Protein AF-0000000072582764 (afdb_homodimer)

Secondary structure (DSSP, 8-state):
--PPP--SSS-HHHHHHHHHHH-SSEEEEEHHHHHHHHHHHHT---SS-EEEEEEGGG---HHHHHHHHHTT-EEEESSHHHHHHHHHTT--GGGEEE--SSPPTTHHHHHHHTPEEEE-SHHHHHHHHHHSTT-EEEEEEE-S----SSGGG--SSTT--SSEEGGGHHHHHHHHHHTT-EEEEEEE----BT-HHHHHHHHHHHHHHHTT-TT--EEE----B----STTSPPP-HHHHHHHHHHHHHHHHHHHS--PEEEE--SHHHHGGGEEEEEEEEEEEE--TTS-EEEEES--TTT--HHHHH-----EEEE-SSS-----EEEEEEE-SSS-TT-BSSB-TTSSB--EEEE---TT-EEEE-S-SSSSGGGS-TTGGGPPPPEEEEE-TTS-EEEEEPPPPGGGGGTTB-----/--PPP--SSS-HHHHHHHHHHH-SSEEEEEHHHHHHHHHHHHT---SS-EEEEEEGGG---HHHHHHHHHTT-EEEESSHHHHHHHHHTT--GGGEEE--SSPPTTHHHHHHHTPEEEE-SHHHHHHHHHHSTT-EEEEEEE-S----SSGGG--SSTT--SSEEGGGHHHHHHHHHHTT-EEEEEEE----BT-HHHHHHHHHHHHHHHTT-TT--EEE----B----STTSPPP-HHHHHHHHHHHHHHHHHHHS--PEEEE--SHHHHGGGEEEEEEEEEEEE--TTS-EEEEES--TTT--HHHHH-----EEEE-SSS-----EEEEEEE-SSS-TT-BSSB-TTSSB--EEEEPP-TT-EEEE-S-SSSSGGGS-TTGGGPPPPEEEEE-TTS-EEEEEPPPPGGGGGTTB-----

Solvent-accessible surface area (backbone atoms only — not comparable to full-atom values): 41509 Å² total; per-residue (Å²): 127,83,77,64,56,68,76,84,77,63,52,70,67,52,50,55,50,47,39,70,73,71,42,64,39,26,36,39,33,33,49,56,53,31,52,51,33,48,52,55,58,72,60,42,51,58,76,56,45,77,47,51,21,34,28,36,58,23,43,69,48,65,63,57,49,46,54,37,47,78,72,67,38,32,37,34,19,38,26,64,47,32,45,52,49,45,42,73,70,65,47,54,40,68,45,30,32,39,52,31,73,46,80,48,89,58,44,69,63,43,44,74,64,38,29,38,53,33,28,32,36,68,66,47,41,48,51,47,31,72,76,42,57,56,37,75,38,29,40,27,35,13,80,59,53,54,48,32,92,41,62,34,51,21,39,12,16,49,82,22,80,48,27,29,35,51,88,46,50,65,57,52,51,49,48,28,58,74,26,46,40,36,48,34,27,37,30,36,44,36,26,48,42,59,45,40,69,51,40,38,50,52,47,49,57,50,48,58,57,39,69,75,35,91,58,40,42,32,42,29,54,30,36,39,45,32,60,40,53,40,90,89,45,67,53,43,47,50,83,63,38,18,52,58,41,25,52,52,49,51,50,45,19,70,74,71,72,47,74,47,24,39,30,39,25,44,26,48,57,42,23,18,74,30,14,27,34,40,28,33,29,66,40,73,49,56,34,59,89,94,38,44,38,35,39,29,27,55,42,22,33,44,48,47,22,44,18,44,50,66,33,40,75,55,34,54,27,55,40,53,67,86,71,65,78,87,82,47,67,45,66,28,27,40,29,25,25,47,84,47,57,44,26,25,55,29,30,34,80,80,40,34,74,34,73,46,56,28,49,64,79,49,75,61,15,30,37,37,31,36,41,36,31,27,48,14,81,31,43,8,19,43,38,35,48,44,41,54,46,69,24,31,32,32,35,40,83,88,66,48,79,38,73,40,22,52,57,46,56,67,68,67,77,57,64,47,51,39,90,69,93,129,126,83,77,64,55,69,76,84,76,62,52,70,67,52,51,55,51,48,38,71,73,73,40,65,40,26,38,38,33,33,49,56,53,31,52,50,34,48,53,55,59,72,59,44,51,58,74,57,46,77,45,50,22,34,30,36,57,23,44,69,48,66,63,57,48,46,53,37,48,76,71,69,38,30,38,35,21,40,26,64,47,32,44,52,49,44,43,73,70,64,48,54,39,68,45,30,32,40,52,29,70,46,81,50,89,57,43,68,64,44,44,72,66,37,29,39,53,34,27,31,36,70,66,46,40,48,52,47,31,74,76,42,58,57,37,74,38,29,39,26,36,14,79,56,56,49,51,34,94,40,65,35,52,20,39,11,15,49,82,23,81,48,26,29,35,53,89,46,49,64,58,51,51,50,48,28,59,74,27,46,40,36,48,35,27,36,31,36,41,34,27,47,42,59,45,38,70,49,40,37,51,53,47,49,57,52,48,60,56,38,71,73,35,90,60,40,43,32,41,28,56,30,36,40,47,32,60,41,54,41,90,90,45,67,53,42,48,52,83,65,36,18,52,59,42,26,53,52,49,51,50,45,19,70,73,71,73,47,72,46,24,39,30,39,25,45,26,49,58,43,22,19,75,31,14,24,35,41,28,31,29,67,42,74,48,56,36,58,89,95,39,42,40,32,40,28,26,57,41,22,33,43,47,46,21,44,18,44,50,67,32,39,75,54,35,52,29,56,40,52,67,85,72,66,78,86,83,47,67,43,67,29,27,41,30,25,26,47,84,44,56,44,28,26,55,29,31,34,78,79,40,36,73,34,73,44,57,27,49,63,78,48,76,60,14,31,37,38,33,35,44,36,30,27,48,14,82,30,43,8,19,44,39,33,47,44,40,54,46,66,22,31,32,33,35,41,82,88,66,49,78,40,73,39,24,50,56,46,57,66,66,67,75,56,65,48,50,39,90,67,94,125

pLDDT: mean 95.26, std 7.66, range [41.12, 98.94]

Foldseek 3Di:
DPDADDDDADDLVRLLVCCVPANDFAKEFALVQLLVLLVQQLVQDAAQAEAEAAACLFPVFLVSLVSCVVSVHAHEYAAVVSLVSSVVSPDQQLSYEHQYPDQHPCVLVSVVSNHAYEAFELVNLLVCLVNDFQEEHEFEEQLQDFQDPDPVGTCHHPSHSTGYYLVCLVSSVVSCVVRVYAHQEYEYERQQEADLVSLLVLLLSSLVSQLVGLNHAAYEHEENFDDDQDPPDDGHRSVRNRVSSNVSQVVSCVVRVHRHYYYYHYHLSSFQQRMKTKWFFADWDWPDPPTFIEGETAAWLQQFVCCLVPVDAWNKAWRASVRDFPPDKDWYWYAYDAPDQSRTNAADVVGDHDTDIYGDHDGGIMIMTGSCGTCGLSPGPHCRVLAWRHWYWYQYPVRDIDTSGHTDDSCVSCVVPDDDDD/DPDADDDDADDLVRLLVCCVPANPFAKEFALVQLLVLLVQQLVQDAAQAEAEAAACLFPVFLVSLVSCVVSVHAHEYAAVVSLVSSVVSPDQLLSYEHQYPDQHPCVLVSVVSNHAYEAFELVNLLVCLVNDFQEEHEFEEQLQDAQDPDLVPTCHHPSHSTGYYLVCLVSSVVSCVVRVYAHQEYEYERQQEADLVSLLVLLLSQLVSQLVGLNHAAYEHEENFDDDQDPPDDGHRSVRNRVSSNVSQVVSCVVRVHRHYYYYHYHLSSFQQRMKTKWFFADWDWPDPPTFIEGETAAWLQQFVCCLVPVDAWNKAWRASVRDFPPDKDWHWYAYDAPDQSRTNAADVVGDHDTDIYGDHDGGIMIMTGSCGTCGLSPGPHCRVLAWRHWYWYQYPVRDIDTSGHTGDSCVSCVVPDDDDD

Organism: Leptospira interrogans serogroup Icterohaemorrhagiae serovar Lai (strain 56601) (NCBI:txid189518)

InterPro domains:
  IPR000183 Ornithine/DAP/Arg decarboxylase [PR01179] (54-72)
  IPR000183 Ornithine/DAP/Arg decarboxylase [PR01179] (74-86)
  IPR000183 Ornithine/DAP/Arg decarboxylase [PR01179] (180-193)
  IPR000183 Ornithine/DAP/Arg decarboxylase [PR01179] (262-281)
  IPR000183 Ornithine/DAP/Arg decarboxylase [PR01179] (373-386)
  IPR002986 Diaminopimelate decarboxylase, LysA [PR01181] (72-89)
  IPR002986 Diaminopimelate decarboxylase, LysA [PR01181] (155-164)
  IPR002986 Diaminopimelate decarboxylase, LysA [PR01181] (292-310)
  IPR002986 Diaminopimelate decarboxylase, LysA [PR01181] (384-406)
  IPR002986 Diaminopimelate decarboxylase, LysA [cd06828] (22-395)
  IPR009006 Alanine racemase/group IV decarboxylase, C-terminal [G3DSA:2.40.37.10] (20-414)
  IPR009006 Alanine racemase/group IV decarboxylase, C-terminal [SSF50621] (248-418)
  IPR022644 Orn/DAP/Arg decarboxylase 2, N-terminal [PF02784] (45-270)
  IPR022653 Orn/DAP/Arg decarboxylase 2, pyridoxal-phosphate binding site [PS00878] (54-72)
  IPR029066 PLP-binding barrel [G3DSA:3.20.20.10] (31-276)
  IPR029066 PLP-binding barrel [SSF51419] (23-271)

Nearest PDB structures (foldseek):
  7jpj-assembly1_A  TM=9.564E-01  e=2.578E-58  Phaeodactylum tricornutum CCAP 1055/1
  1knw-assembly1_A  TM=9.383E-01  e=1.086E-42  Escherichia coli
  4xg1-assembly2_C  TM=8.645E-01  e=1.261E-33  Psychromonas ingrahamii 37
  4xg1-assembly1_B  TM=8.702E-01  e=2.618E-32  Psychromonas ingrahamii 37
  7s3g-assembly1_B  TM=8.212E-01  e=1.971E-24  Homo sapiens

Sequence (844 aa):
MQSIEKLKFLTESQVRSIAGQFGTPVFVYSRERIEKSCEVALAFPNAYGLTVRYAMKANPNRTVLEIMKRKGIQIDASSEYEVLRAIHYGFKPEQIMLTSQELAKGLKELVEKGVVFNACSLRQLETFGNLFPGKEVSVRFNPGLGSGQTKKTDVGGKTSSFGIWYEDINQVKEIASKFDLKIFKVHTHIGSGSDPEVWKVVAQVSLDIAAQFSECKILNLGGGFKVGRMEDEKTTDFQKIGPPVVELFQEFAKKHGTELRLEIEPGSFLMVNNGSILTTVDDVVSTGPGGYTFVKLDAGMDVNTRPSLYAAKHPLVVVSKEGVHSGKTADYVYVGHCCESGDLFTQAEGGGPITRITGEAKLGDYVVMEGAGAYCSSMSTKNYNSFPETAEVLVDSDGSFQLIRRRQNWEQIFQNEVTVSLMQSIEKLKFLTESQVRSIAGQFGTPVFVYSRERIEKSCEVALAFPNAYGLTVRYAMKANPNRTVLEIMKRKGIQIDASSEYEVLRAIHYGFKPEQIMLTSQELAKGLKELVEKGVVFNACSLRQLETFGNLFPGKEVSVRFNPGLGSGQTKKTDVGGKTSSFGIWYEDINQVKEIASKFDLKIFKVHTHIGSGSDPEVWKVVAQVSLDIAAQFSECKILNLGGGFKVGRMEDEKTTDFQKIGPPVVELFQEFAKKHGTELRLEIEPGSFLMVNNGSILTTVDDVVSTGPGGYTFVKLDAGMDVNTRPSLYAAKHPLVVVSKEGVHSGKTADYVYVGHCCESGDLFTQAEGGGPITRITGEAKLGDYVVMEGAGAYCSSMSTKNYNSFPETAEVLVDSDGSFQLIRRRQNWEQIFQNEVTVSL

Radius of gyration: 27.4 Å; Cα contacts (8 Å, |Δi|>4): 2180; chains: 2; bounding box: 68×86×58 Å

Structure (mmCIF, N/CA/C/O backbone):
data_AF-0000000072582764-model_v1
#
loop_
_entity.id
_entity.type
_entity.pdbx_description
1 polymer 'Diaminopimelate decarboxylase'
#
loop_
_atom_site.group_PDB
_atom_site.id
_atom_site.type_symbol
_atom_site.label_atom_id
_atom_site.label_alt_id
_atom_site.label_comp_id
_atom_site.label_asym_id
_atom_site.label_entity_id
_atom_site.label_seq_id
_atom_site.pdbx_PDB_ins_code
_atom_site.Cartn_x
_atom_site.Cartn_y
_atom_site.Cartn_z
_atom_site.occupancy
_atom_site.B_iso_or_equiv
_atom_site.auth_seq_id
_atom_site.auth_comp_id
_atom_site.auth_asym_id
_atom_site.auth_atom_id
_atom_site.pdbx_PDB_model_num
ATOM 1 N N . MET A 1 1 ? 26.922 -7.23 17.781 1 41.12 1 MET A N 1
ATOM 2 C CA . MET A 1 1 ? 26.953 -5.965 17.062 1 41.12 1 MET A CA 1
ATOM 3 C C . MET A 1 1 ? 26.391 -6.129 15.656 1 41.12 1 MET A C 1
ATOM 5 O O . MET A 1 1 ? 26.734 -7.07 14.945 1 41.12 1 MET A O 1
ATOM 9 N N . GLN A 1 2 ? 25.172 -5.562 15.375 1 59.12 2 GLN A N 1
ATOM 10 C CA . GLN A 1 2 ? 24.609 -5.75 14.047 1 59.12 2 GLN A CA 1
ATOM 11 C C . GLN A 1 2 ? 25.594 -5.355 12.961 1 59.12 2 GLN A C 1
ATOM 13 O O . GLN A 1 2 ? 26.219 -4.297 13.039 1 59.12 2 GLN A O 1
ATOM 18 N N . SER A 1 3 ? 26.031 -6.281 12.18 1 73.88 3 SER A N 1
ATOM 19 C CA . SER A 1 3 ? 26.969 -6.023 11.086 1 73.88 3 SER A CA 1
ATOM 20 C C . SER A 1 3 ? 26.453 -4.906 10.18 1 73.88 3 SER A C 1
ATOM 22 O O . SER A 1 3 ? 25.25 -4.781 9.953 1 73.88 3 SER A O 1
ATOM 24 N N . ILE A 1 4 ? 27.344 -3.998 9.906 1 85.75 4 ILE A N 1
ATOM 25 C CA . ILE A 1 4 ? 27.047 -2.881 9.016 1 85.75 4 ILE A CA 1
ATOM 26 C C . ILE A 1 4 ? 26.953 -3.377 7.574 1 85.75 4 ILE A C 1
ATOM 28 O O . ILE A 1 4 ? 27.875 -4.027 7.074 1 85.75 4 ILE A O 1
ATOM 32 N N . GLU A 1 5 ? 25.844 -3.145 7 1 92.69 5 GLU A N 1
ATOM 33 C CA . GLU A 1 5 ? 25.625 -3.562 5.617 1 92.69 5 GLU A CA 1
ATOM 34 C C . GLU A 1 5 ? 26.531 -2.789 4.66 1 92.69 5 GLU A C 1
ATOM 36 O O . GLU A 1 5 ? 26.812 -1.611 4.883 1 92.69 5 GLU A O 1
ATOM 41 N N . LYS A 1 6 ? 27.047 -3.533 3.666 1 93.38 6 LYS A N 1
ATOM 42 C CA . LYS A 1 6 ? 27.797 -2.926 2.574 1 93.38 6 LYS A CA 1
ATOM 43 C C . LYS A 1 6 ? 27.078 -3.1 1.241 1 93.38 6 LYS A C 1
ATOM 45 O O . LYS A 1 6 ? 26.172 -3.932 1.123 1 93.38 6 LYS A O 1
ATOM 50 N N . LEU A 1 7 ? 27.422 -2.271 0.331 1 95.75 7 LEU A N 1
ATOM 51 C CA . LEU A 1 7 ? 26.812 -2.4 -0.988 1 95.75 7 LEU A CA 1
ATOM 52 C C . LEU A 1 7 ? 27.109 -3.771 -1.59 1 95.75 7 LEU A C 1
ATOM 54 O O . LEU A 1 7 ? 28.25 -4.223 -1.586 1 95.75 7 LEU A O 1
ATOM 58 N N . LYS A 1 8 ? 26.125 -4.355 -2.092 1 92.88 8 LYS A N 1
ATOM 59 C CA . LYS A 1 8 ? 26.266 -5.676 -2.697 1 92.88 8 LYS A CA 1
ATOM 60 C C . LYS A 1 8 ? 25.875 -5.648 -4.172 1 92.88 8 LYS A C 1
ATOM 62 O O . LYS A 1 8 ? 26.281 -6.523 -4.941 1 92.88 8 LYS A O 1
ATOM 67 N N . PHE A 1 9 ? 25.109 -4.637 -4.586 1 92.56 9 PHE A N 1
ATOM 68 C CA . PHE A 1 9 ? 24.5 -4.574 -5.902 1 92.56 9 PHE A CA 1
ATOM 69 C C . PHE A 1 9 ? 25.109 -3.455 -6.738 1 92.56 9 PHE A C 1
ATOM 71 O O . PHE A 1 9 ? 25.688 -3.707 -7.797 1 92.56 9 PHE A O 1
ATOM 78 N N . LEU A 1 10 ? 25.109 -2.25 -6.25 1 95.94 10 LEU A N 1
ATOM 79 C CA . LEU A 1 10 ? 25.656 -1.087 -6.941 1 95.94 10 LEU A CA 1
ATOM 80 C C . LEU A 1 10 ? 27 -0.688 -6.355 1 95.94 10 LEU A C 1
ATOM 82 O O . LEU A 1 10 ? 27.297 -0.977 -5.191 1 95.94 10 LEU A O 1
ATOM 86 N N . THR A 1 11 ? 27.875 -0.068 -7.211 1 96.44 11 THR A N 1
ATOM 87 C CA . THR A 1 11 ? 29.062 0.607 -6.688 1 96.44 11 THR A CA 1
ATOM 88 C C . THR A 1 11 ? 28.719 2.029 -6.254 1 96.44 11 THR A C 1
ATOM 90 O O . THR A 1 11 ? 27.703 2.586 -6.668 1 96.44 11 THR A O 1
ATOM 93 N N . GLU A 1 12 ? 29.578 2.588 -5.414 1 97.31 12 GLU A N 1
ATOM 94 C CA . GLU A 1 12 ? 29.359 3.963 -4.973 1 97.31 12 GLU A CA 1
ATOM 95 C C . GLU A 1 12 ? 29.312 4.922 -6.164 1 97.31 12 GLU A C 1
ATOM 97 O O . GLU A 1 12 ? 28.516 5.863 -6.18 1 97.31 12 GLU A O 1
ATOM 102 N N . SER A 1 13 ? 30.203 4.637 -7.117 1 96.5 13 SER A N 1
ATOM 103 C CA . SER A 1 13 ? 30.25 5.477 -8.305 1 96.5 13 SER A CA 1
ATOM 104 C C . SER A 1 13 ? 28.953 5.398 -9.094 1 96.5 13 SER A C 1
ATOM 106 O O . SER A 1 13 ? 28.453 6.41 -9.594 1 96.5 13 SER A O 1
ATOM 108 N N . GLN A 1 14 ? 28.406 4.219 -9.242 1 97.88 14 GLN A N 1
ATOM 109 C CA . GLN A 1 14 ? 27.125 4.043 -9.922 1 97.88 14 GLN A CA 1
ATOM 110 C C . GLN A 1 14 ? 26 4.766 -9.18 1 97.88 14 GLN A C 1
ATOM 112 O O . GLN A 1 14 ? 25.125 5.375 -9.805 1 97.88 14 GLN A O 1
ATOM 117 N N . VAL A 1 15 ? 26.047 4.672 -7.832 1 98.44 15 VAL A N 1
ATOM 118 C CA . VAL A 1 15 ? 25.047 5.34 -7.008 1 98.44 15 VAL A CA 1
ATOM 119 C C . VAL A 1 15 ? 25.031 6.832 -7.324 1 98.44 15 VAL A C 1
ATOM 121 O O . VAL A 1 15 ? 23.969 7.398 -7.625 1 98.44 15 VAL A O 1
ATOM 124 N N . ARG A 1 16 ? 26.172 7.484 -7.281 1 98.19 16 ARG A N 1
ATOM 125 C CA . ARG A 1 16 ? 26.281 8.922 -7.531 1 98.19 16 ARG A CA 1
ATOM 126 C C . ARG A 1 16 ? 25.875 9.258 -8.961 1 98.19 16 ARG A C 1
ATOM 128 O O . ARG A 1 16 ? 25.172 10.242 -9.195 1 98.19 16 ARG A O 1
ATOM 135 N N . SER A 1 17 ? 26.281 8.414 -9.906 1 98.06 17 SER A N 1
ATOM 136 C CA . SER A 1 17 ? 25.969 8.664 -11.312 1 98.06 17 SER A CA 1
ATOM 137 C C . SER A 1 17 ? 24.484 8.547 -11.586 1 98.06 17 SER A C 1
ATOM 139 O O . SER A 1 17 ? 23.891 9.406 -12.258 1 98.06 17 SER A O 1
ATOM 141 N N . ILE A 1 18 ? 23.812 7.52 -11.086 1 98.69 18 ILE A N 1
ATOM 142 C CA . ILE A 1 18 ? 22.391 7.285 -11.305 1 98.69 18 ILE A CA 1
ATOM 143 C C . ILE A 1 18 ? 21.578 8.375 -10.617 1 98.69 18 ILE A C 1
ATOM 145 O O . ILE A 1 18 ? 20.656 8.938 -11.211 1 98.69 18 ILE A O 1
ATOM 149 N N . ALA A 1 19 ? 21.922 8.664 -9.367 1 98.31 19 ALA A N 1
ATOM 150 C CA . ALA A 1 19 ? 21.219 9.727 -8.641 1 98.31 19 ALA A CA 1
ATOM 151 C C . ALA A 1 19 ? 21.328 11.055 -9.375 1 98.31 19 ALA A C 1
ATOM 153 O O . ALA A 1 19 ? 20.359 11.82 -9.438 1 98.31 19 ALA A O 1
ATOM 154 N N . GLY A 1 20 ? 22.516 11.383 -9.891 1 97.69 20 GLY A N 1
ATOM 155 C CA . GLY A 1 20 ? 22.734 12.617 -10.617 1 97.69 20 GLY A CA 1
ATOM 156 C C . GLY A 1 20 ? 21.953 12.695 -11.914 1 97.69 20 GLY A C 1
ATOM 157 O O . GLY A 1 20 ? 21.438 13.758 -12.273 1 97.69 20 GLY A O 1
ATOM 158 N N . GLN A 1 21 ? 21.859 11.57 -12.617 1 98.06 21 GLN A N 1
ATOM 159 C CA . GLN A 1 21 ? 21.266 11.531 -13.953 1 98.06 21 GLN A CA 1
ATOM 160 C C . GLN A 1 21 ? 19.734 11.438 -13.875 1 98.06 21 GLN A C 1
ATOM 162 O O . GLN A 1 21 ? 19.031 12.047 -14.688 1 98.06 21 GLN A O 1
ATOM 167 N N . PHE A 1 22 ? 19.156 10.695 -12.922 1 98.38 22 PHE A N 1
ATOM 168 C CA . PHE A 1 22 ? 17.734 10.367 -12.945 1 98.38 22 PHE A CA 1
ATOM 169 C C . PHE A 1 22 ? 17.031 10.93 -11.719 1 98.38 22 PHE A C 1
ATOM 171 O O . PHE A 1 22 ? 15.797 10.922 -11.648 1 98.38 22 PHE A O 1
ATOM 178 N N . GLY A 1 23 ? 17.828 11.5 -10.742 1 98 23 GLY A N 1
ATOM 179 C CA . GLY A 1 23 ? 17.234 11.961 -9.492 1 98 23 GLY A CA 1
ATOM 180 C C . GLY A 1 23 ? 16.875 10.828 -8.555 1 98 23 GLY A C 1
ATOM 181 O O . GLY A 1 23 ? 17.047 9.656 -8.891 1 98 23 GLY A O 1
ATOM 182 N N . THR A 1 24 ? 16.5 11.094 -7.34 1 98.56 24 THR A N 1
ATOM 183 C CA . THR A 1 24 ? 16 10.172 -6.332 1 98.56 24 THR A CA 1
ATOM 184 C C . THR A 1 24 ? 14.609 10.594 -5.852 1 98.56 24 THR A C 1
ATOM 186 O O . THR A 1 24 ? 14.234 11.758 -5.988 1 98.56 24 THR A O 1
ATOM 189 N N . PRO A 1 25 ? 13.875 9.68 -5.355 1 98.75 25 PRO A N 1
ATOM 190 C CA . PRO A 1 25 ? 14.141 8.242 -5.309 1 98.75 25 PRO A CA 1
ATOM 191 C C . PRO A 1 25 ? 14.031 7.574 -6.68 1 98.75 25 PRO A C 1
ATOM 193 O O . PRO A 1 25 ? 13.344 8.086 -7.566 1 98.75 25 PRO A O 1
ATOM 196 N N . VAL A 1 26 ? 14.695 6.508 -6.844 1 98.94 26 VAL A N 1
ATOM 197 C CA . VAL A 1 26 ? 14.641 5.773 -8.102 1 98.94 26 VAL A CA 1
ATOM 198 C C . VAL A 1 26 ? 14.922 4.293 -7.852 1 98.94 26 VAL A C 1
ATOM 200 O O . VAL A 1 26 ? 15.766 3.945 -7.02 1 98.94 26 VAL A O 1
ATOM 203 N N . PHE A 1 27 ? 14.172 3.41 -8.484 1 98.94 27 PHE A N 1
ATOM 204 C CA . PHE A 1 27 ? 14.492 1.989 -8.508 1 98.94 27 PHE A CA 1
ATOM 205 C C . PHE A 1 27 ? 15.602 1.702 -9.516 1 98.94 27 PHE A C 1
ATOM 207 O O . PHE A 1 27 ? 15.625 2.279 -10.602 1 98.94 27 PHE A O 1
ATOM 214 N N . VAL A 1 28 ? 16.453 0.849 -9.148 1 98.94 28 VAL A N 1
ATOM 215 C CA . VAL A 1 28 ? 17.516 0.43 -10.055 1 98.94 28 VAL A CA 1
ATOM 216 C C . VAL A 1 28 ? 17.547 -1.094 -10.148 1 98.94 28 VAL A C 1
ATOM 218 O O . VAL A 1 28 ? 17.516 -1.787 -9.133 1 98.94 28 VAL A O 1
ATOM 221 N N . TYR A 1 29 ? 17.562 -1.6 -11.359 1 98.81 29 TYR A N 1
ATOM 222 C CA . TYR A 1 29 ? 17.688 -3.029 -11.633 1 98.81 29 TYR A CA 1
ATOM 223 C C . TYR A 1 29 ? 18.922 -3.318 -12.484 1 98.81 29 TYR A C 1
ATOM 225 O O . TYR A 1 29 ? 19.484 -2.41 -13.094 1 98.81 29 TYR A O 1
ATOM 233 N N . SER A 1 30 ? 19.359 -4.547 -12.508 1 98.38 30 SER A N 1
ATOM 234 C CA . SER A 1 30 ? 20.5 -4.953 -13.305 1 98.38 30 SER A CA 1
ATOM 235 C C . SER A 1 30 ? 20.141 -6.055 -14.289 1 98.38 30 SER A C 1
ATOM 237 O O . SER A 1 30 ? 19.75 -7.152 -13.883 1 98.38 30 SER A O 1
ATOM 239 N N . ARG A 1 31 ? 20.328 -5.75 -15.586 1 98.19 31 ARG A N 1
ATOM 240 C CA . ARG A 1 31 ? 20.031 -6.746 -16.609 1 98.19 31 ARG A CA 1
ATOM 241 C C . ARG A 1 31 ? 20.875 -8 -16.422 1 98.19 31 ARG A C 1
ATOM 243 O O . ARG A 1 31 ? 20.344 -9.117 -16.391 1 98.19 31 ARG A O 1
ATOM 250 N N . GLU A 1 32 ? 22.156 -7.805 -16.203 1 97.88 32 GLU A N 1
ATOM 251 C CA . GLU A 1 32 ? 23.078 -8.922 -16.062 1 97.88 32 GLU A CA 1
ATOM 252 C C . GLU A 1 32 ? 22.703 -9.82 -14.891 1 97.88 32 GLU A C 1
ATOM 254 O O . GLU A 1 32 ? 22.703 -11.047 -15.008 1 97.88 32 GLU A O 1
ATOM 259 N N . ARG A 1 33 ? 22.375 -9.219 -13.805 1 98.06 33 ARG A N 1
ATOM 260 C CA . ARG A 1 33 ? 22.062 -9.984 -12.602 1 98.06 33 ARG A CA 1
ATOM 261 C C . ARG A 1 33 ? 20.734 -10.727 -12.75 1 98.06 33 ARG A C 1
ATOM 263 O O . ARG A 1 33 ? 20.594 -11.859 -12.281 1 98.06 33 ARG A O 1
ATOM 270 N N . ILE A 1 34 ? 19.734 -10.094 -13.359 1 98.69 34 ILE A N 1
ATOM 271 C CA . ILE A 1 34 ? 18.469 -10.766 -13.617 1 98.69 34 ILE A CA 1
ATOM 272 C C . ILE A 1 34 ? 18.688 -11.969 -14.523 1 98.69 34 ILE A C 1
ATOM 274 O O . ILE A 1 34 ? 18.203 -13.062 -14.242 1 98.69 34 ILE A O 1
ATOM 278 N N . GLU A 1 35 ? 19.484 -11.773 -15.602 1 98.69 35 GLU A N 1
ATOM 279 C CA . GLU A 1 35 ? 19.766 -12.867 -16.531 1 98.69 35 GLU A CA 1
ATOM 280 C C . GLU A 1 35 ? 20.484 -14.016 -15.828 1 98.69 35 GLU A C 1
ATOM 282 O O . GLU A 1 35 ? 20.188 -15.18 -16.078 1 98.69 35 GLU A O 1
ATOM 287 N N . LYS A 1 36 ? 21.422 -13.672 -14.977 1 98.31 36 LYS A N 1
ATOM 288 C CA . LYS A 1 36 ? 22.125 -14.703 -14.227 1 98.31 36 LYS A CA 1
ATOM 289 C C . LYS A 1 36 ? 21.172 -15.492 -13.336 1 98.31 36 LYS A C 1
ATOM 291 O O . LYS A 1 36 ? 21.281 -16.719 -13.242 1 98.31 36 LYS A O 1
ATOM 296 N N . SER A 1 37 ? 20.281 -14.789 -12.648 1 98.38 37 SER A N 1
ATOM 297 C CA . SER A 1 37 ? 19.281 -15.461 -11.828 1 98.38 37 SER A CA 1
ATOM 298 C C . SER A 1 37 ? 18.406 -16.391 -12.672 1 98.38 37 SER A C 1
ATOM 300 O O . SER A 1 37 ? 18.031 -17.469 -12.219 1 98.38 37 SER A O 1
ATOM 302 N N . CYS A 1 38 ? 18.062 -15.938 -13.875 1 98.75 38 CYS A N 1
ATOM 303 C CA . CYS A 1 38 ? 17.297 -16.766 -14.797 1 98.75 38 CYS A CA 1
ATOM 304 C C . CYS A 1 38 ? 18.047 -18.047 -15.125 1 98.75 38 CYS A C 1
ATOM 306 O O . CYS A 1 38 ? 17.469 -19.141 -15.117 1 98.75 38 CYS A O 1
ATOM 308 N N . GLU A 1 39 ? 19.328 -17.906 -15.391 1 98.62 39 GLU A N 1
ATOM 309 C CA . GLU A 1 39 ? 20.141 -19.062 -15.727 1 98.62 39 GLU A CA 1
ATOM 310 C C . GLU A 1 39 ? 20.188 -20.062 -14.57 1 98.62 39 GLU A C 1
ATOM 312 O O . GLU A 1 39 ? 20.094 -21.281 -14.781 1 98.62 39 GLU A O 1
ATOM 317 N N . VAL A 1 40 ? 20.328 -19.5 -13.375 1 98.38 40 VAL A N 1
ATOM 318 C CA . VAL A 1 40 ? 20.344 -20.359 -12.195 1 98.38 40 VAL A CA 1
ATOM 319 C C . VAL A 1 40 ? 19.016 -21.094 -12.055 1 98.38 40 VAL A C 1
ATOM 321 O O . VAL A 1 40 ? 19 -22.297 -11.773 1 98.38 40 VAL A O 1
ATOM 324 N N . ALA A 1 41 ? 17.922 -20.422 -12.242 1 98.25 41 ALA A N 1
ATOM 325 C CA . ALA A 1 41 ? 16.594 -21.031 -12.125 1 98.25 41 ALA A CA 1
ATOM 326 C C . ALA A 1 41 ? 16.391 -22.094 -13.195 1 98.25 41 ALA A C 1
ATOM 328 O O . ALA A 1 41 ? 15.844 -23.156 -12.922 1 98.25 41 ALA A O 1
ATOM 329 N N . LEU A 1 42 ? 16.875 -21.812 -14.406 1 98.56 42 LEU A N 1
ATOM 330 C CA . LEU A 1 42 ? 16.703 -22.719 -15.531 1 98.56 42 LEU A CA 1
ATOM 331 C C . LEU A 1 42 ? 17.562 -23.969 -15.344 1 98.56 42 LEU A C 1
ATOM 333 O O . LEU A 1 42 ? 17.344 -24.984 -16.016 1 98.56 42 LEU A O 1
ATOM 337 N N . ALA A 1 43 ? 18.516 -23.875 -14.438 1 98.25 43 ALA A N 1
ATOM 338 C CA . ALA A 1 43 ? 19.391 -25.016 -14.172 1 98.25 43 ALA A CA 1
ATOM 339 C C . ALA A 1 43 ? 18.891 -25.828 -12.977 1 98.25 43 ALA A C 1
ATOM 341 O O . ALA A 1 43 ? 19.578 -26.719 -12.492 1 98.25 43 ALA A O 1
ATOM 342 N N . PHE A 1 44 ? 17.75 -25.469 -12.484 1 97.81 44 PHE A N 1
ATOM 343 C CA . PHE A 1 44 ? 17.172 -26.234 -11.383 1 97.81 44 PHE A CA 1
ATOM 344 C C . PHE A 1 44 ? 17.172 -27.734 -11.703 1 97.81 44 PHE A C 1
ATOM 346 O O . PHE A 1 44 ? 16.672 -28.141 -12.758 1 97.81 44 PHE A O 1
ATOM 353 N N . PRO A 1 45 ? 17.703 -28.547 -10.812 1 98 45 PRO A N 1
ATOM 354 C CA . PRO A 1 45 ? 17.75 -29.984 -11.094 1 98 45 PRO A CA 1
ATOM 355 C C . PRO A 1 45 ? 16.359 -30.578 -11.336 1 98 45 PRO A C 1
ATOM 357 O O . PRO A 1 45 ? 15.414 -30.266 -10.609 1 98 45 PRO A O 1
ATOM 360 N N . ASN A 1 46 ? 16.203 -31.375 -12.367 1 97.94 46 ASN A N 1
ATOM 361 C CA . ASN A 1 46 ? 14.938 -32 -12.734 1 97.94 46 ASN A CA 1
ATOM 362 C C . ASN A 1 46 ? 15.148 -33.312 -13.445 1 97.94 46 ASN A C 1
ATOM 364 O O . ASN A 1 46 ? 16.188 -33.531 -14.062 1 97.94 46 ASN A O 1
ATOM 368 N N . ALA A 1 47 ? 14.227 -34.219 -13.383 1 98.19 47 ALA A N 1
ATOM 369 C CA . ALA A 1 47 ? 14.375 -35.562 -13.906 1 98.19 47 ALA A CA 1
ATOM 370 C C . ALA A 1 47 ? 13.875 -35.656 -15.344 1 98.19 47 ALA A C 1
ATOM 372 O O . ALA A 1 47 ? 14.5 -36.281 -16.188 1 98.19 47 ALA A O 1
ATOM 373 N N . TYR A 1 48 ? 12.75 -35.062 -15.609 1 98.5 48 TYR A N 1
ATOM 374 C CA . TYR A 1 48 ? 12.062 -35.312 -16.875 1 98.5 48 TYR A CA 1
ATOM 375 C C . TYR A 1 48 ? 11.664 -34.031 -17.562 1 98.5 48 TYR A C 1
ATOM 377 O O . TYR A 1 48 ? 10.648 -33.969 -18.25 1 98.5 48 TYR A O 1
ATOM 385 N N . GLY A 1 49 ? 12.398 -32.906 -17.266 1 98.31 49 GLY A N 1
ATOM 386 C CA . GLY A 1 49 ? 12.133 -31.625 -17.875 1 98.31 49 GLY A CA 1
ATOM 387 C C . GLY A 1 49 ? 11.719 -30.562 -16.875 1 98.31 49 GLY A C 1
ATOM 388 O O . GLY A 1 49 ? 11.242 -30.891 -15.789 1 98.31 49 GLY A O 1
ATOM 389 N N . LEU A 1 50 ? 11.891 -29.328 -17.281 1 98.5 50 LEU A N 1
ATOM 390 C CA . LEU A 1 50 ? 11.648 -28.203 -16.391 1 98.5 50 LEU A CA 1
ATOM 391 C C . LEU A 1 50 ? 11.008 -27.031 -17.125 1 98.5 50 LEU A C 1
ATOM 393 O O . LEU A 1 50 ? 11.422 -26.703 -18.25 1 98.5 50 LEU A O 1
ATOM 397 N N . THR A 1 51 ? 9.961 -26.547 -16.594 1 98.75 51 THR A N 1
ATOM 398 C CA . THR A 1 51 ? 9.453 -25.234 -16.969 1 98.75 51 THR A CA 1
ATOM 399 C C . THR A 1 51 ? 9.594 -24.25 -15.805 1 98.75 51 THR A C 1
ATOM 401 O O . THR A 1 51 ? 9.211 -24.547 -14.672 1 98.75 51 THR A O 1
ATOM 404 N N . VAL A 1 52 ? 10.234 -23.141 -16.031 1 98.81 52 VAL A N 1
ATOM 405 C CA . VAL A 1 52 ? 10.312 -22.062 -15.062 1 98.81 52 VAL A CA 1
ATOM 406 C C . VAL A 1 52 ? 9.336 -20.953 -15.438 1 98.81 52 VAL A C 1
ATOM 408 O O . VAL A 1 52 ? 9.359 -20.453 -16.562 1 98.81 52 VAL A O 1
ATOM 411 N N . ARG A 1 53 ? 8.453 -20.641 -14.578 1 98.81 53 ARG A N 1
ATOM 412 C CA . ARG A 1 53 ? 7.539 -19.516 -14.734 1 98.81 53 ARG A CA 1
ATOM 413 C C . ARG A 1 53 ? 7.875 -18.391 -13.75 1 98.81 53 ARG A C 1
ATOM 415 O O . ARG A 1 53 ? 8.102 -18.656 -12.562 1 98.81 53 ARG A O 1
ATOM 422 N N . TYR A 1 54 ? 7.902 -17.219 -14.258 1 98.88 54 TYR A N 1
ATOM 423 C CA . TYR A 1 54 ? 8.094 -16.031 -13.422 1 98.88 54 TYR A CA 1
ATOM 424 C C . TYR A 1 54 ? 6.785 -15.586 -12.789 1 98.88 54 TYR A C 1
ATOM 426 O O . TYR A 1 54 ? 5.84 -15.227 -13.5 1 98.88 54 TYR A O 1
ATOM 434 N N . ALA A 1 55 ? 6.688 -15.727 -11.398 1 98.38 55 ALA A N 1
ATOM 435 C CA . ALA A 1 55 ? 5.574 -15.039 -10.742 1 98.38 55 ALA A CA 1
ATOM 436 C C . ALA A 1 55 ? 5.668 -13.531 -10.945 1 98.38 55 ALA A C 1
ATOM 438 O O . ALA A 1 55 ? 6.312 -12.836 -10.156 1 98.38 55 ALA A O 1
ATOM 439 N N . MET A 1 56 ? 4.961 -12.977 -11.875 1 98.56 56 MET A N 1
ATOM 440 C CA . MET A 1 56 ? 5.273 -11.641 -12.367 1 98.56 56 MET A CA 1
ATOM 441 C C . MET A 1 56 ? 4.809 -10.578 -11.375 1 98.56 56 MET A C 1
ATOM 443 O O . MET A 1 56 ? 5.184 -9.406 -11.492 1 98.56 56 MET A O 1
ATOM 447 N N . LYS A 1 57 ? 3.965 -11.023 -10.352 1 98.5 57 LYS A N 1
ATOM 448 C CA . LYS A 1 57 ? 3.557 -10.062 -9.336 1 98.5 57 LYS A CA 1
ATOM 449 C C . LYS A 1 57 ? 4.766 -9.492 -8.594 1 98.5 57 LYS A C 1
ATOM 451 O O . LYS A 1 57 ? 4.672 -8.453 -7.945 1 98.5 57 LYS A O 1
ATOM 456 N N . ALA A 1 58 ? 5.926 -10.188 -8.672 1 98.38 58 ALA A N 1
ATOM 457 C CA . ALA A 1 58 ? 7.152 -9.727 -8.031 1 98.38 58 ALA A CA 1
ATOM 458 C C . ALA A 1 58 ? 7.605 -8.391 -8.617 1 98.38 58 ALA A C 1
ATOM 460 O O . ALA A 1 58 ? 8.047 -7.504 -7.883 1 98.38 58 ALA A O 1
ATOM 461 N N . ASN A 1 59 ? 7.57 -8.234 -9.836 1 98.81 59 ASN A N 1
ATOM 462 C CA . ASN A 1 59 ? 7.914 -7.039 -10.602 1 98.81 59 ASN A CA 1
ATOM 463 C C . ASN A 1 59 ? 7.414 -7.137 -12.039 1 98.81 59 ASN A C 1
ATOM 465 O O . ASN A 1 59 ? 8.078 -7.727 -12.898 1 98.81 59 ASN A O 1
ATOM 469 N N . PRO A 1 60 ? 6.301 -6.531 -12.352 1 98.69 60 PRO A N 1
ATOM 470 C CA . PRO A 1 60 ? 5.664 -6.727 -13.656 1 98.69 60 PRO A CA 1
ATOM 471 C C . PRO A 1 60 ? 6.129 -5.715 -14.703 1 98.69 60 PRO A C 1
ATOM 473 O O . PRO A 1 60 ? 5.504 -5.574 -15.75 1 98.69 60 PRO A O 1
ATOM 476 N N . ASN A 1 61 ? 7.227 -4.969 -14.438 1 98.62 61 ASN A N 1
ATOM 477 C CA . ASN A 1 61 ? 7.719 -3.984 -15.398 1 98.62 61 ASN A CA 1
ATOM 478 C C . ASN A 1 61 ? 8 -4.613 -16.75 1 98.62 61 ASN A C 1
ATOM 480 O O . ASN A 1 61 ? 8.555 -5.715 -16.828 1 98.62 61 ASN A O 1
ATOM 484 N N . ARG A 1 62 ? 7.699 -3.902 -17.797 1 97.81 62 ARG A N 1
ATOM 485 C CA . ARG A 1 62 ? 7.793 -4.41 -19.156 1 97.81 62 ARG A CA 1
ATOM 486 C C . ARG A 1 62 ? 9.203 -4.887 -19.469 1 97.81 62 ARG A C 1
ATOM 488 O O . ARG A 1 62 ? 9.391 -5.918 -20.125 1 97.81 62 ARG A O 1
ATOM 495 N N . THR A 1 63 ? 10.219 -4.137 -19.047 1 98.5 63 THR A N 1
ATOM 496 C CA . THR A 1 63 ? 11.609 -4.48 -19.344 1 98.5 63 THR A CA 1
ATOM 497 C C . THR A 1 63 ? 12.008 -5.762 -18.609 1 98.5 63 THR A C 1
ATOM 499 O O . THR A 1 63 ? 12.688 -6.617 -19.188 1 98.5 63 THR A O 1
ATOM 502 N N . VAL A 1 64 ? 11.617 -5.906 -17.375 1 98.75 64 VAL A N 1
ATOM 503 C CA . VAL A 1 64 ? 11.852 -7.129 -16.609 1 98.75 64 VAL A CA 1
ATOM 504 C C . VAL A 1 64 ? 11.203 -8.312 -17.328 1 98.75 64 VAL A C 1
ATOM 506 O O . VAL A 1 64 ? 11.844 -9.352 -17.516 1 98.75 64 VAL A O 1
ATOM 509 N N . LEU A 1 65 ? 9.961 -8.141 -17.781 1 98.75 65 LEU A N 1
ATOM 510 C CA . LEU A 1 65 ? 9.25 -9.195 -18.484 1 98.75 65 LEU A CA 1
ATOM 511 C C . LEU A 1 65 ? 9.953 -9.555 -19.797 1 98.75 65 LEU A C 1
ATOM 513 O O . LEU A 1 65 ? 10.031 -10.727 -20.156 1 98.75 65 LEU A O 1
ATOM 517 N N . GLU A 1 66 ? 10.445 -8.547 -20.453 1 98.44 66 GLU A N 1
ATOM 518 C CA . GLU A 1 66 ? 11.164 -8.805 -21.703 1 98.44 66 GLU A CA 1
ATOM 519 C C . GLU A 1 66 ? 12.414 -9.641 -21.453 1 98.44 66 GLU A C 1
ATOM 521 O O . GLU A 1 66 ? 12.727 -10.547 -22.219 1 98.44 66 GLU A O 1
ATOM 526 N N . ILE A 1 67 ? 13.125 -9.297 -20.391 1 98.62 67 ILE A N 1
ATOM 527 C CA . ILE A 1 67 ? 14.312 -10.07 -20.031 1 98.62 67 ILE A CA 1
ATOM 528 C C . ILE A 1 67 ? 13.93 -11.523 -19.766 1 98.62 67 ILE A C 1
ATOM 530 O O . ILE A 1 67 ? 14.57 -12.445 -20.25 1 98.62 67 ILE A O 1
ATOM 534 N N . MET A 1 68 ? 12.852 -11.742 -19 1 98.75 68 MET A N 1
ATOM 535 C CA . MET A 1 68 ? 12.344 -13.086 -18.734 1 98.75 68 MET A CA 1
ATOM 536 C C . MET A 1 68 ? 12.031 -13.82 -20.031 1 98.75 68 MET A C 1
ATOM 538 O O . MET A 1 68 ? 12.445 -14.961 -20.219 1 98.75 68 MET A O 1
ATOM 542 N N . LYS A 1 69 ? 11.344 -13.125 -20.891 1 98.44 69 LYS A N 1
ATOM 543 C CA . LYS A 1 69 ? 10.922 -13.703 -22.156 1 98.44 69 LYS A CA 1
ATOM 544 C C . LYS A 1 69 ? 12.125 -14.148 -23 1 98.44 69 LYS A C 1
ATOM 546 O O . LYS A 1 69 ? 12.141 -15.25 -23.531 1 98.44 69 LYS A O 1
ATOM 551 N N . ARG A 1 70 ? 13.109 -13.328 -23.094 1 98.06 70 ARG A N 1
ATOM 552 C CA . ARG A 1 70 ? 14.312 -13.609 -23.891 1 98.06 70 ARG A CA 1
ATOM 553 C C . ARG A 1 70 ? 15.07 -14.805 -23.312 1 98.06 70 ARG A C 1
ATOM 555 O O . ARG A 1 70 ? 15.734 -15.531 -24.062 1 98.06 70 ARG A O 1
ATOM 562 N N . LYS A 1 71 ? 14.961 -15.031 -22.016 1 98.5 71 LYS A N 1
ATOM 563 C CA . LYS A 1 71 ? 15.648 -16.141 -21.359 1 98.5 71 LYS A CA 1
ATOM 564 C C . LYS A 1 71 ? 14.82 -17.422 -21.422 1 98.5 71 LYS A C 1
ATOM 566 O O . LYS A 1 71 ? 15.25 -18.469 -20.953 1 98.5 71 LYS A O 1
ATOM 571 N N . GLY A 1 72 ? 13.617 -17.328 -21.969 1 98.25 72 GLY A N 1
ATOM 572 C CA . GLY A 1 72 ? 12.773 -18.5 -22.125 1 98.25 72 GLY A CA 1
ATOM 573 C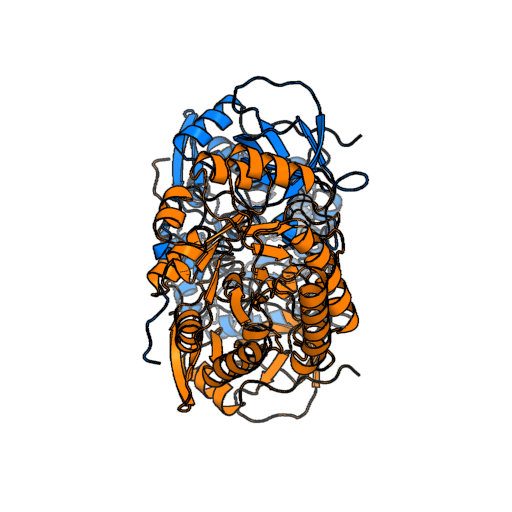 C . GLY A 1 72 ? 11.953 -18.812 -20.891 1 98.25 72 GLY A C 1
ATOM 574 O O . GLY A 1 72 ? 11.43 -19.922 -20.75 1 98.25 72 GLY A O 1
ATOM 575 N N . ILE A 1 73 ? 11.891 -17.891 -19.969 1 98.81 73 ILE A N 1
ATOM 576 C CA . ILE A 1 73 ? 11.094 -18.047 -18.766 1 98.81 73 ILE A CA 1
ATOM 577 C C . ILE A 1 73 ? 9.633 -17.703 -19.078 1 98.81 73 ILE A C 1
ATOM 579 O O . ILE A 1 73 ? 9.344 -16.703 -19.734 1 98.81 73 ILE A O 1
ATOM 583 N N . GLN A 1 74 ? 8.68 -18.531 -18.672 1 98.88 74 GLN A N 1
ATOM 584 C CA . GLN A 1 74 ? 7.25 -18.312 -18.875 1 98.88 74 GLN A CA 1
ATOM 585 C C . GLN A 1 74 ? 6.641 -17.531 -17.719 1 98.88 74 GLN A C 1
ATOM 587 O O . GLN A 1 74 ? 7.359 -17.031 -16.844 1 98.88 74 GLN A O 1
ATOM 592 N N . ILE A 1 75 ? 5.277 -17.266 -17.766 1 98.94 75 ILE A N 1
ATOM 593 C CA . ILE A 1 75 ? 4.672 -16.328 -16.828 1 98.94 75 ILE A CA 1
ATOM 594 C C . ILE A 1 75 ? 3.65 -17.078 -15.961 1 98.94 75 ILE A C 1
ATOM 596 O O . ILE A 1 75 ? 2.857 -17.875 -16.469 1 98.94 75 ILE A O 1
ATOM 600 N N . ASP A 1 76 ? 3.73 -16.953 -14.688 1 98.88 76 ASP A N 1
ATOM 601 C CA . ASP A 1 76 ? 2.615 -17.188 -13.773 1 98.88 76 ASP A CA 1
ATOM 602 C C . ASP A 1 76 ? 1.91 -15.867 -13.43 1 98.88 76 ASP A C 1
ATOM 604 O O . ASP A 1 76 ? 2.496 -14.992 -12.789 1 98.88 76 ASP A O 1
ATOM 608 N N . ALA A 1 77 ? 0.674 -15.711 -13.859 1 98.88 77 ALA A N 1
ATOM 609 C CA . ALA A 1 77 ? -0.106 -14.484 -13.672 1 98.88 77 ALA A CA 1
ATOM 610 C C . ALA A 1 77 ? -1.131 -14.648 -12.555 1 98.88 77 ALA A C 1
ATOM 612 O O . ALA A 1 77 ? -1.852 -15.648 -12.508 1 98.88 77 ALA A O 1
ATOM 613 N N . SER A 1 78 ? -1.275 -13.641 -11.703 1 98.62 78 SER A N 1
ATOM 614 C CA . SER A 1 78 ? -2.127 -13.711 -10.523 1 98.62 78 SER A CA 1
ATOM 615 C C . SER A 1 78 ? -3.482 -13.062 -10.773 1 98.62 78 SER A C 1
ATOM 617 O O . SER A 1 78 ? -4.328 -13.008 -9.883 1 98.62 78 SER A O 1
ATOM 619 N N . SER A 1 79 ? -3.719 -12.531 -11.898 1 98.62 79 SER A N 1
ATOM 620 C CA . SER A 1 79 ? -4.992 -11.922 -12.281 1 98.62 79 SER A CA 1
ATOM 621 C C . SER A 1 79 ? -5.156 -11.883 -13.797 1 98.62 79 SER A C 1
ATOM 623 O O . SER A 1 79 ? -4.188 -12.062 -14.531 1 98.62 79 SER A O 1
ATOM 625 N N . GLU A 1 80 ? -6.371 -11.703 -14.25 1 98.38 80 GLU A N 1
ATOM 626 C CA . GLU A 1 80 ? -6.605 -11.555 -15.68 1 98.38 80 GLU A CA 1
ATOM 627 C C . GLU A 1 80 ? -5.883 -10.328 -16.234 1 98.38 80 GLU A C 1
ATOM 629 O O . GLU A 1 80 ? -5.477 -10.312 -17.406 1 98.38 80 GLU A O 1
ATOM 634 N N . TYR A 1 81 ? -5.617 -9.336 -15.383 1 98.56 81 TYR A N 1
ATOM 635 C CA . TYR A 1 81 ? -4.949 -8.117 -15.844 1 98.56 81 TYR A CA 1
ATOM 636 C C . TYR A 1 81 ? -3.459 -8.359 -16.047 1 98.56 81 TYR A C 1
ATOM 638 O O . TYR A 1 81 ? -2.84 -7.766 -16.922 1 98.56 81 TYR A O 1
ATOM 646 N N . GLU A 1 82 ? -2.865 -9.195 -15.211 1 98.75 82 GLU A N 1
ATOM 647 C CA . GLU A 1 82 ? -1.485 -9.602 -15.469 1 98.75 82 GLU A CA 1
ATOM 648 C C . GLU A 1 82 ? -1.371 -10.383 -16.766 1 98.75 82 GLU A C 1
ATOM 650 O O . GLU A 1 82 ? -0.391 -10.242 -17.5 1 98.75 82 GLU A O 1
ATOM 655 N N . VAL A 1 83 ? -2.391 -11.25 -17.016 1 98.81 83 VAL A N 1
ATOM 656 C CA . VAL A 1 83 ? -2.4 -11.984 -18.281 1 98.81 83 VAL A CA 1
ATOM 657 C C . VAL A 1 83 ? -2.406 -11 -19.438 1 98.81 83 VAL A C 1
ATOM 659 O O . VAL A 1 83 ? -1.587 -11.109 -20.359 1 98.81 83 VAL A O 1
ATOM 662 N N . LEU A 1 84 ? -3.301 -10.031 -19.375 1 98.31 84 LEU A N 1
ATOM 663 C CA . LEU A 1 84 ? -3.414 -9.039 -20.438 1 98.31 84 LEU A CA 1
ATOM 664 C C . LEU A 1 84 ? -2.105 -8.273 -20.609 1 98.31 84 LEU A C 1
ATOM 666 O O . LEU A 1 84 ? -1.665 -8.039 -21.734 1 98.31 84 LEU A O 1
ATOM 670 N N . ARG A 1 85 ? -1.497 -7.957 -19.484 1 97.88 85 ARG A N 1
ATOM 671 C CA . ARG A 1 85 ? -0.225 -7.242 -19.516 1 97.88 85 ARG A CA 1
ATOM 672 C C . ARG A 1 85 ? 0.866 -8.086 -20.172 1 97.88 85 ARG A C 1
ATOM 674 O O . ARG A 1 85 ? 1.631 -7.582 -21 1 97.88 85 ARG A O 1
ATOM 681 N N . ALA A 1 86 ? 0.977 -9.352 -19.766 1 98.56 86 ALA A N 1
ATOM 682 C CA . ALA A 1 86 ? 1.98 -10.25 -20.328 1 98.56 86 ALA A CA 1
ATOM 683 C C . ALA A 1 86 ? 1.776 -10.422 -21.828 1 98.56 86 ALA A C 1
ATOM 685 O O . ALA A 1 86 ? 2.736 -10.375 -22.609 1 98.56 86 ALA A O 1
ATOM 686 N N . ILE A 1 87 ? 0.527 -10.609 -22.266 1 98.44 87 ILE A N 1
ATOM 687 C CA . ILE A 1 87 ? 0.225 -10.719 -23.688 1 98.44 87 ILE A CA 1
ATOM 688 C C . ILE A 1 87 ? 0.625 -9.43 -24.406 1 98.44 87 ILE A C 1
ATOM 690 O O . ILE A 1 87 ? 1.263 -9.469 -25.453 1 98.44 87 ILE A O 1
ATOM 694 N N . HIS A 1 88 ? 0.248 -8.312 -23.797 1 97.44 88 HIS A N 1
ATOM 695 C CA . HIS A 1 88 ? 0.567 -7.008 -24.375 1 97.44 88 HIS A CA 1
ATOM 696 C C . HIS A 1 88 ? 2.066 -6.863 -24.609 1 97.44 88 HIS A C 1
ATOM 698 O O . HIS A 1 88 ? 2.488 -6.246 -25.594 1 97.44 88 HIS A O 1
ATOM 704 N N . TYR A 1 89 ? 2.877 -7.453 -23.766 1 96.62 89 TYR A N 1
ATOM 705 C CA . TYR A 1 89 ? 4.324 -7.297 -23.844 1 96.62 89 TYR A CA 1
ATOM 706 C C . TYR A 1 89 ? 4.949 -8.438 -24.641 1 96.62 89 TYR A C 1
ATOM 708 O O . TYR A 1 89 ? 6.172 -8.609 -24.641 1 96.62 89 TYR A O 1
ATOM 716 N N . GLY A 1 90 ? 4.141 -9.305 -25.25 1 97.19 90 GLY A N 1
ATOM 717 C CA . GLY A 1 90 ? 4.652 -10.156 -26.312 1 97.19 90 GLY A CA 1
ATOM 718 C C . GLY A 1 90 ? 4.734 -11.617 -25.906 1 97.19 90 GLY A C 1
ATOM 719 O O . GLY A 1 90 ? 5.18 -12.461 -26.688 1 97.19 90 GLY A O 1
ATOM 720 N N . PHE A 1 91 ? 4.34 -11.984 -24.75 1 98.75 91 PHE A N 1
ATOM 721 C CA . PHE A 1 91 ? 4.266 -13.398 -24.438 1 98.75 91 PHE A CA 1
ATOM 722 C C . PHE A 1 91 ? 3.143 -14.078 -25.203 1 98.75 91 PHE A C 1
ATOM 724 O O . PHE A 1 91 ? 2.062 -13.5 -25.375 1 98.75 91 PHE A O 1
ATOM 731 N N . LYS A 1 92 ? 3.424 -15.266 -25.656 1 98.75 92 LYS A N 1
ATOM 732 C CA . LYS A 1 92 ? 2.342 -16.062 -26.219 1 98.75 92 LYS A CA 1
ATOM 733 C C . LYS A 1 92 ? 1.391 -16.547 -25.141 1 98.75 92 LYS A C 1
ATOM 735 O O . LYS A 1 92 ? 1.823 -16.906 -24.031 1 98.75 92 LYS A O 1
ATOM 740 N N . PRO A 1 93 ? 0.089 -16.531 -25.438 1 98.69 93 PRO A N 1
ATOM 741 C CA . PRO A 1 93 ? -0.883 -16.938 -24.422 1 98.69 93 PRO A CA 1
ATOM 742 C C . PRO A 1 93 ? -0.536 -18.281 -23.797 1 98.69 93 PRO A C 1
ATOM 744 O O . PRO A 1 93 ? -0.679 -18.453 -22.578 1 98.69 93 PRO A O 1
ATOM 747 N N . GLU A 1 94 ? 0.004 -19.219 -24.531 1 98.56 94 GLU A N 1
ATOM 748 C CA . GLU A 1 94 ? 0.3 -20.547 -24.016 1 98.56 94 GLU A CA 1
ATOM 749 C C . GLU A 1 94 ? 1.472 -20.516 -23.047 1 98.56 94 GLU A C 1
ATOM 751 O O . GLU A 1 94 ? 1.718 -21.5 -22.328 1 98.56 94 GLU A O 1
ATOM 756 N N . GLN A 1 95 ? 2.244 -19.391 -23.062 1 98.81 95 GLN A N 1
ATOM 757 C CA . GLN A 1 95 ? 3.367 -19.234 -22.156 1 98.81 95 GLN A CA 1
ATOM 758 C C . GLN A 1 95 ? 2.906 -18.641 -20.812 1 98.81 95 GLN A C 1
ATOM 760 O O . GLN A 1 95 ? 3.711 -18.469 -19.906 1 98.81 95 GLN A O 1
ATOM 765 N N . ILE A 1 96 ? 1.628 -18.344 -20.703 1 98.94 96 ILE A N 1
ATOM 766 C CA . ILE A 1 96 ? 1.079 -17.672 -19.531 1 98.94 96 ILE A CA 1
ATOM 767 C C . ILE A 1 96 ? 0.123 -18.625 -18.797 1 98.94 96 ILE A C 1
ATOM 769 O O . ILE A 1 96 ? -0.778 -19.203 -19.406 1 98.94 96 ILE A O 1
ATOM 773 N N . MET A 1 97 ? 0.345 -18.828 -17.547 1 98.94 97 MET A N 1
ATOM 774 C CA . MET A 1 97 ? -0.593 -19.547 -16.688 1 98.94 97 MET A CA 1
ATOM 775 C C . MET A 1 97 ? -1.312 -18.578 -15.758 1 98.94 97 MET A C 1
ATOM 777 O O . MET A 1 97 ? -0.674 -17.766 -15.078 1 98.94 97 MET A O 1
ATOM 781 N N . LEU A 1 98 ? -2.619 -18.594 -15.781 1 98.88 98 LEU A N 1
ATOM 782 C CA . LEU A 1 98 ? -3.439 -17.797 -14.883 1 98.88 98 LEU A CA 1
ATOM 783 C C . LEU A 1 98 ? -3.711 -18.547 -13.586 1 98.88 98 LEU A C 1
ATOM 785 O O . LEU A 1 98 ? -4.414 -19.547 -13.586 1 98.88 98 LEU A O 1
ATOM 789 N N . THR A 1 99 ? -3.061 -18.156 -12.523 1 98.56 99 THR A N 1
ATOM 790 C CA . THR A 1 99 ? -3.275 -18.641 -11.164 1 98.56 99 THR A CA 1
ATOM 791 C C . THR A 1 99 ? -3.85 -17.531 -10.289 1 98.56 99 THR A C 1
ATOM 793 O O . THR A 1 99 ? -3.104 -16.781 -9.648 1 98.56 99 THR A O 1
ATOM 796 N N . SER A 1 100 ? -5.156 -17.359 -10.297 1 98.12 100 SER A N 1
ATOM 797 C CA . SER A 1 100 ? -5.785 -16.188 -9.688 1 98.12 100 SER A CA 1
ATOM 798 C C . SER A 1 100 ? -6.691 -16.594 -8.531 1 98.12 100 SER A C 1
ATOM 800 O O . SER A 1 100 ? -7.332 -17.641 -8.57 1 98.12 100 SER A O 1
ATOM 802 N N . GLN A 1 101 ? -6.723 -15.773 -7.508 1 97.19 101 GLN A N 1
ATOM 803 C CA . GLN A 1 101 ? -7.629 -15.992 -6.387 1 97.19 101 GLN A CA 1
ATOM 804 C C . GLN A 1 101 ? -9.062 -15.633 -6.758 1 97.19 101 GLN A C 1
ATOM 806 O O . GLN A 1 101 ? -10.016 -16.188 -6.207 1 97.19 101 GLN A O 1
ATOM 811 N N . GLU A 1 102 ? -9.188 -14.695 -7.609 1 98.19 102 GLU A N 1
ATOM 812 C CA . GLU A 1 102 ? -10.492 -14.266 -8.117 1 98.19 102 GLU A CA 1
ATOM 813 C C . GLU A 1 102 ? -10.797 -14.898 -9.469 1 98.19 102 GLU A C 1
ATOM 815 O O . GLU A 1 102 ? -9.922 -14.977 -10.336 1 98.19 102 GLU A O 1
ATOM 820 N N . LEU A 1 103 ? -12.031 -15.391 -9.617 1 98.44 103 LEU A N 1
ATOM 821 C CA . LEU A 1 103 ? -12.43 -15.891 -10.93 1 98.44 103 LEU A CA 1
ATOM 822 C C . LEU A 1 103 ? -12.344 -14.789 -11.977 1 98.44 103 LEU A C 1
ATOM 824 O O . LEU A 1 103 ? -12.938 -13.719 -11.812 1 98.44 103 LEU A O 1
ATOM 828 N N . ALA A 1 104 ? -11.625 -15.062 -12.992 1 98 104 ALA A N 1
ATOM 829 C CA . ALA A 1 104 ? -11.453 -14.07 -14.062 1 98 104 ALA A CA 1
ATOM 830 C C . ALA A 1 104 ? -12.766 -13.82 -14.789 1 98 104 ALA A C 1
ATOM 832 O O . ALA A 1 104 ? -13.445 -14.766 -15.203 1 98 104 ALA A O 1
ATOM 833 N N . LYS A 1 105 ? -13.086 -12.594 -14.953 1 96.12 105 LYS A N 1
ATOM 834 C CA . LYS A 1 105 ? -14.281 -12.242 -15.711 1 96.12 105 LYS A CA 1
ATOM 835 C C . LYS A 1 105 ? -14.141 -12.648 -17.172 1 96.12 105 LYS A C 1
ATOM 837 O O . LYS A 1 105 ? -15.117 -13.055 -17.812 1 96.12 105 LYS A O 1
ATOM 842 N N . GLY A 1 106 ? -12.93 -12.547 -17.703 1 97.31 106 GLY A N 1
ATOM 843 C CA . GLY A 1 106 ? -12.664 -12.898 -19.078 1 97.31 106 GLY A CA 1
ATOM 844 C C 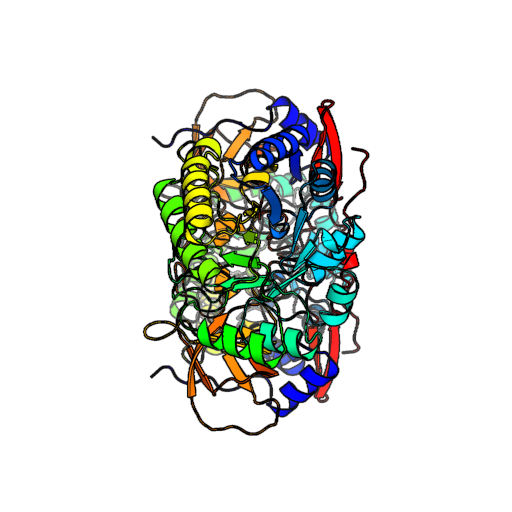. GLY A 1 106 ? -12.086 -14.289 -19.25 1 97.31 106 GLY A C 1
ATOM 845 O O . GLY A 1 106 ? -11.328 -14.547 -20.188 1 97.31 106 GLY A O 1
ATOM 846 N N . LEU A 1 107 ? -12.438 -15.18 -18.344 1 98.44 107 LEU A N 1
ATOM 847 C CA . LEU A 1 107 ? -11.828 -16.5 -18.344 1 98.44 107 LEU A CA 1
ATOM 848 C C . LEU A 1 107 ? -11.984 -17.188 -19.703 1 98.44 107 LEU A C 1
ATOM 850 O O . LEU A 1 107 ? -11.016 -17.703 -20.25 1 98.44 107 LEU A O 1
ATOM 854 N N . LYS A 1 108 ? -13.188 -17.172 -20.266 1 98.56 108 LYS A N 1
ATOM 855 C CA . LYS A 1 108 ? -13.469 -17.844 -21.531 1 98.56 108 LYS A CA 1
ATOM 856 C C . LYS A 1 108 ? -12.555 -17.328 -22.641 1 98.56 108 LYS A C 1
ATOM 858 O O . LYS A 1 108 ? -11.898 -18.125 -23.328 1 98.56 108 LYS A O 1
ATOM 863 N N . GLU A 1 109 ? -12.477 -16.031 -22.781 1 98.44 109 GLU A N 1
ATOM 864 C CA . GLU A 1 109 ? -11.672 -15.422 -23.844 1 98.44 109 GLU A CA 1
ATOM 865 C C . GLU A 1 109 ? -10.188 -15.727 -23.656 1 98.44 109 GLU A C 1
ATOM 867 O O . GLU A 1 109 ? -9.477 -16 -24.625 1 98.44 109 GLU A O 1
ATOM 872 N N . LEU A 1 110 ? -9.703 -15.711 -22.422 1 98.62 110 LEU A N 1
ATOM 873 C CA . LEU A 1 110 ? -8.289 -15.938 -22.141 1 98.62 110 LEU A CA 1
ATOM 874 C C . LEU A 1 110 ? -7.895 -17.375 -22.453 1 98.62 110 LEU A C 1
ATOM 876 O O . LEU A 1 110 ? -6.863 -17.609 -23.094 1 98.62 110 LEU A O 1
ATOM 880 N N . VAL A 1 111 ? -8.75 -18.297 -22.047 1 98.69 111 VAL A N 1
ATOM 881 C CA . VAL A 1 111 ? -8.469 -19.703 -22.281 1 98.69 111 VAL A CA 1
ATOM 882 C C . VAL A 1 111 ? -8.547 -20 -23.781 1 98.69 111 VAL A C 1
ATOM 884 O O . VAL A 1 111 ? -7.73 -20.75 -24.312 1 98.69 111 VAL A O 1
ATOM 887 N N . GLU A 1 112 ? -9.516 -19.391 -24.453 1 98.56 112 GLU A N 1
ATOM 888 C CA . GLU A 1 112 ? -9.656 -19.594 -25.906 1 98.56 112 GLU A CA 1
ATOM 889 C C . GLU A 1 112 ? -8.43 -19.062 -26.641 1 98.56 112 GLU A C 1
ATOM 891 O O . GLU A 1 112 ? -8.062 -19.594 -27.703 1 98.56 112 GLU A O 1
ATOM 896 N N . LYS A 1 113 ? -7.758 -18.078 -26.109 1 98.31 113 LYS A N 1
ATOM 897 C CA . LYS A 1 113 ? -6.539 -17.531 -26.703 1 98.31 113 LYS A CA 1
ATOM 898 C C . LYS A 1 113 ? -5.352 -18.469 -26.469 1 98.31 113 LYS A C 1
ATOM 900 O O . LYS A 1 113 ? -4.324 -18.344 -27.141 1 98.31 113 LYS A O 1
ATOM 905 N N . GLY A 1 114 ? -5.465 -19.312 -25.5 1 98.62 114 GLY A N 1
ATOM 906 C CA . GLY A 1 114 ? -4.406 -20.281 -25.266 1 98.62 114 GLY A CA 1
ATOM 907 C C . GLY A 1 114 ? -3.82 -20.203 -23.859 1 98.62 114 GLY A C 1
ATOM 908 O O . GLY A 1 114 ? -2.947 -21 -23.516 1 98.62 114 GLY A O 1
ATOM 909 N N . VAL A 1 115 ? -4.309 -19.281 -23.031 1 98.88 115 VAL A N 1
ATOM 910 C CA . VAL A 1 115 ? -3.807 -19.125 -21.672 1 98.88 115 VAL A CA 1
ATOM 911 C C . VAL A 1 115 ? -4.086 -20.406 -20.875 1 98.88 115 VAL A C 1
ATOM 913 O O . VAL A 1 115 ? -5.176 -20.969 -20.953 1 98.88 115 VAL A O 1
ATOM 916 N N . VAL A 1 116 ? -3.082 -20.875 -20.172 1 98.81 116 VAL A N 1
ATOM 917 C CA . VAL A 1 116 ? -3.242 -22.031 -19.297 1 98.81 116 VAL A CA 1
ATOM 918 C C . VAL A 1 116 ? -3.969 -21.609 -18.016 1 98.81 116 VAL A C 1
ATOM 920 O O . VAL A 1 116 ? -3.598 -20.625 -17.375 1 98.81 116 VAL A O 1
ATOM 923 N N . PHE A 1 117 ? -5.031 -22.297 -17.719 1 98.81 117 PHE A N 1
ATOM 924 C CA . PHE A 1 117 ? -5.809 -21.953 -16.531 1 98.81 117 PHE A CA 1
ATOM 925 C C . PHE A 1 117 ? -5.492 -22.906 -15.391 1 98.81 117 PHE A C 1
ATOM 927 O O . PHE A 1 117 ? -5.496 -24.125 -15.57 1 98.81 117 PHE A O 1
ATOM 934 N N . ASN A 1 118 ? -5.137 -22.391 -14.242 1 98.88 118 ASN A N 1
ATOM 935 C CA . ASN A 1 118 ? -4.926 -23.125 -12.992 1 98.88 118 ASN A CA 1
ATOM 936 C C . ASN A 1 118 ? -6.059 -22.859 -12 1 98.88 118 ASN A C 1
ATOM 938 O O . ASN A 1 118 ? -6.105 -21.812 -11.359 1 98.88 118 ASN A O 1
ATOM 942 N N . ALA A 1 119 ? -6.973 -23.812 -11.859 1 98.81 119 ALA A N 1
ATOM 943 C CA . ALA A 1 119 ? -8.117 -23.641 -10.969 1 98.81 119 ALA A CA 1
ATOM 944 C C . ALA A 1 119 ? -7.688 -23.672 -9.508 1 98.81 119 ALA A C 1
ATOM 946 O O . ALA A 1 119 ? -7.113 -24.656 -9.039 1 98.81 119 ALA A O 1
ATOM 947 N N . CYS A 1 120 ? -8.039 -22.625 -8.789 1 98.25 120 CYS A N 1
ATOM 948 C CA . CYS A 1 120 ? -7.566 -22.484 -7.418 1 98.25 120 CYS A CA 1
ATOM 949 C C . CYS A 1 120 ? -8.688 -22.75 -6.422 1 98.25 120 CYS A C 1
ATOM 951 O O . CYS A 1 120 ? -8.5 -22.578 -5.215 1 98.25 120 CYS A O 1
ATOM 953 N N . SER A 1 121 ? -9.875 -23.047 -6.848 1 98.56 121 SER A N 1
ATOM 954 C CA . SER A 1 121 ? -11.008 -23.391 -5.996 1 98.56 121 SER A CA 1
ATOM 955 C C . SER A 1 121 ? -11.984 -24.312 -6.719 1 98.56 121 SER A C 1
ATOM 957 O O . SER A 1 121 ? -11.914 -24.469 -7.938 1 98.56 121 SER A O 1
ATOM 959 N N . LEU A 1 122 ? -12.859 -24.938 -5.949 1 98.75 122 LEU A N 1
ATOM 960 C CA . LEU A 1 122 ? -13.883 -25.797 -6.539 1 98.75 122 LEU A CA 1
ATOM 961 C C . LEU A 1 122 ? -14.789 -25 -7.465 1 98.75 122 LEU A C 1
ATOM 963 O O . LEU A 1 122 ? -15.156 -25.484 -8.539 1 98.75 122 LEU A O 1
ATOM 967 N N . ARG A 1 123 ? -15.086 -23.766 -7.102 1 98.69 123 ARG A N 1
ATOM 968 C CA . ARG A 1 123 ? -15.914 -22.906 -7.945 1 98.69 123 ARG A CA 1
ATOM 969 C C . ARG A 1 123 ? -15.234 -22.656 -9.289 1 98.69 123 ARG A C 1
ATOM 971 O O . ARG A 1 123 ? -15.883 -22.703 -10.336 1 98.69 123 ARG A O 1
ATOM 978 N N . GLN A 1 124 ? -14.008 -22.328 -9.219 1 98.81 124 GLN A N 1
ATOM 979 C CA . GLN A 1 124 ? -13.266 -22.047 -10.445 1 98.81 124 GLN A CA 1
ATOM 980 C C . GLN A 1 124 ? -13.211 -23.281 -11.344 1 98.81 124 GLN A C 1
ATOM 982 O O . GLN A 1 124 ? -13.383 -23.188 -12.555 1 98.81 124 GLN A O 1
ATOM 987 N N . LEU A 1 125 ? -12.984 -24.422 -10.703 1 98.88 125 LEU A N 1
ATOM 988 C CA . LEU A 1 125 ? -12.93 -25.656 -11.477 1 98.88 125 LEU A CA 1
ATOM 989 C C . LEU A 1 125 ? -14.273 -25.953 -12.125 1 98.88 125 LEU A C 1
ATOM 991 O O . LEU A 1 125 ? -14.336 -26.312 -13.305 1 98.88 125 LEU A O 1
ATOM 995 N N . GLU A 1 126 ? -15.305 -25.797 -11.344 1 98.81 126 GLU A N 1
ATOM 996 C CA . GLU A 1 126 ? -16.641 -26.031 -11.867 1 98.81 126 GLU A CA 1
ATOM 997 C C . GLU A 1 126 ? -16.969 -25.062 -13 1 98.81 126 GLU A C 1
ATOM 999 O O . GLU A 1 126 ? -17.547 -25.469 -14.016 1 98.81 126 GLU A O 1
ATOM 1004 N N . THR A 1 127 ? -16.609 -23.828 -12.82 1 98.75 127 THR A N 1
ATOM 1005 C CA . THR A 1 127 ? -16.844 -22.828 -13.859 1 98.75 127 THR A CA 1
ATOM 1006 C C . THR A 1 127 ? -16.094 -23.188 -15.133 1 98.75 127 THR A C 1
ATOM 1008 O O . THR A 1 127 ? -16.641 -23.094 -16.234 1 98.75 127 THR A O 1
ATOM 1011 N N . PHE A 1 128 ? -14.883 -23.562 -14.984 1 98.81 128 PHE A N 1
ATOM 1012 C CA . PHE A 1 128 ? -14.094 -23.984 -16.141 1 98.81 128 PHE A CA 1
ATOM 1013 C C . PHE A 1 128 ? -14.75 -25.172 -16.828 1 98.81 128 PHE A C 1
ATOM 1015 O O . PHE A 1 128 ? -14.844 -25.203 -18.062 1 98.81 128 PHE A O 1
ATOM 1022 N N . GLY A 1 129 ? -15.172 -26.188 -16.047 1 98.81 129 GLY A N 1
ATOM 1023 C CA . GLY A 1 129 ? -15.836 -27.359 -16.609 1 98.81 129 GLY A CA 1
ATOM 1024 C C . GLY A 1 129 ? -17.078 -27 -17.406 1 98.81 129 GLY A C 1
ATOM 1025 O O . GLY A 1 129 ? -17.312 -27.578 -18.469 1 98.81 129 GLY A O 1
ATOM 1026 N N . ASN A 1 130 ? -17.828 -26.047 -16.844 1 98.62 130 ASN A N 1
ATOM 1027 C CA . ASN A 1 130 ? -19.031 -25.578 -17.562 1 98.62 130 ASN A CA 1
ATOM 1028 C C . ASN A 1 130 ? -18.672 -24.922 -18.891 1 98.62 130 ASN A C 1
ATOM 1030 O O . ASN A 1 130 ? -19.391 -25.094 -19.875 1 98.62 130 ASN A O 1
ATOM 1034 N N . LEU A 1 131 ? -17.609 -24.234 -18.984 1 98.62 131 LEU A N 1
ATOM 1035 C CA . LEU A 1 131 ? -17.234 -23.469 -20.172 1 98.62 131 LEU A CA 1
ATOM 1036 C C . LEU A 1 131 ? -16.516 -24.359 -21.172 1 98.62 131 LEU A C 1
ATOM 1038 O O . LEU A 1 131 ? -16.609 -24.141 -22.391 1 98.62 131 LEU A O 1
ATOM 1042 N N . PHE A 1 132 ? -15.773 -25.344 -20.672 1 98.62 132 PHE A N 1
ATOM 1043 C CA . PHE A 1 132 ? -14.883 -26.109 -21.531 1 98.62 132 PHE A CA 1
ATOM 1044 C C . PHE A 1 132 ? -14.953 -27.594 -21.203 1 98.62 132 PHE A C 1
ATOM 1046 O O . PHE A 1 132 ? -13.945 -28.219 -20.875 1 98.62 132 PHE A O 1
ATOM 1053 N N . PRO A 1 133 ? -16.078 -28.234 -21.359 1 98.44 133 PRO A N 1
ATOM 1054 C CA . PRO A 1 133 ? -16.156 -29.672 -21.109 1 98.44 133 PRO A CA 1
ATOM 1055 C C . PRO A 1 133 ? -15.172 -30.469 -21.969 1 98.44 133 PRO A C 1
ATOM 1057 O O . PRO A 1 133 ? -14.969 -30.156 -23.141 1 98.44 133 PRO A O 1
ATOM 1060 N N . GLY A 1 134 ? -14.5 -31.391 -21.344 1 98.44 134 GLY A N 1
ATOM 1061 C CA . GLY A 1 134 ? -13.617 -32.281 -22.047 1 98.44 134 GLY A CA 1
ATOM 1062 C C . GLY A 1 134 ? -12.195 -31.766 -22.172 1 98.44 134 GLY A C 1
ATOM 1063 O O . GLY A 1 134 ? -11.312 -32.469 -22.672 1 98.44 134 GLY A O 1
ATOM 1064 N N . LYS A 1 135 ? -11.945 -30.578 -21.672 1 98.38 135 LYS A N 1
ATOM 1065 C CA . LYS A 1 135 ? -10.633 -29.953 -21.859 1 98.38 135 LYS A CA 1
ATOM 1066 C C . LYS A 1 135 ? -9.688 -30.297 -20.719 1 98.38 135 LYS A C 1
ATOM 1068 O O . LYS A 1 135 ? -10.117 -30.844 -19.688 1 98.38 135 LYS A O 1
ATOM 1073 N N . GLU A 1 136 ? -8.375 -30.016 -20.984 1 98.38 136 GLU A N 1
ATOM 1074 C CA . GLU A 1 136 ? -7.348 -30.156 -19.953 1 98.38 136 GLU A CA 1
ATOM 1075 C C . GLU A 1 136 ? -7.344 -28.938 -19.016 1 98.38 136 GLU A C 1
ATOM 1077 O O . GLU A 1 136 ? -7.539 -27.812 -19.453 1 98.38 136 GLU A O 1
ATOM 1082 N N . VAL A 1 137 ? -7.109 -29.188 -17.75 1 98.69 137 VAL A N 1
ATOM 1083 C CA . VAL A 1 137 ? -7.074 -28.094 -16.797 1 98.69 137 VAL A CA 1
ATOM 1084 C C . VAL A 1 137 ? -6.051 -28.391 -15.703 1 98.69 137 VAL A C 1
ATOM 1086 O O . VAL A 1 137 ? -5.812 -29.547 -15.367 1 98.69 137 VAL A O 1
ATOM 1089 N N . SER A 1 138 ? -5.316 -27.375 -15.312 1 98.88 138 SER A N 1
ATOM 1090 C CA . SER A 1 138 ? -4.445 -27.422 -14.141 1 98.88 138 SER A CA 1
ATOM 1091 C C . SER A 1 138 ? -5.215 -27.094 -12.867 1 98.88 138 SER A C 1
ATOM 1093 O O . SER A 1 138 ? -6.117 -26.266 -12.883 1 98.88 138 SER A O 1
ATOM 1095 N N . VAL A 1 139 ? -4.844 -27.75 -11.711 1 98.88 139 VAL A N 1
ATOM 1096 C CA . VAL A 1 139 ? -5.535 -27.516 -10.453 1 98.88 139 VAL A CA 1
ATOM 1097 C C . VAL A 1 139 ? -4.516 -27.25 -9.344 1 98.88 139 VAL A C 1
ATOM 1099 O O . VAL A 1 139 ? -3.535 -27.984 -9.203 1 98.88 139 VAL A O 1
ATOM 1102 N N . ARG A 1 140 ? -4.746 -26.203 -8.617 1 98.38 140 ARG A N 1
ATOM 1103 C CA . ARG A 1 140 ? -3.922 -25.906 -7.453 1 98.38 140 ARG A CA 1
ATOM 1104 C C . ARG A 1 140 ? -4.539 -26.484 -6.184 1 98.38 140 ARG A C 1
ATOM 1106 O O . ARG A 1 140 ? -5.715 -26.25 -5.891 1 98.38 140 ARG A O 1
ATOM 1113 N N . PHE A 1 141 ? -3.723 -27.203 -5.441 1 97.44 141 PHE A N 1
ATOM 1114 C CA . PHE A 1 141 ? -4.156 -27.75 -4.164 1 97.44 141 PHE A CA 1
ATOM 1115 C C . PHE A 1 141 ? -3.449 -27.047 -3.006 1 97.44 141 PHE A C 1
ATOM 1117 O O . PHE A 1 141 ? -2.281 -26.672 -3.123 1 97.44 141 PHE A O 1
ATOM 1124 N N . ASN A 1 142 ? -4.156 -26.766 -1.935 1 95.56 142 ASN A N 1
ATOM 1125 C CA . ASN A 1 142 ? -3.574 -26.547 -0.614 1 95.56 142 ASN A CA 1
ATOM 1126 C C . ASN A 1 142 ? -3.248 -27.859 0.078 1 95.56 142 ASN A C 1
ATOM 1128 O O . ASN A 1 142 ? -4.145 -28.562 0.546 1 95.56 142 ASN A O 1
ATOM 1132 N N . PRO A 1 143 ? -2.041 -28.219 0.177 1 92.06 143 PRO A N 1
ATOM 1133 C CA . PRO A 1 143 ? -1.684 -29.562 0.625 1 92.06 143 PRO A CA 1
ATOM 1134 C C . PRO A 1 143 ? -1.765 -29.734 2.141 1 92.06 143 PRO A C 1
ATOM 1136 O O . PRO A 1 143 ? -1.513 -30.812 2.666 1 92.06 143 PRO A O 1
ATOM 1139 N N . GLY A 1 144 ? -2.166 -28.703 2.846 1 86.12 144 GLY A N 1
ATOM 1140 C CA . GLY A 1 144 ? -2.34 -28.797 4.285 1 86.12 144 GLY A CA 1
ATOM 1141 C C . GLY A 1 144 ? -1.059 -28.547 5.062 1 86.12 144 GLY A C 1
ATOM 1142 O O . GLY A 1 144 ? -1.073 -28.484 6.293 1 86.12 144 GLY A O 1
ATOM 1143 N N . LEU A 1 145 ? 0.037 -28.453 4.492 1 75.5 145 LEU A N 1
ATOM 1144 C CA . LEU A 1 145 ? 1.307 -28.141 5.133 1 75.5 145 LEU A CA 1
ATOM 1145 C C . LEU A 1 145 ? 1.625 -26.656 5 1 75.5 145 LEU A C 1
ATOM 1147 O O . LEU A 1 145 ? 1.311 -26.031 3.98 1 75.5 145 LEU A O 1
ATOM 1151 N N . GLY A 1 146 ? 1.597 -25.875 6.129 1 60.59 146 GLY A N 1
ATOM 1152 C CA . GLY A 1 146 ? 1.946 -24.469 6.027 1 60.59 146 GLY A CA 1
ATOM 1153 C C . GLY A 1 146 ? 3.408 -24.188 6.32 1 60.59 146 GLY A C 1
ATOM 1154 O O . GLY A 1 146 ? 4.008 -24.844 7.18 1 60.59 146 GLY A O 1
ATOM 1155 N N . SER A 1 147 ? 4.328 -23.766 5.418 1 54.41 147 SER A N 1
ATOM 1156 C CA . SER A 1 147 ? 5.73 -23.5 5.727 1 54.41 147 SER A CA 1
ATOM 1157 C C . SER A 1 147 ? 6.02 -22 5.746 1 54.41 147 SER A C 1
ATOM 1159 O O . SER A 1 147 ? 7.176 -21.594 5.848 1 54.41 147 SER A O 1
ATOM 1161 N N . GLY A 1 148 ? 5.133 -21.047 5.77 1 55.09 148 GLY A N 1
ATOM 1162 C CA . GLY A 1 148 ? 5.527 -19.656 5.559 1 55.09 148 GLY A CA 1
ATOM 1163 C C . GLY A 1 148 ? 6.328 -19.094 6.711 1 55.09 148 GLY A C 1
ATOM 1164 O O . GLY A 1 148 ? 6.312 -19.625 7.816 1 55.09 148 GLY A O 1
ATOM 1165 N N . GLN A 1 149 ? 7.312 -18.156 6.438 1 50.38 149 GLN A N 1
ATOM 1166 C CA . GLN A 1 149 ? 8.242 -17.531 7.379 1 50.38 149 GLN A CA 1
ATOM 1167 C C . GLN A 1 149 ? 7.5 -16.797 8.484 1 50.38 149 GLN A C 1
ATOM 1169 O O . GLN A 1 149 ? 7.973 -16.719 9.617 1 50.38 149 GLN A O 1
ATOM 1174 N N . THR A 1 150 ? 6.535 -16.094 8.039 1 52.91 150 THR A N 1
ATOM 1175 C CA . THR A 1 150 ? 5.707 -15.359 8.984 1 52.91 150 THR A CA 1
ATOM 1176 C C . THR A 1 150 ? 4.238 -15.758 8.844 1 52.91 150 THR A C 1
ATOM 1178 O O . THR A 1 150 ? 3.84 -16.297 7.812 1 52.91 150 THR A O 1
ATOM 1181 N N . LYS A 1 151 ? 3.508 -15.516 9.883 1 63.22 151 LYS A N 1
ATOM 1182 C CA . LYS A 1 151 ? 2.068 -15.758 9.844 1 63.22 151 LYS A CA 1
ATOM 1183 C C . LYS A 1 151 ? 1.408 -15 8.695 1 63.22 151 LYS A C 1
ATOM 1185 O O . LYS A 1 151 ? 0.486 -15.516 8.062 1 63.22 151 LYS A O 1
ATOM 1190 N N . LYS A 1 152 ? 2.098 -13.859 8.289 1 69.44 152 LYS A N 1
ATOM 1191 C CA . LYS A 1 152 ? 1.528 -13 7.254 1 69.44 152 LYS A CA 1
ATOM 1192 C C . LYS A 1 152 ? 1.893 -13.508 5.859 1 69.44 152 LYS A C 1
ATOM 1194 O O . LYS A 1 152 ? 1.289 -13.094 4.867 1 69.44 152 LYS A O 1
ATOM 1199 N N . THR A 1 153 ? 2.738 -14.477 5.766 1 65.38 153 THR A N 1
ATOM 1200 C CA . THR A 1 153 ? 3.168 -14.898 4.438 1 65.38 153 THR A CA 1
ATOM 1201 C C . THR A 1 153 ? 2.949 -16.391 4.246 1 65.38 153 THR A C 1
ATOM 1203 O O . THR A 1 153 ? 3.502 -17 3.326 1 65.38 153 THR A O 1
ATOM 1206 N N . ASP A 1 154 ? 2.154 -16.953 5.043 1 68.06 154 ASP A N 1
ATOM 1207 C CA . ASP A 1 154 ? 1.852 -18.375 4.922 1 68.06 154 ASP A CA 1
ATOM 1208 C C . ASP A 1 154 ? 0.91 -18.641 3.748 1 68.06 154 ASP A C 1
ATOM 1210 O O . ASP A 1 154 ? -0.207 -18.125 3.713 1 68.06 154 ASP A O 1
ATOM 1214 N N . VAL A 1 155 ? 1.329 -19.391 2.764 1 71.5 155 VAL A N 1
ATOM 1215 C CA . VAL A 1 155 ? 0.555 -19.594 1.546 1 71.5 155 VAL A CA 1
ATOM 1216 C C . VAL A 1 155 ? -0.016 -21.016 1.536 1 71.5 155 VAL A C 1
ATOM 1218 O O . VAL A 1 155 ? -0.569 -21.453 0.528 1 71.5 155 VAL A O 1
ATOM 1221 N N . GLY A 1 156 ? -0.013 -21.641 2.619 1 77.06 156 GLY A N 1
ATOM 1222 C CA . GLY A 1 156 ? -0.593 -22.969 2.766 1 77.06 156 GLY A CA 1
ATOM 1223 C C . GLY A 1 156 ? -1.111 -23.25 4.164 1 77.06 156 GLY A C 1
ATOM 1224 O O . GLY A 1 156 ? -1.184 -22.328 4.996 1 77.06 156 GLY A O 1
ATOM 1225 N N . GLY A 1 157 ? -1.629 -24.5 4.238 1 87.62 157 GLY A N 1
ATOM 1226 C CA . GLY A 1 157 ? -2.123 -24.891 5.551 1 87.62 157 GLY A CA 1
ATOM 1227 C C . GLY A 1 157 ? -3.518 -24.359 5.84 1 87.62 157 GLY A C 1
ATOM 1228 O O . GLY A 1 157 ? -4.172 -23.797 4.957 1 87.62 157 GLY A O 1
ATOM 1229 N N . LYS A 1 158 ? -3.947 -24.547 6.977 1 91.12 158 LYS A N 1
ATOM 1230 C CA . LYS A 1 158 ? -5.324 -24.25 7.363 1 91.12 158 LYS A CA 1
ATOM 1231 C C . LYS A 1 158 ? -5.582 -22.75 7.363 1 91.12 158 LYS A C 1
ATOM 1233 O O . LYS A 1 158 ? -6.723 -22.297 7.211 1 91.12 158 LYS A O 1
ATOM 1238 N N . THR A 1 159 ? -4.516 -21.922 7.492 1 92.25 159 THR A N 1
ATOM 1239 C CA . THR A 1 159 ? -4.68 -20.484 7.602 1 92.25 159 THR A CA 1
ATOM 1240 C C . THR A 1 159 ? -4.66 -19.828 6.219 1 92.25 159 THR A C 1
ATOM 1242 O O . THR A 1 159 ? -4.715 -18.594 6.105 1 92.25 159 THR A O 1
ATOM 1245 N N . SER A 1 160 ? -4.594 -20.641 5.199 1 92.81 160 SER A N 1
ATOM 1246 C CA . SER A 1 160 ? -4.484 -20.125 3.84 1 92.81 160 SER A CA 1
ATOM 1247 C C . SER A 1 160 ? -5.668 -20.562 2.986 1 92.81 160 SER A C 1
ATOM 1249 O O . SER A 1 160 ? -6.043 -21.734 2.988 1 92.81 160 SER A O 1
ATOM 1251 N N . SER A 1 161 ? -6.176 -19.594 2.27 1 93.31 161 SER A N 1
ATOM 1252 C CA . SER A 1 161 ? -7.301 -19.906 1.39 1 93.31 161 SER A CA 1
ATOM 1253 C C . SER A 1 161 ? -6.828 -20.25 -0.018 1 93.31 161 SER A C 1
ATOM 1255 O O . SER A 1 161 ? -7.641 -20.391 -0.932 1 93.31 161 SER A O 1
ATOM 1257 N N . PHE A 1 162 ? -5.504 -20.359 -0.252 1 95.38 162 PHE A N 1
ATOM 1258 C CA . PHE A 1 162 ? -4.945 -20.562 -1.584 1 95.38 162 PHE A CA 1
ATOM 1259 C C . PHE A 1 162 ? -5.027 -22.031 -1.983 1 95.38 162 PHE A C 1
ATOM 1261 O O . PHE A 1 162 ? -4.449 -22.891 -1.317 1 95.38 162 PHE A O 1
ATOM 1268 N N . GLY A 1 163 ? -5.719 -22.25 -3.109 1 96.88 163 GLY A N 1
ATOM 1269 C CA . GLY A 1 163 ? -5.828 -23.609 -3.619 1 96.88 163 GLY A CA 1
ATOM 1270 C C . GLY A 1 163 ? -6.965 -24.391 -2.986 1 96.88 163 GLY A C 1
ATOM 1271 O O . GLY A 1 163 ? -7.527 -23.969 -1.972 1 96.88 163 GLY A O 1
ATOM 1272 N N . ILE A 1 164 ? -7.32 -25.516 -3.6 1 98 164 ILE A N 1
ATOM 1273 C CA . ILE A 1 164 ? -8.367 -26.406 -3.102 1 98 164 ILE A CA 1
ATOM 1274 C C . ILE A 1 164 ? -7.82 -27.25 -1.946 1 98 164 ILE A C 1
ATOM 1276 O O . ILE A 1 164 ? -6.766 -27.875 -2.07 1 98 164 ILE A O 1
ATOM 1280 N N . TRP A 1 165 ? -8.5 -27.156 -0.812 1 96.81 165 TRP A N 1
ATOM 1281 C CA . TRP A 1 165 ? -8.102 -27.938 0.354 1 96.81 165 TRP A CA 1
ATOM 1282 C C . TRP A 1 165 ? -7.918 -29.406 -0.015 1 96.81 165 TRP A C 1
ATOM 1284 O O . TRP A 1 165 ? -8.773 -30 -0.682 1 96.81 165 TRP A O 1
ATOM 1294 N N . TYR A 1 166 ? -6.824 -30.016 0.39 1 95.31 166 TYR A N 1
ATOM 1295 C CA . TYR A 1 166 ? -6.422 -31.328 -0.112 1 95.31 166 TYR A CA 1
ATOM 1296 C C . TYR A 1 166 ? -7.457 -32.375 0.247 1 95.31 166 TYR A C 1
ATOM 1298 O O . TYR A 1 166 ? -7.617 -33.375 -0.475 1 95.31 166 TYR A O 1
ATOM 1306 N N . GLU A 1 167 ? -8.211 -32.219 1.3 1 95.81 167 GLU A N 1
ATOM 1307 C CA . GLU A 1 167 ? -9.219 -33.219 1.689 1 95.81 167 GLU A CA 1
ATOM 1308 C C . GLU A 1 167 ? -10.438 -33.156 0.763 1 95.81 167 GLU A C 1
ATOM 1310 O O . GLU A 1 167 ? -11.273 -34.031 0.777 1 95.81 167 GLU A O 1
ATOM 1315 N N . ASP A 1 168 ? -10.484 -32.156 -0.061 1 97.44 168 ASP A N 1
ATOM 1316 C CA . ASP A 1 168 ? -11.586 -32 -1.005 1 97.44 168 ASP A CA 1
ATOM 1317 C C . ASP A 1 168 ? -11.234 -32.625 -2.359 1 97.44 168 ASP A C 1
ATOM 1319 O O . ASP A 1 168 ? -11.898 -32.344 -3.361 1 97.44 168 ASP A O 1
ATOM 1323 N N . ILE A 1 169 ? -10.211 -33.406 -2.402 1 97.81 169 ILE A N 1
ATOM 1324 C CA . ILE A 1 169 ? -9.695 -33.969 -3.645 1 97.81 169 ILE A CA 1
ATOM 1325 C C . ILE A 1 169 ? -10.781 -34.812 -4.324 1 97.81 169 ILE A C 1
ATOM 1327 O O . ILE A 1 169 ? -10.859 -34.844 -5.555 1 97.81 169 ILE A O 1
ATOM 1331 N N . ASN A 1 170 ? -11.672 -35.5 -3.51 1 98.25 170 ASN A N 1
ATOM 1332 C CA . ASN A 1 170 ? -12.758 -36.281 -4.102 1 98.25 170 ASN A CA 1
ATOM 1333 C C . ASN A 1 170 ? -13.766 -35.375 -4.82 1 98.25 170 ASN A C 1
ATOM 1335 O O . ASN A 1 170 ? -14.344 -35.781 -5.832 1 98.25 170 ASN A O 1
ATOM 1339 N N . GLN A 1 171 ? -13.977 -34.188 -4.281 1 98.62 171 GLN A N 1
ATOM 1340 C CA . GLN A 1 171 ? -14.844 -33.219 -4.969 1 98.62 171 GLN A CA 1
ATOM 1341 C C . GLN A 1 171 ? -14.219 -32.781 -6.281 1 98.62 171 GLN A C 1
ATOM 1343 O O . GLN A 1 171 ? -14.922 -32.562 -7.266 1 98.62 171 GLN A O 1
ATOM 1348 N N . VAL A 1 172 ? -12.953 -32.594 -6.305 1 98.81 172 VAL A N 1
ATOM 1349 C CA . VAL A 1 172 ? -12.242 -32.25 -7.531 1 98.81 172 VAL A CA 1
ATOM 1350 C C . VAL A 1 172 ? -12.453 -33.344 -8.57 1 98.81 172 VAL A C 1
ATOM 1352 O O . VAL A 1 172 ? -12.773 -33.062 -9.727 1 98.81 172 VAL A O 1
ATOM 1355 N N . LYS A 1 173 ? -12.305 -34.656 -8.156 1 98.75 173 LYS A N 1
ATOM 1356 C CA . LYS A 1 173 ? -12.5 -35.781 -9.055 1 98.75 173 LYS A CA 1
ATOM 1357 C C . LYS A 1 173 ? -13.922 -35.812 -9.586 1 98.75 173 LYS A C 1
ATOM 1359 O O . LYS A 1 173 ? -14.141 -36.125 -10.766 1 98.75 173 LYS A O 1
ATOM 1364 N N . GLU A 1 174 ? -14.852 -35.5 -8.672 1 98.75 174 GLU A N 1
ATOM 1365 C CA . GLU A 1 174 ? -16.266 -35.5 -9.062 1 98.75 174 GLU A CA 1
ATOM 1366 C C . GLU A 1 174 ? -16.531 -34.438 -10.133 1 98.75 174 GLU A C 1
ATOM 1368 O O . GLU A 1 174 ? -17.203 -34.719 -11.133 1 98.75 174 GLU A O 1
ATOM 1373 N N . ILE A 1 175 ? -16.016 -33.25 -9.945 1 98.81 175 ILE A N 1
ATOM 1374 C CA . ILE A 1 175 ? -16.203 -32.188 -10.906 1 98.81 175 ILE A CA 1
ATOM 1375 C C . ILE A 1 175 ? -15.516 -32.531 -12.227 1 98.81 175 ILE A C 1
ATOM 1377 O O . ILE A 1 175 ? -16.094 -32.344 -13.305 1 98.81 175 ILE A O 1
ATOM 1381 N N . ALA A 1 176 ? -14.273 -33.062 -12.156 1 98.69 176 ALA A N 1
ATOM 1382 C CA . ALA A 1 176 ? -13.547 -33.469 -13.359 1 98.69 176 ALA A CA 1
ATOM 1383 C C . ALA A 1 176 ? -14.336 -34.5 -14.156 1 98.69 176 ALA A C 1
ATOM 1385 O O . ALA A 1 176 ? -14.422 -34.406 -15.383 1 98.69 176 ALA A O 1
ATOM 1386 N N . SER A 1 177 ? -14.898 -35.469 -13.422 1 98.56 177 SER A N 1
ATOM 1387 C CA . SER A 1 177 ? -15.688 -36.5 -14.062 1 98.56 177 SER A CA 1
ATOM 1388 C C . SER A 1 177 ? -16.953 -35.938 -14.688 1 98.56 177 SER A C 1
ATOM 1390 O O . SER A 1 177 ? -17.312 -36.281 -15.82 1 98.56 177 SER A O 1
ATOM 1392 N N . LYS A 1 178 ? -17.609 -35.094 -13.922 1 98.69 178 LYS A N 1
ATOM 1393 C CA . LYS A 1 178 ? -18.859 -34.469 -14.367 1 98.69 178 LYS A CA 1
ATOM 1394 C C . LYS A 1 178 ? -18.688 -33.781 -15.711 1 98.69 178 LYS A C 1
ATOM 1396 O O . LYS A 1 178 ? -19.562 -33.875 -16.578 1 98.69 178 LYS A O 1
ATOM 1401 N N . PHE A 1 179 ? -17.594 -33.156 -15.93 1 98.75 179 PHE A N 1
ATOM 1402 C CA . PHE A 1 179 ? -17.406 -32.344 -17.125 1 98.75 179 PHE A CA 1
ATOM 1403 C C . PHE A 1 179 ? -16.391 -32.969 -18.062 1 98.75 179 PHE A C 1
ATOM 1405 O O . PHE A 1 179 ? -15.953 -32.344 -19.031 1 98.75 179 PHE A O 1
ATOM 1412 N N . ASP A 1 180 ? -15.914 -34.188 -17.75 1 98.62 180 ASP A N 1
ATOM 1413 C CA . ASP A 1 180 ? -14.93 -34.938 -18.531 1 98.62 180 ASP A CA 1
ATOM 1414 C C . ASP A 1 180 ? -13.633 -34.125 -18.672 1 98.62 180 ASP A C 1
ATOM 1416 O O . ASP A 1 180 ? -13.102 -34 -19.781 1 98.62 180 ASP A O 1
ATOM 1420 N N . LEU A 1 181 ? -13.242 -33.5 -17.609 1 98.75 181 LEU A N 1
ATOM 1421 C CA . LEU A 1 181 ? -12.008 -32.719 -17.594 1 98.75 181 LEU A CA 1
ATOM 1422 C C . LEU A 1 181 ? -10.797 -33.625 -17.406 1 98.75 181 LEU A C 1
ATOM 1424 O O . LEU A 1 181 ? -10.883 -34.656 -16.703 1 98.75 181 LEU A O 1
ATOM 1428 N N . LYS A 1 182 ? -9.688 -33.312 -17.984 1 98.38 182 LYS A N 1
ATOM 1429 C CA . LYS A 1 182 ? -8.406 -33.969 -17.75 1 98.38 182 LYS A CA 1
ATOM 1430 C C . LYS A 1 182 ? -7.492 -33.094 -16.891 1 98.38 182 LYS A C 1
ATOM 1432 O O . LYS A 1 182 ? -7.016 -32.031 -17.359 1 98.38 182 LYS A O 1
ATOM 1437 N N . ILE A 1 183 ? -7.246 -33.5 -15.719 1 98.69 183 ILE A N 1
ATOM 1438 C CA . ILE A 1 183 ? -6.32 -32.781 -14.867 1 98.69 183 ILE A CA 1
ATOM 1439 C C . ILE A 1 183 ? -4.883 -33.094 -15.258 1 98.69 183 ILE A C 1
ATOM 1441 O O . ILE A 1 183 ? -4.324 -34.094 -14.805 1 98.69 183 ILE A O 1
ATOM 1445 N N . PHE A 1 184 ? -4.305 -32.312 -16.078 1 98.69 184 PHE A N 1
ATOM 1446 C CA . PHE A 1 184 ? -3.018 -32.625 -16.688 1 98.69 184 PHE A CA 1
ATOM 1447 C C . PHE A 1 184 ? -1.87 -32.094 -15.82 1 98.69 184 PHE A C 1
ATOM 1449 O O . PHE A 1 184 ? -0.715 -32.469 -16.016 1 98.69 184 PHE A O 1
ATOM 1456 N N . LYS A 1 185 ? -2.18 -31.234 -14.883 1 98.81 185 LYS A N 1
ATOM 1457 C CA . LYS A 1 185 ? -1.18 -30.578 -14.039 1 98.81 185 LYS A CA 1
ATOM 1458 C C . LYS A 1 185 ? -1.695 -30.375 -12.617 1 98.81 185 LYS A C 1
ATOM 1460 O O . LYS A 1 185 ? -2.834 -29.953 -12.422 1 98.81 185 LYS A O 1
ATOM 1465 N N . VAL A 1 186 ? -0.873 -30.781 -11.617 1 98.62 186 VAL A N 1
ATOM 1466 C CA . VAL A 1 186 ? -1.104 -30.484 -10.203 1 98.62 186 VAL A CA 1
ATOM 1467 C C . VAL A 1 186 ? -0.164 -29.375 -9.742 1 98.62 186 VAL A C 1
ATOM 1469 O O . VAL A 1 186 ? 1.037 -29.422 -10.016 1 98.62 186 VAL A O 1
ATOM 1472 N N . HIS A 1 187 ? -0.762 -28.391 -9.164 1 98.31 187 HIS A N 1
ATOM 1473 C CA . HIS A 1 187 ? -0.043 -27.219 -8.672 1 98.31 187 HIS A CA 1
ATOM 1474 C C . HIS A 1 187 ? -0.14 -27.109 -7.152 1 98.31 187 HIS A C 1
ATOM 1476 O O . HIS A 1 187 ? -1.228 -27.234 -6.586 1 98.31 187 HIS A O 1
ATOM 1482 N N . THR A 1 188 ? 1.008 -26.969 -6.469 1 95.19 188 THR A N 1
ATOM 1483 C CA . THR A 1 188 ? 1.061 -26.594 -5.059 1 95.19 188 THR A CA 1
ATOM 1484 C C . THR A 1 188 ? 2.025 -25.438 -4.836 1 95.19 188 THR A C 1
ATOM 1486 O O . THR A 1 188 ? 2.924 -25.203 -5.645 1 95.19 188 THR A O 1
ATOM 1489 N N . HIS A 1 189 ? 1.725 -24.625 -3.838 1 90 189 HIS A N 1
ATOM 1490 C CA . HIS A 1 189 ? 2.615 -23.562 -3.4 1 90 189 HIS A CA 1
ATOM 1491 C C . HIS A 1 189 ? 2.719 -23.516 -1.881 1 90 189 HIS A C 1
ATOM 1493 O O . HIS A 1 189 ? 1.812 -23.031 -1.206 1 90 189 HIS A O 1
ATOM 1499 N N . ILE A 1 190 ? 3.727 -24.016 -1.234 1 73.81 190 ILE A N 1
ATOM 1500 C CA . ILE A 1 190 ? 3.838 -24.062 0.219 1 73.81 190 ILE A CA 1
ATOM 1501 C C . ILE A 1 190 ? 4.922 -23.094 0.688 1 73.81 190 ILE A C 1
ATOM 1503 O O . ILE A 1 190 ? 4.941 -22.688 1.852 1 73.81 190 ILE A O 1
ATOM 1507 N N . GLY A 1 191 ? 5.664 -22.359 -0.154 1 70.31 191 GLY A N 1
ATOM 1508 C CA . GLY A 1 191 ? 6.758 -21.516 0.311 1 70.31 191 GLY A CA 1
ATOM 1509 C C . GLY A 1 191 ? 7.719 -22.25 1.23 1 70.31 191 GLY A C 1
ATOM 1510 O O . GLY A 1 191 ? 7.574 -22.203 2.453 1 70.31 191 GLY A O 1
ATOM 1511 N N . SER A 1 192 ? 8.648 -22.938 0.862 1 69 192 SER A N 1
ATOM 1512 C CA . SER A 1 192 ? 9.43 -23.891 1.645 1 69 192 SER A CA 1
ATOM 1513 C C . SER A 1 192 ? 10.773 -23.297 2.047 1 69 192 SER A C 1
ATOM 1515 O O . SER A 1 192 ? 11.562 -23.953 2.729 1 69 192 SER A O 1
ATOM 1517 N N . GLY A 1 193 ? 10.883 -22.078 1.775 1 78.94 193 GLY A N 1
ATOM 1518 C CA . GLY A 1 193 ? 12.109 -21.406 2.195 1 78.94 193 GLY A CA 1
ATOM 1519 C C . GLY A 1 193 ? 13.359 -22.016 1.579 1 78.94 193 GLY A C 1
ATOM 1520 O O . GLY A 1 193 ? 13.391 -22.297 0.381 1 78.94 193 GLY A O 1
ATOM 1521 N N . SER A 1 194 ? 14.484 -22.203 2.408 1 81.94 194 SER A N 1
ATOM 1522 C CA . SER A 1 194 ? 15.773 -22.609 1.859 1 81.94 194 SER A CA 1
ATOM 1523 C C . SER A 1 194 ? 16.156 -24 2.32 1 81.94 194 SER A C 1
ATOM 1525 O O . SER A 1 194 ? 17.234 -24.5 1.988 1 81.94 194 SER A O 1
ATOM 1527 N N . ASP A 1 195 ? 15.305 -24.703 2.994 1 84.25 195 ASP A N 1
ATOM 1528 C CA . ASP A 1 195 ? 15.641 -25.984 3.594 1 84.25 195 ASP A CA 1
ATOM 1529 C C . ASP A 1 195 ? 15.305 -27.141 2.645 1 84.25 195 ASP A C 1
ATOM 1531 O O . ASP A 1 195 ? 14.133 -27.375 2.35 1 84.25 195 ASP A O 1
ATOM 1535 N N . PRO A 1 196 ? 16.297 -27.938 2.309 1 87.56 196 PRO A N 1
ATOM 1536 C CA . PRO A 1 196 ? 16.078 -29.047 1.379 1 87.56 196 PRO A CA 1
ATOM 1537 C C . PRO A 1 196 ? 15.102 -30.078 1.926 1 87.56 196 PRO A C 1
ATOM 1539 O O . PRO A 1 196 ? 14.32 -30.672 1.166 1 87.56 196 PRO A O 1
ATOM 1542 N N . GLU A 1 197 ? 15.18 -30.297 3.213 1 88.12 197 GLU A N 1
ATOM 1543 C CA . GLU A 1 197 ? 14.312 -31.297 3.809 1 88.12 197 GLU A CA 1
ATOM 1544 C C . GLU A 1 197 ? 12.852 -30.891 3.732 1 88.12 197 GLU A C 1
ATOM 1546 O O . GLU A 1 197 ? 11.969 -31.719 3.539 1 88.12 197 GLU A O 1
ATOM 1551 N N . VAL A 1 198 ? 12.664 -29.641 3.848 1 86.56 198 VAL A N 1
ATOM 1552 C CA . VAL A 1 198 ? 11.297 -29.125 3.746 1 86.56 198 VAL A CA 1
ATOM 1553 C C . VAL A 1 198 ? 10.797 -29.266 2.311 1 86.56 198 VAL A C 1
ATOM 1555 O O . VAL A 1 198 ? 9.648 -29.641 2.078 1 86.56 198 VAL A O 1
ATOM 1558 N N . TRP A 1 199 ? 11.664 -29.031 1.389 1 88.31 199 TRP A N 1
ATOM 1559 C CA . TRP A 1 199 ? 11.289 -29.156 -0.016 1 88.31 199 TRP A CA 1
ATOM 1560 C C . TRP A 1 199 ? 10.992 -30.609 -0.38 1 88.31 199 TRP A C 1
ATOM 1562 O O . TRP A 1 199 ? 10.102 -30.891 -1.183 1 88.31 199 TRP A O 1
ATOM 1572 N N . LYS A 1 200 ? 11.75 -31.5 0.147 1 89.94 200 LYS A N 1
ATOM 1573 C CA . LYS A 1 200 ? 11.5 -32.938 -0.071 1 89.94 200 LYS A CA 1
ATOM 1574 C C . LYS A 1 200 ? 10.102 -33.312 0.389 1 89.94 200 LYS A C 1
ATOM 1576 O O . LYS A 1 200 ? 9.383 -34.031 -0.316 1 89.94 200 LYS A O 1
ATOM 1581 N N . VAL A 1 201 ? 9.742 -32.844 1.54 1 88.62 201 VAL A N 1
ATOM 1582 C CA . VAL A 1 201 ? 8.43 -33.125 2.105 1 88.62 201 VAL A CA 1
ATOM 1583 C C . VAL A 1 201 ? 7.336 -32.531 1.228 1 88.62 201 VAL A C 1
ATOM 1585 O O . VAL A 1 201 ? 6.34 -33.188 0.92 1 88.62 201 VAL A O 1
ATOM 1588 N N . VAL A 1 202 ? 7.555 -31.297 0.862 1 87.56 202 VAL A N 1
ATOM 1589 C CA . VAL A 1 202 ? 6.605 -30.594 0.011 1 87.56 202 VAL A CA 1
ATOM 1590 C C . VAL A 1 202 ? 6.426 -31.344 -1.303 1 87.56 202 VAL A C 1
ATOM 1592 O O . VAL A 1 202 ? 5.297 -31.547 -1.765 1 87.56 202 VAL A O 1
ATOM 1595 N N . ALA A 1 203 ? 7.531 -31.766 -1.874 1 92.94 203 ALA A N 1
ATOM 1596 C CA . ALA A 1 203 ? 7.477 -32.5 -3.135 1 92.94 203 ALA A CA 1
ATOM 1597 C C . ALA A 1 203 ? 6.727 -33.812 -2.969 1 92.94 203 ALA A C 1
ATOM 1599 O O . ALA A 1 203 ? 5.898 -34.188 -3.811 1 92.94 203 ALA A O 1
ATOM 1600 N N . GLN A 1 204 ? 7.008 -34.469 -1.89 1 94 204 GLN A N 1
ATOM 1601 C CA . GLN A 1 204 ? 6.367 -35.781 -1.662 1 94 204 GLN A CA 1
ATOM 1602 C C . GLN A 1 204 ? 4.855 -35.625 -1.536 1 94 204 GLN A C 1
ATOM 1604 O O . GLN A 1 204 ? 4.098 -36.375 -2.152 1 94 204 GLN A O 1
ATOM 1609 N N . VAL A 1 205 ? 4.473 -34.656 -0.759 1 92.94 205 VAL A N 1
ATOM 1610 C CA . VAL A 1 205 ? 3.047 -34.438 -0.553 1 92.94 205 VAL A CA 1
ATOM 1611 C C . VAL A 1 205 ? 2.383 -34.062 -1.878 1 92.94 205 VAL A C 1
ATOM 1613 O O . VAL A 1 205 ? 1.273 -34.531 -2.172 1 92.94 205 VAL A O 1
ATOM 1616 N N . SER A 1 206 ? 3.027 -33.281 -2.662 1 95.62 206 SER A N 1
ATOM 1617 C CA . SER A 1 206 ? 2.504 -32.875 -3.961 1 95.62 206 SER A CA 1
ATOM 1618 C C . SER A 1 206 ? 2.428 -34.062 -4.926 1 95.62 206 SER A C 1
ATOM 1620 O O . SER A 1 206 ? 1.473 -34.156 -5.695 1 95.62 206 SER A O 1
ATOM 1622 N N . LEU A 1 207 ? 3.438 -34.938 -4.879 1 97.38 207 LEU A N 1
ATOM 1623 C CA . LEU A 1 207 ? 3.455 -36.125 -5.719 1 97.38 207 LEU A CA 1
ATOM 1624 C C . LEU A 1 207 ? 2.33 -37.094 -5.336 1 97.38 207 LEU A C 1
ATOM 1626 O O . LEU A 1 207 ? 1.723 -37.719 -6.203 1 97.38 207 LEU A O 1
ATOM 1630 N N . ASP A 1 208 ? 2.076 -37.125 -4.027 1 96.88 208 ASP A N 1
ATOM 1631 C CA . ASP A 1 208 ? 0.973 -37.969 -3.566 1 96.88 208 ASP A CA 1
ATOM 1632 C C . ASP A 1 208 ? -0.358 -37.5 -4.137 1 96.88 208 ASP A C 1
ATOM 1634 O O . ASP A 1 208 ? -1.223 -38.312 -4.48 1 96.88 208 ASP A O 1
ATOM 1638 N N . ILE A 1 209 ? -0.533 -36.188 -4.25 1 97.31 209 ILE A N 1
ATOM 1639 C CA . ILE A 1 209 ? -1.74 -35.625 -4.84 1 97.31 209 ILE A CA 1
ATOM 1640 C C . ILE A 1 209 ? -1.765 -35.906 -6.34 1 97.31 209 ILE A C 1
ATOM 1642 O O . ILE A 1 209 ? -2.789 -36.344 -6.883 1 97.31 209 ILE A O 1
ATOM 1646 N N . ALA A 1 210 ? -0.647 -35.719 -7.004 1 98.25 210 ALA A N 1
ATOM 1647 C CA . ALA A 1 210 ? -0.55 -35.969 -8.445 1 98.25 210 ALA A CA 1
ATOM 1648 C C . ALA A 1 210 ? -0.898 -37.406 -8.797 1 98.25 210 ALA A C 1
ATOM 1650 O O . ALA A 1 210 ? -1.527 -37.656 -9.828 1 98.25 210 ALA A O 1
ATOM 1651 N N . ALA A 1 211 ? -0.513 -38.344 -7.926 1 98.12 211 ALA A N 1
ATOM 1652 C CA . ALA A 1 211 ? -0.721 -39.75 -8.156 1 98.12 211 ALA A CA 1
ATOM 1653 C C . ALA A 1 211 ? -2.207 -40.094 -8.242 1 98.12 211 ALA A C 1
ATOM 1655 O O . ALA A 1 211 ? -2.586 -41.156 -8.766 1 98.12 211 ALA A O 1
ATOM 1656 N N . GLN A 1 212 ? -3.027 -39.188 -7.754 1 97.56 212 GLN A N 1
ATOM 1657 C CA . GLN A 1 212 ? -4.465 -39.438 -7.73 1 97.56 212 GLN A CA 1
ATOM 1658 C C . GLN A 1 212 ? -5.105 -39.094 -9.078 1 97.56 212 GLN A C 1
ATOM 1660 O O . GLN A 1 212 ? -6.289 -39.375 -9.289 1 97.56 212 GLN A O 1
ATOM 1665 N N . PHE A 1 213 ? -4.379 -38.562 -9.992 1 98.19 213 PHE A N 1
ATOM 1666 C CA . PHE A 1 213 ? -4.887 -38.125 -11.297 1 98.19 213 PHE A CA 1
ATOM 1667 C C . PHE A 1 213 ? -4.082 -38.781 -12.422 1 98.19 213 PHE A C 1
ATOM 1669 O O . PHE A 1 213 ? -2.977 -38.344 -12.734 1 98.19 213 PHE A O 1
ATOM 1676 N N . SER A 1 214 ? -4.617 -39.75 -13.141 1 96.12 214 SER A N 1
ATOM 1677 C CA . SER A 1 214 ? -3.918 -40.594 -14.109 1 96.12 214 SER A CA 1
ATOM 1678 C C . SER A 1 214 ? -3.445 -39.781 -15.305 1 96.12 214 SER A C 1
ATOM 1680 O O . SER A 1 214 ? -2.477 -40.125 -15.969 1 96.12 214 SER A O 1
ATOM 1682 N N . GLU A 1 215 ? -4.121 -38.625 -15.516 1 96.5 215 GLU A N 1
ATOM 1683 C CA . GLU A 1 215 ? -3.775 -37.812 -16.688 1 96.5 215 GLU A CA 1
ATOM 1684 C C . GLU A 1 215 ? -2.73 -36.75 -16.344 1 96.5 215 GLU A C 1
ATOM 1686 O O . GLU A 1 215 ? -2.281 -36.031 -17.203 1 96.5 215 GLU A O 1
ATOM 1691 N N . CYS A 1 216 ? -2.361 -36.688 -15.102 1 98.5 216 CYS A N 1
ATOM 1692 C CA . CYS A 1 216 ? -1.396 -35.688 -14.68 1 98.5 216 CYS A CA 1
ATOM 1693 C C . CYS A 1 216 ? -0.028 -35.938 -15.297 1 98.5 216 CYS A C 1
ATOM 1695 O O . CYS A 1 216 ? 0.492 -37.062 -15.219 1 98.5 216 CYS A O 1
ATOM 1697 N N . LYS A 1 217 ? 0.578 -34.906 -15.961 1 98.56 217 LYS A N 1
ATOM 1698 C CA . LYS A 1 217 ? 1.879 -35.031 -16.609 1 98.56 217 LYS A CA 1
ATOM 1699 C C . LYS A 1 217 ? 2.863 -34 -16.078 1 98.56 217 LYS A C 1
ATOM 1701 O O . LYS A 1 217 ? 4.066 -34.094 -16.328 1 98.56 217 LYS A O 1
ATOM 1706 N N . ILE A 1 218 ? 2.395 -33.062 -15.328 1 98.81 218 ILE A N 1
ATOM 1707 C CA . ILE A 1 218 ? 3.217 -31.969 -14.836 1 98.81 218 ILE A CA 1
ATOM 1708 C C . ILE A 1 218 ? 2.951 -31.75 -13.352 1 98.81 218 ILE A C 1
ATOM 1710 O O . ILE A 1 218 ? 1.799 -31.766 -12.914 1 98.81 218 ILE A O 1
ATOM 1714 N N . LEU A 1 219 ? 3.959 -31.609 -12.562 1 98.5 219 LEU A N 1
ATOM 1715 C CA . LEU A 1 219 ? 3.863 -31.141 -11.188 1 98.5 219 LEU A CA 1
ATOM 1716 C C . LEU A 1 219 ? 4.496 -29.766 -11.031 1 98.5 219 LEU A C 1
ATOM 1718 O O . LEU A 1 219 ? 5.688 -29.594 -11.297 1 98.5 219 LEU A O 1
ATOM 1722 N N . ASN A 1 220 ? 3.705 -28.812 -10.719 1 98.5 220 ASN A N 1
ATOM 1723 C CA . ASN A 1 220 ? 4.164 -27.453 -10.414 1 98.5 220 ASN A CA 1
ATOM 1724 C C . ASN A 1 220 ? 4.332 -27.25 -8.914 1 98.5 220 ASN A C 1
ATOM 1726 O O . ASN A 1 220 ? 3.354 -27.266 -8.164 1 98.5 220 ASN A O 1
ATOM 1730 N N . LEU A 1 221 ? 5.516 -27 -8.492 1 95.81 221 LEU A N 1
ATOM 1731 C CA . LEU A 1 221 ? 5.789 -26.875 -7.066 1 95.81 221 LEU A CA 1
ATOM 1732 C C . LEU A 1 221 ? 5.691 -25.422 -6.625 1 95.81 221 LEU A C 1
ATOM 1734 O O . LEU A 1 221 ? 5.957 -25.094 -5.461 1 95.81 221 LEU A O 1
ATOM 1738 N N . GLY A 1 222 ? 5.332 -24.578 -7.535 1 95.25 222 GLY A N 1
ATOM 1739 C CA . GLY A 1 222 ? 5.102 -23.188 -7.199 1 95.25 222 GLY A CA 1
ATOM 1740 C C . GLY A 1 222 ? 6.379 -22.422 -6.895 1 95.25 222 GLY A C 1
ATOM 1741 O O . GLY A 1 222 ? 7.387 -22.594 -7.582 1 95.25 222 GLY A O 1
ATOM 1742 N N . GLY A 1 223 ? 6.184 -21.406 -6.039 1 93.44 223 GLY A N 1
ATOM 1743 C CA . GLY A 1 223 ? 7.293 -20.547 -5.633 1 93.44 223 GLY A CA 1
ATOM 1744 C C . GLY A 1 223 ? 7.656 -20.703 -4.168 1 93.44 223 GLY A C 1
ATOM 1745 O O . GLY A 1 223 ? 7.578 -21.797 -3.617 1 93.44 223 GLY A O 1
ATOM 1746 N N . GLY A 1 224 ? 8.266 -19.656 -3.646 1 90 224 GLY A N 1
ATOM 1747 C CA . GLY A 1 224 ? 8.594 -19.641 -2.229 1 90 224 GLY A CA 1
ATOM 1748 C C . GLY A 1 224 ? 10.055 -19.953 -1.951 1 90 224 GLY A C 1
ATOM 1749 O O . GLY A 1 224 ? 10.398 -20.406 -0.861 1 90 224 GLY A O 1
ATOM 1750 N N . PHE A 1 225 ? 10.875 -19.703 -2.932 1 93.44 225 PHE A N 1
ATOM 1751 C CA . PHE A 1 225 ? 12.312 -19.844 -2.758 1 93.44 225 PHE A CA 1
ATOM 1752 C C . PHE A 1 225 ? 12.891 -18.656 -2.016 1 93.44 225 PHE A C 1
ATOM 1754 O O . PHE A 1 225 ? 12.992 -17.562 -2.576 1 93.44 225 PHE A O 1
ATOM 1761 N N . LYS A 1 226 ? 13.312 -18.875 -0.84 1 91.81 226 LYS A N 1
ATOM 1762 C CA . LYS A 1 226 ? 13.766 -17.781 0.02 1 91.81 226 LYS A CA 1
ATOM 1763 C C . LYS A 1 226 ? 15.023 -17.125 -0.533 1 91.81 226 LYS A C 1
ATOM 1765 O O . LYS A 1 226 ? 15.922 -17.812 -1.031 1 91.81 226 LYS A O 1
ATOM 1770 N N . VAL A 1 227 ? 15.047 -15.883 -0.476 1 94.12 227 VAL A N 1
ATOM 1771 C CA . VAL A 1 227 ? 16.234 -15.109 -0.839 1 94.12 227 VAL A CA 1
ATOM 1772 C C . VAL A 1 227 ? 16.656 -14.242 0.342 1 94.12 227 VAL A C 1
ATOM 1774 O O . VAL A 1 227 ? 15.844 -13.508 0.912 1 94.12 227 VAL A O 1
ATOM 1777 N N . GLY A 1 228 ? 17.891 -14.43 0.734 1 94.31 228 GLY A N 1
ATOM 1778 C CA . GLY A 1 228 ? 18.422 -13.562 1.773 1 94.31 228 GLY A CA 1
ATOM 1779 C C . GLY A 1 228 ? 18.641 -12.133 1.305 1 94.31 228 GLY A C 1
ATOM 1780 O O . GLY A 1 228 ? 19.375 -11.898 0.351 1 94.31 228 GLY A O 1
ATOM 1781 N N . ARG A 1 229 ? 17.938 -11.195 1.968 1 94.06 229 ARG A N 1
ATOM 1782 C CA . ARG A 1 229 ? 18.188 -9.781 1.726 1 94.06 229 ARG A CA 1
ATOM 1783 C C . ARG A 1 229 ? 19.344 -9.273 2.584 1 94.06 229 ARG A C 1
ATOM 1785 O O . ARG A 1 229 ? 20.266 -8.617 2.08 1 94.06 229 ARG A O 1
ATOM 1792 N N . MET A 1 230 ? 19.219 -9.586 3.818 1 94.31 230 MET A N 1
ATOM 1793 C CA . MET A 1 230 ? 20.219 -9.164 4.789 1 94.31 230 MET A CA 1
ATOM 1794 C C . MET A 1 230 ? 21.422 -10.094 4.766 1 94.31 230 MET A C 1
ATOM 1796 O O . MET A 1 230 ? 21.312 -11.25 4.355 1 94.31 230 MET A O 1
ATOM 1800 N N . GLU A 1 231 ? 22.484 -9.664 5.281 1 90.69 231 GLU A N 1
ATOM 1801 C CA . GLU A 1 231 ? 23.75 -10.398 5.25 1 90.69 231 GLU A CA 1
ATOM 1802 C C . GLU A 1 231 ? 23.641 -11.719 6.012 1 90.69 231 GLU A C 1
ATOM 1804 O O . GLU A 1 231 ? 24.266 -12.711 5.633 1 90.69 231 GLU A O 1
ATOM 1809 N N . ASP A 1 232 ? 22.812 -11.734 6.977 1 90.81 232 ASP A N 1
ATOM 1810 C CA . ASP A 1 232 ? 22.734 -12.898 7.848 1 90.81 232 ASP A CA 1
ATOM 1811 C C . ASP A 1 232 ? 21.625 -13.859 7.387 1 90.81 232 ASP A C 1
ATOM 1813 O O . ASP A 1 232 ? 21.406 -14.891 8.016 1 90.81 232 ASP A O 1
ATOM 1817 N N . GLU A 1 233 ? 20.984 -13.516 6.387 1 91.25 233 GLU A N 1
ATOM 1818 C CA . GLU A 1 233 ? 19.906 -14.367 5.875 1 91.25 233 GLU A CA 1
ATOM 1819 C C . GLU A 1 233 ? 20.438 -15.336 4.82 1 91.25 233 GLU A C 1
ATOM 1821 O O . GLU A 1 233 ? 21.375 -15.023 4.094 1 91.25 233 GLU A O 1
ATOM 1826 N N . LYS A 1 234 ? 19.766 -16.516 4.742 1 89.81 234 LYS A N 1
ATOM 1827 C CA . LYS A 1 234 ? 20.172 -17.531 3.789 1 89.81 234 LYS A CA 1
ATOM 1828 C C . LYS A 1 234 ? 19.328 -17.469 2.518 1 89.81 234 LYS A C 1
ATOM 1830 O O . LYS A 1 234 ? 18.125 -17.203 2.576 1 89.81 234 LYS A O 1
ATOM 1835 N N . THR A 1 235 ? 20.016 -17.672 1.458 1 93 235 THR A N 1
ATOM 1836 C CA . THR A 1 235 ? 19.344 -17.781 0.162 1 93 235 THR A CA 1
ATOM 1837 C C . THR A 1 235 ? 19.25 -19.25 -0.268 1 93 235 THR A C 1
ATOM 1839 O O . THR A 1 235 ? 20.188 -20.031 -0.056 1 93 235 THR A O 1
ATOM 1842 N N . THR A 1 236 ? 18.156 -19.594 -0.842 1 94.31 236 THR A N 1
ATOM 1843 C CA . THR A 1 236 ? 17.938 -20.938 -1.358 1 94.31 236 THR A CA 1
ATOM 1844 C C . THR A 1 236 ? 18.984 -21.297 -2.412 1 94.31 236 THR A C 1
ATOM 1846 O O . THR A 1 236 ? 19.297 -20.484 -3.281 1 94.31 236 THR A O 1
ATOM 1849 N N . ASP A 1 237 ? 19.562 -22.422 -2.262 1 95.56 237 ASP A N 1
ATOM 1850 C CA . ASP A 1 237 ? 20.438 -23 -3.271 1 95.56 237 ASP A CA 1
ATOM 1851 C C . ASP A 1 237 ? 19.719 -24.094 -4.062 1 95.56 237 ASP A C 1
ATOM 1853 O O . ASP A 1 237 ? 19.531 -25.203 -3.566 1 95.56 237 ASP A O 1
ATOM 1857 N N . PHE A 1 238 ? 19.422 -23.766 -5.289 1 95.88 238 PHE A N 1
ATOM 1858 C CA . PHE A 1 238 ? 18.641 -24.672 -6.133 1 95.88 238 PHE A CA 1
ATOM 1859 C C . PHE A 1 238 ? 19.359 -26 -6.32 1 95.88 238 PHE A C 1
ATOM 1861 O O . PHE A 1 238 ? 18.734 -27.047 -6.414 1 95.88 238 PHE A O 1
ATOM 1868 N N . GLN A 1 239 ? 20.703 -25.953 -6.348 1 96.5 239 GLN A N 1
ATOM 1869 C CA . GLN A 1 239 ? 21.484 -27.172 -6.551 1 96.5 239 GLN A CA 1
ATOM 1870 C C . GLN A 1 239 ? 21.484 -28.047 -5.297 1 96.5 239 GLN A C 1
ATOM 1872 O O . GLN A 1 239 ? 21.828 -29.219 -5.355 1 96.5 239 GLN A O 1
ATOM 1877 N N . LYS A 1 240 ? 21.047 -27.453 -4.191 1 94.88 240 LYS A N 1
ATOM 1878 C CA . LYS A 1 240 ? 20.953 -28.219 -2.955 1 94.88 240 LYS A CA 1
ATOM 1879 C C . LYS A 1 240 ? 19.531 -28.75 -2.756 1 94.88 240 LYS A C 1
ATOM 1881 O O . LYS A 1 240 ? 19.344 -29.891 -2.318 1 94.88 240 LYS A O 1
ATOM 1886 N N . ILE A 1 241 ? 18.578 -27.938 -3.08 1 93.56 241 ILE A N 1
ATOM 1887 C CA . ILE A 1 241 ? 17.203 -28.344 -2.773 1 93.56 241 ILE A CA 1
ATOM 1888 C C . ILE A 1 241 ? 16.656 -29.188 -3.92 1 93.56 241 ILE A C 1
ATOM 1890 O O . ILE A 1 241 ? 15.695 -29.938 -3.734 1 93.56 241 ILE A O 1
ATOM 1894 N N . GLY A 1 242 ? 17.25 -29.125 -5.113 1 94.12 242 GLY A N 1
ATOM 1895 C CA . GLY A 1 242 ? 16.734 -29.75 -6.324 1 94.12 242 GLY A CA 1
ATOM 1896 C C . GLY A 1 242 ? 16.953 -31.25 -6.355 1 94.12 242 GLY A C 1
ATOM 1897 O O . GLY A 1 242 ? 16.031 -32 -6.645 1 94.12 242 GLY A O 1
ATOM 1898 N N . PRO A 1 243 ? 18.109 -31.719 -5.996 1 95.31 243 PRO A N 1
ATOM 1899 C CA . PRO A 1 243 ? 18.438 -33.156 -6.164 1 95.31 243 PRO A CA 1
ATOM 1900 C C . PRO A 1 243 ? 17.484 -34.062 -5.395 1 95.31 243 PRO A C 1
ATOM 1902 O O . PRO A 1 243 ? 17 -35.031 -5.941 1 95.31 243 PRO A O 1
ATOM 1905 N N . PRO A 1 244 ? 17.188 -33.688 -4.148 1 94.12 244 PRO A N 1
ATOM 1906 C CA . PRO A 1 244 ? 16.203 -34.531 -3.48 1 94.12 244 PRO A CA 1
ATOM 1907 C C . PRO A 1 244 ? 14.883 -34.594 -4.227 1 94.12 244 PRO A C 1
ATOM 1909 O O . PRO A 1 244 ? 14.195 -35.625 -4.191 1 94.12 244 PRO A O 1
ATOM 1912 N N . VAL A 1 245 ? 14.477 -33.594 -4.867 1 94.69 245 VAL A N 1
ATOM 1913 C CA . VAL A 1 245 ? 13.242 -33.531 -5.645 1 94.69 245 VAL A CA 1
ATOM 1914 C C . VAL A 1 245 ? 13.359 -34.469 -6.859 1 94.69 245 VAL A C 1
ATOM 1916 O O . VAL A 1 245 ? 12.414 -35.188 -7.199 1 94.69 245 VAL A O 1
ATOM 1919 N N . VAL A 1 246 ? 14.508 -34.469 -7.523 1 97.44 246 VAL A N 1
ATOM 1920 C CA . VAL A 1 246 ? 14.773 -35.344 -8.672 1 97.44 246 VAL A CA 1
ATOM 1921 C C . VAL A 1 246 ? 14.547 -36.812 -8.289 1 97.44 246 VAL A C 1
ATOM 1923 O O . VAL A 1 246 ? 13.875 -37.531 -9.008 1 97.44 246 VAL A O 1
ATOM 1926 N N . GLU A 1 247 ? 15.062 -37.156 -7.172 1 97.81 247 GLU A N 1
ATOM 1927 C CA . GLU A 1 247 ? 14.93 -38.531 -6.695 1 97.81 247 GLU A CA 1
ATOM 1928 C C . GLU A 1 247 ? 13.461 -38.906 -6.492 1 97.81 247 GLU A C 1
ATOM 1930 O O . GLU A 1 247 ? 13.047 -40 -6.863 1 97.81 247 GLU A O 1
ATOM 1935 N N . LEU A 1 248 ? 12.75 -38.031 -5.914 1 97.75 248 LEU A N 1
ATOM 1936 C CA . LEU A 1 248 ? 11.336 -38.281 -5.66 1 97.75 248 LEU A CA 1
ATOM 1937 C C . LEU A 1 248 ? 10.57 -38.406 -6.969 1 97.75 248 LEU A C 1
ATOM 1939 O O . LEU A 1 248 ? 9.672 -39.25 -7.07 1 97.75 248 LEU A O 1
ATOM 1943 N N . PHE A 1 249 ? 10.898 -37.625 -7.988 1 98.38 249 PHE A N 1
ATOM 1944 C CA . PHE A 1 249 ? 10.258 -37.719 -9.297 1 98.38 249 PHE A CA 1
ATOM 1945 C C . PHE A 1 249 ? 10.57 -39.062 -9.961 1 98.38 249 PHE A C 1
ATOM 1947 O O . PHE A 1 249 ? 9.695 -39.656 -10.578 1 98.38 249 PHE A O 1
ATOM 1954 N N . GLN A 1 250 ? 11.805 -39.531 -9.852 1 98.56 250 GLN A N 1
ATOM 1955 C CA . GLN A 1 250 ? 12.211 -40.812 -10.414 1 98.56 250 GLN A CA 1
ATOM 1956 C C . GLN A 1 250 ? 11.492 -41.969 -9.719 1 98.56 250 GLN A C 1
ATOM 1958 O O . GLN A 1 250 ? 11.039 -42.906 -10.383 1 98.56 250 GLN A O 1
ATOM 1963 N N . GLU A 1 251 ? 11.406 -41.844 -8.414 1 98.25 251 GLU A N 1
ATOM 1964 C CA . GLU A 1 251 ? 10.664 -42.844 -7.672 1 98.25 251 GLU A CA 1
ATOM 1965 C C . GLU A 1 251 ? 9.195 -42.875 -8.094 1 98.25 251 GLU A C 1
ATOM 1967 O O . GLU A 1 251 ? 8.609 -43.938 -8.227 1 98.25 251 GLU A O 1
ATOM 1972 N N . PHE A 1 252 ? 8.609 -41.75 -8.219 1 98.25 252 PHE A N 1
ATOM 1973 C CA . PHE A 1 252 ? 7.234 -41.625 -8.688 1 98.25 252 PHE A CA 1
ATOM 1974 C C . PHE A 1 252 ? 7.059 -42.312 -10.039 1 98.25 252 PHE A C 1
ATOM 1976 O O . PHE A 1 252 ? 6.105 -43.062 -10.242 1 98.25 252 PHE A O 1
ATOM 1983 N N . ALA A 1 253 ? 7.988 -42.031 -10.969 1 98.38 253 ALA A N 1
ATOM 1984 C CA . ALA A 1 253 ? 7.93 -42.594 -12.312 1 98.38 253 ALA A CA 1
ATOM 1985 C C . ALA A 1 253 ? 8.008 -44.125 -12.25 1 98.38 253 ALA A C 1
ATOM 1987 O O . ALA A 1 253 ? 7.301 -44.812 -12.977 1 98.38 253 ALA A O 1
ATOM 1988 N N . LYS A 1 254 ? 8.852 -44.625 -11.422 1 98.25 254 LYS A N 1
ATOM 1989 C CA . LYS A 1 254 ? 8.992 -46.062 -11.258 1 98.25 254 LYS A CA 1
ATOM 1990 C C . LYS A 1 254 ? 7.715 -46.688 -10.695 1 98.25 254 LYS A C 1
ATOM 1992 O O . LYS A 1 254 ? 7.281 -47.719 -11.156 1 98.25 254 LYS A O 1
ATOM 1997 N N . LYS A 1 255 ? 7.191 -46 -9.781 1 97.94 255 LYS A N 1
ATOM 1998 C CA . LYS A 1 255 ? 6.039 -46.531 -9.055 1 97.94 255 LYS A CA 1
ATOM 1999 C C . LYS A 1 255 ? 4.77 -46.438 -9.891 1 97.94 255 LYS A C 1
ATOM 2001 O O . LYS A 1 255 ? 3.93 -47.312 -9.867 1 97.94 255 LYS A O 1
ATOM 2006 N N . HIS A 1 256 ? 4.578 -45.312 -10.609 1 97.25 256 HIS A N 1
ATOM 2007 C CA . HIS A 1 256 ? 3.293 -45.031 -11.242 1 97.25 256 HIS A CA 1
ATOM 2008 C C . HIS A 1 256 ? 3.395 -45.125 -12.766 1 97.25 256 HIS A C 1
ATOM 2010 O O . HIS A 1 256 ? 2.379 -45.062 -13.461 1 97.25 256 HIS A O 1
ATOM 2016 N N . GLY A 1 257 ? 4.609 -45.219 -13.32 1 97.25 257 GLY A N 1
ATOM 2017 C CA . GLY A 1 257 ? 4.82 -45.344 -14.75 1 97.25 257 GLY A CA 1
ATOM 2018 C C . GLY A 1 257 ? 4.656 -44.062 -15.5 1 97.25 257 GLY A C 1
ATOM 2019 O O . GLY A 1 257 ? 4.398 -44.031 -16.703 1 97.25 257 GLY A O 1
ATOM 2020 N N . THR A 1 258 ? 4.648 -42.969 -14.789 1 97.75 258 THR A N 1
ATOM 2021 C CA . THR A 1 258 ? 4.48 -41.656 -15.391 1 97.75 258 THR A CA 1
ATOM 2022 C C . THR A 1 258 ? 5.66 -40.75 -15.055 1 97.75 258 THR A C 1
ATOM 2024 O O . THR A 1 258 ? 5.996 -40.562 -13.883 1 97.75 258 THR A O 1
ATOM 2027 N N . GLU A 1 259 ? 6.344 -40.25 -16.078 1 98.38 259 GLU A N 1
ATOM 2028 C CA . GLU A 1 259 ? 7.395 -39.25 -15.922 1 98.38 259 GLU A CA 1
ATOM 2029 C C . GLU A 1 259 ? 6.809 -37.844 -15.844 1 98.38 259 GLU A C 1
ATOM 2031 O O . GLU A 1 259 ? 6.383 -37.281 -16.859 1 98.38 259 GLU A O 1
ATOM 2036 N N . LEU A 1 260 ? 6.77 -37.281 -14.656 1 98.62 260 LEU A N 1
ATOM 2037 C CA . LEU A 1 260 ? 6.215 -35.938 -14.453 1 98.62 260 LEU A CA 1
ATOM 2038 C C . LEU A 1 260 ? 7.246 -34.875 -14.781 1 98.62 260 LEU A C 1
ATOM 2040 O O . LEU A 1 260 ? 8.391 -34.938 -14.328 1 98.62 260 LEU A O 1
ATOM 2044 N N . ARG A 1 261 ? 6.867 -33.969 -15.602 1 98.69 261 ARG A N 1
ATOM 2045 C CA . ARG A 1 261 ? 7.676 -32.781 -15.781 1 98.69 261 ARG A CA 1
ATOM 2046 C C . ARG A 1 261 ? 7.551 -31.844 -14.578 1 98.69 261 ARG A C 1
ATOM 2048 O O . ARG A 1 261 ? 6.48 -31.75 -13.969 1 98.69 261 ARG A O 1
ATOM 2055 N N . LEU A 1 262 ? 8.633 -31.141 -14.234 1 98.44 262 LEU A N 1
ATOM 2056 C CA . LEU A 1 262 ? 8.664 -30.234 -13.102 1 98.44 262 LEU A CA 1
ATOM 2057 C C . LEU A 1 262 ? 8.414 -28.797 -13.555 1 98.44 262 LEU A C 1
ATOM 2059 O O . LEU A 1 262 ? 8.961 -28.359 -14.57 1 98.44 262 LEU A O 1
ATOM 2063 N N . GLU A 1 263 ? 7.605 -28.062 -12.859 1 98.44 263 GLU A N 1
ATOM 2064 C CA . GLU A 1 263 ? 7.453 -26.625 -13.031 1 98.44 263 GLU A CA 1
ATOM 2065 C C . GLU A 1 263 ? 7.684 -25.891 -11.711 1 98.44 263 GLU A C 1
ATOM 2067 O O . GLU A 1 263 ? 7.289 -26.375 -10.648 1 98.44 263 GLU A O 1
ATOM 2072 N N . ILE A 1 264 ? 8.383 -24.766 -11.734 1 97.56 264 ILE A N 1
ATOM 2073 C CA . ILE A 1 264 ? 8.594 -23.906 -10.57 1 97.56 264 ILE A CA 1
ATOM 2074 C C . ILE A 1 264 ? 8.258 -22.469 -10.922 1 97.56 264 ILE A C 1
ATOM 2076 O O . ILE A 1 264 ? 8.266 -22.078 -12.102 1 97.56 264 ILE A O 1
ATOM 2080 N N . GLU A 1 265 ? 7.914 -21.688 -9.945 1 97.88 265 GLU A N 1
ATOM 2081 C CA . GLU A 1 265 ? 7.441 -20.312 -10.172 1 97.88 265 GLU A CA 1
ATOM 2082 C C . GLU A 1 265 ? 8.188 -19.328 -9.289 1 97.88 265 GLU A C 1
ATOM 2084 O O . GLU A 1 265 ? 7.574 -18.625 -8.477 1 97.88 265 GLU A O 1
ATOM 2089 N N . PRO A 1 266 ? 9.469 -19.156 -9.477 1 97.5 266 PRO A N 1
ATOM 2090 C CA . PRO A 1 266 ? 10.211 -18.188 -8.656 1 97.5 266 PRO A CA 1
ATOM 2091 C C . PRO A 1 266 ? 9.852 -16.734 -8.984 1 97.5 266 PRO A C 1
ATOM 2093 O O . PRO A 1 266 ? 9.742 -16.375 -10.156 1 97.5 266 PRO A O 1
ATOM 2096 N N . GLY A 1 267 ? 9.555 -15.914 -8.008 1 97 267 GLY A N 1
ATOM 2097 C CA . GLY A 1 267 ? 9.469 -14.469 -8.078 1 97 267 GLY A CA 1
ATOM 2098 C C . GLY A 1 267 ? 10.609 -13.766 -7.375 1 97 267 GLY A C 1
ATOM 2099 O O . GLY A 1 267 ? 11.531 -13.266 -8.023 1 97 267 GLY A O 1
ATOM 2100 N N . SER A 1 268 ? 10.648 -14.008 -6.027 1 96.44 268 SER A N 1
ATOM 2101 C CA . SER A 1 268 ? 11.688 -13.414 -5.191 1 96.44 268 SER A CA 1
ATOM 2102 C C . SER A 1 268 ? 13.078 -13.82 -5.668 1 96.44 268 SER A C 1
ATOM 2104 O O . SER A 1 268 ? 13.969 -12.977 -5.789 1 96.44 268 SER A O 1
ATOM 2106 N N . PHE A 1 269 ? 13.242 -15.094 -5.969 1 96.88 269 PHE A N 1
ATOM 2107 C CA . PHE A 1 269 ? 14.562 -15.617 -6.316 1 96.88 269 PHE A CA 1
ATOM 2108 C C . PHE A 1 269 ? 15.117 -14.906 -7.547 1 96.88 269 PHE A C 1
ATOM 2110 O O . PHE A 1 269 ? 16.328 -14.672 -7.641 1 96.88 269 PHE A O 1
ATOM 2117 N N . LEU A 1 270 ? 14.227 -14.531 -8.43 1 98.31 270 LEU A N 1
ATOM 2118 C CA . LEU A 1 270 ? 14.672 -13.969 -9.703 1 98.31 270 LEU A CA 1
ATOM 2119 C C . LEU A 1 270 ? 14.938 -12.469 -9.578 1 98.31 270 LEU A C 1
ATOM 2121 O O . LEU A 1 270 ? 15.648 -11.891 -10.398 1 98.31 270 LEU A O 1
ATOM 2125 N N . MET A 1 271 ? 14.383 -11.836 -8.539 1 98.56 271 MET A N 1
ATOM 2126 C CA . MET A 1 271 ? 14.344 -10.383 -8.664 1 98.56 271 MET A CA 1
ATOM 2127 C C . MET A 1 271 ? 14.875 -9.711 -7.406 1 98.56 271 MET A C 1
ATOM 2129 O O . MET A 1 271 ? 15.43 -8.617 -7.469 1 98.56 271 MET A O 1
ATOM 2133 N N . VAL A 1 272 ? 14.797 -10.289 -6.195 1 98.06 272 VAL A N 1
ATOM 2134 C CA . VAL A 1 272 ? 14.945 -9.594 -4.918 1 98.06 272 VAL A CA 1
ATOM 2135 C C . VAL A 1 272 ? 16.281 -8.852 -4.891 1 98.06 272 VAL A C 1
ATOM 2137 O O . VAL A 1 272 ? 16.312 -7.629 -4.73 1 98.06 272 VAL A O 1
ATOM 2140 N N . ASN A 1 273 ? 17.375 -9.57 -5.105 1 97.88 273 ASN A N 1
ATOM 2141 C CA . ASN A 1 273 ? 18.703 -8.984 -4.938 1 97.88 273 ASN A CA 1
ATOM 2142 C C . ASN A 1 273 ? 19.219 -8.383 -6.246 1 97.88 273 ASN A C 1
ATOM 2144 O O . ASN A 1 273 ? 20.391 -8.047 -6.355 1 97.88 273 ASN A O 1
ATOM 2148 N N . ASN A 1 274 ? 18.297 -8.258 -7.238 1 98.5 274 ASN A N 1
ATOM 2149 C CA . ASN A 1 274 ? 18.656 -7.68 -8.531 1 98.5 274 ASN A CA 1
ATOM 2150 C C . ASN A 1 274 ? 18.094 -6.27 -8.688 1 98.5 274 ASN A C 1
ATOM 2152 O O . ASN A 1 274 ? 17.953 -5.777 -9.812 1 98.5 274 ASN A O 1
ATOM 2156 N N . GLY A 1 275 ? 17.75 -5.676 -7.578 1 98.5 275 GLY A N 1
ATOM 2157 C CA . GLY A 1 275 ? 17.25 -4.309 -7.59 1 98.5 275 GLY A CA 1
ATOM 2158 C C . GLY A 1 275 ? 17.484 -3.58 -6.277 1 98.5 275 GLY A C 1
ATOM 2159 O O . GLY A 1 275 ? 17.641 -4.211 -5.234 1 98.5 275 GLY A O 1
ATOM 2160 N N . SER A 1 276 ? 17.531 -2.318 -6.32 1 98.75 276 SER A N 1
ATOM 2161 C CA . SER A 1 276 ? 17.672 -1.436 -5.168 1 98.75 276 SER A CA 1
ATOM 2162 C C . SER A 1 276 ? 16.859 -0.16 -5.348 1 98.75 276 SER A C 1
ATOM 2164 O O . SER A 1 276 ? 16.328 0.099 -6.43 1 98.75 276 SER A O 1
ATOM 2166 N N . ILE A 1 277 ? 16.672 0.531 -4.289 1 98.94 277 ILE A N 1
ATOM 2167 C CA . ILE A 1 277 ? 16.109 1.877 -4.293 1 98.94 277 ILE A CA 1
ATOM 2168 C C . ILE A 1 277 ? 17.172 2.885 -3.875 1 98.94 277 ILE A C 1
ATOM 2170 O O . ILE A 1 277 ? 17.828 2.723 -2.836 1 98.94 277 ILE A O 1
ATOM 2174 N N . LEU A 1 278 ? 17.406 3.824 -4.715 1 98.88 278 LEU A N 1
ATOM 2175 C CA . LEU A 1 278 ? 18.281 4.934 -4.371 1 98.88 278 LEU A CA 1
ATOM 2176 C C . LEU A 1 278 ? 17.484 6.105 -3.805 1 98.88 278 LEU A C 1
ATOM 2178 O O . LEU A 1 278 ? 16.516 6.547 -4.414 1 98.88 278 LEU A O 1
ATOM 2182 N N . THR A 1 279 ? 17.859 6.52 -2.639 1 98.88 279 THR A N 1
ATOM 2183 C CA . THR A 1 279 ? 17.203 7.645 -1.986 1 98.88 279 THR A CA 1
ATOM 2184 C C . THR A 1 279 ? 18.234 8.688 -1.552 1 98.88 279 THR A C 1
ATOM 2186 O O . THR A 1 279 ? 19.438 8.461 -1.641 1 98.88 279 THR A O 1
ATOM 2189 N N . THR A 1 280 ? 17.75 9.828 -1.142 1 98.81 280 THR A N 1
ATOM 2190 C CA . THR A 1 280 ? 18.578 10.906 -0.609 1 98.81 280 THR A CA 1
ATOM 2191 C C . THR A 1 280 ? 18.156 11.266 0.811 1 98.81 280 THR A C 1
ATOM 2193 O O . THR A 1 280 ? 16.953 11.297 1.114 1 98.81 280 THR A O 1
ATOM 2196 N N . VAL A 1 281 ? 19.156 11.477 1.635 1 98.75 281 VAL A N 1
ATOM 2197 C CA . VAL A 1 281 ? 18.875 11.977 2.979 1 98.75 281 VAL A CA 1
ATOM 2198 C C . VAL A 1 281 ? 18.359 13.406 2.902 1 98.75 281 VAL A C 1
ATOM 2200 O O . VAL A 1 281 ? 19.062 14.32 2.486 1 98.75 281 VAL A O 1
ATOM 2203 N N . ASP A 1 282 ? 17.094 13.539 3.256 1 98.69 282 ASP A N 1
ATOM 2204 C CA . ASP A 1 282 ? 16.438 14.844 3.225 1 98.69 282 ASP A CA 1
ATOM 2205 C C . ASP A 1 282 ? 16.719 15.633 4.504 1 98.69 282 ASP A C 1
ATOM 2207 O O . ASP A 1 282 ? 16.812 16.859 4.48 1 98.69 282 ASP A O 1
ATOM 2211 N N . ASP A 1 283 ? 16.75 14.953 5.641 1 98.69 283 ASP A N 1
ATOM 2212 C CA . ASP A 1 283 ? 16.922 15.57 6.953 1 98.69 283 ASP A CA 1
ATOM 2213 C C . ASP A 1 283 ? 17.438 14.562 7.973 1 98.69 283 ASP A C 1
ATOM 2215 O O . ASP A 1 283 ? 17.375 13.359 7.746 1 98.69 283 ASP A O 1
ATOM 2219 N N . VAL A 1 284 ? 18.094 14.992 8.961 1 98.56 284 VAL A N 1
ATOM 2220 C CA . VAL A 1 284 ? 18.453 14.227 10.148 1 98.56 284 VAL A CA 1
ATOM 2221 C C . VAL A 1 284 ? 17.969 14.961 11.406 1 98.56 284 VAL A C 1
ATOM 2223 O O . VAL A 1 284 ? 18.375 16.094 11.656 1 98.56 284 VAL A O 1
ATOM 2226 N N . VAL A 1 285 ? 17.062 14.32 12.156 1 98.19 285 VAL A N 1
ATOM 2227 C CA . VAL A 1 285 ? 16.469 14.984 13.32 1 98.19 285 VAL A CA 1
ATOM 2228 C C . VAL A 1 285 ? 16.578 14.078 14.539 1 98.19 285 VAL A C 1
ATOM 2230 O O . VAL A 1 285 ? 16.781 12.867 14.406 1 98.19 285 VAL A O 1
ATOM 2233 N N . SER A 1 286 ? 16.469 14.641 15.711 1 97 286 SER A N 1
ATOM 2234 C CA . SER A 1 286 ? 16.578 13.891 16.953 1 97 286 SER A CA 1
ATOM 2235 C C . SER A 1 286 ? 15.438 14.242 17.906 1 97 286 SER A C 1
ATOM 2237 O O . SER A 1 286 ? 14.867 15.336 17.844 1 97 286 SER A O 1
ATOM 2239 N N . THR A 1 287 ? 15.102 13.312 18.734 1 96.69 287 THR A N 1
ATOM 2240 C CA . THR A 1 287 ? 14.102 13.555 19.766 1 96.69 287 THR A CA 1
ATOM 2241 C C . THR A 1 287 ? 14.75 13.57 21.156 1 96.69 287 THR A C 1
ATOM 2243 O O . THR A 1 287 ? 14.172 13.07 22.125 1 96.69 287 THR A O 1
ATOM 2246 N N . GLY A 1 288 ? 15.953 13.992 21.219 1 94.75 288 GLY A N 1
ATOM 2247 C CA . GLY A 1 288 ? 16.656 14.289 22.453 1 94.75 288 GLY A CA 1
ATOM 2248 C C . GLY A 1 288 ? 17.156 13.039 23.156 1 94.75 288 GLY A C 1
ATOM 2249 O O . GLY A 1 288 ? 17.172 11.953 22.578 1 94.75 288 GLY A O 1
ATOM 2250 N N . PRO A 1 289 ? 17.688 13.25 24.438 1 93 289 PRO A N 1
ATOM 2251 C CA . PRO A 1 289 ? 18.203 12.117 25.203 1 93 289 PRO A CA 1
ATOM 2252 C C . PRO A 1 289 ? 17.156 11.039 25.453 1 93 289 PRO A C 1
ATOM 2254 O O . PRO A 1 289 ? 16.031 11.352 25.828 1 93 289 PRO A O 1
ATOM 2257 N N . GLY A 1 290 ? 17.578 9.891 25.266 1 92.44 290 GLY A N 1
ATOM 2258 C CA . GLY A 1 290 ? 16.656 8.789 25.453 1 92.44 290 GLY A CA 1
ATOM 2259 C C . GLY A 1 290 ? 15.703 8.594 24.281 1 92.44 290 GLY A C 1
ATOM 2260 O O . GLY A 1 290 ? 14.883 7.676 24.281 1 92.44 290 GLY A O 1
ATOM 2261 N N . GLY A 1 291 ? 15.805 9.445 23.25 1 95.62 291 GLY A N 1
ATOM 2262 C CA . GLY A 1 291 ? 15.023 9.32 22.031 1 95.62 291 GLY A CA 1
ATOM 2263 C C . GLY A 1 291 ? 15.781 8.648 20.906 1 95.62 291 GLY A C 1
ATOM 2264 O O . GLY A 1 291 ? 16.5 7.676 21.125 1 95.62 291 GLY A O 1
ATOM 2265 N N . TYR A 1 292 ? 15.516 9.039 19.719 1 97.31 292 TYR A N 1
ATOM 2266 C CA . TYR A 1 292 ? 16.125 8.469 18.531 1 97.31 292 TYR A CA 1
ATOM 2267 C C . TYR A 1 292 ? 16.703 9.562 17.641 1 97.31 292 TYR A C 1
ATOM 2269 O O . TYR A 1 292 ? 16.344 10.734 17.766 1 97.31 292 TYR A O 1
ATOM 2277 N N . THR A 1 293 ? 17.688 9.227 16.875 1 98.25 293 THR A N 1
ATOM 2278 C CA . THR A 1 293 ? 18.094 10.023 15.719 1 98.25 293 THR A CA 1
ATOM 2279 C C . THR A 1 293 ? 17.469 9.477 14.438 1 98.25 293 THR A C 1
ATOM 2281 O O . THR A 1 293 ? 17.719 8.336 14.055 1 98.25 293 THR A O 1
ATOM 2284 N N . PHE A 1 294 ? 16.656 10.281 13.82 1 98.56 294 PHE A N 1
ATOM 2285 C CA . PHE A 1 294 ? 15.922 9.875 12.633 1 98.56 294 PHE A CA 1
ATOM 2286 C C . PHE A 1 294 ? 16.609 10.391 11.375 1 98.56 294 PHE A C 1
ATOM 2288 O O . PHE A 1 294 ? 16.953 11.57 11.273 1 98.56 294 PHE A O 1
ATOM 2295 N N . VAL A 1 295 ? 16.875 9.508 10.445 1 98.81 295 VAL A N 1
ATOM 2296 C CA . VAL A 1 295 ? 17.266 9.883 9.086 1 98.81 295 VAL A CA 1
ATOM 2297 C C . VAL A 1 295 ? 16.031 9.875 8.18 1 98.81 295 VAL A C 1
ATOM 2299 O O . VAL A 1 295 ? 15.43 8.82 7.945 1 98.81 295 VAL A O 1
ATOM 2302 N N . LYS A 1 296 ? 15.648 11.039 7.715 1 98.75 296 LYS A N 1
ATOM 2303 C CA . LYS A 1 296 ? 14.484 11.195 6.844 1 98.75 296 LYS A CA 1
ATOM 2304 C C . LYS A 1 296 ? 14.883 11.094 5.375 1 98.75 296 LYS A C 1
ATOM 2306 O O . LYS A 1 296 ? 15.727 11.852 4.902 1 98.75 296 LYS A O 1
ATOM 2311 N N . LEU A 1 297 ? 14.273 10.219 4.688 1 98.88 297 LEU A N 1
ATOM 2312 C CA . LEU A 1 297 ? 14.602 9.977 3.287 1 98.88 297 LEU A CA 1
ATOM 2313 C C . LEU A 1 297 ? 13.562 10.602 2.365 1 98.88 297 LEU A C 1
ATOM 2315 O O . LEU A 1 297 ? 12.43 10.836 2.777 1 98.88 297 LEU A O 1
ATOM 2319 N N . ASP A 1 298 ? 13.93 10.875 1.097 1 98.75 298 ASP A N 1
ATOM 2320 C CA . ASP A 1 298 ? 13 11.406 0.101 1 98.75 298 ASP A CA 1
ATOM 2321 C C . ASP A 1 298 ? 12.188 10.281 -0.544 1 98.75 298 ASP A C 1
ATOM 2323 O O . ASP A 1 298 ? 11.961 10.289 -1.755 1 98.75 298 ASP A O 1
ATOM 2327 N N . ALA A 1 299 ? 11.891 9.266 0.146 1 98.69 299 ALA A N 1
ATOM 2328 C CA . ALA A 1 299 ? 11.039 8.117 -0.164 1 98.69 299 ALA A CA 1
ATOM 2329 C C . ALA A 1 299 ? 10.258 7.664 1.07 1 98.69 299 ALA A C 1
ATOM 2331 O O . ALA A 1 299 ? 10.656 7.957 2.201 1 98.69 299 ALA A O 1
ATOM 2332 N N . GLY A 1 300 ? 9.203 7.047 0.902 1 98.56 300 GLY A N 1
ATOM 2333 C CA . GLY A 1 300 ? 8.414 6.496 1.994 1 98.56 300 GLY A CA 1
ATOM 2334 C C . GLY A 1 300 ? 7.703 5.207 1.627 1 98.56 300 GLY A C 1
ATOM 2335 O O . GLY A 1 300 ? 8.164 4.465 0.757 1 98.56 300 GLY A O 1
ATOM 2336 N N . MET A 1 301 ? 6.648 4.922 2.322 1 98.12 301 MET A N 1
ATOM 2337 C CA . MET A 1 301 ? 5.863 3.719 2.049 1 98.12 301 MET A CA 1
ATOM 2338 C C . MET A 1 301 ? 5.242 3.779 0.659 1 98.12 301 MET A C 1
ATOM 2340 O O . MET A 1 301 ? 4.832 2.752 0.113 1 98.12 301 MET A O 1
ATOM 2344 N N . ASP A 1 302 ? 5.191 4.973 0.034 1 98.44 302 ASP A N 1
ATOM 2345 C CA . ASP A 1 302 ? 4.715 5.121 -1.337 1 98.44 302 ASP A CA 1
ATOM 2346 C C . ASP A 1 302 ? 5.715 4.543 -2.334 1 98.44 302 ASP A C 1
ATOM 2348 O O . ASP A 1 302 ? 5.387 4.336 -3.504 1 98.44 302 ASP A O 1
ATOM 2352 N N . VAL A 1 303 ? 6.945 4.281 -1.892 1 98.69 303 VAL A N 1
ATOM 2353 C CA . VAL A 1 303 ? 7.992 3.689 -2.717 1 98.69 303 VAL A CA 1
ATOM 2354 C C . VAL A 1 303 ? 8.242 2.246 -2.283 1 98.69 303 VAL A C 1
ATOM 2356 O O . VAL A 1 303 ? 8.164 1.324 -3.1 1 98.69 303 VAL A O 1
ATOM 2359 N N . ASN A 1 304 ? 8.469 2.039 -1.041 1 98.69 304 ASN A N 1
ATOM 2360 C CA . ASN A 1 304 ? 8.633 0.703 -0.479 1 98.69 304 ASN A CA 1
ATOM 2361 C C . ASN A 1 304 ? 7.758 0.498 0.752 1 98.69 304 ASN A C 1
ATOM 2363 O O . ASN A 1 304 ? 8.125 0.909 1.855 1 98.69 304 ASN A O 1
ATOM 2367 N N . THR A 1 305 ? 6.699 -0.227 0.596 1 98.06 305 THR A N 1
ATOM 2368 C CA . THR A 1 305 ? 5.691 -0.434 1.631 1 98.06 305 THR A CA 1
ATOM 2369 C C . THR A 1 305 ? 6.066 -1.616 2.521 1 98.06 305 THR A C 1
ATOM 2371 O O . THR A 1 305 ? 5.512 -1.779 3.609 1 98.06 305 THR A O 1
ATOM 2374 N N . ARG A 1 306 ? 7.004 -2.449 2.189 1 97.25 306 ARG A N 1
ATOM 2375 C CA . ARG A 1 306 ? 7.285 -3.738 2.812 1 97.25 306 ARG A CA 1
ATOM 2376 C C . ARG A 1 306 ? 7.656 -3.566 4.281 1 97.25 306 ARG A C 1
ATOM 2378 O O . ARG A 1 306 ? 7.168 -4.301 5.141 1 97.25 306 ARG A O 1
ATOM 2385 N N . PRO A 1 307 ? 8.539 -2.574 4.586 1 97.12 307 PRO A N 1
ATOM 2386 C CA . PRO A 1 307 ? 8.859 -2.42 6.008 1 97.12 307 PRO A CA 1
ATOM 2387 C C . PRO A 1 307 ? 7.637 -2.086 6.855 1 97.12 307 PRO A C 1
ATOM 2389 O O . PRO A 1 307 ? 7.465 -2.637 7.945 1 97.12 307 PRO A O 1
ATOM 2392 N N . SER A 1 308 ? 6.777 -1.219 6.324 1 94.94 308 SER A N 1
ATOM 2393 C CA . SER A 1 308 ? 5.574 -0.839 7.051 1 94.94 308 SER A CA 1
ATOM 2394 C C . SER A 1 308 ? 4.582 -1.996 7.117 1 94.94 308 SER A C 1
ATOM 2396 O O . SER A 1 308 ? 3.895 -2.174 8.125 1 94.94 308 SER A O 1
ATOM 2398 N N . LEU A 1 309 ? 4.496 -2.746 6.059 1 94.06 309 LEU A N 1
ATOM 2399 C CA . LEU A 1 309 ? 3.5 -3.801 5.902 1 94.06 309 LEU A CA 1
ATOM 2400 C C . LEU A 1 309 ? 3.895 -5.043 6.691 1 94.06 309 LEU A C 1
ATOM 2402 O O . LEU A 1 309 ? 3.047 -5.68 7.324 1 94.06 309 LEU A O 1
ATOM 2406 N N . TYR A 1 310 ? 5.246 -5.406 6.668 1 92.94 310 TYR A N 1
ATOM 2407 C CA . TYR A 1 310 ? 5.676 -6.707 7.164 1 92.94 310 TYR A CA 1
ATOM 2408 C C . TYR A 1 310 ? 6.789 -6.559 8.195 1 92.94 310 TYR A C 1
ATOM 2410 O O . TYR A 1 310 ? 7.32 -7.551 8.695 1 92.94 310 TYR A O 1
ATOM 2418 N N . ALA A 1 311 ? 7.188 -5.348 8.508 1 94.31 311 ALA A N 1
ATOM 2419 C CA . ALA A 1 311 ? 8.43 -5.113 9.242 1 94.31 311 ALA A CA 1
ATOM 2420 C C . ALA A 1 311 ? 9.625 -5.723 8.516 1 94.31 311 ALA A C 1
ATOM 2422 O O . ALA A 1 311 ? 10.555 -6.227 9.141 1 94.31 311 ALA A O 1
ATOM 2423 N N . ALA A 1 312 ? 9.516 -5.738 7.215 1 95.44 312 ALA A N 1
ATOM 2424 C CA . ALA A 1 312 ? 10.562 -6.34 6.395 1 95.44 312 ALA A CA 1
ATOM 2425 C C . ALA A 1 312 ? 11.875 -5.566 6.523 1 95.44 312 ALA A C 1
ATOM 2427 O O . ALA A 1 312 ? 11.875 -4.332 6.559 1 95.44 312 ALA A O 1
ATOM 2428 N N . LYS A 1 313 ? 12.93 -6.289 6.566 1 95.81 313 LYS A N 1
ATOM 2429 C CA . LYS A 1 313 ? 14.25 -5.668 6.664 1 95.81 313 LYS A CA 1
ATOM 2430 C C . LYS A 1 313 ? 14.93 -5.609 5.297 1 95.81 313 LYS A C 1
ATOM 2432 O O . LYS A 1 313 ? 14.875 -6.574 4.531 1 95.81 313 LYS A O 1
ATOM 2437 N N . HIS A 1 314 ? 15.43 -4.504 4.953 1 97.81 314 HIS A N 1
ATOM 2438 C CA . HIS A 1 314 ? 16.281 -4.266 3.791 1 97.81 314 HIS A CA 1
ATOM 2439 C C . HIS A 1 314 ? 17.625 -3.697 4.207 1 97.81 314 HIS A C 1
ATOM 2441 O O . HIS A 1 314 ? 17.703 -2.891 5.137 1 97.81 314 HIS A O 1
ATOM 2447 N N . PRO A 1 315 ? 18.703 -4.109 3.537 1 97.75 315 PRO A N 1
ATOM 2448 C CA . PRO A 1 315 ? 19.953 -3.398 3.787 1 97.75 315 PRO A CA 1
ATOM 2449 C C . PRO A 1 315 ? 19.859 -1.906 3.479 1 97.75 315 PRO A C 1
ATOM 2451 O O . PRO A 1 315 ? 19.25 -1.517 2.477 1 97.75 315 PRO A O 1
ATOM 2454 N N . LEU A 1 316 ? 20.344 -1.102 4.344 1 98.25 316 LEU A N 1
ATOM 2455 C CA . LEU A 1 316 ? 20.484 0.339 4.164 1 98.25 316 LEU A CA 1
ATOM 2456 C C . LEU A 1 316 ? 21.953 0.753 4.215 1 98.25 316 LEU A C 1
ATOM 2458 O O . LEU A 1 316 ? 22.625 0.542 5.227 1 98.25 316 LEU A O 1
ATOM 2462 N N . VAL A 1 317 ? 22.438 1.303 3.166 1 97.94 317 VAL A N 1
ATOM 2463 C CA . VAL A 1 317 ? 23.859 1.665 3.078 1 97.94 317 VAL A CA 1
ATOM 2464 C C . VAL A 1 317 ? 23.984 3.148 2.744 1 97.94 317 VAL A C 1
ATOM 2466 O O . VAL A 1 317 ? 23.484 3.607 1.715 1 97.94 317 VAL A O 1
ATOM 2469 N N . VAL A 1 318 ? 24.656 3.887 3.559 1 98.12 318 VAL A N 1
ATOM 2470 C CA . VAL A 1 318 ? 24.906 5.309 3.324 1 98.12 318 VAL A CA 1
ATOM 2471 C C . VAL A 1 318 ? 26.062 5.48 2.346 1 98.12 318 VAL A C 1
ATOM 2473 O O . VAL A 1 318 ? 27.109 4.855 2.5 1 98.12 318 VAL A O 1
ATOM 2476 N N . VAL A 1 319 ? 25.844 6.176 1.327 1 97.81 319 VAL A N 1
ATOM 2477 C CA . VAL A 1 319 ? 26.875 6.559 0.361 1 97.81 319 VAL A CA 1
ATOM 2478 C C . VAL A 1 319 ? 27.047 8.078 0.361 1 97.81 319 VAL A C 1
ATOM 2480 O O . VAL A 1 319 ? 26.094 8.812 0.074 1 97.81 319 VAL A O 1
ATOM 2483 N N . SER A 1 320 ? 28.203 8.508 0.674 1 96.44 320 SER A N 1
ATOM 2484 C CA . SER A 1 320 ? 28.484 9.938 0.753 1 96.44 320 SER A CA 1
ATOM 2485 C C . SER A 1 320 ? 28.297 10.609 -0.601 1 96.44 320 SER A C 1
ATOM 2487 O O . SER A 1 320 ? 28.781 10.117 -1.621 1 96.44 320 SER A O 1
ATOM 2489 N N . LYS A 1 321 ? 27.641 11.703 -0.562 1 94.12 321 LYS A N 1
ATOM 2490 C CA . LYS A 1 321 ? 27.438 12.477 -1.786 1 94.12 321 LYS A CA 1
ATOM 2491 C C . LYS A 1 321 ? 28.766 12.961 -2.348 1 94.12 321 LYS A C 1
ATOM 2493 O O . LYS A 1 321 ? 28.984 12.93 -3.561 1 94.12 321 LYS A O 1
ATOM 2498 N N . GLU A 1 322 ? 29.688 13.352 -1.478 1 91.31 322 GLU A N 1
ATOM 2499 C CA . GLU A 1 322 ? 30.969 13.953 -1.861 1 91.31 322 GLU A CA 1
ATOM 2500 C C . GLU A 1 322 ? 32.031 12.891 -2.078 1 91.31 322 GLU A C 1
ATOM 2502 O O . GLU A 1 322 ? 33.125 13.195 -2.578 1 91.31 322 GLU A O 1
ATOM 2507 N N . GLY A 1 323 ? 31.781 11.672 -1.771 1 86.5 323 GLY A N 1
ATOM 2508 C CA . GLY A 1 323 ? 32.719 10.586 -1.992 1 86.5 323 GLY A CA 1
ATOM 2509 C C . GLY A 1 323 ? 33.656 10.367 -0.824 1 86.5 323 GLY A C 1
ATOM 2510 O O . GLY A 1 323 ? 34.531 9.492 -0.872 1 86.5 323 GLY A O 1
ATOM 2511 N N . VAL A 1 324 ? 33.5 11.133 0.271 1 83 324 VAL A N 1
ATOM 2512 C CA . VAL A 1 324 ? 34.406 11.016 1.428 1 83 324 VAL A CA 1
ATOM 2513 C C . VAL A 1 324 ? 33.625 10.375 2.59 1 83 324 VAL A C 1
ATOM 2515 O O . VAL A 1 324 ? 32.562 10.836 2.973 1 83 324 VAL A O 1
ATOM 2518 N N . HIS A 1 325 ? 34.219 9.281 3.045 1 83.19 325 HIS A N 1
ATOM 2519 C CA . HIS A 1 325 ? 33.625 8.602 4.188 1 83.19 325 HIS A CA 1
ATOM 2520 C C . HIS A 1 325 ? 34.312 8.977 5.484 1 83.19 325 HIS A C 1
ATOM 2522 O O . HIS A 1 325 ? 35.562 9.047 5.535 1 83.19 325 HIS A O 1
ATOM 2528 N N . SER A 1 326 ? 33.562 9.305 6.438 1 80.94 326 SER A N 1
ATOM 2529 C CA . SER A 1 326 ? 34.156 9.617 7.738 1 80.94 326 SER A CA 1
ATOM 2530 C C . SER A 1 326 ? 34.625 8.352 8.453 1 80.94 326 SER A C 1
ATOM 2532 O O . SER A 1 326 ? 35.438 8.414 9.375 1 80.94 326 SER A O 1
ATOM 2534 N N . GLY A 1 327 ? 34.094 7.219 8.016 1 85.81 327 GLY A N 1
ATOM 2535 C CA . GLY A 1 327 ? 34.344 5.965 8.703 1 85.81 327 GLY A CA 1
ATOM 2536 C C . GLY A 1 327 ? 33.531 5.805 9.977 1 85.81 327 GLY A C 1
ATOM 2537 O O . GLY A 1 327 ? 33.531 4.727 10.578 1 85.81 327 GLY A O 1
ATOM 2538 N N . LYS A 1 328 ? 32.875 6.809 10.383 1 93 328 LYS A N 1
ATOM 2539 C CA . LYS A 1 328 ? 32.062 6.766 11.594 1 93 328 LYS A CA 1
ATOM 2540 C C . LYS A 1 328 ? 30.719 6.07 11.344 1 93 328 LYS A C 1
ATOM 2542 O O . LYS A 1 328 ? 30.25 6.02 10.203 1 93 328 LYS A O 1
ATOM 2547 N N . THR A 1 329 ? 30.234 5.438 12.445 1 95.5 329 THR A N 1
ATOM 2548 C CA . THR A 1 329 ? 28.922 4.801 12.398 1 95.5 329 THR A CA 1
ATOM 2549 C C . THR A 1 329 ? 28 5.387 13.469 1 95.5 329 THR A C 1
ATOM 2551 O O . THR A 1 329 ? 28.453 6.043 14.406 1 95.5 329 THR A O 1
ATOM 2554 N N . ALA A 1 330 ? 26.781 5.273 13.297 1 95.94 330 ALA A N 1
ATOM 2555 C CA . ALA A 1 330 ? 25.797 5.703 14.289 1 95.94 330 ALA A CA 1
ATOM 2556 C C . ALA A 1 330 ? 24.516 4.867 14.18 1 95.94 330 ALA A C 1
ATOM 2558 O O . ALA A 1 330 ? 24.297 4.191 13.172 1 95.94 330 ALA A O 1
ATOM 2559 N N . ASP A 1 331 ? 23.734 4.863 15.258 1 96.75 331 ASP A N 1
ATOM 2560 C CA . ASP A 1 331 ? 22.422 4.227 15.312 1 96.75 331 ASP A CA 1
ATOM 2561 C C . ASP A 1 331 ? 21.328 5.184 14.828 1 96.75 331 ASP A C 1
ATOM 2563 O O . ASP A 1 331 ? 21.125 6.25 15.414 1 96.75 331 ASP A O 1
ATOM 2567 N N . TYR A 1 332 ? 20.656 4.805 13.82 1 98.19 332 TYR A N 1
ATOM 2568 C CA . TYR A 1 332 ? 19.625 5.66 13.242 1 98.19 332 TYR A CA 1
ATOM 2569 C C . TYR A 1 332 ? 18.297 4.93 13.148 1 98.19 332 TYR A C 1
ATOM 2571 O O . TYR A 1 332 ? 18.25 3.697 13.133 1 98.19 332 TYR A O 1
ATOM 2579 N N . VAL A 1 333 ? 17.219 5.617 13.203 1 98.25 333 VAL A N 1
ATOM 2580 C CA . VAL A 1 333 ? 15.93 5.191 12.68 1 98.25 333 VAL A CA 1
ATOM 2581 C C . VAL A 1 333 ? 15.688 5.82 11.312 1 98.25 333 VAL A C 1
ATOM 2583 O O . VAL A 1 333 ? 15.75 7.047 11.164 1 98.25 333 VAL A O 1
ATOM 2586 N N . TYR A 1 334 ? 15.508 5.008 10.336 1 98.69 334 TYR A N 1
ATOM 2587 C CA . TYR A 1 334 ? 15.219 5.523 9.008 1 98.69 334 TYR A CA 1
ATOM 2588 C C . TYR A 1 334 ? 13.711 5.652 8.789 1 98.69 334 TYR A C 1
ATOM 2590 O O . TYR A 1 334 ? 12.961 4.715 9.047 1 98.69 334 TYR A O 1
ATOM 2598 N N . VAL A 1 335 ? 13.266 6.844 8.344 1 98.31 335 VAL A N 1
ATOM 2599 C CA . VAL A 1 335 ? 11.852 7.121 8.148 1 98.31 335 VAL A CA 1
ATOM 2600 C C . VAL A 1 335 ? 11.617 7.695 6.754 1 98.31 335 VAL A C 1
ATOM 2602 O O . VAL A 1 335 ? 12.547 8.219 6.133 1 98.31 335 VAL A O 1
ATOM 2605 N N . GLY A 1 336 ? 10.391 7.508 6.281 1 98.38 336 GLY A N 1
ATOM 2606 C CA . GLY A 1 336 ? 10.047 8 4.957 1 98.38 336 GLY A CA 1
ATOM 2607 C C . GLY A 1 336 ? 9.469 9.398 4.973 1 98.38 336 GLY A C 1
ATOM 2608 O O . GLY A 1 336 ? 9.414 10.047 6.023 1 98.38 336 GLY A O 1
ATOM 2609 N N . HIS A 1 337 ? 9.102 9.898 3.793 1 98.56 337 HIS A N 1
ATOM 2610 C CA . HIS A 1 337 ? 8.664 11.281 3.629 1 98.56 337 HIS A CA 1
ATOM 2611 C C . HIS A 1 337 ? 7.145 11.391 3.68 1 98.56 337 HIS A C 1
ATOM 2613 O O . HIS A 1 337 ? 6.594 12.484 3.564 1 98.56 337 HIS A O 1
ATOM 2619 N N . CYS A 1 338 ? 6.398 10.25 3.811 1 98 338 CYS A N 1
ATOM 2620 C CA . CYS A 1 338 ? 4.949 10.328 3.955 1 98 338 CYS A CA 1
ATOM 2621 C C . CYS A 1 338 ? 4.566 10.805 5.352 1 98 338 CYS A C 1
ATOM 2623 O O . CYS A 1 338 ? 5.219 10.453 6.336 1 98 338 CYS A O 1
ATOM 2625 N N . CYS A 1 339 ? 3.537 11.625 5.453 1 95.94 339 CYS A N 1
ATOM 2626 C CA . CYS A 1 339 ? 3.037 12.102 6.742 1 95.94 339 CYS A CA 1
ATOM 2627 C C . CYS A 1 339 ? 2.189 11.031 7.422 1 95.94 339 CYS A C 1
ATOM 2629 O O . CYS A 1 339 ? 0.989 11.219 7.625 1 95.94 339 CYS A O 1
ATOM 2631 N N . GLU A 1 340 ? 2.83 9.945 7.75 1 94.12 340 GLU A N 1
ATOM 2632 C CA . GLU A 1 340 ? 2.26 8.758 8.375 1 94.12 340 GLU A CA 1
ATOM 2633 C C . GLU A 1 340 ? 3.221 8.164 9.406 1 94.12 340 GLU A C 1
ATOM 2635 O O . GLU A 1 340 ? 4.375 7.879 9.086 1 94.12 340 GLU A O 1
ATOM 2640 N N . SER A 1 341 ? 2.756 7.984 10.594 1 90.69 341 SER A N 1
ATOM 2641 C CA . SER A 1 341 ? 3.617 7.496 11.672 1 90.69 341 SER A CA 1
ATOM 2642 C C . SER A 1 341 ? 4.195 6.125 11.336 1 90.69 341 SER A C 1
ATOM 2644 O O . SER A 1 341 ? 5.297 5.789 11.773 1 90.69 341 SER A O 1
ATOM 2646 N N . GLY A 1 342 ? 3.465 5.328 10.562 1 92.69 342 GLY A N 1
ATOM 2647 C CA . GLY A 1 342 ? 3.916 3.996 10.195 1 92.69 342 GLY A CA 1
ATOM 2648 C C . GLY A 1 342 ? 4.902 3.99 9.047 1 92.69 342 GLY A C 1
ATOM 2649 O O . GLY A 1 342 ? 5.406 2.936 8.656 1 92.69 342 GLY A O 1
ATOM 2650 N N . ASP A 1 343 ? 5.215 5.176 8.539 1 96.44 343 ASP A N 1
ATOM 2651 C CA . ASP A 1 343 ? 6.18 5.258 7.445 1 96.44 343 ASP A CA 1
ATOM 2652 C C . ASP A 1 343 ? 7.613 5.141 7.969 1 96.44 343 ASP A C 1
ATOM 2654 O O . ASP A 1 343 ? 8.391 6.09 7.879 1 96.44 343 ASP A O 1
ATOM 2658 N N . LEU A 1 344 ? 7.949 3.922 8.445 1 97.12 344 LEU A N 1
ATOM 2659 C CA . LEU A 1 344 ? 9.25 3.547 9 1 97.12 344 LEU A CA 1
ATOM 2660 C C . LEU A 1 344 ? 9.922 2.49 8.133 1 97.12 344 LEU A C 1
ATOM 2662 O O . LEU A 1 344 ? 9.32 1.461 7.812 1 97.12 344 LEU A O 1
ATOM 2666 N N . PHE A 1 345 ? 11.156 2.76 7.762 1 98.25 345 PHE A N 1
ATOM 2667 C CA . PHE A 1 345 ? 11.914 1.729 7.07 1 98.25 345 PHE A CA 1
ATOM 2668 C C . PHE A 1 345 ? 12.586 0.789 8.062 1 98.25 345 PHE A C 1
ATOM 2670 O O . PHE A 1 345 ? 12.859 -0.37 7.746 1 98.25 345 PHE A O 1
ATOM 2677 N N . THR A 1 346 ? 12.914 1.296 9.234 1 97.75 346 THR A N 1
ATOM 2678 C CA . THR A 1 346 ? 13.383 0.475 10.344 1 97.75 346 THR A CA 1
ATOM 2679 C C . THR A 1 346 ? 12.305 0.341 11.414 1 97.75 346 THR A C 1
ATOM 2681 O O . THR A 1 346 ? 12.211 1.173 12.32 1 97.75 346 THR A O 1
ATOM 2684 N N . GLN A 1 347 ? 11.562 -0.688 11.258 1 94.5 347 GLN A N 1
ATOM 2685 C CA . GLN A 1 347 ? 10.375 -0.888 12.078 1 94.5 347 GLN A CA 1
ATOM 2686 C C . GLN A 1 347 ? 10.398 -2.25 12.758 1 94.5 347 GLN A C 1
ATOM 2688 O O . GLN A 1 347 ? 10.805 -3.246 12.156 1 94.5 347 GLN A O 1
ATOM 2693 N N . ALA A 1 348 ? 9.93 -2.236 13.961 1 91.19 348 ALA A N 1
ATOM 2694 C CA . ALA A 1 348 ? 9.75 -3.488 14.695 1 91.19 348 ALA A CA 1
ATOM 2695 C C . ALA A 1 348 ? 8.484 -4.211 14.25 1 91.19 348 ALA A C 1
ATOM 2697 O O . ALA A 1 348 ? 7.566 -3.586 13.703 1 91.19 348 ALA A O 1
ATOM 2698 N N . GLU A 1 349 ? 8.547 -5.547 14.461 1 85.75 349 GLU A N 1
ATOM 2699 C CA . GLU A 1 349 ? 7.289 -6.273 14.305 1 85.75 349 GLU A CA 1
ATOM 2700 C C . GLU A 1 349 ? 6.223 -5.75 15.258 1 85.75 349 GLU A C 1
ATOM 2702 O O . GLU A 1 349 ? 6.48 -5.57 16.453 1 85.75 349 GLU A O 1
ATOM 2707 N N . GLY A 1 350 ? 5.082 -5.414 14.789 1 78.88 350 GLY A N 1
ATOM 2708 C CA . GLY A 1 350 ? 4.035 -4.832 15.609 1 78.88 350 GLY A CA 1
ATOM 2709 C C . GLY A 1 350 ? 4.02 -3.316 15.578 1 78.88 350 GLY A C 1
ATOM 2710 O O . GLY A 1 350 ? 3.102 -2.688 16.109 1 78.88 350 GLY A O 1
ATOM 2711 N N . GLY A 1 351 ? 5.121 -2.764 15.094 1 85.69 351 GLY A N 1
ATOM 2712 C CA . GLY A 1 351 ? 5.152 -1.324 14.891 1 85.69 351 GLY A CA 1
ATOM 2713 C C . GLY A 1 351 ? 6.164 -0.618 15.773 1 85.69 351 GLY A C 1
ATOM 2714 O O . GLY A 1 351 ? 6.648 -1.193 16.75 1 85.69 351 GLY A O 1
ATOM 2715 N N . GLY A 1 352 ? 6.473 0.558 15.453 1 91.19 352 GLY A N 1
ATOM 2716 C CA . GLY A 1 352 ? 7.406 1.4 16.188 1 91.19 352 GLY A CA 1
ATOM 2717 C C . GLY A 1 352 ? 8.812 1.359 15.609 1 91.19 352 GLY A C 1
ATOM 2718 O O . GLY A 1 352 ? 9.156 0.443 14.859 1 91.19 352 GLY A O 1
ATOM 2719 N N . PRO A 1 353 ? 9.562 2.291 15.984 1 95.69 353 PRO A N 1
ATOM 2720 C CA . PRO A 1 353 ? 10.898 2.404 15.398 1 95.69 353 PRO A CA 1
ATOM 2721 C C . PRO A 1 353 ? 11.906 1.46 16.047 1 95.69 353 PRO A C 1
ATOM 2723 O O . PRO A 1 353 ? 11.828 1.19 17.25 1 95.69 353 PRO A O 1
ATOM 2726 N N . ILE A 1 354 ? 12.82 0.956 15.273 1 96.19 354 ILE A N 1
ATOM 2727 C CA . ILE A 1 354 ? 14.016 0.277 15.758 1 96.19 354 ILE A CA 1
ATOM 2728 C C . ILE A 1 354 ? 15.258 0.895 15.117 1 96.19 354 ILE A C 1
ATOM 2730 O O . ILE A 1 354 ? 15.195 1.395 13.992 1 96.19 354 ILE A O 1
ATOM 2734 N N . THR A 1 355 ? 16.344 0.853 15.805 1 96.62 355 THR A N 1
ATOM 2735 C CA . THR A 1 355 ? 17.562 1.461 15.281 1 96.62 355 THR A CA 1
ATOM 2736 C C . THR A 1 355 ? 18.312 0.495 14.359 1 96.62 355 THR A C 1
ATOM 2738 O O . THR A 1 355 ? 18.141 -0.723 14.477 1 96.62 355 THR A O 1
ATOM 2741 N N . ARG A 1 356 ? 18.969 1.028 13.469 1 96.5 356 ARG A N 1
ATOM 2742 C CA . ARG A 1 356 ? 19.906 0.368 12.57 1 96.5 356 ARG A CA 1
ATOM 2743 C C . ARG A 1 356 ? 21.25 1.08 12.57 1 96.5 356 ARG A C 1
ATOM 2745 O O . ARG A 1 356 ? 21.312 2.309 12.492 1 96.5 356 ARG A O 1
ATOM 2752 N N . ILE A 1 357 ? 22.328 0.328 12.703 1 96.62 357 ILE A N 1
ATOM 2753 C CA . ILE A 1 357 ? 23.656 0.92 12.633 1 96.62 357 ILE A CA 1
ATOM 2754 C C . ILE A 1 357 ? 24.078 1.062 11.172 1 96.62 357 ILE A C 1
ATOM 2756 O O . ILE A 1 357 ? 24.047 0.093 10.414 1 96.62 357 ILE A O 1
ATOM 2760 N N . THR A 1 358 ? 24.438 2.178 10.703 1 96.81 358 THR A N 1
ATOM 2761 C CA . THR A 1 358 ? 25 2.457 9.383 1 96.81 358 THR A CA 1
ATOM 2762 C C . THR A 1 358 ? 26.141 3.465 9.492 1 96.81 358 THR A C 1
ATOM 2764 O O . THR A 1 358 ? 26.469 3.932 10.586 1 96.81 358 THR A O 1
ATOM 2767 N N . GLY A 1 359 ? 26.781 3.738 8.266 1 95.81 359 GLY A N 1
ATOM 2768 C CA . GLY A 1 359 ? 27.641 4.906 8.242 1 95.81 359 GLY A CA 1
ATOM 2769 C C . GLY A 1 359 ? 26.922 6.191 8.594 1 95.81 359 GLY A C 1
ATOM 2770 O O . GLY A 1 359 ? 25.688 6.25 8.555 1 95.81 359 GLY A O 1
ATOM 2771 N N . GLU A 1 360 ? 27.719 7.117 8.961 1 96.5 360 GLU A N 1
ATOM 2772 C CA . GLU A 1 360 ? 27.125 8.406 9.297 1 96.5 360 GLU A CA 1
ATOM 2773 C C . GLU A 1 360 ? 26.375 8.992 8.102 1 96.5 360 GLU A C 1
ATOM 2775 O O . GLU A 1 360 ? 26.906 9.016 6.984 1 96.5 360 GLU A O 1
ATOM 2780 N N . ALA A 1 361 ? 25.203 9.414 8.375 1 97.06 361 ALA A N 1
ATOM 2781 C CA . ALA A 1 361 ? 24.375 10 7.332 1 97.06 361 ALA A CA 1
ATOM 2782 C C . ALA A 1 361 ? 24.312 11.523 7.469 1 97.06 361 ALA A C 1
ATOM 2784 O O . ALA A 1 361 ? 24.094 12.047 8.562 1 97.06 361 ALA A O 1
ATOM 2785 N N . LYS A 1 362 ? 24.562 12.172 6.414 1 96.75 362 LYS A N 1
ATOM 2786 C CA . LYS A 1 362 ? 24.469 13.625 6.359 1 96.75 362 LYS A CA 1
ATOM 2787 C C . LYS A 1 362 ? 23.484 14.078 5.293 1 96.75 362 LYS A C 1
ATOM 2789 O O . LYS A 1 362 ? 23.125 13.305 4.398 1 96.75 362 LYS A O 1
ATOM 2794 N N . LEU A 1 363 ? 23.078 15.289 5.418 1 97.5 363 LEU A N 1
ATOM 2795 C CA . LEU A 1 363 ? 22.172 15.875 4.434 1 97.5 363 LEU A CA 1
ATOM 2796 C C . LEU A 1 363 ? 22.734 15.727 3.023 1 97.5 363 LEU A C 1
ATOM 2798 O O . LEU A 1 363 ? 23.906 16.016 2.787 1 97.5 363 LEU A O 1
ATOM 2802 N N . GLY A 1 364 ? 21.891 15.203 2.156 1 97.5 364 GLY A N 1
ATOM 2803 C CA . GLY A 1 364 ? 22.297 15.117 0.761 1 97.5 364 GLY A CA 1
ATOM 2804 C C . GLY A 1 364 ? 22.984 13.805 0.417 1 97.5 364 GLY A C 1
ATOM 2805 O O . GLY A 1 364 ? 23.109 13.453 -0.758 1 97.5 364 GLY A O 1
ATOM 2806 N N . ASP A 1 365 ? 23.469 13.039 1.448 1 98.31 365 ASP A N 1
ATOM 2807 C CA . ASP A 1 365 ? 24.016 11.711 1.183 1 98.31 365 ASP A CA 1
ATOM 2808 C C . ASP A 1 365 ? 22.953 10.797 0.581 1 98.31 365 ASP A C 1
ATOM 2810 O O . ASP A 1 365 ? 21.75 11.117 0.61 1 98.31 365 ASP A O 1
ATOM 2814 N N . TYR A 1 366 ? 23.438 9.781 -0.043 1 98.69 366 TYR A N 1
ATOM 2815 C CA . TYR A 1 366 ? 22.531 8.773 -0.571 1 98.69 366 TYR A CA 1
ATOM 2816 C C . TYR A 1 366 ? 22.375 7.613 0.408 1 98.69 366 TYR A C 1
ATOM 2818 O O . TYR A 1 366 ? 23.297 7.316 1.178 1 98.69 366 TYR A O 1
ATOM 2826 N N . VAL A 1 367 ? 21.234 7.059 0.503 1 98.75 367 VAL A N 1
ATOM 2827 C CA . VAL A 1 367 ? 21 5.785 1.174 1 98.75 367 VAL A CA 1
ATOM 2828 C C . VAL A 1 367 ? 20.438 4.773 0.173 1 98.75 367 VAL A C 1
ATOM 2830 O O . VAL A 1 367 ? 19.406 5.004 -0.447 1 98.75 367 VAL A O 1
AT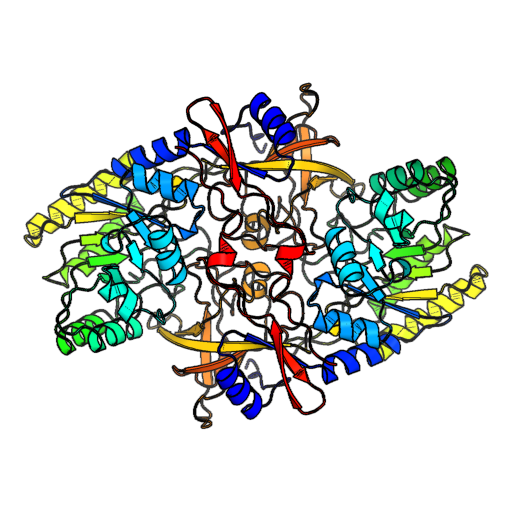OM 2833 N N . VAL A 1 368 ? 21.172 3.719 -0 1 98.81 368 VAL A N 1
ATOM 2834 C CA . VAL A 1 368 ? 20.781 2.646 -0.909 1 98.81 368 VAL A CA 1
ATOM 2835 C C . VAL A 1 368 ? 20.047 1.552 -0.133 1 98.81 368 VAL A C 1
ATOM 2837 O O . VAL A 1 368 ? 20.594 0.979 0.811 1 98.81 368 VAL A O 1
ATOM 2840 N N . MET A 1 369 ? 18.828 1.356 -0.456 1 98.62 369 MET A N 1
ATOM 2841 C CA . MET A 1 369 ? 18.078 0.221 0.063 1 98.62 369 MET A CA 1
ATOM 2842 C C . MET A 1 369 ? 18.172 -0.977 -0.875 1 98.62 369 MET A C 1
ATOM 2844 O O . MET A 1 369 ? 17.562 -0.986 -1.945 1 98.62 369 MET A O 1
ATOM 2848 N N . GLU A 1 370 ? 18.828 -2 -0.46 1 98 370 GLU A N 1
ATOM 2849 C CA . GLU A 1 370 ? 19.047 -3.158 -1.321 1 98 370 GLU A CA 1
ATOM 2850 C C . GLU A 1 370 ? 17.969 -4.223 -1.096 1 98 370 GLU A C 1
ATOM 2852 O O . GLU A 1 370 ? 17.078 -4.031 -0.28 1 98 370 GLU A O 1
ATOM 2857 N N . GLY A 1 371 ? 18 -5.273 -1.928 1 97.75 371 GLY A N 1
ATOM 2858 C CA . GLY A 1 371 ? 16.984 -6.309 -1.842 1 97.75 371 GLY A CA 1
ATOM 2859 C C . GLY A 1 371 ? 15.602 -5.812 -2.223 1 97.75 371 GLY A C 1
ATOM 2860 O O . GLY A 1 371 ? 14.609 -6.215 -1.62 1 97.75 371 GLY A O 1
ATOM 2861 N N . ALA A 1 372 ? 15.539 -4.848 -3.125 1 98.38 372 ALA A N 1
ATOM 2862 C CA . ALA A 1 372 ? 14.281 -4.176 -3.43 1 98.38 372 ALA A CA 1
ATOM 2863 C C . ALA A 1 372 ? 13.82 -4.492 -4.852 1 98.38 372 ALA A C 1
ATOM 2865 O O . ALA A 1 372 ? 13.039 -3.742 -5.438 1 98.38 372 ALA A O 1
ATOM 2866 N N . GLY A 1 373 ? 14.297 -5.598 -5.41 1 98.62 373 GLY A N 1
ATOM 2867 C CA . GLY A 1 373 ? 13.945 -5.938 -6.781 1 98.62 373 GLY A CA 1
ATOM 2868 C C . GLY A 1 373 ? 12.555 -6.527 -6.918 1 98.62 373 GLY A C 1
ATOM 2869 O O . GLY A 1 373 ? 11.961 -6.492 -7.996 1 98.62 373 GLY A O 1
ATOM 2870 N N . ALA A 1 374 ? 12.094 -7.098 -5.863 1 98.38 374 ALA A N 1
ATOM 2871 C CA . ALA A 1 374 ? 10.797 -7.766 -5.891 1 98.38 374 ALA A CA 1
ATOM 2872 C C . ALA A 1 374 ? 9.875 -7.207 -4.809 1 98.38 374 ALA A C 1
ATOM 2874 O O . ALA A 1 374 ? 10.312 -6.934 -3.689 1 98.38 374 ALA A O 1
ATOM 2875 N N . TYR A 1 375 ? 8.57 -7.008 -5.203 1 97.75 375 TYR A N 1
ATOM 2876 C CA . TYR A 1 375 ? 7.48 -6.691 -4.285 1 97.75 375 TYR A CA 1
ATOM 2877 C C . TYR A 1 375 ? 7.699 -5.332 -3.631 1 97.75 375 TYR A C 1
ATOM 2879 O O . TYR A 1 375 ? 7.328 -5.125 -2.473 1 97.75 375 TYR A O 1
ATOM 2887 N N . CYS A 1 376 ? 8.43 -4.449 -4.285 1 98.5 376 CYS A N 1
ATOM 2888 C CA . CYS A 1 376 ? 8.578 -3.066 -3.85 1 98.5 376 CYS A CA 1
ATOM 2889 C C . CYS A 1 376 ? 7.844 -2.115 -4.785 1 98.5 376 CYS A C 1
ATOM 2891 O O . CYS A 1 376 ? 6.715 -1.706 -4.5 1 98.5 376 CYS A O 1
ATOM 2893 N N . SER A 1 377 ? 8.352 -2.086 -6.043 1 98.56 377 SER A N 1
ATOM 2894 C CA . SER A 1 377 ? 7.68 -1.232 -7.012 1 98.56 377 SER A CA 1
ATOM 2895 C C . SER A 1 377 ? 6.266 -1.729 -7.297 1 98.56 377 SER A C 1
ATOM 2897 O O . SER A 1 377 ? 5.352 -0.928 -7.52 1 98.56 377 SER A O 1
ATOM 2899 N N . SER A 1 378 ? 6.023 -3.029 -7.234 1 98.12 378 SER A N 1
ATOM 2900 C CA . SER A 1 378 ? 4.75 -3.633 -7.609 1 98.12 378 SER A CA 1
ATOM 2901 C C . SER A 1 378 ? 3.738 -3.547 -6.469 1 98.12 378 SER A C 1
ATOM 2903 O O . SER A 1 378 ? 2.531 -3.656 -6.695 1 98.12 378 SER A O 1
ATOM 2905 N N . MET A 1 379 ? 4.176 -3.357 -5.273 1 97.25 379 MET A N 1
ATOM 2906 C CA . MET A 1 379 ? 3.307 -3.445 -4.105 1 97.25 379 MET A CA 1
ATOM 2907 C C . MET A 1 379 ? 3.395 -2.176 -3.266 1 97.25 379 MET A C 1
ATOM 2909 O O . MET A 1 379 ? 3.195 -2.215 -2.051 1 97.25 379 MET A O 1
ATOM 2913 N N . SER A 1 380 ? 3.68 -1.059 -3.779 1 97.75 380 SER A N 1
ATOM 2914 C CA . SER A 1 380 ? 3.83 0.184 -3.027 1 97.75 380 SER A CA 1
ATOM 2915 C C . SER A 1 380 ? 2.496 0.909 -2.887 1 97.75 380 SER A C 1
ATOM 2917 O O . SER A 1 380 ? 1.592 0.722 -3.703 1 97.75 380 SER A O 1
ATOM 2919 N N . THR A 1 381 ? 2.279 1.661 -1.805 1 98.06 381 THR A N 1
ATOM 2920 C CA . THR A 1 381 ? 1.121 2.533 -1.65 1 98.06 381 THR A CA 1
ATOM 2921 C C . THR A 1 381 ? 1.23 3.746 -2.568 1 98.06 381 THR A C 1
ATOM 2923 O O . THR A 1 381 ? 1.3 4.883 -2.098 1 98.06 381 THR A O 1
ATOM 2926 N N . LYS A 1 382 ? 1.097 3.498 -3.832 1 97.94 382 LYS A N 1
ATOM 2927 C CA . LYS A 1 382 ? 1.316 4.516 -4.855 1 97.94 382 LYS A CA 1
ATOM 2928 C C . LYS A 1 382 ? 0.44 5.742 -4.609 1 97.94 382 LYS A C 1
ATOM 2930 O O . LYS A 1 382 ? -0.734 5.609 -4.258 1 97.94 382 LYS A O 1
ATOM 2935 N N . ASN A 1 383 ? 1.048 6.938 -4.691 1 98.38 383 ASN A N 1
ATOM 2936 C CA . ASN A 1 383 ? 0.417 8.25 -4.695 1 98.38 383 ASN A CA 1
ATOM 2937 C C . ASN A 1 383 ? -0.091 8.633 -3.307 1 98.38 383 ASN A C 1
ATOM 2939 O O . ASN A 1 383 ? -0.869 9.578 -3.166 1 98.38 383 ASN A O 1
ATOM 2943 N N . TYR A 1 384 ? 0.229 7.863 -2.229 1 98.5 384 TYR A N 1
ATOM 2944 C CA . TYR A 1 384 ? -0.078 8.375 -0.899 1 98.5 384 TYR A CA 1
ATOM 2945 C C . TYR A 1 384 ? 0.598 9.727 -0.667 1 98.5 384 TYR A C 1
ATOM 2947 O O . TYR A 1 384 ? 1.754 9.922 -1.049 1 98.5 384 TYR A O 1
ATOM 2955 N N . ASN A 1 385 ? -0.131 10.727 -0.059 1 98.69 385 ASN A N 1
ATOM 2956 C CA . ASN A 1 385 ? 0.257 12.133 0.065 1 98.69 385 ASN A CA 1
ATOM 2957 C C . ASN A 1 385 ? 0.475 12.773 -1.302 1 98.69 385 ASN A C 1
ATOM 2959 O O . ASN A 1 385 ? 1.214 13.75 -1.421 1 98.69 385 ASN A O 1
ATOM 2963 N N . SER A 1 386 ? -0.058 12.148 -2.363 1 98.5 386 SER A N 1
ATOM 2964 C CA . SER A 1 386 ? -0.079 12.602 -3.75 1 98.5 386 SER A CA 1
ATOM 2965 C C . SER A 1 386 ? 1.32 12.602 -4.355 1 98.5 386 SER A C 1
ATOM 2967 O O . SER A 1 386 ? 1.581 13.297 -5.336 1 98.5 386 SER A O 1
ATOM 2969 N N . PHE A 1 387 ? 2.277 11.867 -3.775 1 98.62 387 PHE A N 1
ATOM 2970 C CA . PHE A 1 387 ? 3.582 11.711 -4.406 1 98.62 387 PHE A CA 1
ATOM 2971 C C . PHE A 1 387 ? 3.465 10.945 -5.719 1 98.62 387 PHE A C 1
ATOM 2973 O O . PHE A 1 387 ? 2.727 9.961 -5.805 1 98.62 387 PHE A O 1
ATOM 2980 N N . PRO A 1 388 ? 4.145 11.344 -6.734 1 98.25 388 PRO A N 1
ATOM 2981 C CA . PRO A 1 388 ? 4.129 10.602 -8 1 98.25 388 PRO A CA 1
ATOM 2982 C C . PRO A 1 388 ? 4.816 9.242 -7.898 1 98.25 388 PRO A C 1
ATOM 2984 O O . PRO A 1 388 ? 5.703 9.055 -7.059 1 98.25 388 PRO A O 1
ATOM 2987 N N . GLU A 1 389 ? 4.391 8.281 -8.719 1 98.44 389 GLU A N 1
ATOM 2988 C CA . GLU A 1 389 ? 5.051 6.98 -8.812 1 98.44 389 GLU A CA 1
ATOM 2989 C C . GLU A 1 389 ? 6.508 7.133 -9.234 1 98.44 389 GLU A C 1
ATOM 2991 O O . GLU A 1 389 ? 6.824 7.926 -10.125 1 98.44 389 GLU A O 1
ATOM 2996 N N . THR A 1 390 ? 7.406 6.367 -8.688 1 98.44 390 THR A N 1
ATOM 2997 C CA . THR A 1 390 ? 8.859 6.504 -8.766 1 98.44 390 THR A CA 1
ATOM 2998 C C . THR A 1 390 ? 9.375 5.988 -10.102 1 98.44 390 THR A C 1
ATOM 3000 O O . THR A 1 390 ? 8.867 4.996 -10.633 1 98.44 390 THR A O 1
ATOM 3003 N N . ALA A 1 391 ? 10.391 6.605 -10.633 1 98.75 391 ALA A N 1
ATOM 3004 C CA . ALA A 1 391 ? 11.047 6.16 -11.859 1 98.75 391 ALA A CA 1
ATOM 3005 C C . ALA A 1 391 ? 11.828 4.871 -11.625 1 98.75 391 ALA A C 1
ATOM 3007 O O . ALA A 1 391 ? 12.117 4.512 -10.477 1 98.75 391 ALA A O 1
ATOM 3008 N N . GLU A 1 392 ? 12.125 4.121 -12.641 1 98.88 392 GLU A N 1
ATOM 3009 C CA . GLU A 1 392 ? 12.922 2.898 -12.625 1 98.88 392 GLU A CA 1
ATOM 3010 C C . GLU A 1 392 ? 14.008 2.928 -13.703 1 98.88 392 GLU A C 1
ATOM 3012 O O . GLU A 1 392 ? 13.766 3.398 -14.812 1 98.88 392 GLU A O 1
ATOM 3017 N N . VAL A 1 393 ? 15.141 2.5 -13.336 1 98.88 393 VAL A N 1
ATOM 3018 C CA . VAL A 1 393 ? 16.312 2.52 -14.211 1 98.88 393 VAL A CA 1
ATOM 3019 C C . VAL A 1 393 ? 16.922 1.121 -14.289 1 98.88 393 VAL A C 1
ATOM 3021 O O . VAL A 1 393 ? 16.906 0.373 -13.312 1 98.88 393 VAL A O 1
ATOM 3024 N N . LEU A 1 394 ? 17.391 0.739 -15.461 1 98.75 394 LEU A N 1
ATOM 3025 C CA . LEU A 1 394 ? 18.094 -0.514 -15.695 1 98.75 394 LEU A CA 1
ATOM 3026 C C . LEU A 1 394 ? 19.578 -0.261 -15.945 1 98.75 394 LEU A C 1
ATOM 3028 O O . LEU A 1 394 ? 19.938 0.563 -16.797 1 98.75 394 LEU A O 1
ATOM 3032 N N . VAL A 1 395 ? 20.391 -0.837 -15.117 1 98.31 395 VAL A N 1
ATOM 3033 C CA . VAL A 1 395 ? 21.797 -0.957 -15.516 1 98.31 395 VAL A CA 1
ATOM 3034 C C . VAL A 1 395 ? 21.938 -2.039 -16.578 1 98.31 395 VAL A C 1
ATOM 3036 O O . VAL A 1 395 ? 21.766 -3.227 -16.297 1 98.31 395 VAL A O 1
ATOM 3039 N N . ASP A 1 396 ? 22.344 -1.662 -17.75 1 96.88 396 ASP A N 1
ATOM 3040 C CA . ASP A 1 396 ? 22.422 -2.607 -18.859 1 96.88 396 ASP A CA 1
ATOM 3041 C C . ASP A 1 396 ? 23.75 -3.35 -18.859 1 96.88 396 ASP A C 1
ATOM 3043 O O . ASP A 1 396 ? 24.625 -3.047 -18.047 1 96.88 396 ASP A O 1
ATOM 3047 N N . SER A 1 397 ? 23.891 -4.301 -19.734 1 95.06 397 SER A N 1
ATOM 3048 C CA . SER A 1 397 ? 25.047 -5.184 -19.781 1 95.06 397 SER A CA 1
ATOM 3049 C C . SER A 1 397 ? 26.312 -4.418 -20.156 1 95.06 397 SER A C 1
ATOM 3051 O O . SER A 1 397 ? 27.422 -4.809 -19.766 1 95.06 397 SER A O 1
ATOM 3053 N N . ASP A 1 398 ? 26.172 -3.291 -20.906 1 94.75 398 ASP A N 1
ATOM 3054 C CA . ASP A 1 398 ? 27.328 -2.5 -21.312 1 94.75 398 ASP A CA 1
ATOM 3055 C C . ASP A 1 398 ? 27.672 -1.451 -20.25 1 94.75 398 ASP A C 1
ATOM 3057 O O . ASP A 1 398 ? 28.594 -0.647 -20.438 1 94.75 398 ASP A O 1
ATOM 3061 N N . GLY A 1 399 ? 26.906 -1.436 -19.203 1 94.19 399 GLY A N 1
ATOM 3062 C CA . GLY A 1 399 ? 27.172 -0.52 -18.109 1 94.19 399 GLY A CA 1
ATOM 3063 C C . GLY A 1 399 ? 26.375 0.768 -18.188 1 94.19 399 GLY A C 1
ATOM 3064 O O . GLY A 1 399 ? 26.375 1.563 -17.25 1 94.19 399 GLY A O 1
ATOM 3065 N N . SER A 1 400 ? 25.719 0.939 -19.266 1 96.62 400 SER A N 1
ATOM 3066 C CA . SER A 1 400 ? 24.906 2.15 -19.422 1 96.62 400 SER A CA 1
ATOM 3067 C C . SER A 1 400 ? 23.656 2.094 -18.547 1 96.62 400 SER A C 1
ATOM 3069 O O . SER A 1 400 ? 23.25 1.019 -18.094 1 96.62 400 SER A O 1
ATOM 3071 N N . PHE A 1 401 ? 23.094 3.221 -18.266 1 98.12 401 PHE A N 1
ATOM 3072 C CA . PHE A 1 401 ? 21.844 3.346 -17.516 1 98.12 401 PHE A CA 1
ATOM 3073 C C . PHE A 1 401 ? 20.688 3.686 -18.453 1 98.12 401 PHE A C 1
ATOM 3075 O O . PHE A 1 401 ? 20.766 4.645 -19.219 1 98.12 401 PHE A O 1
ATOM 3082 N N . GLN A 1 402 ? 19.609 2.902 -18.359 1 98.19 402 GLN A N 1
ATOM 3083 C CA . GLN A 1 402 ? 18.453 3.133 -19.203 1 98.19 402 GLN A CA 1
ATOM 3084 C C . GLN A 1 402 ? 17.203 3.383 -18.359 1 98.19 402 GLN A C 1
ATOM 3086 O O . GLN A 1 402 ? 16.875 2.594 -17.469 1 98.19 402 GLN A O 1
ATOM 3091 N N . LEU A 1 403 ? 16.531 4.516 -18.656 1 98.62 403 LEU A N 1
ATOM 3092 C CA . LEU A 1 403 ? 15.234 4.746 -18.031 1 98.62 403 LEU A CA 1
ATOM 3093 C C . LEU A 1 403 ? 14.211 3.736 -18.531 1 98.62 403 LEU A C 1
ATOM 3095 O O . LEU A 1 403 ? 13.977 3.629 -19.75 1 98.62 403 LEU A O 1
ATOM 3099 N N . ILE A 1 404 ? 13.594 2.979 -17.594 1 98.81 404 ILE A N 1
ATOM 3100 C CA . ILE A 1 404 ? 12.664 1.956 -18.047 1 98.81 404 ILE A CA 1
ATOM 3101 C C . ILE A 1 404 ? 11.258 2.256 -17.531 1 98.81 404 ILE A C 1
ATOM 3103 O O . ILE A 1 404 ? 10.289 1.604 -17.922 1 98.81 404 ILE A O 1
ATOM 3107 N N . ARG A 1 405 ? 11.102 3.17 -16.688 1 98.75 405 ARG A N 1
ATOM 3108 C CA . ARG A 1 405 ? 9.844 3.795 -16.281 1 98.75 405 ARG A CA 1
ATOM 3109 C C . ARG A 1 405 ? 10.039 5.273 -15.969 1 98.75 405 ARG A C 1
ATOM 3111 O O . ARG A 1 405 ? 10.875 5.625 -15.133 1 98.75 405 ARG A O 1
ATOM 3118 N N . ARG A 1 406 ? 9.32 6.156 -16.625 1 98.56 406 ARG A N 1
ATOM 3119 C CA . ARG A 1 406 ? 9.352 7.582 -16.297 1 98.56 406 ARG A CA 1
ATOM 3120 C C . ARG A 1 406 ? 8.641 7.863 -14.984 1 98.56 406 ARG A C 1
ATOM 3122 O O . ARG A 1 406 ? 7.625 7.234 -14.672 1 98.56 406 ARG A O 1
ATOM 3129 N N . ARG A 1 407 ? 9.227 8.734 -14.188 1 98.44 407 ARG A N 1
ATOM 3130 C CA . ARG A 1 407 ? 8.469 9.242 -13.047 1 98.44 407 ARG A CA 1
ATOM 3131 C C . ARG A 1 407 ? 7.094 9.734 -13.484 1 98.44 407 ARG A C 1
ATOM 3133 O O . ARG A 1 407 ? 6.961 10.391 -14.523 1 98.44 407 ARG A O 1
ATOM 3140 N N . GLN A 1 408 ? 6.09 9.398 -12.695 1 98.06 408 GLN A N 1
ATOM 3141 C CA . GLN A 1 408 ? 4.715 9.789 -12.984 1 98.06 408 GLN A CA 1
ATOM 3142 C C . GLN A 1 408 ? 4.555 11.305 -12.961 1 98.06 408 GLN A C 1
ATOM 3144 O O . GLN A 1 408 ? 5.07 11.977 -12.062 1 98.06 408 GLN A O 1
ATOM 3149 N N . ASN A 1 409 ? 3.879 11.852 -13.992 1 96.5 409 ASN A N 1
ATOM 3150 C CA . ASN A 1 409 ? 3.428 13.234 -13.922 1 96.5 409 ASN A CA 1
ATOM 3151 C C . ASN A 1 409 ? 2.299 13.406 -12.906 1 96.5 409 ASN A C 1
ATOM 3153 O O . ASN A 1 409 ? 1.376 12.594 -12.852 1 96.5 409 ASN A O 1
ATOM 3157 N N . TRP A 1 410 ? 2.398 14.469 -12.133 1 94.56 410 TRP A N 1
ATOM 3158 C CA . TRP A 1 410 ? 1.477 14.57 -11.008 1 94.56 410 TRP A CA 1
ATOM 3159 C C . TRP A 1 410 ? 0.031 14.625 -11.484 1 94.56 410 TRP A C 1
ATOM 3161 O O . TRP A 1 410 ? -0.877 14.148 -10.797 1 94.56 410 TRP A O 1
ATOM 3171 N N . GLU A 1 411 ? -0.217 15.109 -12.75 1 95.56 411 GLU A N 1
ATOM 3172 C CA . GLU A 1 411 ? -1.577 15.18 -13.281 1 95.56 411 GLU A CA 1
ATOM 3173 C C . GLU A 1 411 ? -2.127 13.781 -13.562 1 95.56 411 GLU A C 1
ATOM 3175 O O . GLU A 1 411 ? -3.344 13.578 -13.57 1 95.56 411 GLU A O 1
ATOM 3180 N N . GLN A 1 412 ? -1.23 12.797 -13.844 1 97.19 412 GLN A N 1
ATOM 3181 C CA . GLN A 1 412 ? -1.646 11.422 -14.102 1 97.19 412 GLN A CA 1
ATOM 3182 C C . GLN A 1 412 ? -2.266 10.797 -12.852 1 97.19 412 GLN A C 1
ATOM 3184 O O . GLN A 1 412 ? -3.021 9.828 -12.945 1 97.19 412 GLN A O 1
ATOM 3189 N N . ILE A 1 413 ? -1.966 11.398 -11.641 1 97.19 413 ILE A N 1
ATOM 3190 C CA . ILE A 1 413 ? -2.424 10.844 -10.375 1 97.19 413 ILE A CA 1
ATOM 3191 C C . ILE A 1 413 ? -3.945 10.93 -10.297 1 97.19 413 ILE A C 1
ATOM 3193 O O . ILE A 1 413 ? -4.594 10.016 -9.773 1 97.19 413 ILE A O 1
ATOM 3197 N N . PHE A 1 414 ? -4.59 11.984 -10.812 1 96.88 414 PHE A N 1
ATOM 3198 C CA . PHE A 1 414 ? -6.023 12.188 -10.641 1 96.88 414 PHE A CA 1
ATOM 3199 C C . PHE A 1 414 ? -6.727 12.25 -11.992 1 96.88 414 PHE A C 1
ATOM 3201 O O . PHE A 1 414 ? -7.812 12.82 -12.109 1 96.88 414 PHE A O 1
ATOM 3208 N N . GLN A 1 415 ? -6.07 11.641 -13.078 1 97.44 415 GLN A N 1
ATOM 3209 C CA . GLN A 1 415 ? -6.57 11.727 -14.445 1 97.44 415 GLN A CA 1
ATOM 3210 C C . GLN A 1 415 ? -7.934 11.055 -14.578 1 97.44 415 GLN A C 1
ATOM 3212 O O . GLN A 1 415 ? -8.695 11.359 -15.492 1 97.44 415 GLN A O 1
ATOM 3217 N N . ASN A 1 416 ? -8.273 10.117 -13.656 1 98.44 416 ASN A N 1
ATOM 3218 C CA . ASN A 1 416 ? -9.539 9.398 -13.75 1 98.44 416 ASN A CA 1
ATOM 3219 C C . ASN A 1 416 ? -10.609 10.031 -12.867 1 98.44 416 ASN A C 1
ATOM 3221 O O . ASN A 1 416 ? -11.742 9.547 -12.812 1 98.44 416 ASN A O 1
ATOM 3225 N N . GLU A 1 417 ? -10.289 11.125 -12.078 1 98.19 417 GLU A N 1
ATOM 3226 C CA . GLU A 1 417 ? -11.281 11.852 -11.305 1 98.19 417 GLU A CA 1
ATOM 3227 C C . GLU A 1 417 ? -12.172 12.703 -12.203 1 98.19 417 GLU A C 1
ATOM 3229 O O . GLU A 1 417 ? -11.688 13.336 -13.148 1 98.19 417 GLU A O 1
ATOM 3234 N N . VAL A 1 418 ? -13.461 12.633 -11.938 1 97.19 418 VAL A N 1
ATOM 3235 C CA . VAL A 1 418 ? -14.461 13.234 -12.812 1 97.19 418 VAL A CA 1
ATOM 3236 C C . VAL A 1 418 ? -15.109 14.43 -12.109 1 97.19 418 VAL A C 1
ATOM 3238 O O . VAL A 1 418 ? -15.445 14.344 -10.93 1 97.19 418 VAL A O 1
ATOM 3241 N N . THR A 1 419 ? -15.234 15.508 -12.82 1 94.38 419 THR A N 1
ATOM 3242 C CA . THR A 1 419 ? -15.953 16.656 -12.289 1 94.38 419 THR A CA 1
ATOM 3243 C C . THR A 1 419 ? -17.453 16.406 -12.273 1 94.38 419 THR A C 1
ATOM 3245 O O . THR A 1 419 ? -18.031 15.945 -13.266 1 94.38 419 THR A O 1
ATOM 3248 N N . VAL A 1 420 ? -17.984 16.625 -11.172 1 94.19 420 VAL A N 1
ATOM 3249 C CA . VAL A 1 420 ? -19.438 16.484 -11.062 1 94.19 420 VAL A CA 1
ATOM 3250 C C . VAL A 1 420 ? -20.031 17.797 -10.547 1 94.19 420 VAL A C 1
ATOM 3252 O O . VAL A 1 420 ? -19.344 18.609 -9.93 1 94.19 420 VAL A O 1
ATOM 3255 N N . SER A 1 421 ? -21.328 18.047 -10.906 1 90.06 421 SER A N 1
ATOM 3256 C CA . SER A 1 421 ? -22.031 19.234 -10.398 1 90.06 421 SER A CA 1
ATOM 3257 C C . SER A 1 421 ? -22.516 19.016 -8.969 1 90.06 421 SER A C 1
ATOM 3259 O O . SER A 1 421 ? -23.234 18.047 -8.695 1 90.06 421 SER A O 1
ATOM 3261 N N . LEU A 1 422 ? -21.984 19.812 -8.109 1 89.25 422 LEU A N 1
ATOM 3262 C CA . LEU A 1 422 ? -22.406 19.734 -6.719 1 89.25 422 LEU A CA 1
ATOM 3263 C C . LEU A 1 422 ? -23.422 20.828 -6.398 1 89.25 422 LEU A C 1
ATOM 3265 O O . LEU A 1 422 ? -23.328 21.938 -6.938 1 89.25 422 LEU A O 1
ATOM 3269 N N . MET B 1 1 ? -20.266 -12.312 22.766 1 41.62 1 MET B N 1
ATOM 3270 C CA . MET B 1 1 ? -20.625 -12.57 21.375 1 41.62 1 MET B CA 1
ATOM 3271 C C . MET B 1 1 ? -20.406 -11.328 20.516 1 41.62 1 MET B C 1
ATOM 3273 O O . MET B 1 1 ? -20.797 -10.227 20.906 1 41.62 1 MET B O 1
ATOM 3277 N N . GLN B 1 2 ? -19.359 -11.344 19.625 1 58.75 2 GLN B N 1
ATOM 3278 C CA . GLN B 1 2 ? -19.109 -10.148 18.828 1 58.75 2 GLN B CA 1
ATOM 3279 C C . GLN B 1 2 ? -20.375 -9.672 18.125 1 58.75 2 GLN B C 1
ATOM 3281 O O . GLN B 1 2 ? -21.094 -10.477 17.531 1 58.75 2 GLN B O 1
ATOM 3286 N N . SER B 1 3 ? -20.859 -8.531 18.469 1 72.38 3 SER B N 1
ATOM 3287 C CA . SER B 1 3 ? -22.047 -7.961 17.844 1 72.38 3 SER B CA 1
ATOM 3288 C C . SER B 1 3 ? -21.922 -7.938 16.328 1 72.38 3 SER B C 1
ATOM 3290 O O . SER B 1 3 ? -20.844 -7.723 15.797 1 72.38 3 SER B O 1
ATOM 3292 N N . ILE B 1 4 ? -22.953 -8.422 15.695 1 85.69 4 ILE B N 1
ATOM 3293 C CA . ILE B 1 4 ? -23.031 -8.43 14.242 1 85.69 4 ILE B CA 1
ATOM 3294 C C . ILE B 1 4 ? -23.25 -7.004 13.727 1 85.69 4 ILE B C 1
ATOM 3296 O O . ILE B 1 4 ? -24.172 -6.316 14.148 1 85.69 4 ILE B O 1
ATOM 3300 N N . GLU B 1 5 ? -22.328 -6.586 12.93 1 92.31 5 GLU B N 1
ATOM 3301 C CA . GLU B 1 5 ? -22.422 -5.242 12.359 1 92.31 5 GLU B CA 1
ATOM 3302 C C . GLU B 1 5 ? -23.625 -5.117 11.422 1 92.31 5 GLU B C 1
ATOM 3304 O O . GLU B 1 5 ? -23.969 -6.074 10.727 1 92.31 5 GLU B O 1
ATOM 3309 N N . LYS B 1 6 ? -24.297 -3.953 11.531 1 93.06 6 LYS B N 1
ATOM 3310 C CA . LYS B 1 6 ? -25.375 -3.6 10.609 1 93.06 6 LYS B CA 1
ATOM 3311 C C . LYS B 1 6 ? -24.984 -2.395 9.758 1 93.06 6 LYS B C 1
ATOM 3313 O O . LYS B 1 6 ? -24.047 -1.67 10.086 1 93.06 6 LYS B O 1
ATOM 3318 N N . LEU B 1 7 ? -25.641 -2.281 8.656 1 95.62 7 LEU B N 1
ATOM 3319 C CA . LEU B 1 7 ? -25.375 -1.126 7.805 1 95.62 7 LEU B CA 1
ATOM 3320 C C . LEU B 1 7 ? -25.625 0.175 8.555 1 95.62 7 LEU B C 1
ATOM 3322 O O . LEU B 1 7 ? -26.672 0.333 9.195 1 95.62 7 LEU B O 1
ATOM 3326 N N . LYS B 1 8 ? -24.734 1.044 8.461 1 92.75 8 LYS B N 1
ATOM 3327 C CA . LYS B 1 8 ? -24.859 2.334 9.133 1 92.75 8 LYS B CA 1
ATOM 3328 C C . LYS B 1 8 ? -24.859 3.48 8.125 1 92.75 8 LYS B C 1
ATOM 3330 O O . LYS B 1 8 ? -25.328 4.578 8.43 1 92.75 8 LYS B O 1
ATOM 3335 N N . PHE B 1 9 ? -24.344 3.23 6.918 1 92.5 9 PHE B N 1
ATOM 3336 C CA . PHE B 1 9 ? -24.094 4.266 5.926 1 92.5 9 PHE B CA 1
ATOM 3337 C C . PHE B 1 9 ? -25.016 4.117 4.73 1 92.5 9 PHE B C 1
ATOM 3339 O O . PHE B 1 9 ? -25.812 5.02 4.438 1 92.5 9 PHE B O 1
ATOM 3346 N N . LEU B 1 10 ? -25.062 2.979 4.109 1 96 10 LEU B N 1
ATOM 3347 C CA . LEU B 1 10 ? -25.906 2.701 2.951 1 96 10 LEU B CA 1
ATOM 3348 C C . LEU B 1 10 ? -27.109 1.841 3.34 1 96 10 LEU B C 1
ATOM 3350 O O . LEU B 1 10 ? -27.047 1.106 4.328 1 96 10 LEU B O 1
ATOM 3354 N N . THR B 1 11 ? -28.234 1.995 2.574 1 96.44 11 THR B N 1
ATOM 3355 C CA . THR B 1 11 ? -29.328 1.024 2.67 1 96.44 11 THR B CA 1
ATOM 3356 C C . THR B 1 11 ? -29.062 -0.175 1.766 1 96.44 11 THR B C 1
ATOM 3358 O O . THR B 1 11 ? -28.25 -0.092 0.837 1 96.44 11 THR B O 1
ATOM 3361 N N . GLU B 1 12 ? -29.719 -1.277 2.064 1 97.31 12 GLU B N 1
ATOM 3362 C CA . GLU B 1 12 ? -29.562 -2.463 1.226 1 97.31 12 GLU B CA 1
ATOM 3363 C C . GLU B 1 12 ? -29.938 -2.164 -0.224 1 97.31 12 GLU B C 1
ATOM 3365 O O . GLU B 1 12 ? -29.297 -2.658 -1.15 1 97.31 12 GLU B O 1
ATOM 3370 N N . SER B 1 13 ? -31 -1.359 -0.355 1 96.5 13 SER B N 1
ATOM 3371 C CA . SER B 1 13 ? -31.438 -0.996 -1.697 1 96.5 13 SER B CA 1
ATOM 3372 C C . SER B 1 13 ? -30.375 -0.192 -2.434 1 96.5 13 SER B C 1
ATOM 3374 O O . SER B 1 13 ? -30.141 -0.4 -3.627 1 96.5 13 SER B O 1
ATOM 3376 N N . GLN B 1 14 ? -29.75 0.738 -1.773 1 97.88 14 GLN B N 1
ATOM 3377 C CA . GLN B 1 14 ? -28.672 1.518 -2.371 1 97.88 14 GLN B CA 1
ATOM 3378 C C . GLN B 1 14 ? -27.5 0.625 -2.754 1 97.88 14 GLN B C 1
ATOM 3380 O O . GLN B 1 14 ? -26.891 0.812 -3.811 1 97.88 14 GLN B O 1
ATOM 3385 N N . VAL B 1 15 ? -27.188 -0.345 -1.855 1 98.44 15 VAL B N 1
ATOM 3386 C CA . VAL B 1 15 ? -26.094 -1.281 -2.119 1 98.44 15 VAL B CA 1
ATOM 3387 C C . VAL B 1 15 ? -26.328 -1.993 -3.447 1 98.44 15 VAL B C 1
ATOM 3389 O O . VAL B 1 15 ? -25.453 -2.002 -4.32 1 98.44 15 VAL B O 1
ATOM 3392 N N . ARG B 1 16 ? -27.5 -2.57 -3.629 1 98.19 16 ARG B N 1
ATOM 3393 C CA . ARG B 1 16 ? -27.828 -3.309 -4.844 1 98.19 16 ARG B CA 1
ATOM 3394 C C . ARG B 1 16 ? -27.844 -2.391 -6.059 1 98.19 16 ARG B C 1
ATOM 3396 O O . ARG B 1 16 ? -27.344 -2.76 -7.125 1 98.19 16 ARG B O 1
ATOM 3403 N N . SER B 1 17 ? -28.359 -1.179 -5.891 1 98.06 17 SER B N 1
ATOM 3404 C CA . SER B 1 17 ? -28.453 -0.232 -7 1 98.06 17 SER B CA 1
ATOM 3405 C C . SER B 1 17 ? -27.078 0.227 -7.449 1 98.06 17 SER B C 1
ATOM 3407 O O . SER B 1 17 ? -26.781 0.26 -8.648 1 98.06 17 SER B O 1
ATOM 3409 N N . ILE B 1 18 ? -26.188 0.569 -6.535 1 98.69 18 ILE B N 1
ATOM 3410 C CA . ILE B 1 18 ? -24.859 1.06 -6.848 1 98.69 18 ILE B CA 1
ATOM 3411 C C . ILE B 1 18 ? -24.031 -0.064 -7.465 1 98.69 18 ILE B C 1
ATOM 3413 O O . ILE B 1 18 ? -23.359 0.139 -8.477 1 98.69 18 ILE B O 1
ATOM 3417 N N . ALA B 1 19 ? -24.078 -1.241 -6.848 1 98.31 19 ALA B N 1
ATOM 3418 C CA . ALA B 1 19 ? -23.344 -2.385 -7.391 1 98.31 19 ALA B CA 1
ATOM 3419 C C . ALA B 1 19 ? -23.797 -2.693 -8.82 1 98.31 19 ALA B C 1
ATOM 3421 O O . ALA B 1 19 ? -22.969 -3.016 -9.672 1 98.31 19 ALA B O 1
ATOM 3422 N N . GLY B 1 20 ? -25.109 -2.656 -9.062 1 97.69 20 GLY B N 1
ATOM 3423 C CA . GLY B 1 20 ? -25.641 -2.924 -10.383 1 97.69 20 GLY B CA 1
ATOM 3424 C C . GLY B 1 20 ? -25.219 -1.894 -11.414 1 97.69 20 GLY B C 1
ATOM 3425 O O . GLY B 1 20 ? -24.953 -2.238 -12.57 1 97.69 20 GLY B O 1
ATOM 3426 N N . GLN B 1 21 ? -25.172 -0.631 -11.016 1 98.06 21 GLN B N 1
ATOM 3427 C CA . GLN B 1 21 ? -24.938 0.474 -11.938 1 98.06 21 GLN B CA 1
ATOM 3428 C C . GLN B 1 21 ? -23.438 0.652 -12.203 1 98.06 21 GLN B C 1
ATOM 3430 O O . GLN B 1 21 ? -23.047 0.965 -13.328 1 98.06 21 GLN B O 1
ATOM 3435 N N . PHE B 1 22 ? -22.562 0.475 -11.219 1 98.44 22 PHE B N 1
ATOM 3436 C CA . PHE B 1 22 ? -21.156 0.874 -11.344 1 98.44 22 PHE B CA 1
ATOM 3437 C C . PHE B 1 22 ? -20.234 -0.333 -11.211 1 98.44 22 PHE B C 1
ATOM 3439 O O . PHE B 1 22 ? -19.031 -0.234 -11.477 1 98.44 22 PHE B O 1
ATOM 3446 N N . GLY B 1 23 ? -20.812 -1.528 -10.852 1 98 23 GLY B N 1
ATOM 3447 C CA . GLY B 1 23 ? -20 -2.703 -10.602 1 98 23 GLY B CA 1
ATOM 3448 C C . GLY B 1 23 ? -19.266 -2.65 -9.273 1 98 23 GLY B C 1
ATOM 3449 O O . GLY B 1 23 ? -19.359 -1.663 -8.539 1 98 23 GLY B O 1
ATOM 3450 N N . THR B 1 24 ? -18.656 -3.709 -8.836 1 98.56 24 THR B N 1
ATOM 3451 C CA . THR B 1 24 ? -17.797 -3.822 -7.656 1 98.56 24 THR B CA 1
ATOM 3452 C C . THR B 1 24 ? -16.406 -4.289 -8.039 1 98.56 24 THR B C 1
ATOM 3454 O O . THR B 1 24 ? -16.203 -4.887 -9.094 1 98.56 24 THR B O 1
ATOM 3457 N N . PRO B 1 25 ? -15.445 -3.982 -7.23 1 98.75 25 PRO B N 1
ATOM 3458 C CA . PRO B 1 25 ? -15.523 -3.129 -6.043 1 98.75 25 PRO B CA 1
ATOM 3459 C C . PRO B 1 25 ? -15.688 -1.649 -6.391 1 98.75 25 PRO B C 1
ATOM 3461 O O . PRO B 1 25 ? -15.32 -1.223 -7.484 1 98.75 25 PRO B O 1
ATOM 3464 N N . VAL B 1 26 ? -16.25 -0.921 -5.512 1 98.94 26 VAL B N 1
ATOM 3465 C CA . VAL B 1 26 ? -16.422 0.511 -5.727 1 98.94 26 VAL B CA 1
ATOM 3466 C C . VAL B 1 26 ? -16.453 1.234 -4.383 1 98.94 26 VAL B C 1
ATOM 3468 O O . VAL B 1 26 ? -17 0.725 -3.406 1 98.94 26 VAL B O 1
ATOM 3471 N N . PHE B 1 27 ? -15.781 2.359 -4.277 1 98.94 27 PHE B N 1
ATOM 3472 C CA . PHE B 1 27 ? -15.93 3.252 -3.131 1 98.94 27 PHE B CA 1
ATOM 3473 C C . PHE B 1 27 ? -17.219 4.062 -3.236 1 98.94 27 PHE B C 1
ATOM 3475 O O . PHE B 1 27 ? -17.578 4.52 -4.32 1 98.94 27 PHE B O 1
ATOM 3482 N N . VAL B 1 28 ? -17.844 4.234 -2.152 1 98.94 28 VAL B N 1
ATOM 3483 C CA . VAL B 1 28 ? -19.031 5.066 -2.111 1 98.94 28 VAL B CA 1
ATOM 3484 C C . VAL B 1 28 ? -18.906 6.109 -1.004 1 98.94 28 VAL B C 1
ATOM 3486 O O . VAL B 1 28 ? -18.531 5.781 0.125 1 98.94 28 VAL B O 1
ATOM 3489 N N . TYR B 1 29 ? -19.172 7.352 -1.347 1 98.81 29 TYR B N 1
ATOM 3490 C CA . TYR B 1 29 ? -19.188 8.453 -0.39 1 98.81 29 TYR B CA 1
ATOM 3491 C C . TYR B 1 29 ? -20.547 9.141 -0.373 1 98.81 29 TYR B C 1
ATOM 3493 O O . TYR B 1 29 ? -21.359 8.969 -1.293 1 98.81 29 TYR B O 1
ATOM 3501 N N . SER B 1 30 ? -20.828 9.883 0.667 1 98.38 30 SER B N 1
ATOM 3502 C CA . SER B 1 30 ? -22.078 10.617 0.783 1 98.38 30 SER B CA 1
ATOM 3503 C C . SER B 1 30 ? -21.844 12.117 0.937 1 98.38 30 SER B C 1
ATOM 3505 O O . SER B 1 30 ? -21.234 12.555 1.917 1 98.38 30 SER B O 1
ATOM 3507 N N . ARG B 1 31 ? -22.391 12.875 -0.027 1 98.19 31 ARG B N 1
ATOM 3508 C CA . ARG B 1 31 ? -22.25 14.328 0.044 1 98.19 31 ARG B CA 1
ATOM 3509 C C . ARG B 1 31 ? -22.859 14.875 1.327 1 98.19 31 ARG B C 1
ATOM 3511 O O . ARG B 1 31 ? -22.219 15.641 2.053 1 98.19 31 ARG B O 1
ATOM 3518 N N . GLU B 1 32 ? -24.062 14.43 1.627 1 97.88 32 GLU B N 1
ATOM 3519 C CA . GLU B 1 32 ? -24.781 14.938 2.787 1 97.88 32 GLU B CA 1
ATOM 3520 C C . GLU B 1 32 ? -24.031 14.664 4.082 1 97.88 32 GLU B C 1
ATOM 3522 O O . GLU B 1 32 ? -23.922 15.539 4.941 1 97.88 32 GLU B O 1
ATOM 3527 N N . ARG B 1 33 ? -23.484 13.492 4.191 1 98.06 33 ARG B N 1
ATOM 3528 C CA . ARG B 1 33 ? -22.797 13.109 5.418 1 98.06 33 ARG B CA 1
ATOM 3529 C C . ARG B 1 33 ? -21.484 13.859 5.562 1 98.06 33 ARG B C 1
ATOM 3531 O O . ARG B 1 33 ? -21.094 14.25 6.668 1 98.06 33 ARG B O 1
ATOM 3538 N N . ILE B 1 34 ? -20.75 14.039 4.461 1 98.69 34 ILE B N 1
ATOM 3539 C CA . ILE B 1 34 ? -19.516 14.812 4.492 1 98.69 34 ILE B CA 1
ATOM 3540 C C . ILE B 1 34 ? -19.812 16.25 4.922 1 98.69 34 ILE B C 1
ATOM 3542 O O . ILE B 1 34 ? -19.141 16.797 5.797 1 98.69 34 ILE B O 1
ATOM 3546 N N . GLU B 1 35 ? -20.875 16.844 4.332 1 98.62 35 GLU B N 1
ATOM 3547 C CA . GLU B 1 35 ? -21.25 18.203 4.672 1 98.62 35 GLU B CA 1
ATOM 3548 C C . GLU B 1 35 ? -21.641 18.328 6.145 1 98.62 35 GLU B C 1
ATOM 3550 O O . GLU B 1 35 ? -21.281 19.297 6.809 1 98.62 35 GLU B O 1
ATOM 3555 N N . LYS B 1 36 ? -22.344 17.344 6.633 1 98.31 36 LYS B N 1
ATOM 3556 C CA . LYS B 1 36 ? -22.719 17.359 8.047 1 98.31 36 LYS B CA 1
ATOM 3557 C C . LYS B 1 36 ? -21.484 17.297 8.938 1 98.31 36 LYS B C 1
ATOM 3559 O O . LYS B 1 36 ? -21.406 18 9.953 1 98.31 36 LYS B O 1
ATOM 3564 N N . SER B 1 37 ? -20.531 16.438 8.594 1 98.31 37 SER B N 1
ATOM 3565 C CA . SER B 1 37 ? -19.281 16.359 9.352 1 98.31 37 SER B CA 1
ATOM 3566 C C . SER B 1 37 ? -18.547 17.703 9.32 1 98.31 37 SER B C 1
ATOM 3568 O O . SER B 1 37 ? -17.938 18.094 10.312 1 98.31 37 SER B O 1
ATOM 3570 N N . CYS B 1 38 ? -18.562 18.375 8.172 1 98.69 38 CYS B N 1
ATOM 3571 C CA . CYS B 1 38 ? -17.969 19.703 8.055 1 98.69 38 CYS B CA 1
ATOM 3572 C C . CYS B 1 38 ? -18.625 20.688 9.023 1 98.69 38 CYS B C 1
ATOM 3574 O O . CYS B 1 38 ? -17.938 21.438 9.703 1 98.69 38 CYS B O 1
ATOM 3576 N N . GLU B 1 39 ? -19.938 20.625 9.078 1 98.62 39 GLU B N 1
ATOM 3577 C CA . GLU B 1 39 ? -20.672 21.531 9.961 1 98.62 39 GLU B CA 1
ATOM 3578 C C . GLU B 1 39 ? -20.297 21.281 11.422 1 98.62 39 GLU B C 1
ATOM 3580 O O . GLU B 1 39 ? -20.125 22.234 12.188 1 98.62 39 GLU B O 1
ATOM 3585 N N . VAL B 1 40 ? -20.188 20 11.742 1 98.31 40 VAL B N 1
ATOM 3586 C CA . VAL B 1 40 ? -19.828 19.656 13.109 1 98.31 40 VAL B CA 1
ATOM 3587 C C . VAL B 1 40 ? -18.422 20.172 13.422 1 98.31 40 VAL B C 1
ATOM 3589 O O . VAL B 1 40 ? -18.188 20.734 14.492 1 98.31 40 VAL B O 1
ATOM 3592 N N . ALA B 1 41 ? -17.5 20.016 12.516 1 98.25 41 ALA B N 1
ATOM 3593 C CA . ALA B 1 41 ? -16.125 20.484 12.719 1 98.25 41 ALA B CA 1
ATOM 3594 C C . ALA B 1 41 ? -16.078 22 12.836 1 98.25 41 ALA B C 1
ATOM 3596 O O . ALA B 1 41 ? -15.344 22.547 13.672 1 98.25 41 ALA B O 1
ATOM 3597 N N . LEU B 1 42 ? -16.875 22.688 12.016 1 98.5 42 LEU B N 1
ATOM 3598 C CA . LEU B 1 42 ? -16.891 24.141 11.992 1 98.5 42 LEU B CA 1
ATOM 3599 C C . LEU B 1 42 ? -17.516 24.703 13.266 1 98.5 42 LEU B C 1
ATOM 3601 O O . LEU B 1 42 ? -17.359 25.891 13.578 1 98.5 42 LEU B O 1
ATOM 3605 N N . ALA B 1 43 ? -18.203 23.828 13.969 1 98.19 43 ALA B N 1
ATOM 3606 C CA . ALA B 1 43 ? -18.844 24.25 15.219 1 98.19 43 ALA B CA 1
ATOM 3607 C C . ALA B 1 43 ? -17.969 23.922 16.422 1 98.19 43 ALA B C 1
ATOM 3609 O O . ALA B 1 43 ? -18.406 24.031 17.562 1 98.19 43 ALA B O 1
ATOM 3610 N N . PHE B 1 44 ? -16.781 23.453 16.172 1 97.81 44 PHE B N 1
ATOM 3611 C CA . PHE B 1 44 ? -15.859 23.188 17.266 1 97.81 44 PHE B CA 1
ATOM 3612 C C . PHE B 1 44 ? -15.766 24.375 18.203 1 97.81 44 PHE B C 1
ATOM 3614 O O . PHE B 1 44 ? -15.508 25.5 17.766 1 97.81 44 PHE B O 1
ATOM 3621 N N . PRO B 1 45 ? -15.961 24.172 19.5 1 98 45 PRO B N 1
ATOM 3622 C CA . PRO B 1 45 ? -15.898 25.312 20.438 1 98 45 PRO B CA 1
ATOM 3623 C C . PRO B 1 45 ? -14.562 26.031 20.391 1 98 45 PRO B C 1
ATOM 3625 O O . PRO B 1 45 ? -13.508 25.391 20.359 1 98 45 PRO B O 1
ATOM 3628 N N . ASN B 1 46 ? -14.578 27.344 20.328 1 97.94 46 ASN B N 1
ATOM 3629 C CA . ASN B 1 46 ? -13.375 28.172 20.266 1 97.94 46 ASN B CA 1
ATOM 3630 C C . ASN B 1 46 ? -13.609 29.547 20.906 1 97.94 46 ASN B C 1
ATOM 3632 O O . ASN B 1 46 ? -14.742 30.016 20.953 1 97.94 46 ASN B O 1
ATOM 3636 N N . ALA B 1 47 ? -12.602 30.156 21.375 1 98.19 47 ALA B N 1
ATOM 3637 C CA . ALA B 1 47 ? -12.719 31.406 22.125 1 98.19 47 ALA B CA 1
ATOM 3638 C C . ALA B 1 47 ? -12.578 32.625 21.203 1 98.19 47 ALA B C 1
ATOM 3640 O O . ALA B 1 47 ? -13.312 33.594 21.344 1 98.19 47 ALA B O 1
ATOM 3641 N N . TYR B 1 48 ? -11.633 32.562 20.312 1 98.5 48 TYR B N 1
ATOM 3642 C CA . TYR B 1 48 ? -11.258 33.781 19.594 1 98.5 48 TYR B CA 1
ATOM 3643 C C . TYR B 1 48 ? -11.195 33.5 18.094 1 98.5 48 TYR B C 1
ATOM 3645 O O . TYR B 1 48 ? -10.391 34.125 17.375 1 98.5 48 TYR B O 1
ATOM 3653 N N . GLY B 1 49 ? -11.969 32.5 17.609 1 98.31 49 GLY B N 1
ATOM 3654 C CA . GLY B 1 49 ? -12.023 32.156 16.188 1 98.31 49 GLY B CA 1
ATOM 3655 C C . GLY B 1 49 ? -11.5 30.766 15.891 1 98.31 49 GLY B C 1
ATOM 3656 O O . GLY B 1 49 ? -10.734 30.203 16.672 1 98.31 49 GLY B O 1
ATOM 3657 N N . LEU B 1 50 ? -11.906 30.281 14.734 1 98.5 50 LEU B N 1
ATOM 3658 C CA . LEU B 1 50 ? -11.578 28.906 14.359 1 98.5 50 LEU B CA 1
ATOM 3659 C C . LEU B 1 50 ? -11.297 28.797 12.867 1 98.5 50 LEU B C 1
ATOM 3661 O O . LEU B 1 50 ? -12.008 29.391 12.055 1 98.5 50 LEU B O 1
ATOM 3665 N N . THR B 1 51 ? -10.211 28.188 12.562 1 98.75 51 THR B N 1
ATOM 3666 C CA . THR B 1 51 ? -9.969 27.703 11.211 1 98.75 51 THR B CA 1
ATOM 3667 C C . THR B 1 51 ? -9.938 26.172 11.188 1 98.75 51 THR B C 1
ATOM 3669 O O . THR B 1 51 ? -9.25 25.547 12.008 1 98.75 51 THR B O 1
ATOM 3672 N N . VAL B 1 52 ? -10.734 25.578 10.367 1 98.81 52 VAL B N 1
ATOM 3673 C CA . VAL B 1 52 ? -10.703 24.125 10.156 1 98.81 52 VAL B CA 1
ATOM 3674 C C . VAL B 1 52 ? -9.992 23.812 8.844 1 98.81 52 VAL B C 1
ATOM 3676 O O . VAL B 1 52 ? -10.352 24.359 7.789 1 98.81 52 VAL B O 1
ATOM 3679 N N . ARG B 1 53 ? -8.969 23.062 8.898 1 98.81 53 ARG B N 1
ATOM 3680 C CA . ARG B 1 53 ? -8.258 22.562 7.727 1 98.81 53 ARG B CA 1
ATOM 3681 C C . ARG B 1 53 ? -8.469 21.062 7.559 1 98.81 53 ARG B C 1
ATOM 3683 O O . ARG B 1 53 ? -8.359 20.297 8.523 1 98.81 53 ARG B O 1
ATOM 3690 N N . TYR B 1 54 ? -8.766 20.688 6.355 1 98.88 54 TYR B N 1
ATOM 3691 C CA . TYR B 1 54 ? -8.883 19.281 6.012 1 98.88 54 TYR B CA 1
ATOM 3692 C C . TYR B 1 54 ? -7.52 18.672 5.723 1 98.88 54 TYR B C 1
ATOM 3694 O O . TYR B 1 54 ? -6.832 19.094 4.785 1 98.88 54 TYR B O 1
ATOM 3702 N N . ALA B 1 55 ? -7.062 17.719 6.641 1 98.38 55 ALA B N 1
ATOM 3703 C CA . ALA B 1 55 ? -5.914 16.906 6.234 1 98.38 55 ALA B CA 1
ATOM 3704 C C . ALA B 1 55 ? -6.23 16.078 4.992 1 98.38 55 ALA B C 1
ATOM 3706 O O . ALA B 1 55 ? -6.73 14.953 5.098 1 98.38 55 ALA B O 1
ATOM 3707 N N . MET B 1 56 ? -5.852 16.516 3.834 1 98.56 56 MET B N 1
ATOM 3708 C CA . MET B 1 56 ? -6.434 16 2.602 1 98.56 56 MET B CA 1
ATOM 3709 C C . MET B 1 56 ? -5.863 14.625 2.271 1 98.56 56 MET B C 1
ATOM 3711 O O . MET B 1 56 ? -6.391 13.922 1.407 1 98.56 56 MET B O 1
ATOM 3715 N N . LYS B 1 57 ? -4.742 14.227 3.012 1 98.5 57 LYS B N 1
ATOM 3716 C CA . LYS B 1 57 ? -4.211 12.883 2.787 1 98.5 57 LYS B CA 1
ATOM 3717 C C . LYS B 1 57 ? -5.258 11.82 3.102 1 98.5 57 LYS B C 1
ATOM 3719 O O . LYS B 1 57 ? -5.129 10.672 2.676 1 98.5 57 LYS B O 1
ATOM 3724 N N . ALA B 1 58 ? -6.305 12.188 3.875 1 98.31 58 ALA B N 1
ATOM 3725 C CA . ALA B 1 58 ? -7.379 11.266 4.211 1 98.31 58 ALA B CA 1
ATOM 3726 C C . ALA B 1 58 ? -8.117 10.797 2.959 1 98.31 58 ALA B C 1
ATOM 3728 O O . ALA B 1 58 ? -8.461 9.617 2.832 1 98.31 58 ALA B O 1
ATOM 3729 N N . ASN B 1 59 ? -8.414 11.633 2.098 1 98.81 59 ASN B N 1
ATOM 3730 C CA . ASN B 1 59 ? -9.078 11.406 0.817 1 98.81 59 ASN B CA 1
ATOM 3731 C C . ASN B 1 59 ? -8.945 12.625 -0.1 1 98.81 59 ASN B C 1
ATOM 3733 O O . ASN B 1 59 ? -9.727 13.57 0.003 1 98.81 59 ASN B O 1
ATOM 3737 N N . PRO B 1 60 ? -8.023 12.609 -1.022 1 98.69 60 PRO B N 1
ATOM 3738 C CA . PRO B 1 60 ? -7.715 13.805 -1.817 1 98.69 60 PRO B CA 1
ATOM 3739 C C . PRO B 1 60 ? -8.547 13.891 -3.096 1 98.69 60 PRO B C 1
ATOM 3741 O O . PRO B 1 60 ? -8.227 14.672 -3.992 1 98.69 60 PRO B O 1
ATOM 3744 N N . ASN B 1 61 ? -9.625 13.078 -3.227 1 98.62 61 ASN B N 1
ATOM 3745 C CA . ASN B 1 61 ? -10.453 13.117 -4.426 1 98.62 61 ASN B CA 1
ATOM 3746 C C . ASN B 1 61 ? -10.992 14.516 -4.695 1 98.62 61 ASN B C 1
ATOM 3748 O O . ASN B 1 61 ? -11.406 15.211 -3.768 1 98.62 61 ASN B O 1
ATOM 3752 N N . ARG B 1 62 ? -11.055 14.883 -5.934 1 97.88 62 ARG B N 1
ATOM 3753 C CA . ARG B 1 62 ? -11.43 16.234 -6.344 1 97.88 62 ARG B CA 1
ATOM 3754 C C . ARG B 1 62 ? -12.805 16.609 -5.816 1 97.88 62 ARG B C 1
ATOM 3756 O O . ARG B 1 62 ? -13.023 17.734 -5.379 1 97.88 62 ARG B O 1
ATOM 3763 N N . THR B 1 63 ? -13.758 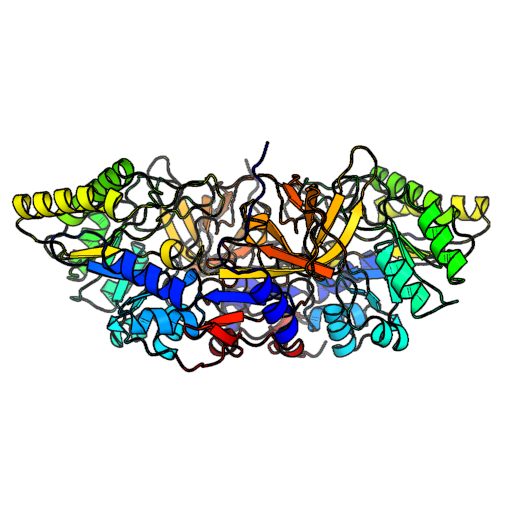15.688 -5.871 1 98.56 63 THR B N 1
ATOM 3764 C CA . THR B 1 63 ? -15.125 15.953 -5.434 1 98.56 63 THR B CA 1
ATOM 3765 C C . THR B 1 63 ? -15.172 16.172 -3.924 1 98.56 63 THR B C 1
ATOM 3767 O O . THR B 1 63 ? -15.867 17.078 -3.447 1 98.56 63 THR B O 1
ATOM 3770 N N . VAL B 1 64 ? -14.461 15.375 -3.17 1 98.75 64 VAL B N 1
ATOM 3771 C CA . VAL B 1 64 ? -14.352 15.555 -1.727 1 98.75 64 VAL B CA 1
ATOM 3772 C C . VAL B 1 64 ? -13.766 16.938 -1.417 1 98.75 64 VAL B C 1
ATOM 3774 O O . VAL B 1 64 ? -14.305 17.672 -0.584 1 98.75 64 VAL B O 1
ATOM 3777 N N . LEU B 1 65 ? -12.719 17.312 -2.135 1 98.75 65 LEU B N 1
ATOM 3778 C CA . LEU B 1 65 ? -12.078 18.609 -1.937 1 98.75 65 LEU B CA 1
ATOM 3779 C C . LEU B 1 65 ? -13.047 19.75 -2.273 1 98.75 65 LEU B C 1
ATOM 3781 O O . LEU B 1 65 ? -13.07 20.766 -1.589 1 98.75 65 LEU B O 1
ATOM 3785 N N . GLU B 1 66 ? -13.805 19.547 -3.311 1 98.44 66 GLU B N 1
ATOM 3786 C CA . GLU B 1 66 ? -14.781 20.562 -3.68 1 98.44 66 GLU B CA 1
ATOM 3787 C C . GLU B 1 66 ? -15.82 20.766 -2.578 1 98.44 66 GLU B C 1
ATOM 3789 O O . GLU B 1 66 ? -16.203 21.891 -2.273 1 98.44 66 GLU B O 1
ATOM 3794 N N . ILE B 1 67 ? -16.266 19.656 -2.025 1 98.62 67 ILE B N 1
ATOM 3795 C CA . ILE B 1 67 ? -17.234 19.75 -0.93 1 98.62 67 ILE B CA 1
ATOM 3796 C C . ILE B 1 67 ? -16.609 20.516 0.236 1 98.62 67 ILE B C 1
ATOM 3798 O O . ILE B 1 67 ? -17.25 21.406 0.805 1 98.62 67 ILE B O 1
ATOM 3802 N N . MET B 1 68 ? -15.359 20.203 0.592 1 98.75 68 MET B N 1
ATOM 3803 C CA . MET B 1 68 ? -14.648 20.922 1.645 1 98.75 68 MET B CA 1
ATOM 3804 C C . MET B 1 68 ? -14.586 22.406 1.338 1 98.75 68 MET B C 1
ATOM 3806 O O . MET B 1 68 ? -14.891 23.234 2.197 1 98.75 68 MET B O 1
ATOM 3810 N N . LYS B 1 69 ? -14.234 22.703 0.125 1 98.44 69 LYS B N 1
ATOM 3811 C CA . LYS B 1 69 ? -14.078 24.094 -0.309 1 98.44 69 LYS B CA 1
ATOM 3812 C C . LYS B 1 69 ? -15.391 24.859 -0.174 1 98.44 69 LYS B C 1
ATOM 3814 O O . LYS B 1 69 ? -15.406 25.984 0.344 1 98.44 69 LYS B O 1
ATOM 3819 N N . ARG B 1 70 ? -16.453 24.297 -0.589 1 98.06 70 ARG B N 1
ATOM 3820 C CA . ARG B 1 70 ? -17.781 24.922 -0.547 1 98.06 70 ARG B CA 1
ATOM 3821 C C . ARG B 1 70 ? -18.219 25.172 0.891 1 98.06 70 ARG B C 1
ATOM 3823 O O . ARG B 1 70 ? -18.953 26.125 1.166 1 98.06 70 ARG B O 1
ATOM 3830 N N . LYS B 1 71 ? -17.75 24.344 1.811 1 98.5 71 LYS B N 1
ATOM 3831 C CA . LYS B 1 71 ? -18.125 24.484 3.219 1 98.5 71 LYS B CA 1
ATOM 3832 C C . LYS B 1 71 ? -17.188 25.453 3.938 1 98.5 71 LYS B C 1
ATOM 3834 O O . LYS B 1 71 ? -17.359 25.703 5.133 1 98.5 71 LYS B O 1
ATOM 3839 N N . GLY B 1 72 ? -16.172 25.953 3.238 1 98.19 72 GLY B N 1
ATOM 3840 C CA . GLY B 1 72 ? -15.266 26.922 3.818 1 98.19 72 GLY B CA 1
ATOM 3841 C C . GLY B 1 72 ? -14.125 26.281 4.594 1 98.19 72 GLY B C 1
ATOM 3842 O O . GLY B 1 72 ? -13.461 26.953 5.391 1 98.19 72 GLY B O 1
ATOM 3843 N N . ILE B 1 73 ? -13.953 24.984 4.426 1 98.81 73 ILE B N 1
ATOM 3844 C CA . ILE B 1 73 ? -12.859 24.266 5.07 1 98.81 73 ILE B CA 1
ATOM 3845 C C . ILE B 1 73 ? -11.57 24.453 4.27 1 98.81 73 ILE B C 1
ATOM 3847 O O . ILE B 1 73 ? -11.578 24.344 3.043 1 98.81 73 ILE B O 1
ATOM 3851 N N . GLN B 1 74 ? -10.461 24.797 4.898 1 98.88 74 GLN B N 1
ATOM 3852 C CA . GLN B 1 74 ? -9.164 24.984 4.258 1 98.88 74 GLN B CA 1
ATOM 3853 C C . GLN B 1 74 ? -8.383 23.672 4.195 1 98.88 74 GLN B C 1
ATOM 3855 O O . GLN B 1 74 ? -8.914 22.609 4.527 1 98.88 74 GLN B O 1
ATOM 3860 N N . ILE B 1 75 ? -7.125 23.703 3.619 1 98.94 75 ILE B N 1
ATOM 3861 C CA . ILE B 1 75 ? -6.418 22.469 3.334 1 98.94 75 ILE B CA 1
ATOM 3862 C C . ILE B 1 75 ? -5.129 22.406 4.156 1 98.94 75 ILE B C 1
ATOM 3864 O O . ILE B 1 75 ? -4.402 23.391 4.254 1 98.94 75 ILE B O 1
ATOM 3868 N N . ASP B 1 76 ? -4.898 21.344 4.852 1 98.88 76 ASP B N 1
ATOM 3869 C CA . ASP B 1 76 ? -3.568 20.938 5.289 1 98.88 76 ASP B CA 1
ATOM 3870 C C . ASP B 1 76 ? -2.963 19.922 4.324 1 98.88 76 ASP B C 1
ATOM 3872 O O . ASP B 1 76 ? -3.473 18.797 4.188 1 98.88 76 ASP B O 1
ATOM 3876 N N . ALA B 1 77 ? -1.902 20.281 3.635 1 98.88 77 ALA B N 1
ATOM 3877 C CA . ALA B 1 77 ? -1.254 19.453 2.619 1 98.88 77 ALA B CA 1
ATOM 3878 C C . ALA B 1 77 ? 0.032 18.844 3.154 1 98.88 77 ALA B C 1
ATOM 3880 O O . ALA B 1 77 ? 0.86 19.531 3.754 1 98.88 77 ALA B O 1
ATOM 3881 N N . SER B 1 78 ? 0.26 17.562 2.857 1 98.62 78 SER B N 1
ATOM 3882 C CA . SER B 1 78 ? 1.383 16.812 3.412 1 98.62 78 SER B CA 1
ATOM 3883 C C . SER B 1 78 ? 2.545 16.75 2.426 1 98.62 78 SER B C 1
ATOM 3885 O O . SER B 1 78 ? 3.572 16.125 2.709 1 98.62 78 SER B O 1
ATOM 3887 N N . SER B 1 79 ? 2.422 17.281 1.289 1 98.62 79 SER B N 1
ATOM 3888 C CA . SER B 1 79 ? 3.477 17.328 0.281 1 98.62 79 SER B CA 1
ATOM 3889 C C . SER B 1 79 ? 3.252 18.469 -0.699 1 98.62 79 SER B C 1
ATOM 3891 O O . SER B 1 79 ? 2.156 19.031 -0.764 1 98.62 79 SER B O 1
ATOM 3893 N N . GLU B 1 80 ? 4.281 18.844 -1.416 1 98.38 80 GLU B N 1
ATOM 3894 C CA . GLU B 1 80 ? 4.133 19.875 -2.449 1 98.38 80 GLU B CA 1
ATOM 3895 C C . GLU B 1 80 ? 3.15 19.422 -3.529 1 98.38 80 GLU B C 1
ATOM 3897 O O . GLU B 1 80 ? 2.467 20.25 -4.137 1 98.38 80 GLU B O 1
ATOM 3902 N N . TYR B 1 81 ? 2.994 18.109 -3.703 1 98.56 81 TYR B N 1
ATOM 3903 C CA . TYR B 1 81 ? 2.09 17.594 -4.73 1 98.56 81 TYR B CA 1
ATOM 3904 C C . TYR B 1 81 ? 0.637 17.719 -4.289 1 98.56 81 TYR B C 1
ATOM 3906 O O . TYR B 1 81 ? -0.252 17.938 -5.113 1 98.56 81 TYR B O 1
ATOM 3914 N N . GLU B 1 82 ? 0.377 17.562 -3.012 1 98.75 82 GLU B N 1
ATOM 3915 C CA . GLU B 1 82 ? -0.962 17.844 -2.508 1 98.75 82 GLU B CA 1
ATOM 3916 C C . GLU B 1 82 ? -1.305 19.328 -2.666 1 98.75 82 GLU B C 1
ATOM 3918 O O . GLU B 1 82 ? -2.447 19.672 -2.971 1 98.75 82 GLU B O 1
ATOM 3923 N N . VAL B 1 83 ? -0.284 20.188 -2.416 1 98.81 83 VAL B N 1
ATOM 3924 C CA . VAL B 1 83 ? -0.503 21.609 -2.623 1 98.81 83 VAL B CA 1
ATOM 3925 C C . VAL B 1 83 ? -0.908 21.875 -4.07 1 98.81 83 VAL B C 1
ATOM 3927 O O . VAL B 1 83 ? -1.913 22.531 -4.332 1 98.81 83 VAL B O 1
ATOM 3930 N N . LEU B 1 84 ? -0.145 21.297 -4.992 1 98.38 84 LEU B N 1
ATOM 3931 C CA . LEU B 1 84 ? -0.421 21.484 -6.41 1 98.38 84 LEU B CA 1
ATOM 3932 C C . LEU B 1 84 ? -1.814 20.969 -6.766 1 98.38 84 LEU B C 1
ATOM 3934 O O . LEU B 1 84 ? -2.549 21.625 -7.508 1 98.38 84 LEU B O 1
ATOM 3938 N N . ARG B 1 85 ? -2.164 19.859 -6.18 1 97.94 85 ARG B N 1
ATOM 3939 C CA . ARG B 1 85 ? -3.479 19.266 -6.414 1 97.94 85 ARG B CA 1
ATOM 3940 C C . ARG B 1 85 ? -4.586 20.172 -5.891 1 97.94 85 ARG B C 1
ATOM 3942 O O . ARG B 1 85 ? -5.59 20.391 -6.574 1 97.94 85 ARG B O 1
ATOM 3949 N N . ALA B 1 86 ? -4.434 20.656 -4.664 1 98.56 86 ALA B N 1
ATOM 3950 C CA . ALA B 1 86 ? -5.434 21.547 -4.066 1 98.56 86 ALA B CA 1
ATOM 3951 C C . ALA B 1 86 ? -5.594 22.812 -4.891 1 98.56 86 ALA B C 1
ATOM 3953 O O . ALA B 1 86 ? -6.715 23.266 -5.145 1 98.56 86 ALA B O 1
ATOM 3954 N N . ILE B 1 87 ? -4.477 23.422 -5.32 1 98.5 87 ILE B N 1
ATOM 3955 C CA . ILE B 1 87 ? -4.531 24.609 -6.164 1 98.5 87 ILE B CA 1
ATOM 3956 C C . ILE B 1 87 ? -5.25 24.281 -7.473 1 98.5 87 ILE B C 1
ATOM 3958 O O . ILE B 1 87 ? -6.121 25.031 -7.914 1 98.5 87 ILE B O 1
ATOM 3962 N N . HIS B 1 88 ? -4.883 23.141 -8.055 1 97.44 88 HIS B N 1
ATOM 3963 C CA . HIS B 1 88 ? -5.488 22.703 -9.305 1 97.44 88 HIS B CA 1
ATOM 3964 C C . HIS B 1 88 ? -7.004 22.609 -9.188 1 97.44 88 HIS B C 1
ATOM 3966 O O . HIS B 1 88 ? -7.727 22.922 -10.133 1 97.44 88 HIS B O 1
ATOM 3972 N N . TYR B 1 89 ? -7.496 22.266 -8.023 1 96.62 89 TYR B N 1
ATOM 3973 C CA . TYR B 1 89 ? -8.93 22.047 -7.832 1 96.62 89 TYR B CA 1
ATOM 3974 C C . TYR B 1 89 ? -9.594 23.312 -7.285 1 96.62 89 TYR B C 1
ATOM 3976 O O . TYR B 1 89 ? -10.742 23.266 -6.848 1 96.62 89 TYR B O 1
ATOM 3984 N N . GLY B 1 90 ? -8.859 24.422 -7.191 1 97.19 90 GLY B N 1
ATOM 3985 C CA . GLY B 1 90 ? -9.508 25.719 -7.047 1 97.19 90 GLY B CA 1
ATOM 3986 C C . GLY B 1 90 ? -9.305 26.328 -5.676 1 97.19 90 GLY B C 1
ATOM 3987 O O . GLY B 1 90 ? -9.828 27.406 -5.395 1 97.19 90 GLY B O 1
ATOM 3988 N N . PHE B 1 91 ? -8.602 25.75 -4.816 1 98.75 91 PHE B N 1
ATOM 3989 C CA . PHE B 1 91 ? -8.281 26.422 -3.564 1 98.75 91 PHE B CA 1
ATOM 3990 C C . PHE B 1 91 ? -7.312 27.562 -3.803 1 98.75 91 PHE B C 1
ATOM 3992 O O . PHE B 1 91 ? -6.387 27.453 -4.609 1 98.75 91 PHE B O 1
ATOM 3999 N N . LYS B 1 92 ? -7.555 28.641 -3.102 1 98.69 92 LYS B N 1
ATOM 4000 C CA . LYS B 1 92 ? -6.559 29.719 -3.107 1 98.69 92 LYS B CA 1
ATOM 4001 C C . LYS B 1 92 ? -5.316 29.312 -2.322 1 98.69 92 LYS B C 1
ATOM 4003 O O . LYS B 1 92 ? -5.414 28.656 -1.284 1 98.69 92 LYS B O 1
ATOM 4008 N N . PRO B 1 93 ? -4.145 29.672 -2.842 1 98.69 93 PRO B N 1
ATOM 4009 C CA . PRO B 1 93 ? -2.906 29.281 -2.162 1 98.69 93 PRO B CA 1
ATOM 4010 C C . PRO B 1 93 ? -2.922 29.625 -0.672 1 98.69 93 PRO B C 1
ATOM 4012 O O . PRO B 1 93 ? -2.461 28.828 0.148 1 98.69 93 PRO B O 1
ATOM 4015 N N . GLU B 1 94 ? -3.521 30.719 -0.283 1 98.56 94 GLU B N 1
ATOM 4016 C CA . GLU B 1 94 ? -3.52 31.141 1.11 1 98.56 94 GLU B CA 1
ATOM 4017 C C . GLU B 1 94 ? -4.402 30.25 1.97 1 98.56 94 GLU B C 1
ATOM 4019 O O . GLU B 1 94 ? -4.344 30.297 3.199 1 98.56 94 GLU B O 1
ATOM 4024 N N . GLN B 1 95 ? -5.285 29.438 1.303 1 98.81 95 GLN B N 1
ATOM 4025 C CA . GLN B 1 95 ? -6.152 28.516 2.012 1 98.81 95 GLN B CA 1
ATOM 4026 C C . GLN B 1 95 ? -5.445 27.172 2.25 1 98.81 95 GLN B C 1
ATOM 4028 O O . GLN B 1 95 ? -6.004 26.281 2.881 1 98.81 95 GLN B O 1
ATOM 4033 N N . ILE B 1 96 ? -4.219 27.047 1.771 1 98.94 96 ILE B N 1
ATOM 4034 C CA . ILE B 1 96 ? -3.479 25.797 1.828 1 98.94 96 ILE B CA 1
ATOM 4035 C C . ILE B 1 96 ? -2.264 25.953 2.738 1 98.94 96 ILE B C 1
ATOM 4037 O O . ILE B 1 96 ? -1.48 26.891 2.58 1 98.94 96 ILE B O 1
ATOM 4041 N N . MET B 1 97 ? -2.141 25.125 3.695 1 98.94 97 MET B N 1
ATOM 4042 C CA . MET B 1 97 ? -0.939 25.047 4.52 1 98.94 97 MET B CA 1
ATOM 4043 C C . MET B 1 97 ? -0.124 23.797 4.176 1 98.94 97 MET B C 1
ATOM 4045 O O . MET B 1 97 ? -0.662 22.688 4.133 1 98.94 97 MET B O 1
ATOM 4049 N N . LEU B 1 98 ? 1.121 23.984 3.832 1 98.88 98 LEU B N 1
ATOM 4050 C CA . LEU B 1 98 ? 2.041 22.891 3.559 1 98.88 98 LEU B CA 1
ATOM 4051 C C . LEU B 1 98 ? 2.717 22.422 4.84 1 98.88 98 LEU B C 1
ATOM 4053 O O . LEU B 1 98 ? 3.514 23.141 5.434 1 98.88 98 LEU B O 1
ATOM 4057 N N . THR B 1 99 ? 2.314 21.297 5.348 1 98.56 99 THR B N 1
ATOM 4058 C CA . THR B 1 99 ? 2.92 20.594 6.473 1 98.56 99 THR B CA 1
ATOM 4059 C C . THR B 1 99 ? 3.553 19.281 6.008 1 98.56 99 THR B C 1
ATOM 4061 O O . THR B 1 99 ? 2.9 18.234 6.012 1 98.56 99 THR B O 1
ATOM 4064 N N . SER B 1 100 ? 4.793 19.328 5.562 1 98.12 100 SER B N 1
ATOM 4065 C CA . SER B 1 100 ? 5.406 18.188 4.887 1 98.12 100 SER B CA 1
ATOM 4066 C C . SER B 1 100 ? 6.621 17.672 5.656 1 98.12 100 SER B C 1
ATOM 4068 O O . SER B 1 100 ? 7.348 18.453 6.273 1 98.12 100 SER B O 1
ATOM 4070 N N . GLN B 1 101 ? 6.809 16.391 5.633 1 97.12 101 GLN B N 1
ATOM 4071 C CA . GLN B 1 101 ? 7.988 15.781 6.238 1 97.12 101 GLN B CA 1
ATOM 4072 C C . GLN B 1 101 ? 9.227 16.016 5.383 1 97.12 101 GLN B C 1
ATOM 4074 O O . GLN B 1 101 ? 10.344 16.062 5.898 1 97.12 101 GLN B O 1
ATOM 4079 N N . GLU B 1 102 ? 9.023 16.078 4.137 1 98.19 102 GLU B N 1
ATOM 4080 C CA . GLU B 1 102 ? 10.086 16.328 3.176 1 98.19 102 GLU B CA 1
ATOM 4081 C C . GLU B 1 102 ? 10.117 17.812 2.775 1 98.19 102 GLU B C 1
ATOM 4083 O O . GLU B 1 102 ? 9.07 18.406 2.533 1 98.19 102 GLU B O 1
ATOM 4088 N N . LEU B 1 103 ? 11.328 18.391 2.746 1 98.44 103 LEU B N 1
ATOM 4089 C CA . LEU B 1 103 ? 11.445 19.75 2.234 1 98.44 103 LEU B CA 1
ATOM 4090 C C . LEU B 1 103 ? 10.961 19.828 0.791 1 98.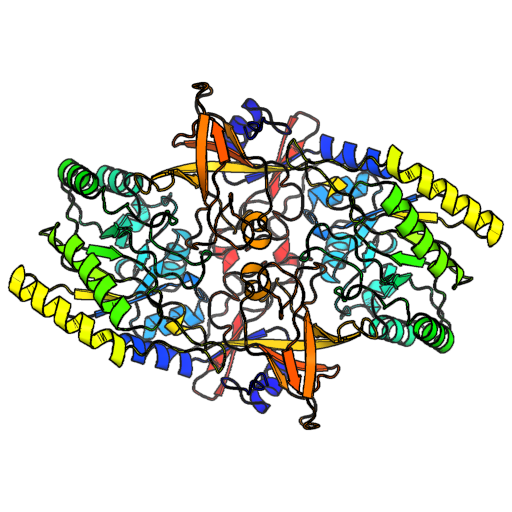44 103 LEU B C 1
ATOM 4092 O O . LEU B 1 103 ? 11.438 19.078 -0.073 1 98.44 103 LEU B O 1
ATOM 4096 N N . ALA B 1 104 ? 10.047 20.688 0.563 1 98 104 ALA B N 1
ATOM 4097 C CA . ALA B 1 104 ? 9.492 20.844 -0.782 1 98 104 ALA B CA 1
ATOM 4098 C C . ALA B 1 104 ? 10.547 21.391 -1.741 1 98 104 ALA B C 1
ATOM 4100 O O . ALA B 1 104 ? 11.219 22.391 -1.438 1 98 104 ALA B O 1
ATOM 4101 N N . LYS B 1 105 ? 10.664 20.766 -2.848 1 96.19 105 LYS B N 1
ATOM 4102 C CA . LYS B 1 105 ? 11.578 21.25 -3.871 1 96.19 105 LYS B CA 1
ATOM 4103 C C . LYS B 1 105 ? 11.125 22.609 -4.406 1 96.19 105 LYS B C 1
ATOM 4105 O O . LYS B 1 105 ? 11.945 23.469 -4.719 1 96.19 105 LYS B O 1
ATOM 4110 N N . GLY B 1 106 ? 9.82 22.797 -4.492 1 97.31 106 GLY B N 1
ATOM 4111 C CA . GLY B 1 106 ? 9.258 24.031 -4.996 1 97.31 106 GLY B CA 1
ATOM 4112 C C . GLY B 1 106 ? 8.828 24.984 -3.895 1 97.31 106 GLY B C 1
ATOM 4113 O O . GLY B 1 106 ? 7.898 25.781 -4.074 1 97.31 106 GLY B O 1
ATOM 4114 N N . LEU B 1 107 ? 9.5 24.906 -2.758 1 98.44 107 LEU B N 1
ATOM 4115 C CA . LEU B 1 107 ? 9.07 25.688 -1.599 1 98.44 107 LEU B CA 1
ATOM 4116 C C . LEU B 1 107 ? 8.969 27.172 -1.945 1 98.44 107 LEU B C 1
ATOM 4118 O O . LEU B 1 107 ? 7.961 27.812 -1.64 1 98.44 107 LEU B O 1
ATOM 4122 N N . LYS B 1 108 ? 9.984 27.734 -2.604 1 98.56 108 LYS B N 1
ATOM 4123 C CA . LYS B 1 108 ? 10.016 29.156 -2.92 1 98.56 108 LYS B CA 1
ATOM 4124 C C . LYS B 1 108 ? 8.805 29.578 -3.746 1 98.56 108 LYS B C 1
ATOM 4126 O O . LYS B 1 108 ? 8.102 30.516 -3.395 1 98.56 108 LYS B O 1
ATOM 4131 N N . GLU B 1 109 ? 8.523 28.828 -4.797 1 98.44 109 GLU B N 1
ATOM 4132 C CA . GLU B 1 109 ? 7.414 29.141 -5.688 1 98.44 109 GLU B CA 1
ATOM 4133 C C . GLU B 1 109 ? 6.078 29.016 -4.969 1 98.44 109 GLU B C 1
ATOM 4135 O O . GLU B 1 109 ? 5.184 29.844 -5.164 1 98.44 109 GLU B O 1
ATOM 4140 N N . LEU B 1 110 ? 5.914 28.016 -4.117 1 98.62 110 LEU B N 1
ATOM 4141 C CA . LEU B 1 110 ? 4.66 27.781 -3.412 1 98.62 110 LEU B CA 1
ATOM 4142 C C . LEU B 1 110 ? 4.375 28.906 -2.418 1 98.62 110 LEU B C 1
ATOM 4144 O O . LEU B 1 110 ? 3.254 29.406 -2.354 1 98.62 110 LEU B O 1
ATOM 4148 N N . VAL B 1 111 ? 5.406 29.281 -1.699 1 98.69 111 VAL B N 1
ATOM 4149 C CA . VAL B 1 111 ? 5.246 30.328 -0.701 1 98.69 111 VAL B CA 1
ATOM 4150 C C . VAL B 1 111 ? 4.984 31.672 -1.395 1 98.69 111 VAL B C 1
ATOM 4152 O O . VAL B 1 111 ? 4.16 32.469 -0.935 1 98.69 111 VAL B O 1
ATOM 4155 N N . GLU B 1 112 ? 5.672 31.906 -2.508 1 98.56 112 GLU B N 1
ATOM 4156 C CA . GLU B 1 112 ? 5.465 33.125 -3.266 1 98.56 112 GLU B CA 1
ATOM 4157 C C . GLU B 1 112 ? 4.043 33.219 -3.805 1 98.56 112 GLU B C 1
ATOM 4159 O O . GLU B 1 112 ? 3.488 34.312 -3.943 1 98.56 112 GLU B O 1
ATOM 4164 N N . LYS B 1 113 ? 3.402 32.094 -4.055 1 98.31 113 LYS B N 1
ATOM 4165 C CA . LYS B 1 113 ? 2.018 32.062 -4.52 1 98.31 113 LYS B CA 1
ATOM 4166 C C . LYS B 1 113 ? 1.048 32.344 -3.375 1 98.31 113 LYS B C 1
ATOM 4168 O O . LYS B 1 113 ? -0.123 32.656 -3.607 1 98.31 113 LYS B O 1
ATOM 4173 N N . GLY B 1 114 ? 1.509 32.156 -2.168 1 98.62 114 GLY B N 1
ATOM 4174 C CA . GLY B 1 114 ? 0.668 32.469 -1.024 1 98.62 114 GLY B CA 1
ATOM 4175 C C . GLY B 1 114 ? 0.445 31.297 -0.098 1 98.62 114 GLY B C 1
ATOM 4176 O O . GLY B 1 114 ? -0.208 31.438 0.939 1 98.62 114 GLY B O 1
ATOM 4177 N N . VAL B 1 115 ? 1.01 30.141 -0.415 1 98.88 115 VAL B N 1
ATOM 4178 C CA . VAL B 1 115 ? 0.853 28.938 0.41 1 98.88 115 VAL B CA 1
ATOM 4179 C C . VAL B 1 115 ? 1.47 29.188 1.787 1 98.88 115 VAL B C 1
ATOM 4181 O O . VAL B 1 115 ? 2.564 29.734 1.896 1 98.88 115 VAL B O 1
ATOM 4184 N N . VAL B 1 116 ? 0.737 28.844 2.818 1 98.81 116 VAL B N 1
ATOM 4185 C CA . VAL B 1 116 ? 1.247 28.938 4.184 1 98.81 116 VAL B CA 1
ATOM 4186 C C . VAL B 1 116 ? 2.217 27.781 4.449 1 98.81 116 VAL B C 1
ATOM 4188 O O . VAL B 1 116 ? 1.904 26.625 4.18 1 98.81 116 VAL B O 1
ATOM 4191 N N . PHE B 1 117 ? 3.393 28.125 4.875 1 98.81 117 PHE B N 1
ATOM 4192 C CA . PHE B 1 117 ? 4.398 27.094 5.133 1 98.81 117 PHE B CA 1
ATOM 4193 C C . PHE B 1 117 ? 4.496 26.797 6.625 1 98.81 117 PHE B C 1
ATOM 4195 O O . PHE B 1 117 ? 4.602 27.719 7.438 1 98.81 117 PHE B O 1
ATOM 4202 N N . ASN B 1 118 ? 4.383 25.547 7.012 1 98.88 118 ASN B N 1
ATOM 4203 C CA . ASN B 1 118 ? 4.582 25.047 8.367 1 98.88 118 ASN B CA 1
ATOM 4204 C C . ASN B 1 118 ? 5.891 24.266 8.484 1 98.88 118 ASN B C 1
ATOM 4206 O O . ASN B 1 118 ? 5.973 23.109 8.055 1 98.88 118 ASN B O 1
ATOM 4210 N N . ALA B 1 119 ? 6.914 24.875 9.055 1 98.81 119 ALA B N 1
ATOM 4211 C CA . ALA B 1 119 ? 8.219 24.234 9.18 1 98.81 119 ALA B CA 1
ATOM 4212 C C . ALA B 1 119 ? 8.172 23.094 10.188 1 98.81 119 ALA B C 1
ATOM 4214 O O . ALA B 1 119 ? 7.855 23.297 11.359 1 98.81 119 ALA B O 1
ATOM 4215 N N . CYS B 1 120 ? 8.57 21.922 9.734 1 98.25 120 CYS B N 1
ATOM 4216 C CA . CYS B 1 120 ? 8.445 20.719 10.562 1 98.25 120 CYS B CA 1
ATOM 4217 C C . CYS B 1 120 ? 9.805 20.266 11.07 1 98.25 120 CYS B C 1
ATOM 4219 O O . CYS B 1 120 ? 9.914 19.219 11.719 1 98.25 120 CYS B O 1
ATOM 4221 N N . SER B 1 121 ? 10.867 20.938 10.75 1 98.56 121 SER B N 1
ATOM 4222 C CA . SER B 1 121 ? 12.219 20.641 11.234 1 98.56 121 SER B CA 1
ATOM 4223 C C . SER B 1 121 ? 13.086 21.891 11.25 1 98.56 121 SER B C 1
ATOM 4225 O O . SER B 1 121 ? 12.727 22.906 10.664 1 98.56 121 SER B O 1
ATOM 4227 N N . LEU B 1 122 ? 14.188 21.812 11.977 1 98.75 122 LEU B N 1
ATOM 4228 C CA . LEU B 1 122 ? 15.125 22.938 12.016 1 98.75 122 LEU B CA 1
ATOM 4229 C C . LEU B 1 122 ? 15.672 23.234 10.625 1 98.75 122 LEU B C 1
ATOM 4231 O O . LEU B 1 122 ? 15.812 24.406 10.25 1 98.75 122 LEU B O 1
ATOM 4235 N N . ARG B 1 123 ? 15.898 22.203 9.836 1 98.69 123 ARG B N 1
ATOM 4236 C CA . ARG B 1 123 ? 16.375 22.391 8.469 1 98.69 123 ARG B CA 1
ATOM 4237 C C . ARG B 1 123 ? 15.359 23.156 7.633 1 98.69 123 ARG B C 1
ATOM 4239 O O . ARG B 1 123 ? 15.727 24.062 6.883 1 98.69 123 ARG B O 1
ATOM 4246 N N . GLN B 1 124 ? 14.156 22.766 7.754 1 98.81 124 GLN B N 1
ATOM 4247 C CA . GLN B 1 124 ? 13.102 23.438 6.992 1 98.81 124 GLN B CA 1
ATOM 4248 C C . GLN B 1 124 ? 12.969 24.891 7.402 1 98.81 124 GLN B C 1
ATOM 4250 O O . GLN B 1 124 ? 12.82 25.766 6.551 1 98.81 124 GLN B O 1
ATOM 4255 N N . LEU B 1 125 ? 13.047 25.109 8.703 1 98.88 125 LEU B N 1
ATOM 4256 C CA . LEU B 1 125 ? 12.953 26.484 9.195 1 98.88 125 LEU B CA 1
ATOM 4257 C C . LEU B 1 125 ? 14.117 27.328 8.688 1 98.88 125 LEU B C 1
ATOM 4259 O O . LEU B 1 125 ? 13.922 28.453 8.234 1 98.88 125 LEU B O 1
ATOM 4263 N N . GLU B 1 126 ? 15.281 26.75 8.781 1 98.81 126 GLU B N 1
ATOM 4264 C CA . GLU B 1 126 ? 16.469 27.453 8.305 1 98.81 126 GLU B CA 1
ATOM 4265 C C . GLU B 1 126 ? 16.391 27.734 6.805 1 98.81 126 GLU B C 1
ATOM 4267 O O . GLU B 1 126 ? 16.734 28.828 6.355 1 98.81 126 GLU B O 1
ATOM 4272 N N . THR B 1 127 ? 15.938 26.766 6.059 1 98.75 127 THR B N 1
ATOM 4273 C CA . THR B 1 127 ? 15.781 26.938 4.621 1 98.75 127 THR B CA 1
ATOM 4274 C C . THR B 1 127 ? 14.781 28.047 4.316 1 98.75 127 THR B C 1
ATOM 4276 O O . THR B 1 127 ? 15.016 28.891 3.445 1 98.75 127 THR B O 1
ATOM 4279 N N . PHE B 1 128 ? 13.695 28.031 4.996 1 98.81 128 PHE B N 1
ATOM 4280 C CA . PHE B 1 128 ? 12.703 29.078 4.832 1 98.81 128 PHE B CA 1
ATOM 4281 C C . PHE B 1 128 ? 13.305 30.453 5.148 1 98.81 128 PHE B C 1
ATOM 4283 O O . PHE B 1 128 ? 13.086 31.406 4.41 1 98.81 128 PHE B O 1
ATOM 4290 N N . GLY B 1 129 ? 14.031 30.562 6.289 1 98.81 129 GLY B N 1
ATOM 4291 C CA . GLY B 1 129 ? 14.664 31.812 6.664 1 98.81 129 GLY B CA 1
ATOM 4292 C C . GLY B 1 129 ? 15.609 32.344 5.602 1 98.81 129 GLY B C 1
ATOM 4293 O O . GLY B 1 129 ? 15.648 33.562 5.34 1 98.81 129 GLY B O 1
ATOM 4294 N N . ASN B 1 130 ? 16.359 31.391 5.023 1 98.62 130 ASN B N 1
ATOM 4295 C CA . ASN B 1 130 ? 17.281 31.781 3.957 1 98.62 130 ASN B CA 1
ATOM 4296 C C . ASN B 1 130 ? 16.531 32.312 2.746 1 98.62 130 ASN B C 1
ATOM 4298 O O . ASN B 1 130 ? 17 33.281 2.104 1 98.62 130 ASN B O 1
ATOM 4302 N N . LEU B 1 131 ? 15.406 31.828 2.428 1 98.62 131 LEU B N 1
ATOM 4303 C CA . LEU B 1 131 ? 14.648 32.188 1.235 1 98.62 131 LEU B CA 1
ATOM 4304 C C . LEU B 1 131 ? 13.812 33.438 1.482 1 98.62 131 LEU B C 1
ATOM 4306 O O . LEU B 1 131 ? 13.578 34.219 0.562 1 98.62 131 LEU B O 1
ATOM 4310 N N . PHE B 1 132 ? 13.344 33.594 2.723 1 98.62 132 PHE B N 1
ATOM 4311 C CA . PHE B 1 132 ? 12.367 34.625 3.006 1 98.62 132 PHE B CA 1
ATOM 4312 C C . PHE B 1 132 ? 12.695 35.344 4.312 1 98.62 132 PHE B C 1
ATOM 4314 O O . PHE B 1 132 ? 11.867 35.375 5.234 1 98.62 132 PHE B O 1
ATOM 4321 N N . PRO B 1 133 ? 13.812 36.031 4.414 1 98.44 133 PRO B N 1
ATOM 4322 C CA . PRO B 1 133 ? 14.117 36.75 5.641 1 98.44 133 PRO B CA 1
ATOM 4323 C C . PRO B 1 133 ? 13.047 37.812 5.98 1 98.44 133 PRO B C 1
ATOM 4325 O O . PRO B 1 133 ? 12.531 38.469 5.086 1 98.44 133 PRO B O 1
ATOM 4328 N N . GLY B 1 134 ? 12.664 37.812 7.223 1 98.44 134 GLY B N 1
ATOM 4329 C CA . GLY B 1 134 ? 11.734 38.812 7.711 1 98.44 134 GLY B CA 1
ATOM 4330 C C . GLY B 1 134 ? 10.281 38.406 7.59 1 98.44 134 GLY B C 1
ATOM 4331 O O . GLY B 1 134 ? 9.391 39.125 8.047 1 98.44 134 GLY B O 1
ATOM 4332 N N . LYS B 1 135 ? 10.016 37.25 7.035 1 98.38 135 LYS B N 1
ATOM 4333 C CA . LYS B 1 135 ? 8.641 36.844 6.777 1 98.38 135 LYS B CA 1
ATOM 4334 C C . LYS B 1 135 ? 8.055 36.062 7.969 1 98.38 135 LYS B C 1
ATOM 4336 O O . LYS B 1 135 ? 8.789 35.688 8.875 1 98.38 135 LYS B O 1
ATOM 4341 N N . GLU B 1 136 ? 6.703 35.938 7.938 1 98.31 136 GLU B N 1
ATOM 4342 C CA . GLU B 1 136 ? 5.996 35.125 8.914 1 98.31 136 GLU B CA 1
ATOM 4343 C C . GLU B 1 136 ? 6.086 33.656 8.555 1 98.31 136 GLU B C 1
ATOM 4345 O O . GLU B 1 136 ? 6.031 33.281 7.379 1 98.31 136 GLU B O 1
ATOM 4350 N N . VAL B 1 137 ? 6.199 32.812 9.562 1 98.69 137 VAL B N 1
ATOM 4351 C CA . VAL B 1 137 ? 6.277 31.391 9.312 1 98.69 137 VAL B CA 1
ATOM 4352 C C . VAL B 1 137 ? 5.602 30.625 10.453 1 98.69 137 VAL B C 1
ATOM 4354 O O . VAL B 1 137 ? 5.594 31.078 11.594 1 98.69 137 VAL B O 1
ATOM 4357 N N . SER B 1 138 ? 4.879 29.578 10.102 1 98.88 138 SER B N 1
ATOM 4358 C CA . SER B 1 138 ? 4.344 28.625 11.062 1 98.88 138 SER B CA 1
ATOM 4359 C C . SER B 1 138 ? 5.363 27.531 11.383 1 98.88 138 SER B C 1
ATOM 4361 O O . SER B 1 138 ? 6.125 27.109 10.508 1 98.88 138 SER B O 1
ATOM 4363 N N . VAL B 1 139 ? 5.379 27.047 12.672 1 98.88 139 VAL B N 1
ATOM 4364 C CA . VAL B 1 139 ? 6.332 26.016 13.07 1 98.88 139 VAL B CA 1
ATOM 4365 C C . VAL B 1 139 ? 5.602 24.875 13.789 1 98.88 139 VAL B C 1
ATOM 4367 O O . VAL B 1 139 ? 4.781 25.125 14.68 1 98.88 139 VAL B O 1
ATOM 4370 N N . ARG B 1 140 ? 5.883 23.688 13.383 1 98.44 140 ARG B N 1
ATOM 4371 C CA . ARG B 1 140 ? 5.348 22.516 14.07 1 98.44 140 ARG B CA 1
ATOM 4372 C C . ARG B 1 140 ? 6.332 21.984 15.109 1 98.44 140 ARG B C 1
ATOM 4374 O O . ARG B 1 140 ? 7.504 21.75 14.805 1 98.44 140 ARG B O 1
ATOM 4381 N N . PHE B 1 141 ? 5.82 21.781 16.297 1 97.44 141 PHE B N 1
ATOM 4382 C CA . PHE B 1 141 ? 6.629 21.203 17.375 1 97.44 141 PHE B CA 1
ATOM 4383 C C . PHE B 1 141 ? 6.152 19.797 17.719 1 97.44 141 PHE B C 1
ATOM 4385 O O . PHE B 1 141 ? 4.957 19.516 17.641 1 97.44 141 PHE B O 1
ATOM 4392 N N . ASN B 1 142 ? 7.066 18.891 17.953 1 95.69 142 ASN B N 1
ATOM 4393 C CA . ASN B 1 142 ? 6.812 17.672 18.734 1 95.69 142 ASN B CA 1
ATOM 4394 C C . ASN B 1 142 ? 6.828 17.953 20.234 1 95.69 142 ASN B C 1
ATOM 4396 O O . ASN B 1 142 ? 7.895 18.156 20.812 1 95.69 142 ASN B O 1
ATOM 4400 N N . PRO B 1 143 ? 5.734 17.969 20.875 1 92.25 143 PRO B N 1
ATOM 4401 C CA . PRO B 1 143 ? 5.668 18.438 22.266 1 92.25 143 PRO B CA 1
ATOM 4402 C C . PRO B 1 143 ? 6.145 17.391 23.266 1 92.25 143 PRO B C 1
ATOM 4404 O O . PRO B 1 143 ? 6.184 17.656 24.469 1 92.25 143 PRO B O 1
ATOM 4407 N N . GLY B 1 144 ? 6.543 16.234 22.797 1 86.75 144 GLY B N 1
ATOM 4408 C CA . GLY B 1 144 ? 7.078 15.211 23.688 1 86.75 144 GLY B CA 1
ATOM 4409 C C . GLY B 1 144 ? 6.008 14.328 24.297 1 86.75 144 GLY B C 1
ATOM 4410 O O . GLY B 1 144 ? 6.316 13.328 24.938 1 86.75 144 GLY B O 1
ATOM 4411 N N . LEU B 1 145 ? 4.758 14.578 24.203 1 76.19 145 LEU B N 1
ATOM 4412 C CA . LEU B 1 145 ? 3.658 13.758 24.703 1 76.19 145 LEU B CA 1
ATOM 4413 C C . LEU B 1 145 ? 3.068 12.906 23.578 1 76.19 145 LEU B C 1
ATOM 4415 O O . LEU B 1 145 ? 2.84 13.398 22.469 1 76.19 145 LEU B O 1
ATOM 4419 N N . GLY B 1 146 ? 3.457 11.602 23.484 1 60.88 146 GLY B N 1
ATOM 4420 C CA . GLY B 1 146 ? 2.859 10.789 22.438 1 60.88 146 GLY B CA 1
ATOM 4421 C C . GLY B 1 146 ? 1.563 10.125 22.859 1 60.88 146 GLY B C 1
ATOM 4422 O O . GLY B 1 146 ? 1.431 9.688 24 1 60.88 146 GLY B O 1
ATOM 4423 N N . SER B 1 147 ? 0.325 10.414 22.438 1 55.38 147 SER B N 1
ATOM 4424 C CA . SER B 1 147 ? -0.923 9.758 22.812 1 55.38 147 SER B CA 1
ATOM 4425 C C . SER B 1 147 ? -1.342 8.719 21.781 1 55.38 147 SER B C 1
ATOM 4427 O O . SER B 1 147 ? -2.455 8.195 21.844 1 55.38 147 SER B O 1
ATOM 4429 N N . GLY B 1 148 ? -0.602 8.234 20.859 1 54.53 148 GLY B N 1
ATOM 4430 C CA . GLY B 1 148 ? -1.231 7.465 19.797 1 54.53 148 GLY B CA 1
ATOM 4431 C C . GLY B 1 148 ? -1.718 6.102 20.266 1 54.53 148 GLY B C 1
ATOM 4432 O O . GLY B 1 148 ? -1.295 5.602 21.297 1 54.53 148 GLY B O 1
ATOM 4433 N N . GLN B 1 149 ? -2.924 5.629 19.75 1 50.06 149 GLN B N 1
ATOM 4434 C CA . GLN B 1 149 ? -3.602 4.375 20.062 1 50.06 149 GLN B CA 1
ATOM 4435 C C . GLN B 1 149 ? -2.67 3.182 19.875 1 50.06 149 GLN B C 1
ATOM 4437 O O . GLN B 1 149 ? -2.779 2.184 20.594 1 50.06 149 GLN B O 1
ATOM 4442 N N . THR B 1 150 ? -1.947 3.281 18.781 1 53.66 150 THR B N 1
ATOM 4443 C CA . THR B 1 150 ? -0.997 2.209 18.5 1 53.66 150 THR B CA 1
ATOM 4444 C C . THR B 1 150 ? 0.405 2.771 18.281 1 53.66 150 THR B C 1
ATOM 4446 O O . THR B 1 150 ? 0.559 3.928 17.891 1 53.66 150 THR B O 1
ATOM 4449 N N . LYS B 1 151 ? 1.378 2.039 18.609 1 63.72 151 LYS B N 1
ATOM 4450 C CA . LYS B 1 151 ? 2.77 2.406 18.359 1 63.72 151 LYS B CA 1
ATOM 4451 C C . LY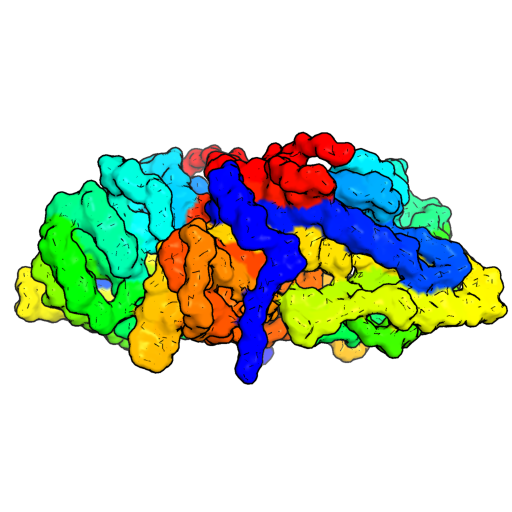S B 1 151 ? 2.975 2.844 16.906 1 63.72 151 LYS B C 1
ATOM 4453 O O . LYS B 1 151 ? 3.746 3.766 16.641 1 63.72 151 LYS B O 1
ATOM 4458 N N . LYS B 1 152 ? 2.094 2.271 15.961 1 69.12 152 LYS B N 1
ATOM 4459 C CA . LYS B 1 152 ? 2.223 2.562 14.531 1 69.12 152 LYS B CA 1
ATOM 4460 C C . LYS B 1 152 ? 1.554 3.889 14.18 1 69.12 152 LYS B C 1
ATOM 4462 O O . LYS B 1 152 ? 1.766 4.426 13.094 1 69.12 152 LYS B O 1
ATOM 4467 N N . THR B 1 153 ? 0.836 4.469 15.078 1 64.69 153 THR B N 1
ATOM 4468 C CA . THR B 1 153 ? 0.124 5.695 14.734 1 64.69 153 THR B CA 1
ATOM 4469 C C . THR B 1 153 ? 0.492 6.824 15.688 1 64.69 153 THR B C 1
ATOM 4471 O O . THR B 1 153 ? -0.19 7.852 15.734 1 64.69 153 THR B O 1
ATOM 4474 N N . ASP B 1 154 ? 1.543 6.648 16.375 1 67.88 154 ASP B N 1
ATOM 4475 C CA . ASP B 1 154 ? 1.997 7.691 17.281 1 67.88 154 ASP B CA 1
ATOM 4476 C C . ASP B 1 154 ? 2.631 8.852 16.531 1 67.88 154 ASP B C 1
ATOM 4478 O O . ASP B 1 154 ? 3.623 8.672 15.812 1 67.88 154 ASP B O 1
ATOM 4482 N N . VAL B 1 155 ? 2.078 10.016 16.594 1 72.19 155 VAL B N 1
ATOM 4483 C CA . VAL B 1 155 ? 2.541 11.164 15.812 1 72.19 155 VAL B CA 1
ATOM 4484 C C . VAL B 1 155 ? 3.268 12.148 16.734 1 72.19 155 VAL B C 1
ATOM 4486 O O . VAL B 1 155 ? 3.625 13.25 16.312 1 72.19 155 VAL B O 1
ATOM 4489 N N . GLY B 1 156 ? 3.617 11.727 17.875 1 78.12 156 GLY B N 1
ATOM 4490 C CA . GLY B 1 156 ? 4.387 12.523 18.812 1 78.12 156 GLY B CA 1
ATOM 4491 C C . GLY B 1 156 ? 5.281 11.688 19.719 1 78.12 156 GLY B C 1
ATOM 4492 O O . GLY B 1 156 ? 5.516 10.508 19.438 1 78.12 156 GLY B O 1
ATOM 4493 N N . GLY B 1 157 ? 5.906 12.461 20.594 1 87.94 157 GLY B N 1
ATOM 4494 C CA . GLY B 1 157 ? 6.758 11.758 21.547 1 87.94 157 GLY B CA 1
ATOM 4495 C C . GLY B 1 157 ? 8.102 11.375 20.969 1 87.94 157 GLY B C 1
ATOM 4496 O O . GLY B 1 157 ? 8.438 11.758 19.844 1 87.94 157 GLY B O 1
ATOM 4497 N N . LYS B 1 158 ? 8.836 10.672 21.688 1 91.5 158 LYS B N 1
ATOM 4498 C CA . LYS B 1 158 ? 10.219 10.344 21.344 1 91.5 158 LYS B CA 1
ATOM 4499 C C . LYS B 1 158 ? 10.281 9.422 20.141 1 91.5 158 LYS B C 1
ATOM 4501 O O . LYS B 1 158 ? 11.281 9.391 19.422 1 91.5 158 LYS B O 1
ATOM 4506 N N . THR B 1 159 ? 9.188 8.68 19.859 1 92.5 159 THR B N 1
ATOM 4507 C CA . THR B 1 159 ? 9.195 7.695 18.781 1 92.5 159 THR B CA 1
ATOM 4508 C C . THR B 1 159 ? 8.75 8.32 17.469 1 92.5 159 THR B C 1
ATOM 4510 O O . THR B 1 159 ? 8.617 7.633 16.453 1 92.5 159 THR B O 1
ATOM 4513 N N . SER B 1 160 ? 8.539 9.609 17.484 1 93 160 SER B N 1
ATOM 4514 C CA . SER B 1 160 ? 8.023 10.305 16.312 1 93 160 SER B CA 1
ATOM 4515 C C . SER B 1 160 ? 9 11.367 15.828 1 93 160 SER B C 1
ATOM 4517 O O . SER B 1 160 ? 9.508 12.164 16.625 1 93 160 SER B O 1
ATOM 4519 N N . SER B 1 161 ? 9.188 11.367 14.539 1 93.44 161 SER B N 1
ATOM 4520 C CA . SER B 1 161 ? 10.086 12.352 13.953 1 93.44 161 SER B CA 1
ATOM 4521 C C . SER B 1 161 ? 9.32 13.586 13.484 1 93.44 161 SER B C 1
ATOM 4523 O O . SER B 1 161 ? 9.891 14.477 12.852 1 93.44 161 SER B O 1
ATOM 4525 N N . PHE B 1 162 ? 8 13.672 13.766 1 95.44 162 PHE B N 1
ATOM 4526 C CA . PHE B 1 162 ? 7.156 14.75 13.258 1 95.44 162 PHE B CA 1
ATOM 4527 C C . PHE B 1 162 ? 7.312 16 14.117 1 95.44 162 PHE B C 1
ATOM 4529 O O . PHE B 1 162 ? 7.035 15.977 15.32 1 95.44 162 PHE B O 1
ATOM 45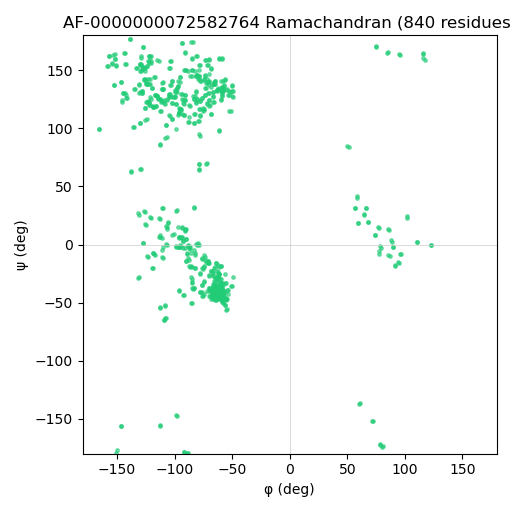36 N N . GLY B 1 163 ? 7.715 17.094 13.438 1 96.88 163 GLY B N 1
ATOM 4537 C CA . GLY B 1 163 ? 7.855 18.359 14.141 1 96.88 163 GLY B CA 1
ATOM 4538 C C . GLY B 1 163 ? 9.203 18.516 14.828 1 96.88 163 GLY B C 1
ATOM 4539 O O . GLY B 1 163 ? 9.945 17.531 14.969 1 96.88 163 GLY B O 1
ATOM 4540 N N . ILE B 1 164 ? 9.531 19.734 15.227 1 98.06 164 ILE B N 1
ATOM 4541 C CA . ILE B 1 164 ? 10.766 20.047 15.938 1 98.06 164 ILE B CA 1
ATOM 4542 C C . ILE B 1 164 ? 10.633 19.641 17.406 1 98.06 164 ILE B C 1
ATOM 4544 O O . ILE B 1 164 ? 9.664 20 18.078 1 98.06 164 ILE B O 1
ATOM 4548 N N . TRP B 1 165 ? 11.555 18.797 17.828 1 96.94 165 TRP B N 1
ATOM 4549 C CA . TRP B 1 165 ? 11.562 18.359 19.234 1 96.94 165 TRP B CA 1
ATOM 4550 C C . TRP B 1 165 ? 11.469 19.562 20.172 1 96.94 165 TRP B C 1
ATOM 4552 O O . TRP B 1 165 ? 12.195 20.547 20 1 96.94 165 TRP B O 1
ATOM 4562 N N . TYR B 1 166 ? 10.594 19.516 21.156 1 95.5 166 TYR B N 1
ATOM 4563 C CA . TYR B 1 166 ? 10.234 20.688 21.953 1 95.5 166 TYR B CA 1
ATOM 4564 C C . TYR B 1 166 ? 11.445 21.219 22.703 1 95.5 166 TYR B C 1
ATOM 4566 O O . TYR B 1 166 ? 11.539 22.422 22.984 1 95.5 166 TYR B O 1
ATOM 4574 N N . GLU B 1 167 ? 12.422 20.422 23.031 1 96 167 GLU B N 1
ATOM 4575 C CA . GLU B 1 167 ? 13.602 20.875 23.75 1 96 167 GLU B CA 1
ATOM 4576 C C . GLU B 1 167 ? 14.523 21.688 22.844 1 96 167 GLU B C 1
ATOM 4578 O O . GLU B 1 167 ? 15.445 22.359 23.328 1 96 167 GLU B O 1
ATOM 4583 N N . ASP B 1 168 ? 14.25 21.672 21.578 1 97.5 168 ASP B N 1
ATOM 4584 C CA . ASP B 1 168 ? 15.062 22.438 20.625 1 97.5 168 ASP B CA 1
ATOM 4585 C C . ASP B 1 168 ? 14.453 23.812 20.375 1 97.5 168 ASP B C 1
ATOM 4587 O O . ASP B 1 168 ? 14.812 24.469 19.391 1 97.5 168 ASP B O 1
ATOM 4591 N N . ILE B 1 169 ? 13.547 24.219 21.203 1 97.94 169 ILE B N 1
ATOM 4592 C CA . ILE B 1 169 ? 12.812 25.469 21.016 1 97.94 169 ILE B CA 1
ATOM 4593 C C . ILE B 1 169 ? 13.781 26.641 20.953 1 97.94 169 ILE B C 1
ATOM 4595 O O . ILE B 1 169 ? 13.555 27.609 20.234 1 97.94 169 ILE B O 1
ATOM 4599 N N . ASN B 1 170 ? 14.922 26.578 21.75 1 98.31 170 ASN B N 1
ATOM 4600 C CA . ASN B 1 170 ? 15.906 27.656 21.703 1 98.31 170 ASN B CA 1
ATOM 4601 C C . ASN B 1 170 ? 16.578 27.75 20.344 1 98.31 170 ASN B C 1
ATOM 4603 O O . ASN B 1 170 ? 16.938 28.844 19.891 1 98.31 170 ASN B O 1
ATOM 4607 N N . GLN B 1 171 ? 16.781 26.594 19.719 1 98.62 171 GLN B N 1
ATOM 4608 C CA . GLN B 1 171 ? 17.328 26.609 18.359 1 98.62 171 GLN B CA 1
ATOM 4609 C C . GLN B 1 171 ? 16.344 27.234 17.375 1 98.62 171 GLN B C 1
ATOM 4611 O O . GLN B 1 171 ? 16.75 27.938 16.438 1 98.62 171 GLN B O 1
ATOM 4616 N N . VAL B 1 172 ? 15.102 27.016 17.562 1 98.81 172 VAL B N 1
ATOM 4617 C CA . VAL B 1 172 ? 14.07 27.641 16.734 1 98.81 172 VAL B CA 1
ATOM 4618 C C . VAL B 1 172 ? 14.141 29.156 16.891 1 98.81 172 VAL B C 1
ATOM 4620 O O . VAL B 1 172 ? 14.125 29.891 15.898 1 98.81 172 VAL B O 1
ATOM 4623 N N . LYS B 1 173 ? 14.266 29.656 18.156 1 98.75 173 LYS B N 1
ATOM 4624 C CA . LYS B 1 173 ? 14.359 31.078 18.438 1 98.75 173 LYS B CA 1
ATOM 4625 C C . LYS B 1 173 ? 15.602 31.688 17.781 1 98.75 173 LYS B C 1
ATOM 4627 O O . LYS B 1 173 ? 15.547 32.812 17.25 1 98.75 173 LYS B O 1
ATOM 4632 N N . GLU B 1 174 ? 16.688 30.891 17.859 1 98.75 174 GLU B N 1
ATOM 4633 C CA . GLU B 1 174 ? 17.938 31.359 17.266 1 98.75 174 GLU B CA 1
ATOM 4634 C C . GLU B 1 174 ? 17.797 31.516 15.758 1 98.75 174 GLU B C 1
ATOM 4636 O O . GLU B 1 174 ? 18.219 32.531 15.203 1 98.75 174 GLU B O 1
ATOM 4641 N N . ILE B 1 175 ? 17.203 30.547 15.094 1 98.81 175 ILE B N 1
ATOM 4642 C CA . ILE B 1 175 ? 17.016 30.609 13.648 1 98.81 175 ILE B CA 1
ATOM 4643 C C . ILE B 1 175 ? 16.078 31.766 13.305 1 98.81 175 ILE B C 1
ATOM 4645 O O . ILE B 1 175 ? 16.328 32.531 12.367 1 98.81 175 ILE B O 1
ATOM 4649 N N . ALA B 1 176 ? 14.961 31.891 14.047 1 98.69 176 ALA B N 1
ATOM 4650 C CA . ALA B 1 176 ? 14.008 32.969 13.82 1 98.69 176 ALA B CA 1
ATOM 4651 C C . ALA B 1 176 ? 14.688 34.344 13.93 1 98.69 176 ALA B C 1
ATOM 4653 O O . ALA B 1 176 ? 14.453 35.219 13.109 1 98.69 176 ALA B O 1
ATOM 4654 N N . SER B 1 177 ? 15.523 34.5 14.961 1 98.56 177 SER B N 1
ATOM 4655 C CA . SER B 1 177 ? 16.25 35.75 15.172 1 98.56 177 SER B CA 1
ATOM 4656 C C . SER B 1 177 ? 17.25 36 14.047 1 98.56 177 SER B C 1
ATOM 4658 O O . SER B 1 177 ? 17.328 37.125 13.539 1 98.56 177 SER B O 1
ATOM 4660 N N . LYS B 1 178 ? 17.969 34.938 13.703 1 98.69 178 LYS B N 1
ATOM 4661 C CA . LYS B 1 178 ? 18.984 35.031 12.664 1 98.69 178 LYS B CA 1
ATOM 4662 C C . LYS B 1 178 ? 18.391 35.594 11.367 1 98.69 178 LYS B C 1
ATOM 4664 O O . LYS B 1 178 ? 19.031 36.406 10.688 1 98.69 178 LYS B O 1
ATOM 4669 N N . PHE B 1 179 ? 17.203 35.219 11.031 1 98.75 179 PHE B N 1
ATOM 4670 C CA . PHE B 1 179 ? 16.641 35.594 9.734 1 98.75 179 PHE B CA 1
ATOM 4671 C C . PHE B 1 179 ? 15.484 36.562 9.914 1 98.75 179 PHE B C 1
ATOM 4673 O O . PHE B 1 179 ? 14.758 36.844 8.961 1 98.75 179 PHE B O 1
ATOM 4680 N N . ASP B 1 180 ? 15.258 37.062 11.156 1 98.62 180 ASP B N 1
ATOM 4681 C CA . ASP B 1 180 ? 14.203 38.031 11.5 1 98.62 180 ASP B CA 1
ATOM 4682 C C . ASP B 1 180 ? 12.828 37.469 11.133 1 98.62 180 ASP B C 1
ATOM 4684 O O . ASP B 1 180 ? 12.023 38.156 10.508 1 98.62 180 ASP B O 1
ATOM 4688 N N . LEU B 1 181 ? 12.641 36.188 11.383 1 98.75 181 LEU B N 1
ATOM 4689 C CA . LEU B 1 181 ? 11.359 35.531 11.102 1 98.75 181 LEU B CA 1
ATOM 4690 C C . LEU B 1 181 ? 10.359 35.812 12.219 1 98.75 181 LEU B C 1
ATOM 4692 O O . LEU B 1 181 ? 10.734 35.969 13.383 1 98.75 181 LEU B O 1
ATOM 4696 N N . LYS B 1 182 ? 9.109 35.938 11.891 1 98.38 182 LYS B N 1
ATOM 4697 C CA . LYS B 1 182 ? 8.016 36.031 12.852 1 98.38 182 LYS B CA 1
ATOM 4698 C C . LYS B 1 182 ? 7.246 34.719 12.93 1 98.38 182 LYS B C 1
ATOM 4700 O O . LYS B 1 182 ? 6.539 34.344 11.992 1 98.38 182 LYS B O 1
ATOM 4705 N N . ILE B 1 183 ? 7.355 34.031 14.023 1 98.69 183 ILE B N 1
ATOM 4706 C CA . ILE B 1 183 ? 6.598 32.812 14.211 1 98.69 183 ILE B CA 1
ATOM 4707 C C . ILE B 1 183 ? 5.156 33.156 14.594 1 98.69 183 ILE B C 1
ATOM 4709 O O . ILE B 1 183 ? 4.859 33.375 15.766 1 98.69 183 ILE B O 1
ATOM 4713 N N . PHE B 1 184 ? 4.305 33.188 13.641 1 98.69 184 PHE B N 1
ATOM 4714 C CA . PHE B 1 184 ? 2.953 33.688 13.844 1 98.69 184 PHE B CA 1
ATOM 4715 C C . PHE B 1 184 ? 2.008 32.594 14.25 1 98.69 184 PHE B C 1
ATOM 4717 O O . PHE B 1 184 ? 0.896 32.844 14.719 1 98.69 184 PHE B O 1
ATOM 4724 N N . LYS B 1 185 ? 2.426 31.344 14.086 1 98.81 185 LYS B N 1
ATOM 4725 C CA . LYS B 1 185 ? 1.6 30.172 14.344 1 98.81 185 LYS B CA 1
ATOM 4726 C C . LYS B 1 185 ? 2.432 29.016 14.914 1 98.81 185 LYS B C 1
ATOM 4728 O O . LYS B 1 185 ? 3.523 28.734 14.422 1 98.81 185 LYS B O 1
ATOM 4733 N N . VAL B 1 186 ? 1.944 28.422 16.016 1 98.62 186 VAL B N 1
ATOM 4734 C CA . VAL B 1 186 ? 2.49 27.188 16.578 1 98.62 186 VAL B CA 1
ATOM 4735 C C . VAL B 1 186 ? 1.57 26.016 16.266 1 98.62 186 VAL B C 1
ATOM 4737 O O . VAL B 1 186 ? 0.353 26.109 16.438 1 98.62 186 VAL B O 1
ATOM 4740 N N . HIS B 1 187 ? 2.174 25 15.703 1 98.31 187 HIS B N 1
ATOM 4741 C CA . HIS B 1 187 ? 1.467 23.781 15.289 1 98.31 187 HIS B CA 1
ATOM 4742 C C . HIS B 1 187 ? 1.929 22.578 16.094 1 98.31 187 HIS B C 1
ATOM 4744 O O . HIS B 1 187 ? 3.131 22.359 16.266 1 98.31 187 HIS B O 1
ATOM 4750 N N . THR B 1 188 ? 0.981 21.844 16.688 1 95.25 188 THR B N 1
ATOM 4751 C CA . THR B 1 188 ? 1.241 20.531 17.266 1 95.25 188 THR B CA 1
ATOM 4752 C C . THR B 1 188 ? 0.229 19.5 16.766 1 95.25 188 THR B C 1
ATOM 4754 O O . THR B 1 188 ? -0.869 19.859 16.344 1 95.25 188 THR B O 1
ATOM 4757 N N . HIS B 1 189 ? 0.669 18.266 16.672 1 90.12 189 HIS B N 1
ATOM 4758 C CA . HIS B 1 189 ? -0.206 17.141 16.344 1 90.12 189 HIS B CA 1
ATOM 4759 C C . HIS B 1 189 ? 0.08 15.938 17.25 1 90.12 189 HIS B C 1
ATOM 4761 O O . HIS B 1 189 ? 1.069 15.234 17.047 1 90.12 189 HIS B O 1
ATOM 4767 N N . ILE B 1 190 ? -0.666 15.648 18.25 1 74.38 190 ILE B N 1
ATOM 4768 C CA . ILE B 1 190 ? -0.405 14.562 19.172 1 74.38 190 ILE B CA 1
ATOM 4769 C C . ILE B 1 190 ? -1.447 13.461 18.984 1 74.38 190 ILE B C 1
ATOM 4771 O O . ILE B 1 190 ? -1.212 12.305 19.359 1 74.38 190 ILE B O 1
ATOM 4775 N N . GLY B 1 191 ? -2.484 13.578 18.156 1 70.75 191 GLY B N 1
ATOM 4776 C CA . GLY B 1 191 ? -3.52 12.562 18.062 1 70.75 191 GLY B CA 1
ATOM 4777 C C . GLY B 1 191 ? -4.105 12.18 19.422 1 70.75 191 GLY B C 1
ATOM 4778 O O . GLY B 1 191 ? -3.65 11.234 20.047 1 70.75 191 GLY B O 1
ATOM 4779 N N . SER B 1 192 ? -5 12.805 19.984 1 68.69 192 SER B N 1
ATOM 4780 C CA . SER B 1 192 ? -5.434 12.68 21.375 1 68.69 192 SER B CA 1
ATOM 4781 C C . SER B 1 192 ? -6.703 11.836 21.484 1 68.69 192 SER B C 1
ATOM 4783 O O . SER B 1 192 ? -7.234 11.648 22.578 1 68.69 192 SER B O 1
ATOM 4785 N N . GLY B 1 193 ? -7.031 11.258 20.406 1 79.12 193 GLY B N 1
ATOM 4786 C CA . GLY B 1 193 ? -8.18 10.367 20.453 1 79.12 193 GLY B CA 1
ATOM 4787 C C . GLY B 1 193 ? -9.461 11.07 20.844 1 79.12 193 GLY B C 1
ATOM 4788 O O . GLY B 1 193 ? -9.758 12.164 20.359 1 79.12 193 GLY B O 1
ATOM 4789 N N . SER B 1 194 ? -10.305 10.414 21.781 1 81.69 194 SER B N 1
ATOM 4790 C CA . SER B 1 194 ? -11.633 10.938 22.094 1 81.69 194 SER B CA 1
ATOM 4791 C C . SER B 1 194 ? -11.711 11.438 23.531 1 81.69 194 SER B C 1
ATOM 4793 O O . SER B 1 194 ? -12.766 11.883 23.984 1 81.69 194 SER B O 1
ATOM 4795 N N . ASP B 1 195 ? -10.641 11.477 24.234 1 84.19 195 ASP B N 1
ATOM 4796 C CA . ASP B 1 195 ? -10.648 11.805 25.656 1 84.19 195 ASP B CA 1
ATOM 4797 C C . ASP B 1 195 ? -10.438 13.297 25.891 1 84.19 195 ASP B C 1
ATOM 4799 O O . ASP B 1 195 ? -9.359 13.828 25.594 1 84.19 195 ASP B O 1
ATOM 4803 N N . PRO B 1 196 ? -11.383 13.953 26.531 1 87.31 196 PRO B N 1
ATOM 4804 C CA . PRO B 1 196 ? -11.273 15.391 26.766 1 87.31 196 PRO B CA 1
ATOM 4805 C C . PRO B 1 196 ? -10.078 15.766 27.641 1 87.31 196 PRO B C 1
ATOM 4807 O O . PRO B 1 196 ? -9.461 16.812 27.438 1 87.31 196 PRO B O 1
ATOM 4810 N N . GLU B 1 197 ? -9.812 14.906 28.594 1 87.94 197 GLU B N 1
ATOM 4811 C CA . GLU B 1 197 ? -8.711 15.211 29.5 1 87.94 197 GLU B CA 1
ATOM 4812 C C . GLU B 1 197 ? -7.371 15.18 28.766 1 87.94 197 GLU B C 1
ATOM 4814 O O . GLU B 1 197 ? -6.48 15.977 29.062 1 87.94 197 GLU B O 1
ATOM 4819 N N . VAL B 1 198 ? -7.309 14.32 27.828 1 86.44 198 VAL B N 1
ATOM 4820 C CA . VAL B 1 198 ? -6.082 14.242 27.047 1 86.44 198 VAL B CA 1
ATOM 4821 C C . VAL B 1 198 ? -5.949 15.477 26.172 1 86.44 198 VAL B C 1
ATOM 4823 O O . VAL B 1 198 ? -4.859 16.031 26.016 1 86.44 198 VAL B O 1
ATOM 4826 N N . TRP B 1 199 ? -7.047 15.93 25.656 1 88.38 199 TRP B N 1
ATOM 4827 C CA . TRP B 1 199 ? -7.023 17.125 24.812 1 88.38 199 TRP B CA 1
ATOM 4828 C C . TRP B 1 199 ? -6.668 18.359 25.625 1 88.38 199 TRP B C 1
ATOM 4830 O O . TRP B 1 199 ? -5.984 19.25 25.125 1 88.38 199 TRP B O 1
ATOM 4840 N N . LYS B 1 200 ? -7.148 18.438 26.828 1 89.94 200 LYS B N 1
ATOM 4841 C CA . LYS B 1 200 ? -6.789 19.547 27.703 1 89.94 200 LYS B CA 1
ATOM 4842 C C . LYS B 1 200 ? -5.281 19.609 27.922 1 89.94 200 LYS B C 1
ATOM 4844 O O . LYS B 1 200 ? -4.688 20.688 27.859 1 89.94 200 LYS B O 1
ATOM 4849 N N . VAL B 1 201 ? -4.699 18.469 28.141 1 88.62 201 VAL B N 1
ATOM 4850 C CA . VAL B 1 201 ? -3.264 18.391 28.375 1 88.62 201 VAL B CA 1
ATOM 4851 C C . VAL B 1 201 ? -2.51 18.797 27.109 1 88.62 201 VAL B C 1
ATOM 4853 O O . VAL B 1 201 ? -1.554 19.578 27.172 1 88.62 201 VAL B O 1
ATOM 4856 N N . VAL B 1 202 ? -2.963 18.266 26.016 1 87.69 202 VAL B N 1
ATOM 4857 C CA . VAL B 1 202 ? -2.352 18.578 24.734 1 87.69 202 VAL B CA 1
ATOM 4858 C C . VAL B 1 202 ? -2.418 20.078 24.469 1 87.69 202 VAL B C 1
ATOM 4860 O O . VAL B 1 202 ? -1.427 20.688 24.062 1 87.69 202 VAL B O 1
ATOM 4863 N N . ALA B 1 203 ? -3.564 20.656 24.734 1 92.94 203 ALA B N 1
ATOM 4864 C CA . ALA B 1 203 ? -3.74 22.078 24.531 1 92.94 203 ALA B CA 1
ATOM 4865 C C . ALA B 1 203 ? -2.818 22.891 25.438 1 92.94 203 ALA B C 1
ATOM 4867 O O . ALA B 1 203 ? -2.191 23.859 25 1 92.94 203 ALA B O 1
ATOM 4868 N N . GLN B 1 204 ? -2.74 22.453 26.656 1 93.94 204 GLN B N 1
ATOM 4869 C CA . GLN B 1 204 ? -1.914 23.188 27.609 1 93.94 204 GLN B CA 1
ATOM 4870 C C . GLN B 1 204 ? -0.447 23.172 27.188 1 93.94 204 GLN B C 1
ATOM 4872 O O . GLN B 1 204 ? 0.214 24.219 27.203 1 93.94 204 GLN B O 1
ATOM 4877 N N . VAL B 1 205 ? 0.004 22.016 26.828 1 92.94 205 VAL B N 1
ATOM 4878 C CA . VAL B 1 205 ? 1.401 21.891 26.438 1 92.94 205 VAL B CA 1
ATOM 4879 C C . VAL B 1 205 ? 1.659 22.734 25.188 1 92.94 205 VAL B C 1
ATOM 4881 O O . VAL B 1 205 ? 2.705 23.391 25.078 1 92.94 205 VAL B O 1
ATOM 4884 N N . SER B 1 206 ? 0.747 22.766 24.281 1 95.56 206 SER B N 1
ATOM 4885 C CA . SER B 1 206 ? 0.873 23.547 23.062 1 95.56 206 SER B CA 1
ATOM 4886 C C . SER B 1 206 ? 0.847 25.047 23.359 1 95.56 206 SER B C 1
ATOM 4888 O O . SER B 1 206 ? 1.585 25.812 22.75 1 95.56 206 SER B O 1
ATOM 4890 N N . LEU B 1 207 ? -0.007 25.453 24.312 1 97.38 207 LEU B N 1
ATOM 4891 C CA . LEU B 1 207 ? -0.093 26.844 24.719 1 97.38 207 LEU B CA 1
ATOM 4892 C C . LEU B 1 207 ? 1.199 27.297 25.391 1 97.38 207 LEU B C 1
ATOM 4894 O O . LEU B 1 207 ? 1.642 28.438 25.203 1 97.38 207 LEU B O 1
ATOM 4898 N N . ASP B 1 208 ? 1.78 26.375 26.156 1 97 208 ASP B N 1
ATOM 4899 C CA . ASP B 1 208 ? 3.055 26.688 26.781 1 97 208 ASP B CA 1
ATOM 4900 C C . ASP B 1 208 ? 4.133 26.969 25.734 1 97 208 ASP B C 1
ATOM 4902 O O . ASP B 1 208 ? 4.973 27.844 25.938 1 97 208 ASP B O 1
ATOM 4906 N N . ILE B 1 209 ? 4.117 26.25 24.641 1 97.31 209 ILE B N 1
ATOM 4907 C CA . ILE B 1 209 ? 5.062 26.484 23.547 1 97.31 209 ILE B CA 1
ATOM 4908 C C . ILE B 1 209 ? 4.742 27.812 22.859 1 97.31 209 ILE B C 1
ATOM 4910 O O . ILE B 1 209 ? 5.641 28.609 22.609 1 97.31 209 ILE B O 1
ATOM 4914 N N . ALA B 1 210 ? 3.48 28.062 22.609 1 98.25 210 ALA B N 1
ATOM 4915 C CA . ALA B 1 210 ? 3.051 29.281 21.938 1 98.25 210 ALA B CA 1
ATOM 4916 C C . ALA B 1 210 ? 3.467 30.516 22.734 1 98.25 210 ALA B C 1
ATOM 4918 O O . ALA B 1 210 ? 3.844 31.531 22.156 1 98.25 210 ALA B O 1
ATOM 4919 N N . ALA B 1 211 ? 3.426 30.406 24.062 1 98.12 211 ALA B N 1
ATOM 4920 C CA . ALA B 1 211 ? 3.736 31.516 24.969 1 98.12 211 ALA B CA 1
ATOM 4921 C C . ALA B 1 211 ? 5.184 31.984 24.781 1 98.12 211 ALA B C 1
ATOM 4923 O O . ALA B 1 211 ? 5.539 33.094 25.172 1 98.12 211 ALA B O 1
ATOM 4924 N N . GLN B 1 212 ? 5.984 31.125 24.188 1 97.5 212 GLN B N 1
ATOM 4925 C CA . GLN B 1 212 ? 7.402 31.438 24.031 1 97.5 212 GLN B CA 1
ATOM 4926 C C . GLN B 1 212 ? 7.637 32.344 22.812 1 97.5 212 GLN B C 1
ATOM 4928 O O . GLN B 1 212 ? 8.75 32.812 22.594 1 97.5 212 GLN B O 1
ATOM 4933 N N . PHE B 1 213 ? 6.645 32.594 22.016 1 98.19 213 PHE B N 1
ATOM 4934 C CA . PHE B 1 213 ? 6.754 33.375 20.797 1 98.19 213 PHE B CA 1
ATOM 4935 C C . PHE B 1 213 ? 5.777 34.531 20.812 1 98.19 213 PHE B C 1
ATOM 4937 O O . PHE B 1 213 ? 4.582 34.375 20.578 1 98.19 213 PHE B O 1
ATOM 4944 N N . SER B 1 214 ? 6.238 35.781 20.969 1 96.06 214 SER B N 1
ATOM 4945 C CA . SER B 1 214 ? 5.422 36.969 21.203 1 96.06 214 SER B CA 1
ATOM 4946 C C . SER B 1 214 ? 4.566 37.281 19.984 1 96.06 214 SER B C 1
ATOM 4948 O O . SER B 1 214 ? 3.51 37.906 20.109 1 96.06 214 SER B O 1
ATOM 4950 N N . GLU B 1 215 ? 5.023 36.812 18.812 1 96.44 215 GLU B N 1
ATOM 4951 C CA . GLU B 1 215 ? 4.297 37.125 17.594 1 96.44 215 GLU B CA 1
ATOM 4952 C C . GLU B 1 215 ? 3.258 36.062 17.266 1 96.44 215 GLU B C 1
ATOM 4954 O O . GLU B 1 215 ? 2.512 36.188 16.297 1 96.44 215 GLU B O 1
ATOM 4959 N N . CYS B 1 216 ? 3.207 35.031 18.047 1 98.5 216 CYS B N 1
ATOM 4960 C CA . CYS B 1 216 ? 2.266 33.938 17.781 1 98.5 216 CYS B CA 1
ATOM 4961 C C . CYS B 1 216 ? 0.828 34.406 17.953 1 98.5 216 CYS B C 1
ATOM 4963 O O . CYS B 1 216 ? 0.485 35 18.984 1 98.5 216 CYS B O 1
ATOM 4965 N N . LYS B 1 217 ? -0.044 34.188 16.938 1 98.56 217 LYS B N 1
ATOM 4966 C CA . LYS B 1 217 ? -1.442 34.625 16.969 1 98.56 217 LYS B CA 1
ATOM 4967 C C . LYS B 1 217 ? -2.377 33.438 16.75 1 98.56 217 LYS B C 1
ATOM 4969 O O . LYS B 1 217 ? -3.584 33.531 16.984 1 98.56 217 LYS B O 1
ATOM 4974 N N . ILE B 1 218 ? -1.854 32.312 16.375 1 98.81 218 ILE B N 1
ATOM 4975 C CA . ILE B 1 218 ? -2.65 31.141 16.031 1 98.81 218 ILE B CA 1
ATOM 4976 C C . ILE B 1 218 ? -2.047 29.891 16.688 1 98.81 218 ILE B C 1
ATOM 4978 O O . ILE B 1 218 ? -0.828 29.703 16.672 1 98.81 218 ILE B O 1
ATOM 4982 N N . LEU B 1 219 ? -2.842 29.078 17.297 1 98.44 219 LEU B N 1
ATOM 4983 C CA . LEU B 1 219 ? -2.457 27.75 17.75 1 98.44 219 LEU B CA 1
ATOM 4984 C C . LEU B 1 219 ? -3.189 26.672 16.953 1 98.44 219 LEU B C 1
ATOM 4986 O O . LEU B 1 219 ? -4.422 26.609 16.969 1 98.44 219 LEU B O 1
ATOM 4990 N N . ASN B 1 220 ? -2.459 25.922 16.219 1 98.5 220 ASN B N 1
ATOM 4991 C CA . ASN B 1 220 ? -2.979 24.766 15.492 1 98.5 220 ASN B CA 1
ATOM 4992 C C . ASN B 1 220 ? -2.789 23.469 16.281 1 98.5 220 ASN B C 1
ATOM 4994 O O . ASN B 1 220 ? -1.657 23.031 16.5 1 98.5 220 ASN B O 1
ATOM 4998 N N . LEU B 1 221 ? -3.854 22.859 16.641 1 95.75 221 LEU B N 1
ATOM 4999 C CA . LEU B 1 221 ? -3.773 21.656 17.469 1 95.75 221 LEU B CA 1
ATOM 5000 C C . LEU B 1 221 ? -3.74 20.391 16.609 1 95.75 221 LEU B C 1
ATOM 5002 O O . LEU B 1 221 ? -3.734 19.281 17.125 1 95.75 221 LEU B O 1
ATOM 5006 N N . GLY B 1 222 ? -3.727 20.594 15.336 1 95.25 222 GLY B N 1
ATOM 5007 C CA . GLY B 1 222 ? -3.588 19.469 14.422 1 95.25 222 GLY B CA 1
ATOM 5008 C C . GLY B 1 222 ? -4.832 18.609 14.352 1 95.25 222 GLY B C 1
ATOM 5009 O O . GLY B 1 222 ? -5.949 19.125 14.312 1 95.25 222 GLY B O 1
ATOM 5010 N N . GLY B 1 223 ? -4.566 17.328 14.039 1 93.38 223 GLY B N 1
ATOM 5011 C CA . GLY B 1 223 ? -5.629 16.344 13.914 1 93.38 223 GLY B CA 1
ATOM 5012 C C . GLY B 1 223 ? -5.598 15.281 14.992 1 93.38 223 GLY B C 1
ATOM 5013 O O . GLY B 1 223 ? -5.25 15.57 16.141 1 93.38 223 GLY B O 1
ATOM 5014 N N . GLY B 1 224 ? -6.168 14.141 14.672 1 90 224 GLY B N 1
ATOM 5015 C CA . GLY B 1 224 ? -6.129 13.023 15.602 1 90 224 GLY B CA 1
ATOM 5016 C C . GLY B 1 224 ? -7.426 12.836 16.359 1 90 224 GLY B C 1
ATOM 5017 O O . GLY B 1 224 ? -7.438 12.25 17.453 1 90 224 GLY B O 1
ATOM 5018 N N . PHE B 1 225 ? -8.484 13.328 15.797 1 93.38 225 PHE B N 1
ATOM 5019 C CA . PHE B 1 225 ? -9.812 13.117 16.375 1 93.38 225 PHE B CA 1
ATOM 5020 C C . PHE B 1 225 ? -10.32 11.719 16.047 1 93.38 225 PHE B C 1
ATOM 5022 O O . PHE B 1 225 ? -10.688 11.438 14.906 1 93.38 225 PHE B O 1
ATOM 5029 N N . LYS B 1 226 ? -10.414 10.914 17.031 1 91.69 226 LYS B N 1
ATOM 5030 C CA . LYS B 1 226 ? -10.758 9.508 16.828 1 91.69 226 LYS B CA 1
ATOM 5031 C C . LYS B 1 226 ? -12.188 9.367 16.312 1 91.69 226 LYS B C 1
ATOM 5033 O O . LYS B 1 226 ? -13.094 10.078 16.766 1 91.69 226 LYS B O 1
ATOM 5038 N N . VAL B 1 227 ? -12.336 8.531 15.406 1 94.06 227 VAL B N 1
ATOM 5039 C CA . VAL B 1 227 ? -13.648 8.164 14.891 1 94.06 227 VAL B CA 1
ATOM 5040 C C . VAL B 1 227 ? -13.867 6.664 15.047 1 94.06 227 VAL B C 1
ATOM 5042 O O . VAL B 1 227 ? -13.031 5.863 14.633 1 94.06 227 VAL B O 1
ATOM 5045 N N . GLY B 1 228 ? -14.922 6.344 15.742 1 94.19 228 GLY B N 1
ATOM 5046 C CA . GLY B 1 228 ? -15.273 4.938 15.844 1 94.19 228 GLY B CA 1
ATOM 5047 C C . GLY B 1 228 ? -15.773 4.352 14.531 1 94.19 228 GLY B C 1
ATOM 5048 O O . GLY B 1 228 ? -16.75 4.84 13.961 1 94.19 228 GLY B O 1
ATOM 5049 N N . ARG B 1 229 ? -15.039 3.328 14.055 1 93.88 229 ARG B N 1
ATOM 5050 C CA . ARG B 1 229 ? -15.508 2.572 12.898 1 93.88 229 ARG B CA 1
ATOM 5051 C C . ARG B 1 229 ? -16.453 1.455 13.32 1 93.88 229 ARG B C 1
ATOM 5053 O O . ARG B 1 229 ? -17.547 1.312 12.758 1 93.88 229 ARG B O 1
ATOM 5060 N N . MET B 1 230 ? -15.969 0.744 14.258 1 94.19 230 MET B N 1
ATOM 5061 C CA . MET B 1 230 ? -16.734 -0.388 14.773 1 94.19 230 MET B CA 1
ATOM 5062 C C . MET B 1 230 ? -17.797 0.076 15.773 1 94.19 230 MET B C 1
ATOM 5064 O O . MET B 1 230 ? -17.656 1.141 16.375 1 94.19 230 MET B O 1
ATOM 5068 N N . GLU B 1 231 ? -18.734 -0.716 16.031 1 90.44 231 GLU B N 1
ATOM 5069 C CA . GLU B 1 231 ? -19.875 -0.374 16.891 1 90.44 231 GLU B CA 1
ATOM 5070 C C . GLU B 1 231 ? -19.406 -0.093 18.328 1 90.44 231 GLU B C 1
ATOM 5072 O O . GLU B 1 231 ? -19.984 0.758 19 1 90.44 231 GLU B O 1
ATOM 5077 N N . ASP B 1 232 ? -18.375 -0.723 18.703 1 90.69 232 ASP B N 1
ATOM 5078 C CA . ASP B 1 232 ? -17.938 -0.625 20.094 1 90.69 232 ASP B CA 1
ATOM 5079 C C . ASP B 1 232 ? -16.891 0.466 20.266 1 90.69 232 ASP B C 1
ATOM 5081 O O . ASP B 1 232 ? -16.391 0.685 21.375 1 90.69 232 ASP B O 1
ATOM 5085 N N . GLU B 1 233 ? -16.547 1.084 19.234 1 91.19 233 GLU B N 1
ATOM 5086 C CA . GLU B 1 233 ? -15.555 2.146 19.312 1 91.19 233 GLU B CA 1
ATOM 5087 C C . GLU B 1 233 ? -16.203 3.504 19.547 1 91.19 233 GLU B C 1
ATOM 5089 O O . GLU B 1 233 ? -17.328 3.746 19.109 1 91.19 233 GLU B O 1
ATOM 5094 N N . LYS B 1 234 ? -15.461 4.395 20.234 1 89.81 234 LYS B N 1
ATOM 5095 C CA . LYS B 1 234 ? -15.961 5.727 20.547 1 89.81 234 LYS B CA 1
ATOM 5096 C C . LYS B 1 234 ? -15.492 6.75 19.516 1 89.81 234 LYS B C 1
ATOM 5098 O O . LYS B 1 234 ? -14.359 6.684 19.047 1 89.81 234 LYS B O 1
ATOM 5103 N N . THR B 1 235 ? -16.375 7.602 19.203 1 93 235 THR B N 1
ATOM 5104 C CA . THR B 1 235 ? -16.062 8.734 18.344 1 93 235 THR B CA 1
ATOM 5105 C C . THR B 1 235 ? -15.906 10.016 19.156 1 93 235 THR B C 1
ATOM 5107 O O . THR B 1 235 ? -16.656 10.242 20.109 1 93 235 THR B O 1
ATOM 5110 N N . THR B 1 236 ? -14.969 10.805 18.797 1 94.25 236 THR B N 1
ATOM 5111 C CA . THR B 1 236 ? -14.727 12.086 19.438 1 94.25 236 THR B CA 1
ATOM 5112 C C . THR B 1 236 ? -15.953 12.984 19.344 1 94.25 236 THR B C 1
ATOM 5114 O O . THR B 1 236 ? -16.578 13.078 18.281 1 94.25 236 THR B O 1
ATOM 5117 N N . ASP B 1 237 ? -16.328 13.523 20.438 1 95.56 237 ASP B N 1
ATOM 5118 C CA . ASP B 1 237 ? -17.359 14.555 20.484 1 95.56 237 ASP B CA 1
ATOM 5119 C C . ASP B 1 237 ? -16.75 15.938 20.656 1 95.56 237 ASP B C 1
ATOM 5121 O O . ASP B 1 237 ? -16.297 16.297 21.766 1 95.56 237 ASP B O 1
ATOM 5125 N N . PHE B 1 238 ? -16.797 16.719 19.609 1 95.88 238 PHE B N 1
ATOM 5126 C CA . PHE B 1 238 ? -16.156 18.016 19.594 1 95.88 238 PHE B CA 1
ATOM 5127 C C . PHE B 1 238 ? -16.75 18.922 20.672 1 95.88 238 PHE B C 1
ATOM 5129 O O . PHE B 1 238 ? -16.031 19.75 21.25 1 95.88 238 PHE B O 1
ATOM 5136 N N . GLN B 1 239 ? -18.031 18.766 20.953 1 96.5 239 GLN B N 1
ATOM 5137 C CA . GLN B 1 239 ? -18.703 19.594 21.953 1 96.5 239 GLN B CA 1
ATOM 5138 C C . GLN B 1 239 ? -18.281 19.203 23.375 1 96.5 239 GLN B C 1
ATOM 5140 O O . GLN B 1 239 ? -18.484 19.953 24.328 1 96.5 239 GLN B O 1
ATOM 5145 N N . LYS B 1 240 ? -17.656 18.031 23.469 1 94.94 240 LYS B N 1
ATOM 5146 C CA . LYS B 1 240 ? -17.156 17.594 24.781 1 94.94 240 LYS B CA 1
ATOM 5147 C C . LYS B 1 240 ? -15.672 17.953 24.938 1 94.94 240 LYS B C 1
ATOM 5149 O O . LYS B 1 240 ? -15.242 18.359 26.016 1 94.94 240 LYS B O 1
ATOM 5154 N N . ILE B 1 241 ? -14.938 17.797 23.875 1 93.56 241 ILE B N 1
ATOM 5155 C CA . ILE B 1 241 ? -13.5 17.984 24.031 1 93.56 241 ILE B CA 1
ATOM 5156 C C . ILE B 1 241 ? -13.148 19.469 23.844 1 93.56 241 ILE B C 1
ATOM 5158 O O . ILE B 1 241 ? -12.094 19.922 24.281 1 93.56 241 ILE B O 1
ATOM 5162 N N . GLY B 1 242 ? -14.023 20.266 23.219 1 94.12 242 GLY B N 1
ATOM 5163 C CA . GLY B 1 242 ? -13.766 21.641 22.844 1 94.12 242 GLY B CA 1
ATOM 5164 C C . GLY B 1 242 ? -13.805 22.594 24.016 1 94.12 242 GLY B C 1
ATOM 5165 O O . GLY B 1 242 ? -12.898 23.422 24.203 1 94.12 242 GLY B O 1
ATOM 5166 N N . PRO B 1 243 ? -14.781 22.484 24.891 1 95.25 243 PRO B N 1
ATOM 5167 C CA . PRO B 1 243 ? -14.961 23.484 25.953 1 95.25 243 PRO B CA 1
ATOM 5168 C C . PRO B 1 243 ? -13.75 23.594 26.875 1 95.25 243 PRO B C 1
ATOM 5170 O O . PRO B 1 243 ? -13.305 24.703 27.172 1 95.25 243 PRO B O 1
ATOM 5173 N N . PRO B 1 244 ? -13.188 22.453 27.25 1 94 244 PRO B N 1
ATOM 5174 C CA . PRO B 1 244 ? -11.977 22.609 28.062 1 94 244 PRO B CA 1
ATOM 5175 C C . PRO B 1 244 ? -10.883 23.375 27.328 1 94 244 PRO B C 1
ATOM 5177 O O . PRO B 1 244 ? -10.094 24.094 27.969 1 94 244 PRO B O 1
ATOM 5180 N N . VAL B 1 245 ? -10.766 23.266 26.094 1 94.62 245 VAL B N 1
ATOM 5181 C CA . VAL B 1 245 ? -9.781 23.969 25.266 1 94.62 245 VAL B CA 1
ATOM 5182 C C . VAL B 1 245 ? -10.094 25.469 25.266 1 94.62 245 VAL B C 1
ATOM 5184 O O . VAL B 1 245 ? -9.188 26.297 25.359 1 94.62 245 VAL B O 1
ATOM 5187 N N . VAL B 1 246 ? -11.359 25.859 25.172 1 97.44 246 VAL B N 1
ATOM 5188 C CA . VAL B 1 246 ? -11.805 27.25 25.203 1 97.44 246 VAL B CA 1
ATOM 5189 C C . VAL B 1 246 ? -11.305 27.906 26.484 1 97.44 246 VAL B C 1
ATOM 5191 O O . VAL B 1 246 ? -10.758 29.016 26.453 1 97.44 246 VAL B O 1
ATOM 5194 N N . GLU B 1 247 ? -11.484 27.219 27.547 1 97.75 247 GLU B N 1
ATOM 5195 C CA . GLU B 1 247 ? -11.078 27.75 28.844 1 97.75 247 GLU B CA 1
ATOM 5196 C C . GLU B 1 247 ? -9.57 28.016 28.891 1 97.75 247 GLU B C 1
ATOM 5198 O O . GLU B 1 247 ? -9.133 29.047 29.391 1 97.75 247 GLU B O 1
ATOM 5203 N N . LEU B 1 248 ? -8.844 27.109 28.375 1 97.69 248 LEU B N 1
ATOM 5204 C CA . LEU B 1 248 ? -7.395 27.234 28.359 1 97.69 248 LEU B CA 1
ATOM 5205 C C . LEU B 1 248 ? -6.965 28.422 27.5 1 97.69 248 LEU B C 1
ATOM 5207 O O . LEU B 1 248 ? -6.027 29.141 27.844 1 97.69 248 LEU B O 1
ATOM 5211 N N . PHE B 1 249 ? -7.633 28.641 26.359 1 98.31 249 PHE B N 1
ATOM 5212 C CA . PHE B 1 249 ? -7.336 29.781 25.484 1 98.31 249 PHE B CA 1
ATOM 5213 C C . PHE B 1 249 ? -7.648 31.094 26.188 1 98.31 249 PHE B C 1
ATOM 5215 O O . PHE B 1 249 ? -6.895 32.062 26.047 1 98.31 249 PHE B O 1
ATOM 5222 N N . GLN B 1 250 ? -8.742 31.172 26.922 1 98.56 250 GLN B N 1
ATOM 5223 C CA . GLN B 1 250 ? -9.125 32.375 27.672 1 98.56 250 GLN B CA 1
ATOM 5224 C C . GLN B 1 250 ? -8.117 32.656 28.781 1 98.56 250 GLN B C 1
ATOM 5226 O O . GLN B 1 250 ? -7.738 33.812 28.984 1 98.56 250 GLN B O 1
ATOM 5231 N N . GLU B 1 251 ? -7.727 31.594 29.438 1 98.25 251 GLU B N 1
ATOM 5232 C CA . GLU B 1 251 ? -6.699 31.766 30.469 1 98.25 251 GLU B CA 1
ATOM 5233 C C . GLU B 1 251 ? -5.398 32.281 29.859 1 98.25 251 GLU B C 1
ATOM 5235 O O . GLU B 1 251 ? -4.734 33.156 30.453 1 98.25 251 GLU B O 1
ATOM 5240 N N . PHE B 1 252 ? -4.996 31.734 28.766 1 98.25 252 PHE B N 1
ATOM 5241 C CA . PHE B 1 252 ? -3.805 32.188 28.047 1 98.25 252 PHE B CA 1
ATOM 5242 C C . PHE B 1 252 ? -3.898 33.656 27.719 1 98.25 252 PHE B C 1
ATOM 5244 O O . PHE B 1 252 ? -2.943 34.406 27.922 1 98.25 252 PHE B O 1
ATOM 5251 N N . ALA B 1 253 ? -5.055 34.062 27.188 1 98.31 253 ALA B N 1
ATOM 5252 C CA . ALA B 1 253 ? -5.27 35.469 26.812 1 98.31 253 ALA B CA 1
ATOM 5253 C C . ALA B 1 253 ? -5.148 36.375 28.016 1 98.31 253 ALA B C 1
ATOM 5255 O O . ALA B 1 253 ? -4.566 37.469 27.938 1 98.31 253 ALA B O 1
ATOM 5256 N N . LYS B 1 254 ? -5.695 35.969 29.094 1 98.19 254 LYS B N 1
ATOM 5257 C CA . LYS B 1 254 ? -5.621 36.75 30.328 1 98.19 254 LYS B CA 1
ATOM 5258 C C . LYS B 1 254 ? -4.18 36.875 30.812 1 98.19 254 LYS B C 1
ATOM 5260 O O . LYS B 1 254 ? -3.752 37.938 31.234 1 98.19 254 LYS B O 1
ATOM 5265 N N . LYS B 1 255 ? -3.537 35.812 30.719 1 97.88 255 LYS B N 1
ATOM 5266 C CA . LYS B 1 255 ? -2.186 35.719 31.266 1 97.88 255 LYS B CA 1
ATOM 5267 C C . LYS B 1 255 ? -1.188 36.469 30.359 1 97.88 255 LYS B C 1
ATOM 5269 O O . LYS B 1 255 ? -0.268 37.125 30.859 1 97.88 255 LYS B O 1
ATOM 5274 N N . HIS B 1 256 ? -1.31 36.312 29.047 1 97.25 256 HIS B N 1
ATOM 5275 C CA . HIS B 1 256 ? -0.269 36.75 28.125 1 97.25 256 HIS B CA 1
ATOM 5276 C C . HIS B 1 256 ? -0.737 37.969 27.312 1 97.25 256 HIS B C 1
ATOM 5278 O O . HIS B 1 256 ? 0.058 38.594 26.609 1 97.25 256 HIS B O 1
ATOM 5284 N N . GLY B 1 257 ? -2.033 38.312 27.359 1 97.19 257 GLY B N 1
ATOM 5285 C CA . GLY B 1 257 ? -2.578 39.469 26.656 1 97.19 257 GLY B CA 1
ATOM 5286 C C . GLY B 1 257 ? -2.766 39.219 25.172 1 97.19 257 GLY B C 1
ATOM 5287 O O . GLY B 1 257 ? -2.82 40.156 24.375 1 97.19 257 GLY B O 1
ATOM 5288 N N . THR B 1 258 ? -2.707 37.969 24.781 1 97.69 258 THR B N 1
ATOM 5289 C CA . THR B 1 258 ? -2.852 37.625 23.375 1 97.69 258 THR B CA 1
ATOM 5290 C C . THR B 1 258 ? -4.008 36.625 23.188 1 97.69 258 THR B C 1
ATOM 5292 O O . THR B 1 258 ? -4.055 35.594 23.828 1 97.69 258 THR B O 1
ATOM 5295 N N . GLU B 1 259 ? -4.988 37 22.359 1 98.38 259 GLU B N 1
ATOM 5296 C CA . GLU B 1 259 ? -6.074 36.125 21.953 1 98.38 259 GLU B CA 1
ATOM 5297 C C . GLU B 1 259 ? -5.652 35.219 20.781 1 98.38 259 GLU B C 1
ATOM 5299 O O . GLU B 1 259 ? -5.539 35.688 19.656 1 98.38 259 GLU B O 1
ATOM 5304 N N . LEU B 1 260 ? -5.402 33.969 21.062 1 98.62 260 LEU B N 1
ATOM 5305 C CA . LEU B 1 260 ? -4.969 33.031 20.031 1 98.62 260 LEU B CA 1
ATOM 5306 C C . LEU B 1 260 ? -6.168 32.469 19.281 1 98.62 260 LEU B C 1
ATOM 5308 O O . LEU B 1 260 ? -7.145 32.031 19.891 1 98.62 260 LEU B O 1
ATOM 5312 N N . ARG B 1 261 ? -6.113 32.562 18.016 1 98.62 261 ARG B N 1
ATOM 5313 C CA . ARG B 1 261 ? -7.074 31.844 17.188 1 98.62 261 ARG B CA 1
ATOM 5314 C C . ARG B 1 261 ? -6.762 30.344 17.172 1 98.62 261 ARG B C 1
ATOM 5316 O O . ARG B 1 261 ? -5.594 29.953 17.188 1 98.62 261 ARG B O 1
ATOM 5323 N N . LEU B 1 262 ? -7.805 29.516 17.125 1 98.44 262 LEU B N 1
ATOM 5324 C CA . LEU B 1 262 ? -7.648 28.062 17.125 1 98.44 262 LEU B CA 1
ATOM 5325 C C . LEU B 1 262 ? -7.699 27.516 15.695 1 98.44 262 LEU B C 1
ATOM 5327 O O . LEU B 1 262 ? -8.523 27.938 14.891 1 98.44 262 LEU B O 1
ATOM 5331 N N . GLU B 1 263 ? -6.832 26.609 15.352 1 98.44 263 GLU B N 1
ATOM 5332 C CA . GLU B 1 263 ? -6.902 25.828 14.125 1 98.44 263 GLU B CA 1
ATOM 5333 C C . GLU B 1 263 ? -6.883 24.328 14.414 1 98.44 263 GLU B C 1
ATOM 5335 O O . GLU B 1 263 ? -6.188 23.891 15.328 1 98.44 263 GLU B O 1
ATOM 5340 N N . ILE B 1 264 ? -7.695 23.547 13.711 1 97.56 264 ILE B N 1
ATOM 5341 C CA . ILE B 1 264 ? -7.715 22.094 13.82 1 97.56 264 ILE B CA 1
ATOM 5342 C C . ILE B 1 264 ? -7.645 21.484 12.422 1 97.56 264 ILE B C 1
ATOM 5344 O O . ILE B 1 264 ? -7.996 22.125 11.43 1 97.56 264 ILE B O 1
ATOM 5348 N N . GLU B 1 265 ? -7.156 20.281 12.344 1 97.88 265 GLU B N 1
ATOM 5349 C CA . GLU B 1 265 ? -6.922 19.625 11.055 1 97.88 265 GLU B CA 1
ATOM 5350 C C . GLU B 1 265 ? -7.535 18.234 11.016 1 97.88 265 GLU B C 1
ATOM 5352 O O . GLU B 1 265 ? -6.824 17.234 10.828 1 97.88 265 GLU B O 1
ATOM 5357 N N . PRO B 1 266 ? -8.836 18.109 11.086 1 97.44 266 PRO B N 1
ATOM 5358 C CA . PRO B 1 266 ? -9.453 16.781 11.031 1 97.44 266 PRO B CA 1
ATOM 5359 C C . PRO B 1 266 ? -9.375 16.141 9.648 1 97.44 266 PRO B C 1
ATOM 5361 O O . PRO B 1 266 ? -9.602 16.812 8.641 1 97.44 266 PRO B O 1
ATOM 5364 N N . GLY B 1 267 ? -8.93 14.914 9.539 1 96.94 267 GLY B N 1
ATOM 5365 C CA . GLY B 1 267 ? -9.039 14.047 8.367 1 96.94 267 GLY B CA 1
ATOM 5366 C C . GLY B 1 267 ? -10.047 12.93 8.547 1 96.94 267 GLY B C 1
ATOM 5367 O O . GLY B 1 267 ? -11.148 12.992 8.008 1 96.94 267 GLY B O 1
ATOM 5368 N N . SER B 1 268 ? -9.719 12.055 9.539 1 96.38 268 SER B N 1
ATOM 5369 C CA . SER B 1 268 ? -10.578 10.922 9.852 1 96.38 268 SER B CA 1
ATOM 5370 C C . SER B 1 268 ? -11.984 11.375 10.219 1 96.38 268 SER B C 1
ATOM 5372 O O . SER B 1 268 ? -12.977 10.828 9.727 1 96.38 268 SER B O 1
ATOM 5374 N N . PHE B 1 269 ? -12.07 12.398 11.047 1 96.88 269 PHE B N 1
ATOM 5375 C CA . PHE B 1 269 ? -13.359 12.844 11.562 1 96.88 269 PHE B CA 1
ATOM 5376 C C . PHE B 1 269 ? -14.281 13.258 10.43 1 96.88 269 PHE B C 1
ATOM 5378 O O . PHE B 1 269 ? -15.492 13.039 10.5 1 96.88 269 PHE B O 1
ATOM 5385 N N . LEU B 1 270 ? -13.695 13.789 9.391 1 98.31 270 LEU B N 1
ATOM 5386 C CA . LEU B 1 270 ? -14.508 14.344 8.312 1 98.31 270 LEU B CA 1
ATOM 5387 C C . LEU B 1 270 ? -14.898 13.258 7.316 1 98.31 270 LEU B C 1
ATOM 5389 O O . LEU B 1 270 ? -15.852 13.43 6.555 1 98.31 270 LEU B O 1
ATOM 5393 N N . MET B 1 271 ? -14.188 12.125 7.324 1 98.56 271 MET B N 1
ATOM 5394 C CA . MET B 1 271 ? -14.367 11.297 6.133 1 98.56 271 MET B CA 1
ATOM 5395 C C . MET B 1 271 ? -14.641 9.852 6.516 1 98.56 271 MET B C 1
ATOM 5397 O O . MET B 1 271 ? -15.32 9.125 5.781 1 98.56 271 MET B O 1
ATOM 5401 N N . VAL B 1 272 ? -14.18 9.305 7.656 1 98.06 272 VAL B N 1
ATOM 5402 C CA . VAL B 1 272 ? -14.086 7.871 7.93 1 98.06 272 VAL B CA 1
ATOM 5403 C C . VAL B 1 272 ? -15.453 7.215 7.723 1 98.06 272 VAL B C 1
ATOM 5405 O O . VAL B 1 272 ? -15.594 6.309 6.898 1 98.06 272 VAL B O 1
ATOM 5408 N N . ASN B 1 273 ? -16.469 7.719 8.422 1 97.88 273 ASN B N 1
ATOM 5409 C CA . ASN B 1 273 ? -17.766 7.059 8.406 1 97.88 273 ASN B CA 1
ATOM 5410 C C . ASN B 1 273 ? -18.672 7.605 7.293 1 97.88 273 ASN B C 1
ATOM 5412 O O . ASN B 1 273 ? -19.859 7.332 7.266 1 97.88 273 ASN B O 1
ATOM 5416 N N . ASN B 1 274 ? -18.047 8.391 6.383 1 98.5 274 ASN B N 1
ATOM 5417 C CA . ASN B 1 274 ? -18.797 8.961 5.262 1 98.5 274 ASN B CA 1
ATOM 5418 C C . ASN B 1 274 ? -18.469 8.25 3.951 1 98.5 274 ASN B C 1
ATOM 5420 O O . ASN B 1 274 ? -18.672 8.797 2.869 1 98.5 274 ASN B O 1
ATOM 5424 N N . GLY B 1 275 ? -17.922 7.062 4.078 1 98.5 275 GLY B N 1
ATOM 5425 C CA . GLY B 1 275 ? -17.609 6.254 2.908 1 98.5 275 GLY B CA 1
ATOM 5426 C C . GLY B 1 275 ? -17.578 4.766 3.199 1 98.5 275 GLY B C 1
ATOM 5427 O O . GLY B 1 275 ? -17.406 4.359 4.348 1 98.5 275 GLY B O 1
ATOM 5428 N N . SER B 1 276 ? -17.797 3.982 2.229 1 98.75 276 SER B N 1
ATOM 5429 C CA . SER B 1 276 ? -17.734 2.525 2.285 1 98.75 276 SER B CA 1
ATOM 5430 C C . SER B 1 276 ? -17.156 1.944 1.004 1 98.75 276 SER B C 1
ATOM 5432 O O . SER B 1 276 ? -16.938 2.666 0.025 1 98.75 276 SER B O 1
ATOM 5434 N N . ILE B 1 277 ? -16.781 0.72 1.068 1 98.94 277 ILE B N 1
ATOM 5435 C CA . ILE B 1 277 ? -16.406 -0.069 -0.099 1 98.94 277 ILE B CA 1
ATOM 5436 C C . ILE B 1 277 ? -17.453 -1.157 -0.347 1 98.94 277 ILE B C 1
ATOM 5438 O O . ILE B 1 277 ? -17.781 -1.921 0.561 1 98.94 277 ILE B O 1
ATOM 5442 N N . LEU B 1 278 ? -17.984 -1.141 -1.509 1 98.88 278 LEU B N 1
ATOM 5443 C CA . LEU B 1 278 ? -18.891 -2.217 -1.926 1 98.88 278 LEU B CA 1
ATOM 5444 C C . LEU B 1 278 ? -18.109 -3.301 -2.676 1 98.88 278 LEU B C 1
ATOM 5446 O O . LEU B 1 278 ? -17.375 -3.004 -3.619 1 98.88 278 LEU B O 1
ATOM 5450 N N . THR B 1 279 ? -18.234 -4.5 -2.195 1 98.88 279 THR B N 1
ATOM 5451 C CA . THR B 1 279 ? -17.578 -5.641 -2.824 1 98.88 279 THR B CA 1
ATOM 5452 C C . THR B 1 279 ? -18.578 -6.762 -3.1 1 98.88 279 THR B C 1
ATOM 5454 O O . THR B 1 279 ? -19.734 -6.688 -2.672 1 98.88 279 THR B O 1
ATOM 5457 N N . THR B 1 280 ? -18.141 -7.734 -3.828 1 98.81 280 THR B N 1
ATOM 5458 C CA . THR B 1 280 ? -18.938 -8.93 -4.121 1 98.81 280 THR B CA 1
ATOM 5459 C C . THR B 1 280 ? -18.203 -10.188 -3.65 1 98.81 280 THR B C 1
ATOM 5461 O O . THR B 1 280 ? -16.984 -10.297 -3.797 1 98.81 280 THR B O 1
ATOM 5464 N N . VAL B 1 281 ? -19 -11.07 -3.068 1 98.75 281 VAL B N 1
ATOM 5465 C CA . VAL B 1 281 ? -18.453 -12.375 -2.711 1 98.75 281 VAL B CA 1
ATOM 5466 C C . VAL B 1 281 ? -18.141 -13.172 -3.977 1 98.75 281 VAL B C 1
ATOM 5468 O O . VAL B 1 281 ? -19.031 -13.523 -4.738 1 98.75 281 VAL B O 1
ATOM 5471 N N . ASP B 1 282 ? -16.859 -13.375 -4.18 1 98.69 282 ASP B N 1
ATOM 5472 C CA . ASP B 1 282 ? -16.406 -14.109 -5.355 1 98.69 282 ASP B CA 1
ATOM 5473 C C . ASP B 1 282 ? -16.438 -15.617 -5.109 1 98.69 282 ASP B C 1
ATOM 5475 O O . ASP B 1 282 ? -16.688 -16.391 -6.031 1 98.69 282 ASP B O 1
ATOM 5479 N N . ASP B 1 283 ? -16.094 -16.031 -3.9 1 98.69 283 ASP B N 1
ATOM 5480 C CA . ASP B 1 283 ? -16 -17.453 -3.543 1 98.69 283 ASP B CA 1
ATOM 5481 C C . ASP B 1 283 ? -16.125 -17.641 -2.033 1 98.69 283 ASP B C 1
ATOM 5483 O O . ASP B 1 283 ? -15.977 -16.688 -1.266 1 98.69 283 ASP B O 1
ATOM 5487 N N . VAL B 1 284 ? -16.562 -18.75 -1.607 1 98.56 284 VAL B N 1
ATOM 5488 C CA . VAL B 1 284 ? -16.516 -19.203 -0.222 1 98.56 284 VAL B CA 1
ATOM 5489 C C . VAL B 1 284 ? -15.828 -20.562 -0.147 1 98.56 284 VAL B C 1
ATOM 5491 O O . VAL B 1 284 ? -16.281 -21.531 -0.76 1 98.56 284 VAL B O 1
ATOM 5494 N N . VAL B 1 285 ? -14.68 -20.625 0.561 1 98.19 285 VAL B N 1
ATOM 5495 C CA . VAL B 1 285 ? -13.914 -21.859 0.607 1 98.19 285 VAL B CA 1
ATOM 5496 C C . VAL B 1 285 ? -13.594 -22.219 2.057 1 98.19 285 VAL B C 1
ATOM 5498 O O . VAL B 1 285 ? -13.695 -21.375 2.949 1 98.19 285 VAL B O 1
ATOM 5501 N N . SER B 1 286 ? -13.242 -23.453 2.301 1 97 286 SER B N 1
ATOM 5502 C CA . SER B 1 286 ? -12.945 -23.938 3.646 1 97 286 SER B CA 1
ATOM 5503 C C . SER B 1 286 ? -11.656 -24.75 3.666 1 97 286 SER B C 1
ATOM 5505 O O . SER B 1 286 ? -11.258 -25.328 2.648 1 97 286 SER B O 1
ATOM 5507 N N . THR B 1 287 ? -11.023 -24.734 4.773 1 96.62 287 THR B N 1
ATOM 5508 C CA . THR B 1 287 ? -9.828 -25.562 4.961 1 96.62 287 THR B CA 1
ATOM 5509 C C . THR B 1 287 ? -10.109 -26.688 5.945 1 96.62 287 THR B C 1
ATOM 5511 O O . THR B 1 287 ? -9.25 -27.047 6.762 1 96.62 287 THR B O 1
ATOM 5514 N N . GLY B 1 288 ? -11.281 -27.156 5.977 1 94.62 288 GLY B N 1
ATOM 5515 C CA . GLY B 1 288 ? -11.68 -28.359 6.676 1 94.62 288 GLY B CA 1
ATOM 5516 C C . GLY B 1 288 ? -11.844 -28.156 8.172 1 94.62 288 GLY B C 1
ATOM 5517 O O . GLY B 1 288 ? -11.867 -27.031 8.648 1 94.62 288 GLY B O 1
ATOM 5518 N N . PRO B 1 289 ? -12.07 -29.328 8.898 1 92.81 289 PRO B N 1
ATOM 5519 C CA . PRO B 1 289 ? -12.25 -29.25 10.352 1 92.81 289 PRO B CA 1
ATOM 5520 C C . PRO B 1 289 ? -11.047 -28.625 11.062 1 92.81 289 PRO B C 1
ATOM 5522 O O . PRO B 1 289 ? -9.898 -28.984 10.766 1 92.81 289 PRO B O 1
ATOM 5525 N N . GLY B 1 290 ? -11.352 -27.797 11.93 1 92.06 290 GLY B N 1
ATOM 5526 C CA . GLY B 1 290 ? -10.281 -27.125 12.648 1 92.06 290 GLY B CA 1
ATOM 5527 C C . GLY B 1 290 ? -9.648 -25.984 11.859 1 92.06 290 GLY B C 1
ATOM 5528 O O . GLY B 1 290 ? -8.75 -25.312 12.352 1 92.06 290 GLY B O 1
ATOM 5529 N N . GLY B 1 291 ? -10.102 -25.781 10.617 1 95.44 291 GLY B N 1
ATOM 5530 C CA . GLY B 1 291 ? -9.641 -24.672 9.781 1 95.44 291 GLY B CA 1
ATOM 5531 C C . GLY B 1 291 ? -10.578 -23.484 9.797 1 95.44 291 GLY B C 1
ATOM 5532 O O . GLY B 1 291 ? -11.109 -23.125 10.852 1 95.44 291 GLY B O 1
ATOM 5533 N N . TYR B 1 292 ? -10.664 -22.797 8.727 1 97.25 292 TYR B N 1
ATOM 5534 C CA . TYR B 1 292 ? -11.477 -21.594 8.594 1 97.25 292 TYR B CA 1
ATOM 5535 C C . TYR B 1 292 ? -12.391 -21.703 7.379 1 97.25 292 TYR B C 1
ATOM 5537 O O . TYR B 1 292 ? -12.141 -22.484 6.469 1 97.25 292 TYR B O 1
ATOM 5545 N N . THR B 1 293 ? -13.492 -21.031 7.41 1 98.25 293 THR B N 1
ATOM 5546 C CA . THR B 1 293 ? -14.273 -20.703 6.223 1 98.25 293 THR B CA 1
ATOM 5547 C C . THR B 1 293 ? -13.922 -19.312 5.707 1 98.25 293 THR B C 1
ATOM 5549 O O . THR B 1 293 ? -14.117 -18.312 6.414 1 98.25 293 THR B O 1
ATOM 5552 N N . PHE B 1 294 ? -13.398 -19.266 4.523 1 98.5 294 PHE B N 1
ATOM 5553 C CA . PHE B 1 294 ? -12.945 -18.016 3.934 1 98.5 294 PHE B CA 1
ATOM 5554 C C . PHE B 1 294 ? -13.977 -17.469 2.961 1 98.5 294 PHE B C 1
ATOM 5556 O O . PHE B 1 294 ? -14.469 -18.188 2.092 1 98.5 294 PHE B O 1
ATOM 5563 N N . VAL B 1 295 ? -14.359 -16.219 3.135 1 98.81 295 VAL B N 1
ATOM 5564 C CA . VAL B 1 295 ? -15.125 -15.477 2.137 1 98.81 295 VAL B CA 1
ATOM 5565 C C . VAL B 1 295 ? -14.172 -14.641 1.288 1 98.81 295 VAL B C 1
ATOM 5567 O O . VAL B 1 295 ? -13.531 -13.711 1.793 1 98.81 295 VAL B O 1
ATOM 5570 N N . LYS B 1 296 ? -14.055 -14.984 0.028 1 98.75 296 LYS B N 1
ATOM 5571 C CA . LYS B 1 296 ? -13.172 -14.289 -0.905 1 98.75 296 LYS B CA 1
ATOM 5572 C C . LYS B 1 296 ? -13.914 -13.156 -1.611 1 98.75 296 LYS B C 1
ATOM 5574 O O . LYS B 1 296 ? -14.938 -13.375 -2.256 1 98.75 296 LYS B O 1
ATOM 5579 N N . LEU B 1 297 ? -13.391 -11.992 -1.515 1 98.88 297 LEU B N 1
ATOM 5580 C CA . LEU B 1 297 ? -14.039 -10.812 -2.086 1 98.88 297 LEU B CA 1
ATOM 5581 C C . LEU B 1 297 ? -13.344 -10.391 -3.375 1 98.88 297 LEU B C 1
ATOM 5583 O O . LEU B 1 297 ? -12.18 -10.711 -3.596 1 98.88 297 LEU B O 1
ATOM 5587 N N . ASP B 1 298 ? -14.047 -9.648 -4.258 1 98.75 298 ASP B N 1
ATOM 5588 C CA . ASP B 1 298 ? -13.469 -9.125 -5.488 1 98.75 298 ASP B CA 1
ATOM 5589 C C . ASP B 1 298 ? -12.711 -7.82 -5.23 1 98.75 298 ASP B C 1
ATOM 5591 O O . ASP B 1 298 ? -12.797 -6.879 -6.023 1 98.75 298 ASP B O 1
ATOM 5595 N N . ALA B 1 299 ? -12.148 -7.652 -4.113 1 98.69 299 ALA B N 1
ATOM 5596 C CA . ALA B 1 299 ? -11.266 -6.582 -3.646 1 98.69 299 ALA B CA 1
ATOM 5597 C C . ALA B 1 299 ? -10.156 -7.141 -2.758 1 98.69 299 ALA B C 1
ATOM 5599 O O . ALA B 1 299 ? -10.281 -8.234 -2.205 1 98.69 299 ALA B O 1
ATOM 5600 N N . GLY B 1 300 ? -9.102 -6.492 -2.66 1 98.56 300 GLY B N 1
ATOM 5601 C CA . GLY B 1 300 ? -8 -6.879 -1.788 1 98.56 300 GLY B CA 1
ATOM 5602 C C . GLY B 1 300 ? -7.254 -5.691 -1.207 1 98.56 300 GLY B C 1
ATOM 5603 O O . GLY B 1 300 ? -7.824 -4.609 -1.053 1 98.56 300 GLY B O 1
ATOM 5604 N N . MET B 1 301 ? -6.031 -5.914 -0.849 1 98.19 301 MET B N 1
ATOM 5605 C CA . MET B 1 301 ? -5.203 -4.844 -0.297 1 98.19 301 MET B CA 1
ATOM 5606 C C . MET B 1 301 ? -4.965 -3.75 -1.332 1 98.19 301 MET B C 1
ATOM 5608 O O . MET B 1 301 ? -4.59 -2.629 -0.982 1 98.19 301 MET B O 1
ATOM 5612 N N . ASP B 1 302 ? -5.215 -4.031 -2.629 1 98.5 302 ASP B N 1
ATOM 5613 C CA . ASP B 1 302 ? -5.121 -3.025 -3.682 1 98.5 302 ASP B CA 1
ATOM 561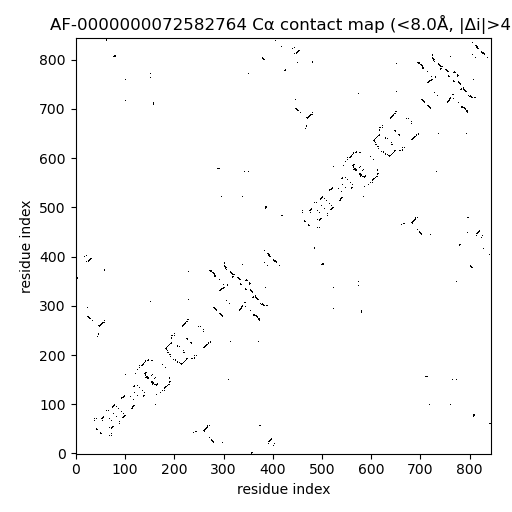4 C C . ASP B 1 302 ? -6.266 -2.018 -3.58 1 98.5 302 ASP B C 1
ATOM 5616 O O . ASP B 1 302 ? -6.219 -0.956 -4.207 1 98.5 302 ASP B O 1
ATOM 5620 N N . VAL B 1 303 ? -7.297 -2.33 -2.807 1 98.69 303 VAL B N 1
ATOM 5621 C CA . VAL B 1 303 ? -8.438 -1.452 -2.584 1 98.69 303 VAL B CA 1
ATOM 5622 C C . VAL B 1 303 ? -8.391 -0.889 -1.165 1 98.69 303 VAL B C 1
ATOM 5624 O O . VAL B 1 303 ? -8.414 0.329 -0.973 1 98.69 303 VAL B O 1
ATOM 5627 N N . ASN B 1 304 ? -8.281 -1.727 -0.205 1 98.69 304 ASN B N 1
ATOM 5628 C CA . ASN B 1 304 ? -8.141 -1.321 1.189 1 98.69 304 ASN B CA 1
ATOM 5629 C C . ASN B 1 304 ? -6.965 -2.027 1.86 1 98.69 304 ASN B C 1
ATOM 5631 O O . ASN B 1 304 ? -7.09 -3.174 2.295 1 98.69 304 ASN B O 1
ATOM 5635 N N . THR B 1 305 ? -5.898 -1.319 2.055 1 98.12 305 THR B N 1
ATOM 5636 C CA . THR B 1 305 ? -4.648 -1.863 2.578 1 98.12 305 THR B CA 1
ATOM 5637 C C . THR B 1 305 ? -4.641 -1.821 4.105 1 98.12 305 THR B C 1
ATOM 5639 O O . THR B 1 305 ? -3.812 -2.475 4.742 1 98.12 305 THR B O 1
ATOM 5642 N N . ARG B 1 306 ? -5.535 -1.149 4.773 1 97.19 306 ARG B N 1
ATOM 5643 C CA . ARG B 1 306 ? -5.496 -0.83 6.199 1 97.19 306 ARG B CA 1
ATOM 5644 C C . ARG B 1 306 ? -5.5 -2.1 7.043 1 97.19 306 ARG B C 1
ATOM 5646 O O . ARG B 1 306 ? -4.723 -2.223 7.992 1 97.19 306 ARG B O 1
ATOM 5653 N N . PRO B 1 307 ? -6.387 -3.064 6.695 1 97.12 307 PRO B N 1
ATOM 5654 C CA . PRO B 1 307 ? -6.355 -4.281 7.512 1 97.12 307 PRO B CA 1
ATOM 5655 C C . PRO B 1 307 ? -5.004 -4.992 7.453 1 97.12 307 PRO B C 1
ATOM 5657 O O . PRO B 1 307 ? -4.5 -5.449 8.484 1 97.12 307 PRO B O 1
ATOM 5660 N N . SER B 1 308 ? -4.418 -5.039 6.266 1 95 308 SER B N 1
ATOM 5661 C CA . SER B 1 308 ? -3.119 -5.688 6.105 1 95 308 SER B CA 1
ATOM 5662 C C . SER B 1 308 ? -2.012 -4.887 6.781 1 95 308 SER B C 1
ATOM 5664 O O . SER B 1 308 ? -1.082 -5.457 7.352 1 95 308 SER B O 1
ATOM 5666 N N . LEU B 1 309 ? -2.111 -3.592 6.691 1 93.94 309 LEU B N 1
ATOM 5667 C CA . LEU B 1 309 ? -1.066 -2.682 7.148 1 93.94 309 LEU B CA 1
ATOM 5668 C C . LEU B 1 309 ? -1.096 -2.539 8.664 1 93.94 309 LEU B C 1
ATOM 5670 O O . LEU B 1 309 ? -0.046 -2.516 9.312 1 93.94 309 LEU B O 1
ATOM 5674 N N . TYR B 1 310 ? -2.359 -2.449 9.266 1 92.75 310 TYR B N 1
ATOM 5675 C CA . TYR B 1 310 ? -2.486 -2.049 10.664 1 92.75 310 TYR B CA 1
ATOM 5676 C C . TYR B 1 310 ? -3.322 -3.057 11.445 1 92.75 310 TYR B C 1
ATOM 5678 O O . TYR B 1 310 ? -3.588 -2.863 12.633 1 92.75 310 TYR B O 1
ATOM 5686 N N . ALA B 1 311 ? -3.768 -4.113 10.82 1 94.25 311 ALA B N 1
ATOM 5687 C CA . ALA B 1 311 ? -4.805 -4.961 11.391 1 94.25 311 ALA B CA 1
ATOM 5688 C C . ALA B 1 311 ? -6.062 -4.156 11.719 1 94.25 311 ALA B C 1
ATOM 5690 O O . ALA B 1 311 ? -6.738 -4.418 12.711 1 94.25 311 ALA B O 1
ATOM 5691 N N . ALA B 1 312 ? -6.277 -3.146 10.914 1 95.38 312 ALA B N 1
ATOM 5692 C CA . ALA B 1 312 ? -7.418 -2.262 11.133 1 95.38 312 ALA B CA 1
ATOM 5693 C C . ALA B 1 312 ? -8.734 -3.01 10.953 1 95.38 312 ALA B C 1
ATOM 5695 O O . ALA B 1 312 ? -8.875 -3.822 10.031 1 95.38 312 ALA B O 1
ATOM 5696 N N . LYS B 1 313 ? -9.641 -2.723 11.766 1 95.75 313 LYS B N 1
ATOM 5697 C CA . LYS B 1 313 ? -10.961 -3.354 11.688 1 95.75 313 LYS B CA 1
ATOM 5698 C C . LYS B 1 313 ? -11.961 -2.438 10.992 1 95.75 313 LYS B C 1
ATOM 5700 O O . LYS B 1 313 ? -12 -1.234 11.266 1 95.75 313 LYS B O 1
ATOM 5705 N N . HIS B 1 314 ? -12.672 -2.939 10.102 1 97.75 314 HIS B N 1
ATOM 5706 C CA . HIS B 1 314 ? -13.812 -2.307 9.445 1 97.75 314 HIS B CA 1
ATOM 5707 C C . HIS B 1 314 ? -15.07 -3.148 9.602 1 97.75 314 HIS B C 1
ATOM 5709 O O . HIS B 1 314 ? -15.016 -4.379 9.57 1 97.75 314 HIS B O 1
ATOM 5715 N N . PRO B 1 315 ? -16.219 -2.502 9.789 1 97.69 315 PRO B N 1
ATOM 5716 C CA . PRO B 1 315 ? -17.438 -3.295 9.719 1 97.69 315 PRO B CA 1
ATOM 5717 C C . PRO B 1 315 ? -17.609 -4 8.375 1 97.69 315 PRO B C 1
ATOM 5719 O O . PRO B 1 315 ? -17.328 -3.416 7.328 1 97.69 315 PRO B O 1
ATOM 5722 N N . LEU B 1 316 ? -17.969 -5.227 8.406 1 98.25 316 LEU B N 1
ATOM 5723 C CA . LEU B 1 316 ? -18.312 -6.027 7.234 1 98.25 316 LEU B CA 1
ATOM 5724 C C . LEU B 1 316 ? -19.766 -6.504 7.324 1 98.25 316 LEU B C 1
ATOM 5726 O O . LEU B 1 316 ? -20.125 -7.223 8.258 1 98.25 316 LEU B O 1
ATOM 5730 N N . VAL B 1 317 ? -20.547 -6.109 6.406 1 97.88 317 VAL B N 1
ATOM 5731 C CA . VAL B 1 317 ? -21.969 -6.441 6.434 1 97.88 317 VAL B CA 1
ATOM 5732 C C . VAL B 1 317 ? -22.359 -7.152 5.141 1 97.88 317 VAL B C 1
ATOM 5734 O O . VAL B 1 317 ? -22.188 -6.605 4.047 1 97.88 317 VAL B O 1
ATOM 5737 N N . VAL B 1 318 ? -22.891 -8.328 5.238 1 98.12 318 VAL B N 1
ATOM 5738 C CA . VAL B 1 318 ? -23.359 -9.086 4.082 1 98.12 318 VAL B CA 1
ATOM 5739 C C . VAL B 1 318 ? -24.734 -8.594 3.65 1 98.12 318 VAL B C 1
ATOM 5741 O O . VAL B 1 318 ? -25.625 -8.438 4.484 1 98.12 318 VAL B O 1
ATOM 5744 N N . VAL B 1 319 ? -24.875 -8.234 2.453 1 97.75 319 VAL B N 1
ATOM 5745 C CA . VAL B 1 319 ? -26.141 -7.871 1.839 1 97.75 319 VAL B CA 1
ATOM 5746 C C . VAL B 1 319 ? -26.484 -8.859 0.729 1 97.75 319 VAL B C 1
ATOM 5748 O O . VAL B 1 319 ? -25.734 -9 -0.24 1 97.75 319 VAL B O 1
ATOM 5751 N N . SER B 1 320 ? -27.578 -9.523 0.891 1 96.38 320 SER B N 1
ATOM 5752 C CA . SER B 1 320 ? -28 -10.531 -0.077 1 96.38 320 SER B CA 1
ATOM 5753 C C . SER B 1 320 ? -28.234 -9.914 -1.451 1 96.38 320 SER B C 1
ATOM 5755 O O . SER B 1 320 ? -28.906 -8.883 -1.568 1 96.38 320 SER B O 1
ATOM 5757 N N . LYS B 1 321 ? -27.719 -10.555 -2.428 1 94.19 321 LYS B N 1
ATOM 5758 C CA . LYS B 1 321 ? -27.938 -10.102 -3.797 1 94.19 321 LYS B CA 1
ATOM 5759 C C . LYS B 1 321 ? -29.406 -10.141 -4.168 1 94.19 321 LYS B C 1
ATOM 5761 O O . LYS B 1 321 ? -29.922 -9.227 -4.816 1 94.19 321 LYS B O 1
ATOM 5766 N N . GLU B 1 322 ? -30.109 -11.156 -3.705 1 91.38 322 GLU B N 1
ATOM 5767 C CA . GLU B 1 322 ? -31.5 -11.406 -4.074 1 91.38 322 GLU B CA 1
ATOM 5768 C C . GLU B 1 322 ? -32.469 -10.688 -3.127 1 91.38 322 GLU B C 1
ATOM 5770 O O . GLU B 1 322 ? -33.656 -10.633 -3.381 1 91.38 322 GLU B O 1
ATOM 5775 N N . GLY B 1 323 ? -32 -10.109 -2.086 1 86.56 323 GLY B N 1
ATOM 5776 C CA . GLY B 1 323 ? -32.844 -9.359 -1.157 1 86.56 323 GLY B CA 1
ATOM 5777 C C . GLY B 1 323 ? -33.438 -10.219 -0.056 1 86.56 323 GLY B C 1
ATOM 5778 O O . GLY B 1 323 ? -34.188 -9.727 0.789 1 86.56 323 GLY B O 1
ATOM 5779 N N . VAL B 1 324 ? -33.062 -11.516 -0.02 1 83.19 324 VAL B N 1
ATOM 5780 C CA . VAL B 1 324 ? -33.625 -12.43 0.982 1 83.19 324 VAL B CA 1
ATOM 5781 C C . VAL B 1 324 ? -32.531 -12.812 1.979 1 83.19 324 VAL B C 1
ATOM 5783 O O . VAL B 1 324 ? -31.453 -13.273 1.585 1 83.19 324 VAL B O 1
ATOM 5786 N N . HIS B 1 325 ? -32.844 -12.531 3.223 1 83.12 325 HIS B N 1
ATOM 5787 C CA . HIS B 1 325 ? -31.891 -12.898 4.273 1 83.12 325 HIS B CA 1
ATOM 5788 C C . HIS B 1 325 ? -32.281 -14.203 4.945 1 83.12 325 HIS B C 1
ATOM 5790 O O . HIS B 1 325 ? -33.469 -14.422 5.234 1 83.12 325 HIS B O 1
ATOM 5796 N N . SER B 1 326 ? -31.375 -15.055 5.086 1 80.69 326 SER B N 1
ATOM 5797 C CA . SER B 1 326 ? -31.656 -16.312 5.777 1 80.69 326 SER B CA 1
ATOM 5798 C C . SER B 1 326 ? -31.766 -16.094 7.285 1 80.69 326 SER B C 1
ATOM 5800 O O . SER B 1 326 ? -32.344 -16.938 7.992 1 80.69 326 SER B O 1
ATOM 5802 N N . GLY B 1 327 ? -31.234 -14.984 7.746 1 85.5 327 GLY B N 1
ATOM 5803 C CA . GLY B 1 327 ? -31.172 -14.734 9.18 1 85.5 327 GLY B CA 1
ATOM 5804 C C . GLY B 1 327 ? -30.062 -15.516 9.867 1 85.5 327 GLY B C 1
ATOM 5805 O O . GLY B 1 327 ? -29.766 -15.281 11.039 1 85.5 327 GLY B O 1
ATOM 5806 N N . LYS B 1 328 ? -29.406 -16.359 9.164 1 92.94 328 LYS B N 1
ATOM 5807 C CA . LYS B 1 328 ? -28.328 -17.156 9.719 1 92.94 328 LYS B CA 1
ATOM 5808 C C . LYS B 1 328 ? -27.016 -16.375 9.758 1 92.94 328 LYS B C 1
ATOM 5810 O O . LYS B 1 328 ? -26.844 -15.414 8.992 1 92.94 328 LYS B O 1
ATOM 5815 N N . THR B 1 329 ? -26.203 -16.734 10.789 1 95.44 329 THR B N 1
ATOM 5816 C CA . THR B 1 329 ? -24.875 -16.141 10.914 1 95.44 329 THR B CA 1
ATOM 5817 C C . THR B 1 329 ? -23.797 -17.219 10.875 1 95.44 329 THR B C 1
ATOM 5819 O O . THR B 1 329 ? -24.078 -18.406 11.062 1 95.44 329 THR B O 1
ATOM 5822 N N . ALA B 1 330 ? -22.656 -16.859 10.555 1 95.88 330 ALA B N 1
ATOM 5823 C CA . ALA B 1 330 ? -21.516 -17.766 10.57 1 95.88 330 ALA B CA 1
ATOM 5824 C C . ALA B 1 330 ? -20.219 -17 10.82 1 95.88 330 ALA B C 1
ATOM 5826 O O . ALA B 1 330 ? -20.172 -15.781 10.672 1 95.88 330 ALA B O 1
ATOM 5827 N N . ASP B 1 331 ? -19.188 -17.719 11.273 1 96.62 331 ASP B N 1
ATOM 5828 C CA . ASP B 1 331 ? -17.828 -17.203 11.461 1 96.62 331 ASP B CA 1
ATOM 5829 C C . ASP B 1 331 ? -17.016 -17.312 10.172 1 96.62 331 ASP B C 1
ATOM 5831 O O . ASP B 1 331 ? -16.812 -18.422 9.664 1 96.62 331 ASP B O 1
ATOM 5835 N N . TYR B 1 332 ? -16.578 -16.219 9.688 1 98.12 332 TYR B N 1
ATOM 5836 C CA . TYR B 1 332 ? -15.844 -16.219 8.438 1 98.12 332 TYR B CA 1
ATOM 5837 C C . TYR B 1 332 ? -14.5 -15.516 8.602 1 98.12 332 TYR B C 1
ATOM 5839 O O . TYR B 1 332 ? -14.32 -14.703 9.508 1 98.12 332 TYR B O 1
ATOM 5847 N N . VAL B 1 333 ? -13.539 -15.883 7.84 1 98.25 333 VAL B N 1
ATOM 5848 C CA . VAL B 1 333 ? -12.375 -15.055 7.523 1 98.25 333 VAL B CA 1
ATOM 5849 C C . VAL B 1 333 ? -12.57 -14.391 6.164 1 98.25 333 VAL B C 1
ATOM 5851 O O . VAL B 1 333 ? -12.812 -15.07 5.164 1 98.25 333 VAL B O 1
ATOM 5854 N N . TYR B 1 334 ? -12.547 -13.109 6.152 1 98.69 334 TYR B N 1
ATOM 5855 C CA . TYR B 1 334 ? -12.664 -12.391 4.891 1 98.69 334 TYR B CA 1
ATOM 5856 C C . TYR B 1 334 ? -11.289 -12.125 4.281 1 98.69 334 TYR B C 1
ATOM 5858 O O . TYR B 1 334 ? -10.383 -11.633 4.961 1 98.69 334 TYR B O 1
ATOM 5866 N N . VAL B 1 335 ? -11.117 -12.492 2.99 1 98.38 335 VAL B N 1
ATOM 5867 C CA . VAL B 1 335 ? -9.836 -12.359 2.312 1 98.38 335 VAL B CA 1
ATOM 5868 C C . VAL B 1 335 ? -10.031 -11.641 0.979 1 98.38 335 VAL B C 1
ATOM 5870 O O . VAL B 1 335 ? -11.141 -11.609 0.438 1 98.38 335 VAL B O 1
ATOM 5873 N N . GLY B 1 336 ? -8.945 -11.016 0.528 1 98.38 336 GLY B N 1
ATOM 5874 C CA . GLY B 1 336 ? -9.008 -10.289 -0.727 1 98.38 336 GLY B CA 1
ATOM 5875 C C . GLY B 1 336 ? -8.609 -11.125 -1.927 1 98.38 336 GLY B C 1
ATOM 5876 O O . GLY B 1 336 ? -8.367 -12.328 -1.797 1 98.38 336 GLY B O 1
ATOM 5877 N N . HIS B 1 337 ? -8.609 -10.5 -3.111 1 98.56 337 HIS B N 1
ATOM 5878 C CA . HIS B 1 337 ? -8.398 -11.211 -4.371 1 98.56 337 HIS B CA 1
ATOM 5879 C C . HIS B 1 337 ? -6.941 -11.133 -4.805 1 98.56 337 HIS B C 1
ATOM 5881 O O . HIS B 1 337 ? -6.57 -11.68 -5.852 1 98.56 337 HIS B O 1
ATOM 5887 N N . CYS B 1 338 ? -6.059 -10.43 -4.055 1 98.06 338 CYS B N 1
ATOM 5888 C CA . CYS B 1 338 ? -4.637 -10.414 -4.395 1 98.06 338 CYS B CA 1
ATOM 5889 C C . CYS B 1 338 ? -3.979 -11.734 -4.016 1 98.06 338 CYS B C 1
ATOM 5891 O O . CYS B 1 338 ? -4.316 -12.336 -2.992 1 98.06 338 CYS B O 1
ATOM 5893 N N . CYS B 1 339 ? -3.061 -12.203 -4.832 1 96 339 CYS B N 1
ATOM 5894 C CA . CYS B 1 339 ? -2.312 -13.422 -4.539 1 96 339 CYS B CA 1
ATOM 5895 C C . CYS B 1 339 ? -1.2 -13.148 -3.535 1 96 339 CYS B C 1
ATOM 5897 O O . CYS B 1 339 ? -0.018 -13.273 -3.861 1 96 339 CYS B O 1
ATOM 5899 N N . GLU B 1 340 ? -1.604 -12.789 -2.355 1 94.12 340 GLU B N 1
ATOM 5900 C CA . GLU B 1 340 ? -0.762 -12.438 -1.216 1 94.12 340 GLU B CA 1
ATOM 5901 C C . GLU B 1 340 ? -1.356 -12.953 0.09 1 94.12 340 GLU B C 1
ATOM 5903 O O . GLU B 1 340 ? -2.512 -12.664 0.411 1 94.12 340 GLU B O 1
ATOM 5908 N N . SER B 1 341 ? -0.594 -13.688 0.825 1 90.75 341 SER B N 1
ATOM 5909 C CA . SER B 1 341 ? -1.097 -14.297 2.051 1 90.75 341 SER B CA 1
ATOM 5910 C C . SER B 1 341 ? -1.568 -13.242 3.043 1 90.75 341 SER B C 1
ATOM 5912 O O . SER B 1 341 ? -2.48 -13.484 3.834 1 90.75 341 SER B O 1
ATOM 5914 N N . GLY B 1 342 ? -0.962 -12.062 3.004 1 92.75 342 GLY B N 1
ATOM 5915 C CA . GLY B 1 342 ? -1.326 -10.992 3.918 1 92.75 342 GLY B CA 1
ATOM 5916 C C . GLY B 1 342 ? -2.561 -10.227 3.479 1 92.75 342 GLY B C 1
ATOM 5917 O O . GLY B 1 342 ? -3.008 -9.305 4.172 1 92.75 342 GLY B O 1
ATOM 5918 N N . ASP B 1 343 ? -3.135 -10.633 2.35 1 96.5 343 ASP B N 1
ATOM 5919 C CA . ASP B 1 343 ? -4.344 -9.969 1.874 1 96.5 343 ASP B CA 1
ATOM 5920 C C . ASP B 1 343 ? -5.574 -10.453 2.637 1 96.5 343 ASP B C 1
ATOM 5922 O O . ASP B 1 343 ? -6.461 -11.086 2.059 1 96.5 343 ASP B O 1
ATOM 5926 N N . LEU B 1 344 ? -5.637 -10.062 3.932 1 97.19 344 LEU B N 1
ATOM 5927 C CA . LEU B 1 344 ? -6.699 -10.398 4.875 1 97.19 344 LEU B CA 1
ATOM 5928 C C . LEU B 1 344 ? -7.441 -9.141 5.32 1 97.19 344 LEU B C 1
ATOM 5930 O O . LEU B 1 344 ? -6.82 -8.172 5.75 1 97.19 344 LEU B O 1
ATOM 5934 N N . PHE B 1 345 ? -8.75 -9.195 5.211 1 98.25 345 PHE B N 1
ATOM 5935 C CA . PHE B 1 345 ? -9.539 -8.094 5.766 1 98.25 345 PHE B CA 1
ATOM 5936 C C . PHE B 1 345 ? -9.82 -8.328 7.242 1 98.25 345 PHE B C 1
ATOM 5938 O O . PHE B 1 345 ? -10.055 -7.383 7.992 1 98.25 345 PHE B O 1
ATOM 5945 N N . THR B 1 346 ? -9.875 -9.586 7.648 1 97.69 346 THR B N 1
ATOM 5946 C CA . THR B 1 346 ? -9.953 -9.953 9.055 1 97.69 346 THR B CA 1
ATOM 5947 C C . THR B 1 346 ? -8.633 -10.555 9.531 1 97.69 346 THR B C 1
ATOM 5949 O O . THR B 1 346 ? -8.422 -11.766 9.422 1 97.69 346 THR B O 1
ATOM 5952 N N . GLN B 1 347 ? -7.84 -9.68 10.023 1 94.62 347 GLN B N 1
ATOM 5953 C CA . GLN B 1 347 ? -6.465 -10.031 10.367 1 94.62 347 GLN B CA 1
ATOM 5954 C C . GLN B 1 347 ? -6.156 -9.695 11.828 1 94.62 347 GLN B C 1
ATOM 5956 O O . GLN B 1 347 ? -6.582 -8.648 12.328 1 94.62 347 GLN B O 1
ATOM 5961 N N . ALA B 1 348 ? -5.418 -10.562 12.422 1 91.25 348 ALA B N 1
ATOM 5962 C CA . ALA B 1 348 ? -4.918 -10.305 13.773 1 91.25 348 ALA B CA 1
ATOM 5963 C C . ALA B 1 348 ? -3.729 -9.352 13.742 1 91.25 348 ALA B C 1
ATOM 5965 O O . ALA B 1 348 ? -3.057 -9.219 12.711 1 91.25 348 ALA B O 1
ATOM 5966 N N . GLU B 1 349 ? -3.582 -8.672 14.898 1 85.75 349 GLU B N 1
ATOM 5967 C CA . GLU B 1 349 ? -2.334 -7.93 15.055 1 85.75 349 GLU B CA 1
ATOM 5968 C C . GLU B 1 349 ? -1.127 -8.859 14.953 1 85.75 349 GLU B C 1
ATOM 5970 O O . GLU B 1 349 ? -1.101 -9.922 15.578 1 85.75 349 GLU B O 1
ATOM 5975 N N . GLY B 1 350 ? -0.183 -8.547 14.133 1 79.25 350 GLY B N 1
ATOM 5976 C CA . GLY B 1 350 ? 0.967 -9.414 13.914 1 79.25 350 GLY B CA 1
ATOM 5977 C C . GLY B 1 350 ? 0.794 -10.352 12.742 1 79.25 350 GLY B C 1
ATOM 5978 O O . GLY B 1 350 ? 1.738 -11.039 12.344 1 79.25 350 GLY B O 1
ATOM 5979 N N . GLY B 1 351 ? -0.457 -10.477 12.305 1 85.75 351 GLY B N 1
ATOM 5980 C CA . GLY B 1 351 ? -0.708 -11.242 11.102 1 85.75 351 GLY B CA 1
ATOM 5981 C C . GLY B 1 351 ? -1.535 -12.492 11.344 1 85.75 351 GLY B C 1
ATOM 5982 O O . GLY B 1 351 ? -1.689 -12.922 12.492 1 85.75 351 GLY B O 1
ATOM 5983 N N . GLY B 1 352 ? -2.037 -13.039 10.328 1 91.19 352 GLY B N 1
ATOM 5984 C CA . GLY B 1 352 ? -2.85 -14.242 10.359 1 91.19 352 GLY B CA 1
ATOM 5985 C C . GLY B 1 352 ? -4.34 -13.961 10.398 1 91.19 352 GLY B C 1
ATOM 5986 O O . GLY B 1 352 ? -4.754 -12.852 10.742 1 91.19 352 GLY B O 1
ATOM 5987 N N . PRO B 1 353 ? -5.086 -14.93 10.109 1 95.75 353 PRO B N 1
ATOM 5988 C CA . PRO B 1 353 ? -6.531 -14.727 10.008 1 95.75 353 PRO B CA 1
ATOM 5989 C C . PRO B 1 353 ? -7.227 -14.734 11.367 1 95.75 353 PRO B C 1
ATOM 5991 O O . PRO B 1 353 ? -6.809 -15.461 12.273 1 95.75 353 PRO B O 1
ATOM 5994 N N . ILE B 1 354 ? -8.234 -13.938 11.5 1 96.12 354 ILE B N 1
ATOM 5995 C CA . ILE B 1 354 ? -9.188 -14.016 12.609 1 96.12 354 ILE B CA 1
ATOM 5996 C C . ILE B 1 354 ? -10.609 -14.07 12.062 1 96.12 354 ILE B C 1
ATOM 5998 O O . ILE B 1 354 ? -10.891 -13.539 10.984 1 96.12 354 ILE B O 1
ATOM 6002 N N . THR B 1 355 ? -11.484 -14.695 12.781 1 96.56 355 THR B N 1
ATOM 6003 C CA . THR B 1 355 ? -12.859 -14.836 12.32 1 96.56 355 THR B CA 1
ATOM 6004 C C . THR B 1 355 ? -13.68 -13.602 12.68 1 96.56 355 THR B C 1
ATOM 6006 O O . THR B 1 355 ? -13.359 -12.891 13.633 1 96.56 355 THR B O 1
ATOM 6009 N N . ARG B 1 356 ? -14.602 -13.344 11.906 1 96.5 356 ARG B N 1
ATOM 6010 C CA . ARG B 1 356 ? -15.656 -12.352 12.109 1 96.5 356 ARG B CA 1
ATOM 6011 C C . ARG B 1 356 ? -17.031 -12.969 11.906 1 96.5 356 ARG B C 1
ATOM 6013 O O . ARG B 1 356 ? -17.266 -13.703 10.938 1 96.5 356 ARG B O 1
ATOM 6020 N N . ILE B 1 357 ? -17.938 -12.719 12.828 1 96.56 357 ILE B N 1
ATOM 6021 C CA . ILE B 1 357 ? -19.312 -13.203 12.672 1 96.56 357 ILE B CA 1
ATOM 6022 C C . ILE B 1 357 ? -20.094 -12.242 11.797 1 96.56 357 ILE B C 1
ATOM 6024 O O . ILE B 1 357 ? -20.141 -11.039 12.062 1 96.56 357 ILE B O 1
ATOM 6028 N N . THR B 1 358 ? -20.688 -12.641 10.758 1 96.75 358 THR B N 1
ATOM 6029 C CA . THR B 1 358 ? -21.594 -11.891 9.891 1 96.75 358 THR B CA 1
ATOM 6030 C C . THR B 1 358 ? -22.781 -12.75 9.477 1 96.75 358 THR B C 1
ATOM 6032 O O . THR B 1 358 ? -22.875 -13.922 9.859 1 96.75 358 THR B O 1
ATOM 6035 N N . GLY B 1 359 ? -23.75 -12.07 8.695 1 95.75 359 GLY B N 1
ATOM 6036 C CA . GLY B 1 359 ? -24.719 -12.906 8.016 1 95.75 359 GLY B CA 1
ATOM 6037 C C . GLY B 1 359 ? -24.094 -13.914 7.066 1 95.75 359 GLY B C 1
ATOM 6038 O O . GLY B 1 359 ? -22.922 -13.766 6.684 1 95.75 359 GLY B O 1
ATOM 6039 N N . GLU B 1 360 ? -24.859 -14.883 6.793 1 96.44 360 GLU B N 1
ATOM 6040 C CA . GLU B 1 360 ? -24.359 -15.883 5.859 1 96.44 360 GLU B CA 1
ATOM 6041 C C . GLU B 1 360 ? -24.016 -15.266 4.512 1 96.44 360 GLU B C 1
ATOM 6043 O O . GLU B 1 360 ? -24.812 -14.492 3.961 1 96.44 360 GLU B O 1
ATOM 6048 N N . ALA B 1 361 ? -22.875 -15.586 4.062 1 97 361 ALA B N 1
ATOM 6049 C CA . ALA B 1 361 ? -22.406 -15.07 2.781 1 97 361 ALA B CA 1
ATOM 6050 C C . ALA B 1 361 ? -22.5 -16.141 1.693 1 97 361 ALA B C 1
ATOM 6052 O O . ALA B 1 361 ? -22.062 -17.266 1.892 1 97 361 ALA B O 1
ATOM 6053 N N . LYS B 1 362 ? -23.078 -15.781 0.638 1 96.75 362 LYS B N 1
ATOM 6054 C CA . LYS B 1 362 ? -23.172 -16.656 -0.525 1 96.75 362 LYS B CA 1
ATOM 6055 C C . LYS B 1 362 ? -22.547 -16.016 -1.755 1 96.75 362 LYS B C 1
ATOM 6057 O O . LYS B 1 362 ? -22.344 -14.797 -1.792 1 96.75 362 LYS B O 1
ATOM 6062 N N . LEU B 1 363 ? -22.266 -16.844 -2.697 1 97.5 363 LEU B N 1
ATOM 6063 C CA . LEU B 1 363 ? -21.719 -16.375 -3.961 1 97.5 363 LEU B CA 1
ATOM 6064 C C . LEU B 1 363 ? -22.594 -15.273 -4.555 1 97.5 363 LEU B C 1
ATOM 6066 O O . LEU B 1 363 ? -23.812 -15.414 -4.613 1 97.5 363 LEU B O 1
ATOM 6070 N N . GLY B 1 364 ? -21.938 -14.172 -4.895 1 97.5 364 GLY B N 1
ATOM 6071 C CA . GLY B 1 364 ? -22.672 -13.109 -5.566 1 97.5 364 GLY B CA 1
ATOM 6072 C C . GLY B 1 364 ? -23.25 -12.086 -4.609 1 97.5 364 GLY B C 1
ATOM 6073 O O . GLY B 1 364 ? -23.625 -10.984 -5.02 1 97.5 364 GLY B O 1
ATOM 6074 N N . ASP B 1 365 ? -23.375 -12.438 -3.281 1 98.31 365 ASP B N 1
ATOM 6075 C CA . ASP B 1 365 ? -23.812 -11.445 -2.297 1 98.31 365 ASP B CA 1
ATOM 6076 C C . ASP B 1 365 ? -22.828 -10.281 -2.232 1 98.31 365 ASP B C 1
ATOM 6078 O O . ASP B 1 365 ? -21.719 -10.359 -2.762 1 98.31 365 ASP B O 1
ATOM 6082 N N . TYR B 1 366 ? -23.328 -9.227 -1.72 1 98.69 366 TYR B N 1
ATOM 6083 C CA . TYR B 1 366 ? -22.469 -8.07 -1.495 1 98.69 366 TYR B CA 1
ATOM 6084 C C . TYR B 1 366 ? -21.938 -8.055 -0.067 1 98.69 366 TYR B C 1
ATOM 6086 O O . TYR B 1 366 ? -22.594 -8.562 0.85 1 98.69 366 TYR B O 1
ATOM 6094 N N . VAL B 1 367 ? -20.766 -7.637 0.134 1 98.75 367 VAL B N 1
ATOM 6095 C CA . VAL B 1 367 ? -20.203 -7.305 1.441 1 98.75 367 VAL B CA 1
ATOM 6096 C C . VAL B 1 367 ? -19.812 -5.828 1.473 1 98.75 367 VAL B C 1
ATOM 6098 O O . VAL B 1 367 ? -18.984 -5.383 0.662 1 98.75 367 VAL B O 1
ATOM 6101 N N . VAL B 1 368 ? -20.422 -5.109 2.346 1 98.81 368 VAL B N 1
ATOM 6102 C CA . VAL B 1 368 ? -20.156 -3.688 2.516 1 98.81 368 VAL B CA 1
ATOM 6103 C C . VAL B 1 368 ? -19.125 -3.488 3.627 1 98.81 368 VAL B C 1
ATOM 6105 O O . VAL B 1 368 ? -19.344 -3.906 4.766 1 98.81 368 VAL B O 1
ATOM 6108 N N . MET B 1 369 ? -18.016 -2.975 3.273 1 98.62 369 MET B N 1
ATOM 6109 C CA . MET B 1 369 ? -17.016 -2.553 4.254 1 98.62 369 MET B CA 1
ATOM 6110 C C . MET B 1 369 ? -17.203 -1.088 4.629 1 98.62 369 MET B C 1
ATOM 6112 O O . MET B 1 369 ? -16.891 -0.195 3.842 1 98.62 369 MET B O 1
ATOM 6116 N N . GLU B 1 370 ? -17.609 -0.826 5.82 1 97.94 370 GLU B N 1
ATOM 6117 C CA . GLU B 1 370 ? -17.891 0.542 6.242 1 97.94 370 GLU B CA 1
ATOM 6118 C C . GLU B 1 370 ? -16.688 1.179 6.914 1 97.94 370 GLU B C 1
ATOM 6120 O O . GLU B 1 370 ? -15.633 0.546 7.039 1 97.94 370 GLU B O 1
ATOM 6125 N N . GLY B 1 371 ? -16.781 2.469 7.227 1 97.69 371 GLY B N 1
ATOM 6126 C CA . GLY B 1 371 ? -15.664 3.186 7.805 1 97.69 371 GLY B CA 1
ATOM 6127 C C . GLY B 1 371 ? -14.492 3.328 6.852 1 97.69 371 GLY B C 1
ATOM 6128 O O . GLY B 1 371 ? -13.336 3.252 7.27 1 97.69 371 GLY B O 1
ATOM 6129 N N . ALA B 1 372 ? -14.773 3.412 5.559 1 98.38 372 ALA B N 1
ATOM 6130 C CA . ALA B 1 372 ? -13.719 3.367 4.547 1 98.38 372 ALA B CA 1
ATOM 6131 C C . ALA B 1 372 ? -13.602 4.703 3.816 1 98.38 372 ALA B C 1
ATOM 6133 O O . ALA B 1 372 ? -13.086 4.762 2.701 1 98.38 372 ALA B O 1
ATOM 6134 N N . GLY B 1 373 ? -14.062 5.777 4.441 1 98.62 373 GLY B N 1
ATOM 6135 C CA . GLY B 1 373 ? -14.031 7.078 3.789 1 98.62 373 GLY B CA 1
ATOM 6136 C C . GLY B 1 373 ? -12.656 7.719 3.801 1 98.62 373 GLY B C 1
ATOM 6137 O O . GLY B 1 373 ? -12.367 8.586 2.977 1 98.62 373 GLY B O 1
ATOM 6138 N N . ALA B 1 374 ? -11.891 7.34 4.75 1 98.31 374 ALA B N 1
ATOM 6139 C CA . ALA B 1 374 ? -10.57 7.938 4.914 1 98.31 374 ALA B CA 1
ATOM 6140 C C . ALA B 1 374 ? -9.484 6.871 4.898 1 98.31 374 ALA B C 1
ATOM 6142 O O . ALA B 1 374 ? -9.656 5.789 5.469 1 98.31 374 ALA B O 1
ATOM 6143 N N . TYR B 1 375 ? -8.352 7.195 4.191 1 97.69 375 TYR B N 1
ATOM 6144 C CA . TYR B 1 375 ? -7.109 6.426 4.223 1 97.69 375 TYR B CA 1
ATOM 6145 C C . TYR B 1 375 ? -7.316 5.035 3.637 1 97.69 375 TYR B C 1
ATOM 6147 O O . TYR B 1 375 ? -6.688 4.066 4.078 1 97.69 375 TYR B O 1
ATOM 6155 N N . CYS B 1 376 ? -8.281 4.879 2.77 1 98.5 376 CYS B N 1
ATOM 6156 C CA . CYS B 1 376 ? -8.484 3.645 2.018 1 98.5 376 CYS B CA 1
ATOM 6157 C C . CYS B 1 376 ? -8.125 3.838 0.549 1 98.5 376 CYS B C 1
ATOM 6159 O O . CYS B 1 376 ? -7.023 3.48 0.123 1 98.5 376 CYS B O 1
ATOM 6161 N N . SER B 1 377 ? -8.93 4.715 -0.1 1 98.56 377 SER B N 1
ATOM 6162 C CA . SER B 1 377 ? -8.625 4.988 -1.501 1 98.56 377 SER B CA 1
ATOM 6163 C C . SER B 1 377 ? -7.277 5.688 -1.646 1 98.56 377 SER B C 1
ATOM 6165 O O . SER B 1 377 ? -6.551 5.453 -2.613 1 98.56 377 SER B O 1
ATOM 6167 N N . SER B 1 378 ? -6.883 6.508 -0.683 1 98.12 378 SER B N 1
ATOM 6168 C CA . SER B 1 378 ? -5.684 7.332 -0.767 1 98.12 378 SER B CA 1
ATOM 6169 C C . SER B 1 378 ? -4.438 6.531 -0.4 1 98.12 378 SER B C 1
ATOM 6171 O O . SER B 1 378 ? -3.318 6.918 -0.752 1 98.12 378 SER B O 1
ATOM 6173 N N . MET B 1 379 ? -4.582 5.445 0.287 1 97.25 379 MET B N 1
ATOM 6174 C CA . MET B 1 379 ? -3.441 4.715 0.839 1 97.25 379 MET B CA 1
ATOM 6175 C C . MET B 1 379 ? -3.471 3.252 0.409 1 97.25 379 MET B C 1
ATOM 6177 O O . MET B 1 379 ? -2.992 2.379 1.134 1 97.25 379 MET B O 1
ATOM 6181 N N . SER B 1 380 ? -3.998 2.895 -0.68 1 97.75 380 SER B N 1
ATOM 6182 C CA . SER B 1 380 ? -4.102 1.509 -1.13 1 97.75 380 SER B CA 1
ATOM 6183 C C . SER B 1 380 ? -2.877 1.103 -1.946 1 97.75 380 SER B C 1
ATOM 6185 O O . SER B 1 380 ? -2.199 1.954 -2.523 1 97.75 380 SER B O 1
ATOM 6187 N N . THR B 1 381 ? -2.49 -0.169 -1.938 1 98.12 381 THR B N 1
ATOM 6188 C CA . THR B 1 381 ? -1.446 -0.7 -2.807 1 98.12 381 THR B CA 1
ATOM 6189 C C . THR B 1 381 ? -1.938 -0.795 -4.25 1 98.12 381 THR B C 1
ATOM 6191 O O . THR B 1 381 ? -2.012 -1.888 -4.812 1 98.12 381 THR B O 1
ATOM 6194 N N . LYS B 1 382 ? -2.119 0.346 -4.848 1 98.06 382 LYS B N 1
ATOM 6195 C CA . LYS B 1 382 ? -2.707 0.438 -6.18 1 98.06 382 LYS B CA 1
ATOM 6196 C C . LYS B 1 382 ? -1.939 -0.423 -7.18 1 98.06 382 LYS B C 1
ATOM 6198 O O . LYS B 1 382 ? -0.708 -0.454 -7.16 1 98.06 382 LYS B O 1
ATOM 6203 N N . ASN B 1 383 ? -2.68 -1.206 -7.996 1 98.44 383 ASN B N 1
ATOM 6204 C CA . ASN B 1 383 ? -2.221 -1.966 -9.156 1 98.44 383 ASN B CA 1
ATOM 6205 C C . ASN B 1 383 ? -1.432 -3.203 -8.734 1 98.44 383 ASN B C 1
ATOM 6207 O O . ASN B 1 383 ? -0.761 -3.826 -9.562 1 98.44 383 ASN B O 1
ATOM 6211 N N . TYR B 1 384 ? -1.371 -3.564 -7.422 1 98.56 384 TYR B N 1
ATOM 6212 C CA . TYR B 1 384 ? -0.802 -4.867 -7.09 1 98.56 384 TYR B CA 1
ATOM 6213 C C . TYR B 1 384 ? -1.554 -5.988 -7.801 1 98.56 384 TYR B C 1
ATOM 6215 O O . TYR B 1 384 ? -2.783 -5.961 -7.887 1 98.56 384 TYR B O 1
ATOM 6223 N N . ASN B 1 385 ? -0.827 -7.004 -8.375 1 98.69 385 ASN B N 1
ATOM 6224 C CA . ASN B 1 385 ? -1.334 -8.039 -9.266 1 98.69 385 ASN B CA 1
ATOM 6225 C C . ASN B 1 385 ? -1.966 -7.445 -10.516 1 98.69 385 ASN B C 1
ATOM 6227 O O . ASN B 1 385 ? -2.828 -8.07 -11.141 1 98.69 385 ASN B O 1
ATOM 6231 N N . SER B 1 386 ? -1.645 -6.176 -10.82 1 98.5 386 SER B N 1
ATOM 6232 C CA . SER B 1 386 ? -2.025 -5.41 -12 1 98.5 386 SER B CA 1
ATOM 6233 C C . SER B 1 386 ? -3.52 -5.109 -12.008 1 98.5 386 SER B C 1
ATOM 6235 O O . SER B 1 386 ? -4.098 -4.84 -13.062 1 98.5 386 SER B O 1
ATOM 6237 N N . PHE B 1 387 ? -4.207 -5.195 -10.867 1 98.62 387 PHE B N 1
ATOM 6238 C CA . PHE B 1 387 ? -5.602 -4.777 -10.805 1 98.62 387 PHE B CA 1
ATOM 6239 C C . PHE B 1 387 ? -5.727 -3.275 -11.039 1 98.62 387 PHE B C 1
ATOM 6241 O O . PHE B 1 387 ? -4.922 -2.492 -10.531 1 98.62 387 PHE B O 1
ATOM 6248 N N . PRO B 1 388 ? -6.684 -2.836 -11.781 1 98.25 388 PRO B N 1
ATOM 6249 C CA . PRO B 1 388 ? -6.895 -1.4 -11.984 1 98.25 388 PRO B CA 1
ATOM 6250 C C . PRO B 1 388 ? -7.367 -0.688 -10.719 1 98.25 388 PRO B C 1
ATOM 6252 O O . PRO B 1 388 ? -7.988 -1.308 -9.852 1 98.25 388 PRO B O 1
ATOM 6255 N N . GLU B 1 389 ? -7.039 0.588 -10.586 1 98.5 389 GLU B N 1
ATOM 6256 C CA . GLU B 1 389 ? -7.539 1.415 -9.492 1 98.5 389 GLU B CA 1
ATOM 6257 C C . GLU B 1 389 ? -9.062 1.463 -9.484 1 98.5 389 GLU B C 1
ATOM 6259 O O . GLU B 1 389 ? -9.688 1.602 -10.539 1 98.5 389 GLU B O 1
ATOM 6264 N N . THR B 1 390 ? -9.695 1.43 -8.352 1 98.5 390 THR B N 1
ATOM 6265 C CA . THR B 1 390 ? -11.125 1.23 -8.141 1 98.5 390 THR B CA 1
ATOM 6266 C C . THR B 1 390 ? -11.898 2.518 -8.414 1 98.5 390 THR B C 1
ATOM 6268 O O . THR B 1 390 ? -11.422 3.611 -8.109 1 98.5 390 THR B O 1
ATOM 6271 N N . ALA B 1 391 ? -13.078 2.404 -8.945 1 98.75 391 ALA B N 1
ATOM 6272 C CA . ALA B 1 391 ? -13.969 3.541 -9.18 1 98.75 391 ALA B CA 1
ATOM 6273 C C . ALA B 1 391 ? -14.5 4.094 -7.859 1 98.75 391 ALA B C 1
ATOM 6275 O O . ALA B 1 391 ? -14.445 3.422 -6.828 1 98.75 391 ALA B O 1
ATOM 6276 N N . GLU B 1 392 ? -14.961 5.309 -7.828 1 98.88 392 GLU B N 1
ATOM 6277 C CA . GLU B 1 392 ? -15.578 5.98 -6.688 1 98.88 392 GLU B CA 1
ATOM 6278 C C . GLU B 1 392 ? -16.891 6.648 -7.086 1 98.88 392 GLU B C 1
ATOM 6280 O O . GLU B 1 392 ? -17 7.219 -8.172 1 98.88 392 GLU B O 1
ATOM 6285 N N . VAL B 1 393 ? -17.828 6.52 -6.246 1 98.88 393 VAL B N 1
ATOM 6286 C CA . VAL B 1 393 ? -19.172 7.031 -6.492 1 98.88 393 VAL B CA 1
ATOM 6287 C C . VAL B 1 393 ? -19.609 7.918 -5.328 1 98.88 393 VAL B C 1
ATOM 6289 O O . VAL B 1 393 ? -19.266 7.648 -4.176 1 98.88 393 VAL B O 1
ATOM 6292 N N . LEU B 1 394 ? -20.312 8.984 -5.629 1 98.75 394 LEU B N 1
ATOM 6293 C CA . LEU B 1 394 ? -20.906 9.875 -4.637 1 98.75 394 LEU B CA 1
ATOM 6294 C C . LEU B 1 394 ? -22.422 9.727 -4.609 1 98.75 394 LEU B C 1
ATOM 6296 O O . LEU B 1 394 ? -23.078 9.797 -5.652 1 98.75 394 LEU B O 1
ATOM 6300 N N . VAL B 1 395 ? -22.922 9.383 -3.463 1 98.31 395 VAL B N 1
ATOM 6301 C CA . VAL B 1 395 ? -24.359 9.586 -3.256 1 98.31 395 VAL B CA 1
ATOM 6302 C C . VAL B 1 395 ? -24.641 11.07 -3.031 1 98.31 395 VAL B C 1
ATOM 6304 O O . VAL B 1 395 ? -24.25 11.633 -1.999 1 98.31 395 VAL B O 1
ATOM 6307 N N . ASP B 1 396 ? -25.344 11.672 -3.922 1 96.88 396 ASP B N 1
ATOM 6308 C CA . ASP B 1 396 ? -25.594 13.109 -3.84 1 96.88 396 ASP B CA 1
ATOM 6309 C C . ASP B 1 396 ? -26.781 13.414 -2.938 1 96.88 396 ASP B C 1
ATOM 6311 O O . ASP B 1 396 ? -27.469 12.508 -2.465 1 96.88 396 ASP B O 1
ATOM 6315 N N . SER B 1 397 ? -27.031 14.68 -2.703 1 95 397 SER B N 1
ATOM 6316 C CA . SER B 1 397 ? -28.047 15.133 -1.763 1 95 397 SER B CA 1
ATOM 6317 C C . SER B 1 397 ? -29.453 14.781 -2.252 1 95 397 SER B C 1
ATOM 6319 O O . SER B 1 397 ? -30.359 14.594 -1.449 1 95 397 SER B O 1
ATOM 6321 N N . ASP B 1 398 ? -29.641 14.641 -3.594 1 94.75 398 ASP B N 1
ATOM 6322 C CA . ASP B 1 398 ? -30.938 14.312 -4.152 1 94.75 398 ASP B CA 1
ATOM 6323 C C . ASP B 1 398 ? -31.141 12.805 -4.238 1 94.75 398 ASP B C 1
ATOM 6325 O O . ASP B 1 398 ? -32.156 12.336 -4.734 1 94.75 398 ASP B O 1
ATOM 6329 N N . GLY B 1 399 ? -30.125 12.086 -3.822 1 94.12 399 GLY B N 1
ATOM 6330 C CA . GLY B 1 399 ? -30.234 10.633 -3.799 1 94.12 399 GLY B CA 1
ATOM 6331 C C . GLY B 1 399 ? -29.641 9.977 -5.031 1 94.12 399 GLY B C 1
ATOM 6332 O O . GLY B 1 399 ? -29.5 8.75 -5.074 1 94.12 399 GLY B O 1
ATOM 6333 N N . SER B 1 400 ? -29.281 10.773 -5.973 1 96.69 400 SER B N 1
ATOM 6334 C CA . SER B 1 400 ? -28.688 10.211 -7.184 1 96.69 400 SER B CA 1
ATOM 6335 C C . SER B 1 400 ? -27.266 9.734 -6.938 1 96.69 400 SER B C 1
ATOM 6337 O O . SER B 1 400 ? -26.641 10.125 -5.949 1 96.69 400 SER B O 1
ATOM 6339 N N . PHE B 1 401 ? -26.781 8.852 -7.758 1 98.12 401 PHE B N 1
ATOM 6340 C CA . PHE B 1 401 ? -25.422 8.352 -7.723 1 98.12 401 PHE B CA 1
ATOM 6341 C C . PHE B 1 401 ? -24.578 8.977 -8.828 1 98.12 401 PHE B C 1
ATOM 6343 O O . PHE B 1 401 ? -24.969 8.938 -10 1 98.12 401 PHE B O 1
ATOM 6350 N N . GLN B 1 402 ? -23.438 9.547 -8.438 1 98.19 402 GLN B N 1
ATOM 6351 C CA . GLN B 1 402 ? -22.562 10.188 -9.414 1 98.19 402 GLN B CA 1
ATOM 6352 C C . GLN B 1 402 ? -21.172 9.531 -9.414 1 98.19 402 GLN B C 1
ATOM 6354 O O . GLN B 1 402 ? -20.547 9.406 -8.359 1 98.19 402 GLN B O 1
ATOM 6359 N N . LEU B 1 403 ? -20.75 9.094 -10.617 1 98.56 403 LEU B N 1
ATOM 6360 C CA . LEU B 1 403 ? -19.375 8.633 -10.75 1 98.56 403 LEU B CA 1
ATOM 6361 C C . LEU B 1 403 ? -18.391 9.789 -10.547 1 98.56 403 LEU B C 1
ATOM 6363 O O . LEU B 1 403 ? -18.469 10.797 -11.25 1 98.56 403 LEU B O 1
ATOM 6367 N N . ILE B 1 404 ? -17.469 9.625 -9.555 1 98.81 404 ILE B N 1
ATOM 6368 C CA . ILE B 1 404 ? -16.578 10.742 -9.297 1 98.81 404 ILE B CA 1
ATOM 6369 C C . ILE B 1 404 ? -15.133 10.328 -9.562 1 98.81 404 ILE B C 1
ATOM 6371 O O . ILE B 1 404 ? -14.227 11.164 -9.555 1 98.81 404 ILE B O 1
ATOM 6375 N N . ARG B 1 405 ? -14.883 9.102 -9.789 1 98.75 405 ARG B N 1
ATOM 6376 C CA . ARG B 1 405 ? -13.648 8.555 -10.344 1 98.75 405 ARG B CA 1
ATOM 6377 C C . ARG B 1 405 ? -13.938 7.34 -11.227 1 98.75 405 ARG B C 1
ATOM 6379 O O . ARG B 1 405 ? -14.57 6.383 -10.781 1 98.75 405 ARG B O 1
ATOM 6386 N N . ARG B 1 406 ? -13.508 7.355 -12.461 1 98.56 406 ARG B N 1
ATOM 6387 C CA . ARG B 1 406 ? -13.633 6.203 -13.344 1 98.56 406 ARG B CA 1
ATOM 6388 C C . ARG B 1 406 ? -12.648 5.102 -12.945 1 98.56 406 ARG B C 1
ATOM 6390 O O . ARG B 1 406 ? -11.523 5.387 -12.531 1 98.56 406 ARG B O 1
ATOM 6397 N N . ARG B 1 407 ? -13.125 3.867 -12.984 1 98.44 407 ARG B N 1
ATOM 6398 C CA . ARG B 1 407 ? -12.172 2.766 -12.883 1 98.44 407 ARG B CA 1
ATOM 6399 C C . ARG B 1 407 ? -11.016 2.943 -13.859 1 98.44 407 ARG B C 1
ATOM 6401 O O . ARG B 1 407 ? -11.227 3.336 -15.016 1 98.44 407 ARG B O 1
ATOM 6408 N N . GLN B 1 408 ? -9.812 2.682 -13.383 1 98.12 408 GLN B N 1
ATOM 6409 C CA . GLN B 1 408 ? -8.609 2.824 -14.195 1 98.12 408 GLN B CA 1
ATOM 6410 C C . GLN B 1 408 ? -8.633 1.863 -15.383 1 98.12 408 GLN B C 1
ATOM 6412 O O . GLN B 1 408 ? -8.977 0.689 -15.234 1 98.12 408 GLN B O 1
ATOM 6417 N N . ASN B 1 409 ? -8.32 2.398 -16.578 1 96.5 409 ASN B N 1
ATOM 6418 C CA . ASN B 1 409 ? -8.023 1.521 -17.719 1 96.5 409 ASN B CA 1
ATOM 6419 C C . ASN B 1 409 ? -6.711 0.772 -17.516 1 96.5 409 ASN B C 1
ATOM 6421 O O . ASN B 1 409 ? -5.715 1.359 -17.078 1 96.5 409 ASN B O 1
ATOM 6425 N N . TRP B 1 410 ? -6.738 -0.525 -17.828 1 94.5 410 TRP B N 1
ATOM 6426 C CA . TRP B 1 410 ? -5.586 -1.339 -17.453 1 94.5 410 TRP B CA 1
ATOM 6427 C C . TRP B 1 410 ? -4.32 -0.842 -18.156 1 94.5 410 TRP B C 1
ATOM 6429 O O . TRP B 1 410 ? -3.223 -0.959 -17.609 1 94.5 410 TRP B O 1
ATOM 6439 N N . GLU B 1 411 ? -4.445 -0.153 -19.344 1 95.5 411 GLU B N 1
ATOM 6440 C CA . GLU B 1 411 ? -3.275 0.363 -20.047 1 95.5 411 GLU B CA 1
ATOM 6441 C C . GLU B 1 411 ? -2.65 1.533 -19.297 1 95.5 411 GLU B C 1
ATOM 6443 O O . GLU B 1 411 ? -1.458 1.811 -19.453 1 95.5 411 GLU B O 1
ATOM 6448 N N . GLN B 1 412 ? -3.469 2.264 -18.5 1 97.19 412 GLN B N 1
ATOM 6449 C CA . GLN B 1 412 ? -2.969 3.383 -17.703 1 97.19 412 GLN B CA 1
ATOM 6450 C C . GLN B 1 412 ? -1.991 2.904 -16.641 1 97.19 412 GLN B C 1
ATOM 6452 O O . GLN B 1 412 ? -1.174 3.684 -16.141 1 97.19 412 GLN B O 1
ATOM 6457 N N . ILE B 1 413 ? -2.049 1.558 -16.312 1 97.12 413 ILE B N 1
ATOM 6458 C CA . ILE B 1 413 ? -1.228 0.998 -15.234 1 97.12 413 ILE B CA 1
ATOM 6459 C C . ILE B 1 413 ? 0.247 1.069 -15.625 1 97.12 413 ILE B C 1
ATOM 6461 O O . ILE B 1 413 ? 1.107 1.332 -14.781 1 97.12 413 ILE B O 1
ATOM 6465 N N . PHE B 1 414 ? 0.614 0.874 -16.906 1 96.88 414 PHE B N 1
ATOM 6466 C CA . PHE B 1 414 ? 2.012 0.789 -17.312 1 96.88 414 PHE B CA 1
ATOM 6467 C C . PHE B 1 414 ? 2.34 1.862 -18.344 1 96.88 414 PHE B C 1
ATOM 6469 O O . PHE B 1 414 ? 3.283 1.713 -19.125 1 96.88 414 PHE B O 1
ATOM 6476 N N . GLN B 1 415 ? 1.513 2.998 -18.359 1 97.44 415 GLN B N 1
ATOM 6477 C CA . GLN B 1 415 ? 1.635 4.047 -19.359 1 97.44 415 GLN B CA 1
ATOM 6478 C C . GLN B 1 415 ? 2.996 4.734 -19.281 1 97.44 415 GLN B C 1
ATOM 6480 O O . GLN B 1 415 ? 3.461 5.32 -20.266 1 97.44 415 GLN B O 1
ATOM 6485 N N . ASN B 1 416 ? 3.654 4.676 -18.109 1 98.44 416 ASN B N 1
ATOM 6486 C CA . ASN B 1 416 ? 4.934 5.355 -17.938 1 98.44 416 ASN B CA 1
ATOM 6487 C C . ASN B 1 416 ? 6.105 4.41 -18.156 1 98.44 416 ASN B C 1
ATOM 6489 O O . ASN B 1 416 ? 7.266 4.812 -18.047 1 98.44 416 ASN B O 1
ATOM 6493 N N . GLU B 1 417 ? 5.875 3.072 -18.438 1 98.19 417 GLU B N 1
ATOM 6494 C CA . GLU B 1 417 ? 6.941 2.133 -18.766 1 98.19 417 GLU B CA 1
ATOM 6495 C C . GLU B 1 417 ? 7.465 2.381 -20.188 1 98.19 417 GLU B C 1
ATOM 6497 O O . GLU B 1 417 ? 6.688 2.637 -21.109 1 98.19 417 GLU B O 1
ATOM 6502 N N . VAL B 1 418 ? 8.773 2.381 -20.297 1 97.19 418 VAL B N 1
ATOM 6503 C CA . VAL B 1 418 ? 9.445 2.775 -21.531 1 97.19 418 VAL B CA 1
ATOM 6504 C C . VAL B 1 418 ? 10.102 1.556 -22.172 1 97.19 418 VAL B C 1
ATOM 6506 O O . VAL B 1 418 ? 10.734 0.75 -21.484 1 97.19 418 VAL B O 1
ATOM 6509 N N . THR B 1 419 ? 9.914 1.415 -23.453 1 94.25 419 THR B N 1
ATOM 6510 C CA . THR B 1 419 ? 10.602 0.357 -24.188 1 94.25 419 THR B CA 1
ATOM 6511 C C . THR B 1 419 ? 12.078 0.692 -24.375 1 94.25 419 THR B C 1
ATOM 6513 O O . THR B 1 419 ? 12.422 1.804 -24.781 1 94.25 419 THR B O 1
ATOM 6516 N N . VAL B 1 420 ? 12.836 -0.214 -24.016 1 94.19 420 VAL B N 1
ATOM 6517 C CA . VAL B 1 420 ? 14.266 -0.035 -24.219 1 94.19 420 VAL B CA 1
ATOM 6518 C C . VAL B 1 420 ? 14.82 -1.192 -25.047 1 94.19 420 VAL B C 1
ATOM 6520 O O . VAL B 1 420 ? 14.203 -2.26 -25.109 1 94.19 420 VAL B O 1
ATOM 6523 N N . SER B 1 421 ? 15.945 -0.933 -25.781 1 90.19 421 SER B N 1
ATOM 6524 C CA . SER B 1 421 ? 16.609 -1.99 -26.531 1 90.19 421 SER B CA 1
ATOM 6525 C C . SER B 1 421 ? 17.453 -2.875 -25.641 1 90.19 421 SER B C 1
ATOM 6527 O O . SER B 1 421 ? 18.328 -2.379 -24.922 1 90.19 421 SER B O 1
ATOM 6529 N N . LEU B 1 422 ? 17.062 -4.105 -25.594 1 89.31 422 LEU B N 1
ATOM 6530 C CA . LEU B 1 422 ? 17.844 -5.059 -24.812 1 89.31 422 LEU B CA 1
ATOM 6531 C C . LEU B 1 422 ? 18.766 -5.883 -25.703 1 89.31 422 LEU B C 1
ATOM 6533 O O . LEU B 1 422 ? 18.406 -6.188 -26.844 1 89.31 422 LEU B O 1
#